Protein 6O84 (pdb70)

Secondary structure (DSSP, 8-state):
-HHHHHHHHHHHHHHHHHHHHHHHHHHHSSSS-SHHHHHHHHHHHHHHHHHHHHHIIIIISSS-EEE--S-SS-HHHHHHHHHHHHHHHHHHHHHHHHHHSS-S---SHHHHHHHHHHHHHHHHHHHHHHTTSEEE-S-HHHHHHHHHHHHHHHHHHHHHHHS-------TTHHHHHTTTSSS--HHHHHHHHHHHHHHHHHHSTT----TTTHHHHHHHHHHHHHHHHHHTT--TTHHHHHHHHHHHHHHHHHHHHHHHHHHHHH---TTHHHHHHHTTIIIIIHHHHHHHHHHS-SS--TTHHHHHHHHHHHHHHHHHHHHHHHHHHHHHHGGG--THHHHHHHHHHHHHHHHHHHHHHHSSS--TTTTT-SHHHHS-HHHHHHHHHHHHHHHHHHHHHHHHHHHHHHHHHH-/-HHHHHHHHHHHHHHHHHHHHHHHHHHHSSSS-SHHHHHHHHHHHHHHHHHHHHHIIIIISSS-EEE--S-SS-HHHHHHHHHHHHHHHHHHHHHHHHHHSS-S---SHHHHHHHHHHHHHHHHHHHHHHTTSEEE-S-HHHHHHHHHHHHHHHHHHHHHHHS-------TTHHHHHTTTSSS--HHHHHHHHHHHHHHHHHHSTT----TTTHHHHHHHHHHHHHHHHHHTT--TTHHHHHHHHHHHHHHHHHHHHHHHHHHHHH---TTHHHHHHHTTIIIIIHHHHHHHHHHS-SS--TTHHHHHHHHHHHHHHHHHHHHHHHHHHHHHHGGG--THHHHHHHHHHHHHHHHHHHHHHHSSS--TTTTT-SHHHHS-HHHHHHHHHHHHHHHHHHHHHHHHHHHHHHHHHH-

Foldseek 3Di:
DVLLVVLVVVLVVLLVVLLVLLVVCLVPVPPDDPLVNQVVLLVLLVVLLVVLVCCPPVFPPDPAWFFDPPCLDDDLLLLLLLLLLVLLLVVLVLVLVLLVVDDPDDPDSVNVRSVSVNVRSVSLSVSCNPLSGIAGDDDLNVVSNSLSSVLSSLVSVLSNVLQDPPPDDVPPNCLSPVLQPQAFDRSNLSSVSSNVRSVSRSVRHPPPHPPVPVVRNVCSVVLSVLLSVASSPDDPVVLVVVLVLLCVLCVCLLVQLVVLLVLLVVVPPPVLLVLLVVLVLLLPVLLVLLLVLLPPDPPNDPCSVVSNVSSVSSVSSSVSLSSSLVSLVVVVVVVVVDCSLVSLLVRLVSLLVSLVVVLSCLHSHGSSVVVVCRCCVVDPVSVSSSSCSVRSSSNSVSSSSSSVSSVVSNVVSVD/DVLLVVLVVVLVVLLVVLLVLLVVCLVPVPPDDPLVNQVVLLVLLVVLLVVLVCCPPVFPPDPAWFFDPPCLDDDLLLLLLLLLLVLLLVVLVLVLVLLVVDDPDDPDSVNVRSVSVNVRSVSLSVSCNPLSGIAGDDDLNVVSNSLSSVLSSLVSVLSNVLQDPPPDDVPPNCLSPVLQPQAFDRSNLSSVSSNVRSVSRSVRHPPPHPPVPVVRNVCSVVLSVLLSVASSPDDPVVLVVVLVLLCVLCVCLLVQLVVLLVLLVVVPPPVLLVLLVVLVLLLPVLLVLLLVLLPPDPPNDPCSVVSNVSSVSSVSSSVSLSSSLVSLVVVVVVVVVDCSLVSLLVRLVSLLVSLVVVLSCLHSHGSSVVVVCRCCVVDPVSVSSSSCSVRSSSNSVSSSSSSVSSVVSNVVSVD

B-factor: mean 89.72, std 23.33, range [47.16, 154.03]

Organism: Xenopus tropicalis (NCBI:txid8364)

Structure (mmCIF, N/CA/C/O backbone):
data_6O84
#
_entry.id   6O84
#
_cell.length_a   1.00
_cell.length_b   1.00
_cell.length_c   1.00
_cell.angle_alpha   90.00
_cell.angle_beta   90.00
_cell.angle_gamma   90.00
#
_symmetry.space_group_name_H-M   'P 1'
#
loop_
_atom_site.group_PDB
_atom_site.id
_atom_site.type_symbol
_atom_site.label_atom_id
_atom_site.label_alt_id
_atom_site.label_comp_id
_atom_site.label_asym_id
_atom_site.label_entity_id
_atom_site.label_seq_id
_atom_site.pdbx_PDB_ins_code
_atom_site.Cartn_x
_atom_site.Cartn_y
_atom_site.Cartn_z
_atom_site.occupancy
_atom_site.B_iso_or_equiv
_atom_site.auth_seq_id
_atom_site.auth_comp_id
_atom_site.auth_asym_id
_atom_site.auth_atom_id
_atom_site.pdbx_PDB_model_num
ATOM 1 N N . LYS A 1 109 ? 81.923 88.550 82.966 1.00 92.14 109 LYS A N 1
ATOM 2 C CA . LYS A 1 109 ? 82.355 89.637 83.833 1.00 92.14 109 LYS A CA 1
ATOM 3 C C . LYS A 1 109 ? 81.294 89.982 84.866 1.00 92.14 109 LYS A C 1
ATOM 4 O O . LYS A 1 109 ? 81.614 90.316 86.004 1.00 92.14 109 LYS A O 1
ATOM 10 N N . THR A 1 110 ? 80.028 89.914 84.451 1.00 96.15 110 THR A N 1
ATOM 11 C CA . THR A 1 110 ? 78.934 90.226 85.364 1.00 96.15 110 THR A CA 1
ATOM 12 C C . THR A 1 110 ? 78.794 89.158 86.437 1.00 96.15 110 THR A C 1
ATOM 13 O O . THR A 1 110 ? 78.479 89.465 87.592 1.00 96.15 110 THR A O 1
ATOM 17 N N . GLY A 1 111 ? 79.024 87.898 86.075 1.00 94.84 111 GLY A N 1
ATOM 18 C CA . GLY A 1 111 ? 79.034 86.846 87.077 1.00 94.84 111 GLY A CA 1
ATOM 19 C C . GLY A 1 111 ? 80.262 86.908 87.964 1.00 94.84 111 GLY A C 1
ATOM 20 O O . GLY A 1 111 ? 80.255 86.401 89.087 1.00 94.84 111 GLY A O 1
ATOM 21 N N . ARG A 1 112 ? 81.335 87.524 87.465 1.00 85.02 112 ARG A N 1
ATOM 22 C CA . ARG A 1 112 ? 82.537 87.702 88.271 1.00 85.02 112 ARG A CA 1
ATOM 23 C C . ARG A 1 112 ? 82.305 88.715 89.384 1.00 85.02 112 ARG A C 1
ATOM 24 O O . ARG A 1 112 ? 82.705 88.492 90.533 1.00 85.02 112 ARG A O 1
ATOM 32 N N . LEU A 1 113 ? 81.640 89.825 89.064 1.00 84.32 113 LEU A N 1
ATOM 33 C CA . LEU A 1 113 ? 81.303 90.813 90.082 1.00 84.32 113 LEU A CA 1
ATOM 34 C C . LEU A 1 113 ? 80.245 90.287 91.038 1.00 84.32 113 LEU A C 1
ATOM 35 O O . LEU A 1 113 ? 80.288 90.570 92.241 1.00 84.32 113 LEU A O 1
ATOM 40 N N . PHE A 1 114 ? 79.286 89.520 90.521 1.00 86.73 114 PHE A N 1
ATOM 41 C CA . PHE A 1 114 ? 78.266 88.930 91.379 1.00 86.73 114 PHE A CA 1
ATOM 42 C C . PHE A 1 114 ? 78.854 87.845 92.271 1.00 86.73 114 PHE A C 1
ATOM 43 O O . PHE A 1 114 ? 78.260 87.478 93.291 1.00 86.73 114 PHE A O 1
ATOM 51 N N . SER A 1 115 ? 80.011 87.304 91.891 1.00 83.24 115 SER A N 1
ATOM 52 C CA . SER A 1 115 ? 80.749 86.437 92.797 1.00 83.24 115 SER A CA 1
ATOM 53 C C . SER A 1 115 ? 81.709 87.238 93.661 1.00 83.24 115 SER A C 1
ATOM 54 O O . SER A 1 115 ? 82.037 86.828 94.780 1.00 83.24 115 SER A O 1
ATOM 57 N N . GLY A 1 116 ? 82.174 88.381 93.155 1.00 78.49 116 GLY A N 1
ATOM 58 C CA . GLY A 1 116 ? 83.192 89.133 93.868 1.00 78.49 116 GLY A CA 1
ATOM 59 C C . GLY A 1 116 ? 82.668 89.796 95.125 1.00 78.49 116 GLY A C 1
ATOM 60 O O . GLY A 1 116 ? 83.336 89.800 96.161 1.00 78.49 116 GLY A O 1
ATOM 61 N N . LEU A 1 117 ? 81.460 90.352 95.058 1.00 73.21 117 LEU A N 1
ATOM 62 C CA . LEU A 1 117 ? 80.910 91.032 96.222 1.00 73.21 117 LEU A CA 1
ATOM 63 C C . LEU A 1 117 ? 80.449 90.039 97.277 1.00 73.21 117 LEU A C 1
ATOM 64 O O . LEU A 1 117 ? 80.471 90.340 98.474 1.00 73.21 117 LEU A O 1
ATOM 69 N N . PHE A 1 118 ? 80.024 88.849 96.853 1.00 70.73 118 PHE A N 1
ATOM 70 C CA . PHE A 1 118 ? 79.781 87.784 97.816 1.00 70.73 118 PHE A CA 1
ATOM 71 C C . PHE A 1 118 ? 81.086 87.333 98.451 1.00 70.73 118 PHE A C 1
ATOM 72 O O . PHE A 1 118 ? 81.132 87.024 99.646 1.00 70.73 118 PHE A O 1
ATOM 80 N N . GLY A 1 119 ? 82.162 87.307 97.667 1.00 74.70 119 GLY A N 1
ATOM 81 C CA . GLY A 1 119 ? 83.453 86.940 98.219 1.00 74.70 119 GLY A CA 1
ATOM 82 C C . GLY A 1 119 ? 84.031 88.018 99.114 1.00 74.70 119 GLY A C 1
ATOM 83 O O . GLY A 1 119 ? 84.784 87.727 100.045 1.00 74.70 119 GLY A O 1
ATOM 84 N N . LEU A 1 120 ? 83.687 89.276 98.846 1.00 70.07 120 LEU A N 1
ATOM 85 C CA . LEU A 1 120 ? 84.212 90.359 99.665 1.00 70.07 120 LEU A CA 1
ATOM 86 C C . LEU A 1 120 ? 83.451 90.471 100.975 1.00 70.07 120 LEU A C 1
ATOM 87 O O . LEU A 1 120 ? 84.042 90.738 102.026 1.00 70.07 120 LEU A O 1
ATOM 92 N N . ASN A 1 121 ? 82.136 90.258 100.929 1.00 68.57 121 ASN A N 1
ATOM 93 C CA . ASN A 1 121 ? 81.313 90.420 102.120 1.00 68.57 121 ASN A CA 1
ATOM 94 C C . ASN A 1 121 ? 81.558 89.299 103.118 1.00 68.57 121 ASN A C 1
ATOM 95 O O . ASN A 1 121 ? 81.505 89.520 104.333 1.00 68.57 121 ASN A O 1
ATOM 100 N N . LEU A 1 122 ? 81.868 88.100 102.622 1.00 65.65 122 LEU A N 1
ATOM 101 C CA . LEU A 1 122 ? 81.923 86.930 103.490 1.00 65.65 122 LEU A CA 1
ATOM 102 C C . LEU A 1 122 ? 83.128 86.970 104.418 1.00 65.65 122 LEU A C 1
ATOM 103 O O . LEU A 1 122 ? 83.022 86.598 105.593 1.00 65.65 122 LEU A O 1
ATOM 108 N N . MET A 1 123 ? 84.277 87.431 103.923 1.00 66.81 123 MET A N 1
ATOM 109 C CA . MET A 1 123 ? 85.465 87.446 104.769 1.00 66.81 123 MET A CA 1
ATOM 110 C C . MET A 1 123 ? 85.397 88.576 105.784 1.00 66.81 123 MET A C 1
ATOM 111 O O . MET A 1 123 ? 85.990 88.485 106.865 1.00 66.81 123 MET A O 1
ATOM 116 N N . PHE A 1 124 ? 84.686 89.653 105.452 1.00 64.45 124 PHE A N 1
ATOM 117 C CA . PHE A 1 124 ? 84.475 90.712 106.428 1.00 64.45 124 PHE A CA 1
ATOM 118 C C . PHE A 1 124 ? 83.539 90.252 107.531 1.00 64.45 124 PHE A C 1
ATOM 119 O O . PHE A 1 124 ? 83.757 90.560 108.707 1.00 64.45 124 PHE A O 1
ATOM 127 N N . LEU A 1 125 ? 82.496 89.503 107.174 1.00 66.76 125 LEU A N 1
ATOM 128 C CA . LEU A 1 125 ? 81.618 88.947 108.194 1.00 66.76 125 LEU A CA 1
ATOM 129 C C . LEU A 1 125 ? 82.321 87.842 108.963 1.00 66.76 125 LEU A C 1
ATOM 130 O O . LEU A 1 125 ? 82.042 87.627 110.146 1.00 66.76 125 LEU A O 1
ATOM 135 N N . GLY A 1 126 ? 83.228 87.126 108.308 1.00 67.84 126 GLY A N 1
ATOM 136 C CA . GLY A 1 126 ? 84.010 86.137 109.021 1.00 67.84 126 GLY A CA 1
ATOM 137 C C . GLY A 1 126 ? 85.069 86.769 109.899 1.00 67.84 126 GLY A C 1
ATOM 138 O O . GLY A 1 126 ? 85.237 86.381 111.059 1.00 67.84 126 GLY A O 1
ATOM 139 N N . GLY A 1 127 ? 85.788 87.758 109.365 1.00 69.91 127 GLY A N 1
ATOM 140 C CA . GLY A 1 127 ? 86.884 88.356 110.108 1.00 69.91 127 GLY A CA 1
ATOM 141 C C . GLY A 1 127 ? 86.421 89.211 111.265 1.00 69.91 127 GLY A C 1
ATOM 142 O O . GLY A 1 127 ? 87.200 89.514 112.171 1.00 69.91 127 GLY A O 1
ATOM 143 N N . THR A 1 128 ? 85.153 89.612 111.250 1.00 72.84 128 THR A N 1
ATOM 144 C CA . THR A 1 128 ? 84.578 90.322 112.381 1.00 72.84 128 THR A CA 1
ATOM 145 C C . THR A 1 128 ? 84.441 89.406 113.588 1.00 72.84 128 THR A C 1
ATOM 146 O O . THR A 1 128 ? 84.724 89.806 114.723 1.00 72.84 128 THR A O 1
ATOM 150 N N . VAL A 1 129 ? 84.019 88.163 113.351 1.00 72.38 129 VAL A N 1
ATOM 151 C CA . VAL A 1 129 ? 83.718 87.240 114.442 1.00 72.38 129 VAL A CA 1
ATOM 152 C C . VAL A 1 129 ? 84.997 86.810 115.146 1.00 72.38 129 VAL A C 1
ATOM 153 O O . VAL A 1 129 ? 85.076 86.805 116.381 1.00 72.38 129 VAL A O 1
ATOM 157 N N . VAL A 1 130 ? 86.029 86.479 114.370 1.00 70.21 130 VAL A N 1
ATOM 158 C CA . VAL A 1 130 ? 87.257 85.955 114.954 1.00 70.21 130 VAL A CA 1
ATOM 159 C C . VAL A 1 130 ? 88.064 87.065 115.612 1.00 70.21 130 VAL A C 1
ATOM 160 O O . VAL A 1 130 ? 88.952 86.802 116.427 1.00 70.21 130 VAL A O 1
ATOM 164 N N . SER A 1 131 ? 87.770 88.320 115.280 1.00 71.86 131 SER A N 1
ATOM 165 C CA . SER A 1 131 ? 88.478 89.424 115.912 1.00 71.86 131 SER A CA 1
ATOM 166 C C . SER A 1 131 ? 87.783 89.864 117.187 1.00 71.86 131 SER A C 1
ATOM 167 O O . SER A 1 131 ? 88.445 90.194 118.175 1.00 71.86 131 SER A O 1
ATOM 170 N N . SER A 1 132 ? 86.448 89.854 117.188 1.00 80.16 132 SER A N 1
ATOM 171 C CA . SER A 1 132 ? 85.683 90.316 118.342 1.00 80.16 132 SER A CA 1
ATOM 172 C C . SER A 1 132 ? 85.844 89.392 119.540 1.00 80.16 132 SER A C 1
ATOM 173 O O . SER A 1 132 ? 85.639 89.819 120.681 1.00 80.16 132 SER A O 1
ATOM 176 N N . VAL A 1 133 ? 86.195 88.131 119.299 1.00 81.88 133 VAL A N 1
ATOM 177 C CA . VAL A 1 133 ? 86.620 87.256 120.383 1.00 81.88 133 VAL A CA 1
ATOM 178 C C . VAL A 1 133 ? 87.901 87.785 121.010 1.00 81.88 133 VAL A C 1
ATOM 179 O O . VAL A 1 133 ? 88.055 87.796 122.237 1.00 81.88 133 VAL A O 1
ATOM 183 N N . ALA A 1 134 ? 88.816 88.286 120.184 1.00 83.63 134 ALA A N 1
ATOM 184 C CA . ALA A 1 134 ? 90.110 88.715 120.694 1.00 83.63 134 ALA A CA 1
ATOM 185 C C . ALA A 1 134 ? 90.069 90.104 121.314 1.00 83.63 134 ALA A C 1
ATOM 186 O O . ALA A 1 134 ? 90.895 90.412 122.178 1.00 83.63 134 ALA A O 1
ATOM 188 N N . LEU A 1 135 ? 89.134 90.957 120.894 1.00 80.04 135 LEU A N 1
ATOM 189 C CA . LEU A 1 135 ? 89.080 92.304 121.455 1.00 80.04 135 LEU A CA 1
ATOM 190 C C . LEU A 1 135 ? 88.411 92.328 122.818 1.00 80.04 135 LEU A C 1
ATOM 191 O O . LEU A 1 135 ? 88.774 93.153 123.663 1.00 80.04 135 LEU A O 1
ATOM 196 N N . SER A 1 136 ? 87.443 91.448 123.054 1.00 86.00 136 SER A N 1
ATOM 197 C CA . SER A 1 136 ? 86.714 91.490 124.313 1.00 86.00 136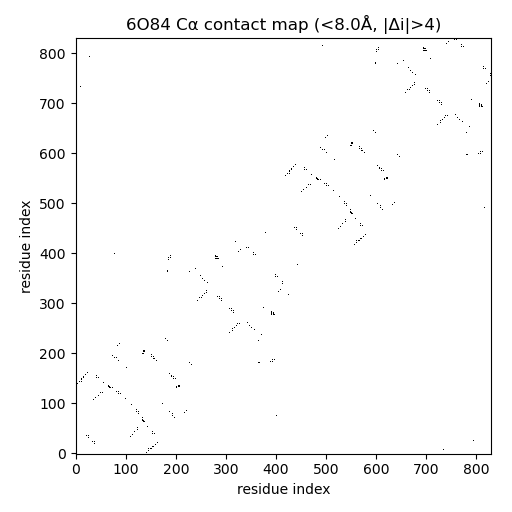 SER A CA 1
ATOM 198 C C . SER A 1 136 ? 87.162 90.397 125.274 1.00 86.00 136 SER A C 1
ATOM 199 O O . SER A 1 136 ? 87.480 90.687 126.430 1.00 86.00 136 SER A O 1
ATOM 202 N N . ASN A 1 137 ? 87.155 89.144 124.805 1.00 90.71 137 ASN A N 1
ATOM 203 C CA . ASN A 1 137 ? 87.482 87.883 125.482 1.00 90.71 137 ASN A CA 1
ATOM 204 C C . ASN A 1 137 ? 86.486 87.482 126.561 1.00 90.71 137 ASN A C 1
ATOM 205 O O . ASN A 1 137 ? 86.614 86.384 127.114 1.00 90.71 137 ASN A O 1
ATOM 210 N N . LYS A 1 138 ? 85.492 88.310 126.873 1.00 100.08 138 LYS A N 1
ATOM 211 C CA . LYS A 1 138 ? 84.632 88.062 128.024 1.00 100.08 138 LYS A CA 1
ATOM 212 C C . LYS A 1 138 ? 83.195 87.783 127.609 1.00 100.08 138 LYS A C 1
ATOM 213 O O . LYS A 1 138 ? 82.607 86.803 128.078 1.00 100.08 138 LYS A O 1
ATOM 219 N N . ALA A 1 139 ? 82.606 88.615 126.751 1.00 102.62 139 ALA A N 1
ATOM 220 C CA . ALA A 1 139 ? 81.224 88.389 126.346 1.00 102.62 139 ALA A CA 1
ATOM 221 C C . ALA A 1 139 ? 81.120 87.236 125.357 1.00 102.62 139 ALA A C 1
ATOM 222 O O . ALA A 1 139 ? 80.449 86.234 125.629 1.00 102.62 139 ALA A O 1
ATOM 224 N N . VAL A 1 140 ? 81.777 87.358 124.214 1.00 102.63 140 VAL A N 1
ATOM 225 C CA . VAL A 1 140 ? 81.776 86.278 123.227 1.00 102.63 140 VAL A CA 1
ATOM 226 C C . VAL A 1 140 ? 82.738 85.187 123.681 1.00 102.63 140 VAL A C 1
ATOM 227 O O . VAL A 1 140 ? 83.823 85.499 124.198 1.00 102.63 140 VAL A O 1
ATOM 231 N N . PRO A 1 141 ? 82.365 83.917 123.563 1.00 111.22 141 PRO A N 1
ATOM 232 C CA . PRO A 1 141 ? 83.272 82.838 123.954 1.00 111.22 141 PRO A CA 1
ATOM 233 C C . PRO A 1 141 ? 84.194 82.431 122.818 1.00 111.22 141 PRO A C 1
ATOM 234 O O . PRO A 1 141 ? 84.075 82.887 121.679 1.00 111.22 141 PRO A O 1
ATOM 238 N N . GLU A 1 142 ? 85.121 81.534 123.153 1.00 111.42 142 GLU A N 1
ATOM 239 C CA . GLU A 1 142 ? 86.133 81.102 122.196 1.00 111.42 142 GLU A CA 1
ATOM 240 C C . GLU A 1 142 ? 85.572 80.119 121.178 1.00 111.42 142 GLU A C 1
ATOM 241 O O . GLU A 1 142 ? 86.169 79.924 120.114 1.00 111.42 142 GLU A O 1
ATOM 247 N N . ARG A 1 143 ? 84.431 79.496 121.475 1.00 111.42 143 ARG A N 1
ATOM 248 C CA . ARG A 1 143 ? 83.934 78.436 120.608 1.00 111.42 143 ARG A CA 1
ATOM 249 C C . ARG A 1 143 ? 83.303 78.966 119.329 1.00 111.42 143 ARG A C 1
ATOM 250 O O . ARG A 1 143 ? 83.316 78.259 118.318 1.00 111.42 143 ARG A O 1
ATOM 258 N N . ASP A 1 144 ? 82.772 80.191 119.336 1.00 112.51 144 ASP A N 1
ATOM 259 C CA . ASP A 1 144 ? 82.108 80.697 118.139 1.00 112.51 144 ASP A CA 1
ATOM 260 C C . ASP A 1 144 ? 83.106 81.099 117.066 1.00 112.51 144 ASP A C 1
ATOM 261 O O . ASP A 1 144 ? 82.757 81.138 115.883 1.00 112.51 144 ASP A O 1
ATOM 266 N N . SER A 1 145 ? 84.340 81.447 117.384 1.00 108.07 145 SER A N 1
ATOM 267 C CA . SER A 1 145 ? 85.201 81.704 116.240 1.00 108.07 145 SER A CA 1
ATOM 268 C C . SER A 1 145 ? 85.383 80.359 115.516 1.00 108.07 145 SER A C 1
ATOM 269 O O . SER A 1 145 ? 85.176 80.220 114.291 1.00 108.07 145 SER A O 1
ATOM 272 N N . GLN A 1 146 ? 85.686 79.348 116.327 1.00 111.10 146 GLN A N 1
ATOM 273 C CA . GLN A 1 146 ? 85.934 77.992 115.848 1.00 111.10 146 GLN A CA 1
ATOM 274 C C . GLN A 1 146 ? 84.748 77.272 115.225 1.00 111.10 146 GLN A C 1
ATOM 275 O O . GLN A 1 146 ? 84.892 76.625 114.193 1.00 111.10 146 GLN A O 1
ATOM 281 N N . SER A 1 147 ? 83.575 77.388 115.835 1.00 110.84 147 SER A N 1
ATOM 282 C CA . SER A 1 147 ? 82.412 76.703 115.294 1.00 110.84 147 SER A CA 1
ATOM 283 C C . SER A 1 147 ? 82.097 77.241 113.909 1.00 110.84 147 SER A C 1
ATOM 284 O O . SER A 1 147 ? 81.876 76.477 112.963 1.00 110.84 147 SER A O 1
ATOM 287 N N . PHE A 1 148 ? 82.143 78.561 113.772 1.00 104.90 148 PHE A N 1
ATOM 288 C CA . PHE A 1 148 ? 81.863 79.176 112.487 1.00 104.90 148 PHE A CA 1
ATOM 289 C C . PHE A 1 148 ? 82.907 78.741 111.472 1.00 104.90 148 PHE A C 1
ATOM 290 O O . PHE A 1 148 ? 82.572 78.389 110.332 1.00 104.90 148 PHE A O 1
ATOM 298 N N . LEU A 1 149 ? 84.172 78.708 111.891 1.00 102.69 149 LEU A N 1
ATOM 299 C CA . LEU A 1 149 ? 85.198 78.295 110.945 1.00 102.69 149 LEU A CA 1
ATOM 300 C C . LEU A 1 149 ? 84.951 76.863 110.469 1.00 102.69 149 LEU A C 1
ATOM 301 O O . LEU A 1 149 ? 85.005 76.590 109.270 1.00 102.69 149 LEU A O 1
ATOM 306 N N . CYS A 1 150 ? 84.595 75.970 111.386 1.00 107.61 150 CYS A N 1
ATOM 307 C CA . CYS A 1 150 ? 84.349 74.588 111.002 1.00 107.61 150 CYS A CA 1
ATOM 308 C C . CYS A 1 150 ? 83.173 74.472 110.038 1.00 107.61 150 CYS A C 1
ATOM 309 O O . CYS A 1 150 ? 83.274 73.765 109.014 1.00 107.61 150 CYS A O 1
ATOM 312 N N . ILE A 1 151 ? 82.076 75.189 110.309 1.00 100.45 151 ILE A N 1
ATOM 313 C CA . ILE A 1 151 ? 80.946 75.070 109.380 1.00 100.45 151 ILE A CA 1
ATOM 314 C C . ILE A 1 151 ? 81.325 75.599 108.006 1.00 100.45 151 ILE A C 1
ATOM 315 O O . ILE A 1 151 ? 81.018 74.974 106.990 1.00 100.45 151 ILE A O 1
ATOM 320 N N . LEU A 1 152 ? 82.064 76.707 107.971 1.00 92.46 152 LEU A N 1
ATOM 321 C CA . LEU A 1 152 ? 82.469 77.273 106.693 1.00 92.46 152 LEU A CA 1
ATOM 322 C C . LEU A 1 152 ? 83.349 76.288 105.924 1.00 92.46 152 LEU A C 1
ATOM 323 O O . LEU A 1 152 ? 83.202 76.125 104.716 1.00 92.46 152 LEU A O 1
ATOM 328 N N . MET A 1 153 ? 84.255 75.629 106.636 1.00 89.05 153 MET A N 1
ATOM 329 C CA . MET A 1 153 ? 85.144 74.642 106.048 1.00 89.05 153 MET A CA 1
ATOM 330 C C . MET A 1 153 ? 84.417 73.429 105.476 1.00 89.05 153 MET A C 1
ATOM 331 O O . MET A 1 153 ? 84.791 72.931 104.416 1.00 89.05 153 MET A O 1
ATOM 336 N N . LEU A 1 154 ? 83.371 72.955 106.151 1.00 88.13 154 LEU A N 1
ATOM 337 C CA . LEU A 1 154 ? 82.696 71.750 105.651 1.00 88.13 154 LEU A CA 1
ATOM 338 C C . LEU A 1 154 ? 82.097 71.894 104.246 1.00 88.13 154 LEU A C 1
ATOM 339 O O . LEU A 1 154 ? 82.210 70.996 103.414 1.00 88.13 154 LEU A O 1
ATOM 344 N N . LEU A 1 155 ? 81.476 73.037 103.996 1.00 87.85 155 LEU A N 1
ATOM 345 C CA . LEU A 1 155 ? 80.840 73.377 102.730 1.00 87.85 155 LEU A CA 1
ATOM 346 C C . LEU A 1 155 ? 81.876 73.647 101.652 1.00 87.85 155 LEU A C 1
ATOM 347 O O . LEU A 1 155 ? 81.620 73.431 100.463 1.00 87.85 155 LEU A O 1
ATOM 352 N N . SER A 1 156 ? 83.055 74.122 102.048 1.00 82.41 156 SER A N 1
ATOM 353 C CA . SER A 1 156 ? 84.111 74.363 101.076 1.00 82.41 156 SER A CA 1
ATOM 354 C C . SER A 1 156 ? 84.710 73.055 100.589 1.00 82.41 156 SER A C 1
ATOM 355 O O . SER A 1 156 ? 85.197 72.967 99.457 1.00 82.41 156 SER A O 1
ATOM 358 N N . SER A 1 157 ? 84.685 72.028 101.437 1.00 83.61 157 SER A N 1
ATOM 359 C CA . SER A 1 157 ? 85.268 70.746 101.064 1.00 83.61 157 SER A CA 1
ATOM 360 C C . SER A 1 157 ? 84.372 69.993 100.096 1.00 83.61 157 SER A C 1
ATOM 361 O O . SER A 1 157 ? 84.857 69.376 99.141 1.00 83.61 157 SER A O 1
ATOM 364 N N . VAL A 1 158 ? 83.058 70.033 100.323 1.00 83.51 158 VAL A N 1
ATOM 365 C CA . VAL A 1 158 ? 82.144 69.255 99.494 1.00 83.51 158 VAL A CA 1
ATOM 366 C C . VAL A 1 158 ? 81.996 69.892 98.121 1.00 83.51 158 VAL A C 1
ATOM 367 O O . VAL A 1 158 ? 81.599 69.229 97.157 1.00 83.51 158 VAL A O 1
ATOM 371 N N . TRP A 1 159 ? 82.312 71.184 98.007 1.00 74.72 159 TRP A N 1
ATOM 372 C CA . TRP A 1 159 ? 82.410 71.782 96.683 1.00 74.72 159 TRP A CA 1
ATOM 373 C C . TRP A 1 159 ? 83.620 71.243 95.939 1.00 74.72 159 TRP A C 1
ATOM 374 O O . TRP A 1 159 ? 83.557 71.004 94.726 1.00 74.72 159 TRP A O 1
ATOM 385 N N . ALA A 1 160 ? 84.727 71.046 96.656 1.00 82.80 160 ALA A N 1
ATOM 386 C CA . ALA A 1 160 ? 85.957 70.591 96.024 1.00 82.80 160 ALA A CA 1
ATOM 387 C C . ALA A 1 160 ? 85.815 69.174 95.493 1.00 82.80 160 ALA A C 1
ATOM 388 O O . ALA A 1 160 ? 86.365 68.848 94.437 1.00 82.80 160 ALA A O 1
ATOM 390 N N . LEU A 1 161 ? 85.068 68.325 96.202 1.00 88.16 161 LEU A N 1
ATOM 391 C CA . LEU A 1 161 ? 84.746 67.007 95.670 1.00 88.16 161 LEU A CA 1
ATOM 392 C C . LEU A 1 161 ? 83.816 67.119 94.474 1.00 88.16 161 LEU A C 1
ATOM 393 O O . LEU A 1 161 ? 83.954 66.372 93.499 1.00 88.16 161 LEU A O 1
ATOM 398 N N . TYR A 1 162 ? 82.871 68.057 94.534 1.00 89.80 162 TYR A N 1
ATOM 399 C CA . TYR A 1 162 ? 81.920 68.238 93.447 1.00 89.80 162 TYR A CA 1
ATOM 400 C C . TYR A 1 162 ? 82.601 68.804 92.211 1.00 89.80 162 TYR A C 1
ATOM 401 O O . TYR A 1 162 ? 82.230 68.464 91.083 1.00 89.80 162 TYR A O 1
ATOM 410 N N . HIS A 1 163 ? 83.602 69.662 92.400 1.00 83.66 163 HIS A N 1
ATOM 411 C CA . HIS A 1 163 ? 84.366 70.140 91.257 1.00 83.66 163 HIS A CA 1
ATOM 412 C C . HIS A 1 163 ? 85.288 69.059 90.724 1.00 83.66 163 HIS A C 1
ATOM 413 O O . HIS A 1 163 ? 85.545 68.998 89.517 1.00 83.66 163 HIS A O 1
ATOM 420 N N . LEU A 1 164 ? 85.778 68.189 91.605 1.00 89.07 164 LEU A N 1
ATOM 421 C CA . LEU A 1 164 ? 86.719 67.161 91.181 1.00 89.07 164 LEU A CA 1
ATOM 422 C C . LEU A 1 164 ? 86.027 66.067 90.385 1.00 89.07 164 LEU A C 1
ATOM 423 O O . LEU A 1 164 ? 86.428 65.763 89.256 1.00 89.07 164 LEU A O 1
ATOM 428 N N . LEU A 1 165 ? 84.977 65.476 90.948 1.00 91.59 165 LEU A N 1
ATOM 429 C CA . LEU A 1 165 ? 84.401 64.278 90.354 1.00 91.59 165 LEU A CA 1
ATOM 430 C C . LEU A 1 165 ? 83.507 64.609 89.168 1.00 91.59 165 LEU A C 1
ATOM 431 O O . LEU A 1 165 ? 83.679 64.055 88.078 1.00 91.59 165 LEU A O 1
ATOM 436 N N . PHE A 1 166 ? 82.563 65.521 89.353 1.00 90.17 166 PHE A N 1
ATOM 437 C CA . PHE A 1 166 ? 81.471 65.676 88.407 1.00 90.17 166 PHE A CA 1
ATOM 438 C C . PHE A 1 166 ? 81.650 66.841 87.447 1.00 90.17 166 PHE A C 1
ATOM 439 O O . PHE A 1 166 ? 80.800 67.031 86.571 1.00 90.17 166 PHE A O 1
ATOM 447 N N . ILE A 1 167 ? 82.722 67.620 87.573 1.00 87.61 167 ILE A N 1
ATOM 448 C CA . ILE A 1 167 ? 82.903 68.845 86.808 1.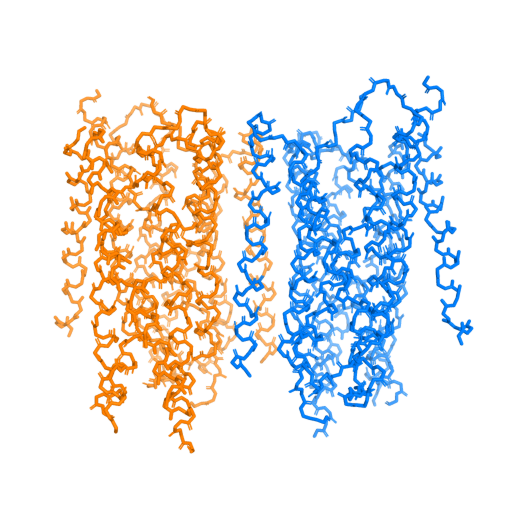00 87.61 167 ILE A CA 1
ATOM 449 C C . ILE A 1 167 ? 84.153 68.786 85.936 1.00 87.61 167 ILE A C 1
ATOM 450 O O . ILE A 1 167 ? 84.094 69.029 84.728 1.00 87.61 167 ILE A O 1
ATOM 455 N N . ARG A 1 168 ? 85.296 68.453 86.536 1.00 89.01 168 ARG A N 1
ATOM 456 C CA . ARG A 1 168 ? 86.547 68.467 85.786 1.00 89.01 168 ARG A CA 1
ATOM 457 C C . ARG A 1 168 ? 86.632 67.296 84.816 1.00 89.01 168 ARG A C 1
ATOM 458 O O . ARG A 1 168 ? 87.166 67.438 83.710 1.00 89.01 168 ARG A O 1
ATOM 466 N N . ASN A 1 169 ? 86.102 66.135 85.204 1.00 90.26 169 ASN A N 1
ATOM 467 C CA . ASN A 1 169 ? 86.196 64.953 84.357 1.00 90.26 169 ASN A CA 1
ATOM 468 C C . ASN A 1 169 ? 85.290 65.038 83.140 1.00 90.26 169 ASN A C 1
ATOM 469 O O . ASN A 1 169 ? 85.499 64.298 82.174 1.00 90.26 169 ASN A O 1
ATOM 474 N N . GLN A 1 170 ? 84.296 65.916 83.163 1.00 91.97 170 GLN A N 1
ATOM 475 C CA . GLN A 1 170 ? 83.509 66.182 81.973 1.00 91.97 170 GLN A CA 1
ATOM 476 C C . GLN A 1 170 ? 84.330 66.996 80.981 1.00 91.97 170 GLN A C 1
ATOM 477 O O . GLN A 1 170 ? 85.328 67.625 81.337 1.00 91.97 170 GLN A O 1
ATOM 483 N N . ASN A 1 171 ? 83.908 66.970 79.721 1.00 99.80 171 ASN A N 1
ATOM 484 C CA . ASN A 1 171 ? 84.595 67.739 78.694 1.00 99.80 171 ASN A CA 1
ATOM 485 C C . ASN A 1 171 ? 84.256 69.219 78.819 1.00 99.80 171 ASN A C 1
ATOM 486 O O . ASN A 1 171 ? 83.101 69.591 79.041 1.00 99.80 171 ASN A O 1
ATOM 491 N N . GLY A 1 172 ? 85.270 70.068 78.658 1.00 95.39 172 GLY A N 1
ATOM 492 C CA . GLY A 1 172 ? 85.067 71.500 78.766 1.00 95.39 172 GLY A CA 1
ATOM 493 C C . GLY A 1 172 ? 85.863 72.180 79.861 1.00 95.39 172 GLY A C 1
ATOM 494 O O . GLY A 1 172 ? 85.409 73.171 80.439 1.00 95.39 172 GLY A O 1
ATOM 495 N N . ALA A 1 173 ? 87.049 71.657 80.160 1.00 92.14 173 ALA A N 1
ATOM 496 C CA . ALA A 1 173 ? 87.982 72.285 81.094 1.00 92.14 173 ALA A CA 1
ATOM 497 C C . ALA A 1 173 ? 89.316 72.421 80.369 1.00 92.14 173 ALA A C 1
ATOM 498 O O . ALA A 1 173 ? 90.097 71.469 80.314 1.00 92.14 173 ALA A O 1
ATOM 500 N N . VAL A 1 174 ? 89.574 73.603 79.818 1.00 92.35 174 VAL A N 1
ATOM 501 C CA . VAL A 1 174 ? 90.709 73.804 78.924 1.00 92.35 174 VAL A CA 1
ATOM 502 C C . VAL A 1 174 ? 91.995 73.885 79.734 1.00 92.35 174 VAL A C 1
ATOM 503 O O . VAL A 1 174 ? 92.102 74.667 80.685 1.00 92.35 174 VAL A O 1
ATOM 507 N N . HIS A 1 175 ? 92.966 73.059 79.361 1.00 94.88 175 HIS A N 1
ATOM 508 C CA . HIS A 1 175 ? 94.286 73.076 79.967 1.00 94.88 175 HIS A CA 1
ATOM 509 C C . HIS A 1 175 ? 95.012 74.375 79.637 1.00 94.88 175 HIS A C 1
ATOM 510 O O . HIS A 1 175 ? 94.834 74.956 78.565 1.00 94.88 175 HIS A O 1
ATOM 517 N N . HIS A 1 176 ? 95.833 74.836 80.576 1.00 105.81 176 HIS A N 1
ATOM 518 C CA . HIS A 1 176 ? 96.718 75.981 80.363 1.00 105.81 176 HIS A CA 1
ATOM 519 C C . HIS A 1 176 ? 98.136 75.428 80.331 1.00 105.81 176 HIS A C 1
ATOM 520 O O . HIS A 1 176 ? 98.748 75.182 81.373 1.00 105.81 176 HIS A O 1
ATOM 527 N N . ASP A 1 177 ? 98.658 75.250 79.122 1.00 116.25 177 ASP A N 1
ATOM 528 C CA . ASP A 1 177 ? 99.972 74.652 78.938 1.00 116.25 177 ASP A CA 1
ATOM 529 C C . ASP A 1 177 ? 101.101 75.608 79.306 1.00 116.25 177 ASP A C 1
ATOM 530 O O . ASP A 1 177 ? 102.169 75.158 79.738 1.00 116.25 177 ASP A O 1
ATOM 535 N N . HIS A 1 178 ? 100.876 76.920 79.190 1.00 118.09 178 HIS A N 1
ATOM 536 C CA . HIS A 1 178 ? 102.002 77.835 79.035 1.00 118.09 178 HIS A CA 1
ATOM 537 C C . HIS A 1 178 ? 102.668 78.163 80.367 1.00 118.09 178 HIS A C 1
ATOM 538 O O . HIS A 1 178 ? 103.816 77.767 80.597 1.00 118.09 178 HIS A O 1
ATOM 545 N N . HIS A 1 179 ? 101.983 78.880 81.258 1.00 111.36 179 HIS A N 1
ATOM 546 C CA . HIS A 1 179 ? 102.609 79.118 82.553 1.00 111.36 179 HIS A CA 1
ATOM 547 C C . HIS A 1 179 ? 101.795 78.549 83.706 1.00 111.36 179 HIS A C 1
ATOM 548 O O . HIS A 1 179 ? 102.233 77.598 84.362 1.00 111.36 179 HIS A O 1
ATOM 555 N N . ALA A 1 180 ? 100.600 79.116 83.921 1.00 102.78 180 ALA A N 1
ATOM 556 C CA . ALA A 1 180 ? 99.562 78.621 84.842 1.00 102.78 180 ALA A CA 1
ATOM 557 C C . ALA A 1 180 ? 100.052 78.337 86.265 1.00 102.78 180 ALA A C 1
ATOM 558 O O . ALA A 1 180 ? 99.471 77.520 86.979 1.00 102.78 180 ALA A O 1
ATOM 560 N N . GLY A 1 181 ? 101.116 78.995 86.689 1.00 100.94 181 GLY A N 1
ATOM 561 C CA . GLY A 1 181 ? 101.698 78.560 87.950 1.00 100.94 181 GLY A CA 1
ATOM 562 C C . GLY A 1 181 ? 102.588 77.346 87.773 1.00 100.94 181 GLY A C 1
ATOM 563 O O . GLY A 1 181 ? 102.212 76.337 87.178 1.00 100.94 181 GLY A O 1
ATOM 564 N N . ALA A 1 182 ? 103.794 77.441 88.318 1.00 95.37 182 ALA A N 1
ATOM 565 C CA . ALA A 1 182 ? 104.818 76.464 87.994 1.00 95.37 182 ALA A CA 1
ATOM 566 C C . ALA A 1 182 ? 105.002 75.442 89.111 1.00 95.37 182 ALA A C 1
ATOM 567 O O . ALA A 1 182 ? 104.199 75.341 90.042 1.00 95.37 182 ALA A O 1
ATOM 569 N N . MET A 1 183 ? 106.085 74.666 88.982 1.00 95.69 183 MET A N 1
ATOM 570 C CA . MET A 1 183 ? 106.269 73.465 89.791 1.00 95.69 183 MET A CA 1
ATOM 571 C C . MET A 1 183 ? 106.515 73.791 91.258 1.00 95.69 183 MET A C 1
ATOM 572 O O . MET A 1 183 ? 105.996 73.097 92.141 1.00 95.69 183 MET A O 1
ATOM 577 N N . TRP A 1 184 ? 107.293 74.845 91.541 1.00 89.47 184 TRP A N 1
ATOM 578 C CA . TRP A 1 184 ? 107.633 75.165 92.927 1.00 89.47 184 TRP A CA 1
ATOM 579 C C . TRP A 1 184 ? 106.421 75.623 93.717 1.00 89.47 184 TRP A C 1
ATOM 580 O O . TRP A 1 184 ? 106.340 75.388 94.927 1.00 89.47 184 TRP A O 1
ATOM 591 N N . LEU A 1 185 ? 105.471 76.272 93.052 1.00 80.74 185 LEU A N 1
ATOM 592 C CA . LEU A 1 185 ? 104.274 76.708 93.747 1.00 80.74 185 LEU A CA 1
ATOM 593 C C . LEU A 1 185 ? 103.377 75.520 94.042 1.00 80.74 185 LEU A C 1
ATOM 594 O O . LEU A 1 185 ? 102.643 75.519 95.034 1.00 80.74 185 LEU A O 1
ATOM 599 N N . LYS A 1 186 ? 103.441 74.492 93.197 1.00 82.03 186 LYS A N 1
ATOM 600 C CA . LYS A 1 186 ? 102.799 73.230 93.533 1.00 82.03 186 LYS A CA 1
ATOM 601 C C . LYS A 1 186 ? 103.586 72.490 94.602 1.00 82.03 186 LYS A C 1
ATOM 602 O O . LYS A 1 186 ? 103.002 71.851 95.483 1.00 82.03 186 LYS A O 1
ATOM 608 N N . ALA A 1 187 ? 104.917 72.575 94.546 1.00 81.55 187 ALA A N 1
ATOM 609 C CA . ALA A 1 187 ? 105.747 71.780 95.444 1.00 81.55 187 ALA A CA 1
ATOM 610 C C . ALA A 1 187 ? 105.720 72.330 96.860 1.00 81.55 187 ALA A C 1
ATOM 611 O O . ALA A 1 187 ? 105.617 71.564 97.825 1.00 81.55 187 ALA A O 1
ATOM 613 N N . SER A 1 188 ? 105.798 73.653 97.003 1.00 80.06 188 SER A N 1
ATOM 614 C CA . SER A 1 188 ? 105.771 74.261 98.328 1.00 80.06 188 SER A CA 1
ATOM 615 C C . SER A 1 188 ? 104.395 74.134 98.961 1.00 80.06 188 SER A C 1
ATOM 616 O O . SER A 1 188 ? 104.259 74.194 100.187 1.00 80.06 188 SER A O 1
ATOM 619 N N . LEU A 1 189 ? 103.363 73.969 98.137 1.00 73.72 189 LEU A N 1
ATOM 620 C CA . LEU A 1 189 ? 102.060 73.573 98.649 1.00 73.72 189 LEU A CA 1
ATOM 621 C C . LEU A 1 189 ? 102.121 72.173 99.244 1.00 73.72 189 LEU A C 1
ATOM 622 O O . LEU A 1 189 ? 101.543 71.909 100.304 1.00 73.72 189 LEU A O 1
ATOM 627 N N . ALA A 1 190 ? 102.832 71.265 98.576 1.00 76.69 190 ALA A N 1
ATOM 628 C CA . ALA A 1 190 ? 102.864 69.874 99.010 1.00 76.69 190 ALA A CA 1
ATOM 629 C C . ALA A 1 190 ? 103.707 69.706 100.265 1.00 76.69 190 ALA A C 1
ATOM 630 O O . ALA A 1 190 ? 103.387 68.887 101.131 1.00 76.69 190 ALA A O 1
ATOM 632 N N . ILE A 1 191 ? 104.793 70.471 100.374 1.00 73.28 191 ILE A N 1
ATOM 633 C CA . ILE A 1 191 ? 105.638 70.385 101.561 1.00 73.28 191 ILE A CA 1
ATOM 634 C C . ILE A 1 191 ? 104.927 70.987 102.760 1.00 73.28 191 ILE A C 1
ATOM 635 O O . ILE A 1 191 ? 104.748 70.331 103.791 1.00 73.28 191 ILE A O 1
ATOM 640 N N . PHE A 1 192 ? 104.481 72.238 102.631 1.00 69.76 192 PHE A N 1
ATOM 641 C CA . PHE A 1 192 ? 103.963 72.964 103.784 1.00 69.76 192 PHE A CA 1
ATOM 642 C C . PHE A 1 192 ? 102.577 72.479 104.179 1.00 69.76 192 PHE A C 1
ATOM 643 O O . PHE A 1 192 ? 102.104 72.773 105.281 1.00 69.76 192 PHE A O 1
ATOM 651 N N . GLY A 1 193 ? 101.910 71.737 103.300 1.00 74.43 193 GLY A N 1
ATOM 652 C CA . GLY A 1 193 ? 100.630 71.166 103.669 1.00 74.43 193 GLY A CA 1
ATOM 653 C C . GLY A 1 193 ? 100.766 70.022 104.656 1.00 74.43 193 GLY A C 1
ATOM 654 O O . GLY A 1 193 ? 100.055 69.971 105.661 1.00 74.43 193 GLY A O 1
ATOM 655 N N . VAL A 1 194 ? 101.695 69.100 104.393 1.00 78.84 194 VAL A N 1
ATOM 656 C CA . VAL A 1 194 ? 101.774 67.887 105.202 1.00 78.84 194 VAL A CA 1
ATOM 657 C C . VAL A 1 194 ? 102.447 68.166 106.538 1.00 78.84 194 VAL A C 1
ATOM 658 O O . VAL A 1 194 ? 102.257 67.422 107.506 1.00 78.84 194 VAL A O 1
ATOM 662 N N . CYS A 1 195 ? 103.233 69.243 106.626 1.00 81.38 195 CYS A N 1
ATOM 663 C CA . CYS A 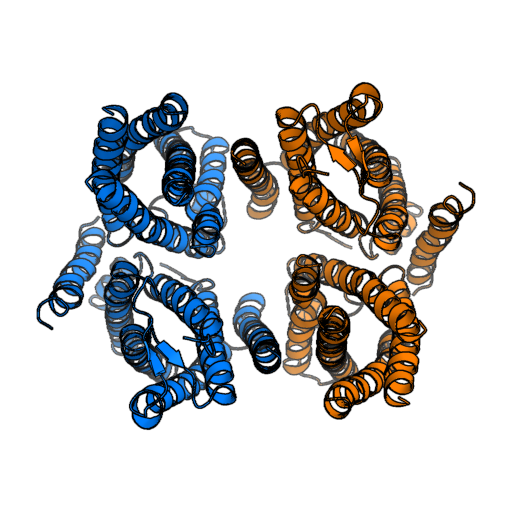1 195 ? 103.756 69.642 107.927 1.00 81.38 195 CYS A CA 1
ATOM 664 C C . CYS A 1 195 ? 102.662 70.250 108.790 1.00 81.38 195 CYS A C 1
ATOM 665 O O . CYS A 1 195 ? 102.733 70.199 110.022 1.00 81.38 195 CYS A O 1
ATOM 668 N N . SER A 1 196 ? 101.634 70.821 108.162 1.00 78.27 196 SER A N 1
ATOM 669 C CA . SER A 1 196 ? 100.492 71.296 108.931 1.00 78.27 196 SER A CA 1
ATOM 670 C C . SER A 1 196 ? 99.664 70.132 109.448 1.00 78.27 196 SER A C 1
ATOM 671 O O . SER A 1 196 ? 98.925 70.273 110.428 1.00 78.27 196 SER A O 1
ATOM 674 N N . ILE A 1 197 ? 99.768 68.974 108.794 1.00 82.35 197 ILE A N 1
ATOM 675 C CA . ILE A 1 197 ? 99.047 67.792 109.250 1.00 82.35 197 ILE A CA 1
ATOM 676 C C . ILE A 1 197 ? 99.675 67.247 110.524 1.00 82.35 197 ILE A C 1
ATOM 677 O O . ILE A 1 197 ? 98.976 66.949 111.502 1.00 82.35 197 ILE A O 1
ATOM 682 N N . ILE A 1 198 ? 101.005 67.141 110.546 1.00 88.01 198 ILE A N 1
ATOM 683 C CA . ILE A 1 198 ? 101.699 66.606 111.712 1.00 88.01 198 ILE A CA 1
ATOM 684 C C . ILE A 1 198 ? 101.609 67.578 112.880 1.00 88.01 198 ILE A C 1
ATOM 685 O O . ILE A 1 198 ? 101.565 67.169 114.046 1.00 88.01 198 ILE A O 1
ATOM 690 N N . LEU A 1 199 ? 101.550 68.877 112.586 1.00 88.69 199 LEU A N 1
ATOM 691 C CA . LEU A 1 199 ? 101.404 69.864 113.648 1.00 88.69 199 LEU A CA 1
ATOM 692 C C . LEU A 1 199 ? 100.016 69.789 114.268 1.00 88.69 199 LEU A C 1
ATOM 693 O O . LEU A 1 199 ? 99.840 70.087 115.454 1.00 88.69 199 LEU A O 1
ATOM 698 N N . SER A 1 200 ? 99.017 69.395 113.482 1.00 97.78 200 SER A N 1
ATOM 699 C CA . SER A 1 200 ? 97.700 69.143 114.049 1.00 97.78 200 SER A CA 1
ATOM 700 C C . SER A 1 200 ? 97.648 67.775 114.714 1.00 97.78 200 SER A C 1
ATOM 701 O O . SER A 1 200 ? 96.898 67.571 115.676 1.00 97.78 200 SER A O 1
ATOM 704 N N . ILE A 1 201 ? 98.430 66.821 114.202 1.00 97.06 201 ILE A N 1
ATOM 705 C CA . ILE A 1 201 ? 98.496 65.493 114.806 1.00 97.06 201 ILE A CA 1
ATOM 706 C C . ILE A 1 201 ? 99.156 65.569 116.175 1.00 97.06 201 ILE A C 1
ATOM 707 O O . ILE A 1 201 ? 98.683 64.967 117.147 1.00 97.06 201 ILE A O 1
ATOM 712 N N . PHE A 1 202 ? 100.230 66.351 116.283 1.00 104.23 202 PHE A N 1
ATOM 713 C CA . PHE A 1 202 ? 100.893 66.532 117.568 1.00 104.23 202 PHE A CA 1
ATOM 714 C C . PHE A 1 202 ? 100.034 67.352 118.519 1.00 104.23 202 PHE A C 1
ATOM 715 O O . PHE A 1 202 ? 100.161 67.234 119.742 1.00 104.23 202 PHE A O 1
ATOM 723 N N . GLU A 1 203 ? 99.155 68.191 117.975 1.00 113.65 203 GLU A N 1
ATOM 724 C CA . GLU A 1 203 ? 98.244 68.947 118.822 1.00 113.65 203 GLU A CA 1
ATOM 725 C C . GLU A 1 203 ? 97.159 68.048 119.393 1.00 113.65 203 GLU A C 1
ATOM 726 O O . GLU A 1 203 ? 96.822 68.144 120.580 1.00 113.65 203 GLU A O 1
ATOM 732 N N . ILE A 1 204 ? 96.630 67.140 118.574 1.00 119.14 204 ILE A N 1
ATOM 733 C CA . ILE A 1 204 ? 95.452 66.379 118.978 1.00 119.14 204 ILE A CA 1
ATOM 734 C C . ILE A 1 204 ? 95.829 65.287 119.976 1.00 119.14 204 ILE A C 1
ATOM 735 O O . ILE A 1 204 ? 94.989 64.820 120.755 1.00 119.14 204 ILE A O 1
ATOM 740 N N . GLY A 1 205 ? 97.100 64.883 119.993 1.00 127.37 205 GLY A N 1
ATOM 741 C CA . GLY A 1 205 ? 97.548 63.962 121.021 1.00 127.37 205 GLY A CA 1
ATOM 742 C C . GLY A 1 205 ? 97.693 64.642 122.366 1.00 127.37 205 GLY A C 1
ATOM 743 O O . GLY A 1 205 ? 97.451 64.034 123.411 1.00 127.37 205 GLY A O 1
ATOM 744 N N . HIS A 1 206 ? 98.095 65.915 122.353 1.00 127.38 206 HIS A N 1
ATOM 745 C CA . HIS A 1 206 ? 98.175 66.687 123.586 1.00 127.38 206 HIS A CA 1
ATOM 746 C C . HIS A 1 206 ? 96.797 66.915 124.184 1.00 127.38 206 HIS A C 1
ATOM 747 O O . HIS A 1 206 ? 96.642 66.943 125.409 1.00 127.38 206 HIS A O 1
ATOM 754 N N . ALA A 1 207 ? 95.782 67.065 123.331 1.00 128.68 207 ALA A N 1
ATOM 755 C CA . ALA A 1 207 ? 94.427 67.283 123.821 1.00 128.68 207 ALA A CA 1
ATOM 756 C C . ALA A 1 207 ? 93.880 66.040 124.508 1.00 128.68 207 ALA A C 1
ATOM 757 O O . ALA A 1 207 ? 93.102 66.140 125.464 1.00 128.68 207 ALA A O 1
ATOM 759 N N . LEU A 1 208 ? 94.282 64.857 124.044 1.00 133.34 208 LEU A N 1
ATOM 760 C CA . LEU A 1 208 ? 93.848 63.627 124.695 1.00 133.34 208 LEU A CA 1
ATOM 761 C C . LEU A 1 208 ? 94.595 63.415 126.003 1.00 133.34 208 LEU A C 1
ATOM 762 O O . LEU A 1 208 ? 93.987 63.329 127.075 1.00 133.34 208 LEU A O 1
ATOM 767 N N . LEU A 1 209 ? 95.923 63.341 125.932 1.00 135.89 209 LEU A N 1
ATOM 768 C CA . LEU A 1 209 ? 96.758 63.108 127.108 1.00 135.89 209 LEU A CA 1
ATOM 769 C C . LEU A 1 209 ? 96.876 64.429 127.862 1.00 135.89 209 LEU A C 1
ATOM 770 O O . LEU A 1 209 ? 97.872 65.146 127.777 1.00 135.89 209 LEU A O 1
ATOM 775 N N . LEU A 1 210 ? 95.831 64.748 128.623 1.00 144.16 210 LEU A N 1
ATOM 776 C CA . LEU A 1 210 ? 95.672 66.096 129.145 1.00 144.16 210 LEU A CA 1
ATOM 777 C C . LEU A 1 210 ? 94.994 66.039 130.509 1.00 144.16 210 LEU A C 1
ATOM 778 O O . LEU A 1 210 ? 94.317 65.067 130.854 1.00 144.16 210 LEU A O 1
ATOM 783 N N . GLN A 1 211 ? 95.206 67.103 131.288 1.00 153.92 211 GLN A N 1
ATOM 784 C CA . GLN A 1 211 ? 94.448 67.391 132.498 1.00 153.92 211 GLN A CA 1
ATOM 785 C C . GLN A 1 211 ? 92.950 67.484 132.198 1.00 153.92 211 GLN A C 1
ATOM 786 O O . GLN A 1 211 ? 92.527 67.722 131.062 1.00 153.92 211 GLN A O 1
ATOM 792 N N . ASN A 1 212 ? 92.141 67.302 133.245 1.00 154.03 212 ASN A N 1
ATOM 793 C CA . ASN A 1 212 ? 90.689 67.371 133.124 1.00 154.03 212 ASN A CA 1
ATOM 794 C C . ASN A 1 212 ? 90.232 68.774 132.749 1.00 154.03 212 ASN A C 1
ATOM 795 O O . ASN A 1 212 ? 90.251 69.690 133.577 1.00 154.03 212 ASN A O 1
ATOM 800 N N . CYS A 1 213 ? 89.812 68.934 131.502 1.00 149.19 213 CYS A N 1
ATOM 801 C CA . CYS A 1 213 ? 89.440 70.221 130.929 1.00 149.19 213 CYS A CA 1
ATOM 802 C C . CYS A 1 213 ? 88.302 69.970 129.947 1.00 149.19 213 CYS A C 1
ATOM 803 O O . CYS A 1 213 ? 87.604 68.955 130.037 1.00 149.19 213 CYS A O 1
ATOM 806 N N . GLU A 1 214 ? 88.091 70.918 129.036 1.00 136.54 214 GLU A N 1
ATOM 807 C CA . GLU A 1 214 ? 87.055 70.792 128.017 1.00 136.54 214 GLU A CA 1
ATOM 808 C C . GLU A 1 214 ? 87.374 69.632 127.080 1.00 136.54 214 GLU A C 1
ATOM 809 O O . GLU A 1 214 ? 88.519 69.467 126.647 1.00 136.54 214 GLU A O 1
ATOM 815 N N . ILE A 1 215 ? 86.356 68.835 126.768 1.00 129.38 215 ILE A N 1
ATOM 816 C CA . ILE A 1 215 ? 86.493 67.673 125.900 1.00 129.38 215 ILE A CA 1
ATOM 817 C C . ILE A 1 215 ? 85.714 67.913 124.616 1.00 129.38 215 ILE A C 1
ATOM 818 O O . ILE A 1 215 ? 84.643 68.536 124.629 1.00 129.38 215 ILE A O 1
ATOM 823 N N . LEU A 1 216 ? 86.303 67.481 123.497 1.00 124.03 216 LEU A N 1
ATOM 824 C CA . LEU A 1 216 ? 85.650 67.198 122.219 1.00 124.03 216 LEU A CA 1
ATOM 825 C C . LEU A 1 216 ? 85.202 68.418 121.424 1.00 124.03 216 LEU A C 1
ATOM 826 O O . LEU A 1 216 ? 84.666 68.259 120.324 1.00 124.03 216 LEU A O 1
ATOM 831 N N . MET A 1 217 ? 85.400 69.633 121.934 1.00 120.30 217 MET A N 1
ATOM 832 C CA . MET A 1 217 ? 85.143 70.799 121.094 1.00 120.30 217 MET A CA 1
ATOM 833 C C . MET A 1 217 ? 86.342 71.093 120.205 1.00 120.30 217 MET A C 1
ATOM 834 O O . MET A 1 217 ? 86.205 71.254 118.988 1.00 120.30 217 MET A O 1
ATOM 839 N N . ASP A 1 218 ? 87.531 71.170 120.800 1.00 115.99 218 ASP A N 1
ATOM 840 C CA . ASP A 1 218 ? 88.734 71.347 119.998 1.00 115.99 218 ASP A CA 1
ATOM 841 C C . ASP A 1 218 ? 89.079 70.071 119.248 1.00 115.99 218 ASP A C 1
ATOM 842 O O . ASP A 1 218 ? 89.675 70.122 118.167 1.00 115.99 218 ASP A O 1
ATOM 847 N N . ILE A 1 219 ? 88.699 68.919 119.803 1.00 115.71 219 ILE A N 1
ATOM 848 C CA . ILE A 1 219 ? 89.029 67.645 119.173 1.00 115.71 219 ILE A CA 1
ATOM 849 C C . ILE A 1 219 ? 88.200 67.442 117.913 1.00 115.71 219 ILE A C 1
ATOM 850 O O . ILE A 1 219 ? 88.684 66.908 116.907 1.00 115.71 219 ILE A O 1
ATOM 855 N N . VAL A 1 220 ? 86.955 67.914 117.920 1.00 118.30 220 VAL A N 1
ATOM 856 C CA . VAL A 1 220 ? 86.191 67.882 116.679 1.00 118.30 220 VAL A CA 1
ATOM 857 C C . VAL A 1 220 ? 86.630 69.021 115.766 1.00 118.30 220 VAL A C 1
ATOM 858 O O . VAL A 1 220 ? 86.410 68.980 114.551 1.00 118.30 220 VAL A O 1
ATOM 862 N N . PHE A 1 221 ? 87.293 70.036 116.324 1.00 111.47 221 PHE A N 1
ATOM 863 C CA . PHE A 1 221 ? 87.713 71.167 115.505 1.00 111.47 221 PHE A CA 1
ATOM 864 C C . PHE A 1 221 ? 88.944 70.822 114.683 1.00 111.47 221 PHE A C 1
ATOM 865 O O . PHE A 1 221 ? 88.971 71.054 113.470 1.00 111.47 221 PHE A O 1
ATOM 873 N N . PHE A 1 222 ? 89.967 70.253 115.321 1.00 105.32 222 PHE A N 1
ATOM 874 C CA . PHE A 1 222 ? 91.225 70.016 114.623 1.00 105.32 222 PHE A CA 1
ATOM 875 C C . PHE A 1 222 ? 91.120 68.838 113.667 1.00 105.32 222 PHE A C 1
ATOM 876 O O . PHE A 1 222 ? 91.923 68.715 112.736 1.00 105.32 222 PHE A O 1
ATOM 884 N N . SER A 1 223 ? 90.134 67.966 113.874 1.00 104.02 223 SER A N 1
ATOM 885 C CA . SER A 1 223 ? 89.955 66.837 112.969 1.00 104.02 223 SER A CA 1
ATOM 886 C C . SER A 1 223 ? 89.395 67.291 111.630 1.00 104.02 223 SER A C 1
ATOM 887 O O . SER A 1 223 ? 89.700 66.697 110.590 1.00 104.02 223 SER A O 1
ATOM 890 N N . ILE A 1 224 ? 88.573 68.342 111.637 1.00 99.62 224 ILE A N 1
ATOM 891 C CA . ILE A 1 224 ? 88.030 68.872 110.389 1.00 99.62 224 ILE A CA 1
ATOM 892 C C . ILE A 1 224 ? 89.127 69.561 109.587 1.00 99.62 224 ILE A C 1
ATOM 893 O O . ILE A 1 224 ? 89.156 69.488 108.351 1.00 99.62 224 ILE A O 1
ATOM 898 N N . GLU A 1 225 ? 90.074 70.200 110.279 1.00 100.59 225 GLU A N 1
ATOM 899 C CA . GLU A 1 225 ? 91.192 70.839 109.594 1.00 100.59 225 GLU A CA 1
ATOM 900 C C . GLU A 1 225 ? 92.096 69.813 108.929 1.00 100.59 225 GLU A C 1
ATOM 901 O O . GLU A 1 225 ? 92.722 70.103 107.907 1.00 100.59 225 GLU A O 1
ATOM 907 N N . ILE A 1 226 ? 92.171 68.606 109.492 1.00 96.57 226 ILE A N 1
ATOM 908 C CA . ILE A 1 226 ? 92.882 67.515 108.832 1.00 96.57 226 ILE A CA 1
ATOM 909 C C . ILE A 1 226 ? 92.157 67.121 107.552 1.00 96.57 226 ILE A C 1
ATOM 910 O O . ILE A 1 226 ? 92.782 66.844 106.521 1.00 96.57 226 ILE A O 1
ATOM 915 N N . VAL A 1 227 ? 90.827 67.148 107.583 1.00 89.22 227 VAL A N 1
ATOM 916 C CA . VAL A 1 227 ? 90.050 66.884 106.379 1.00 89.22 227 VAL A CA 1
ATOM 917 C C . VAL A 1 227 ? 90.196 68.028 105.386 1.00 89.22 227 VAL A C 1
ATOM 918 O O . VAL A 1 227 ? 90.383 67.805 104.184 1.00 89.22 227 VAL A O 1
ATOM 922 N N . PHE A 1 228 ? 90.152 69.269 105.878 1.00 78.07 228 PHE A N 1
ATOM 923 C CA . PHE A 1 228 ? 90.033 70.424 104.993 1.00 78.07 228 PHE A CA 1
ATOM 924 C C . PHE A 1 228 ? 91.323 70.685 104.231 1.00 78.07 228 PHE A C 1
ATOM 925 O O . PHE A 1 228 ? 91.290 71.063 103.057 1.00 78.07 228 PHE A O 1
ATOM 933 N N . VAL A 1 229 ? 92.467 70.510 104.890 1.00 75.29 229 VAL A N 1
ATOM 934 C CA . VAL A 1 229 ? 93.745 70.643 104.199 1.00 75.29 229 VAL A CA 1
ATOM 935 C C . VAL A 1 229 ? 93.914 69.540 103.168 1.00 75.29 229 VAL A C 1
ATOM 936 O O . VAL A 1 229 ? 94.296 69.801 102.021 1.00 75.29 229 VAL A O 1
ATOM 940 N N . SER A 1 230 ? 93.580 68.303 103.543 1.00 80.38 230 SER A N 1
ATOM 941 C CA . SER A 1 230 ? 93.911 67.142 102.721 1.00 80.38 230 SER A CA 1
ATOM 942 C C . SER A 1 230 ? 93.084 67.097 101.444 1.00 80.38 230 SER A C 1
ATOM 943 O O . SER A 1 230 ? 93.559 66.630 100.405 1.00 80.38 230 SER A O 1
ATOM 946 N N . VAL A 1 231 ? 91.845 67.584 101.494 1.00 78.16 231 VAL A N 1
ATOM 947 C CA . VAL A 1 231 ? 91.059 67.619 100.269 1.00 78.16 231 VAL A CA 1
ATOM 948 C C . VAL A 1 231 ? 91.415 68.837 99.432 1.00 78.16 231 VAL A C 1
ATOM 949 O O . VAL A 1 231 ? 91.192 68.847 98.217 1.00 78.16 231 VAL A O 1
ATOM 953 N N . GLN A 1 232 ? 91.988 69.870 100.045 1.00 72.02 232 GLN A N 1
ATOM 954 C CA . GLN A 1 232 ? 92.290 71.074 99.288 1.00 72.02 232 GLN A CA 1
ATOM 955 C C . GLN A 1 232 ? 93.605 70.946 98.540 1.00 72.02 232 GLN A C 1
ATOM 956 O O . GLN A 1 232 ? 93.722 71.420 97.406 1.00 72.02 232 GLN A O 1
ATOM 962 N N . THR A 1 233 ? 94.601 70.302 99.150 1.00 69.62 233 THR A N 1
ATOM 963 C CA . THR A 1 233 ? 95.889 70.159 98.482 1.00 69.62 233 THR A CA 1
ATOM 964 C C . THR A 1 233 ? 95.812 69.124 97.367 1.00 69.62 233 THR A C 1
ATOM 965 O O . THR A 1 233 ? 96.635 69.124 96.445 1.00 69.62 233 THR A O 1
ATOM 969 N N . VAL A 1 234 ? 94.823 68.233 97.433 1.00 72.07 234 VAL A N 1
ATOM 970 C CA . VAL A 1 234 ? 94.552 67.352 96.307 1.00 72.07 234 VAL A CA 1
ATOM 971 C C . VAL A 1 234 ? 93.947 68.151 95.166 1.00 72.07 234 VAL A C 1
ATOM 972 O O . VAL A 1 234 ? 94.333 67.992 94.001 1.00 72.07 234 VAL A O 1
ATOM 976 N N . LEU A 1 235 ? 93.030 69.064 95.494 1.00 67.31 235 LEU A N 1
ATOM 977 C CA . LEU A 1 235 ? 92.352 69.859 94.477 1.00 67.31 235 LEU A CA 1
ATOM 978 C C . LEU A 1 235 ? 93.310 70.813 93.780 1.00 67.31 235 LEU A C 1
ATOM 979 O O . LEU A 1 235 ? 93.318 70.907 92.547 1.00 67.31 235 LEU A O 1
ATOM 984 N N . LEU A 1 236 ? 94.140 71.512 94.550 1.00 69.17 236 LEU A N 1
ATOM 985 C CA . LEU A 1 236 ? 94.988 72.539 93.962 1.00 69.17 236 LEU A CA 1
ATOM 986 C C . LEU A 1 236 ? 96.157 71.930 93.206 1.00 69.17 236 LEU A C 1
ATOM 987 O O . LEU A 1 236 ? 96.748 72.584 92.341 1.00 69.17 236 LEU A O 1
ATOM 992 N N . TRP A 1 237 ? 96.512 70.685 93.514 1.00 74.52 237 TRP A N 1
ATOM 993 C CA . TRP A 1 237 ? 97.496 69.998 92.689 1.00 74.52 237 TRP A CA 1
ATOM 994 C C . TRP A 1 237 ? 96.896 69.628 91.340 1.00 74.52 237 TRP A C 1
ATOM 995 O O . TRP A 1 237 ? 97.584 69.648 90.314 1.00 74.52 237 TRP A O 1
ATOM 1006 N N . VAL A 1 238 ? 95.608 69.288 91.323 1.00 71.93 238 VAL A N 1
ATOM 1007 C CA . VAL A 1 238 ? 94.973 68.854 90.084 1.00 71.93 238 VAL A CA 1
ATOM 1008 C C . VAL A 1 238 ? 94.475 70.052 89.289 1.00 71.93 238 VAL A C 1
ATOM 1009 O O . VAL A 1 238 ? 94.752 70.179 88.091 1.00 71.93 238 VAL A O 1
ATOM 1013 N N . SER A 1 239 ? 93.754 70.957 89.943 1.00 75.99 239 SER A N 1
ATOM 1014 C CA . SER A 1 239 ? 93.113 72.075 89.268 1.00 75.99 239 SER A CA 1
ATOM 1015 C C . SER A 1 239 ? 93.945 73.345 89.312 1.00 75.99 239 SER A C 1
ATOM 1016 O O . SER A 1 239 ? 93.384 74.438 89.403 1.00 75.99 239 SER A O 1
ATOM 1019 N N . CYS A 1 240 ? 95.268 73.228 89.254 1.00 87.13 240 CYS A N 1
ATOM 1020 C CA . CYS A 1 240 ? 96.105 74.419 89.244 1.00 87.13 240 CYS A CA 1
ATOM 1021 C C . CYS A 1 240 ? 96.000 75.153 87.916 1.00 87.13 240 CYS A C 1
ATOM 1022 O O . CYS A 1 240 ? 95.992 76.388 87.880 1.00 87.13 240 CYS A O 1
ATOM 1025 N N . LYS A 1 241 ? 95.890 74.411 86.816 1.00 88.95 241 LYS A N 1
ATOM 1026 C CA . LYS A 1 241 ? 96.009 74.970 85.478 1.00 88.95 241 LYS A CA 1
ATOM 1027 C C . LYS A 1 241 ? 94.708 74.967 84.692 1.00 88.95 241 LYS A C 1
ATOM 1028 O O . LYS A 1 241 ? 94.734 75.228 83.486 1.00 88.95 241 LYS A O 1
ATOM 1034 N N . ASP A 1 242 ? 93.579 74.676 85.323 1.00 90.88 242 ASP A N 1
ATOM 1035 C CA . ASP A 1 242 ? 92.344 74.516 84.571 1.00 90.88 242 ASP A CA 1
ATOM 1036 C C . ASP A 1 242 ? 91.669 75.856 84.293 1.00 90.88 242 ASP A C 1
ATOM 1037 O O . ASP A 1 242 ? 91.724 76.786 85.103 1.00 90.88 242 ASP A O 1
ATOM 1042 N N . CYS A 1 243 ? 91.041 75.951 83.123 1.00 94.36 243 CYS A N 1
ATOM 1043 C CA . CYS A 1 243 ? 90.198 77.078 82.750 1.00 94.36 243 CYS A CA 1
ATOM 1044 C C . CYS A 1 243 ? 88.805 76.553 82.443 1.00 94.36 243 CYS A C 1
ATOM 1045 O O . CYS A 1 243 ? 88.569 75.997 81.366 1.00 94.36 243 CYS A O 1
ATOM 1048 N N . VAL A 1 244 ? 87.887 76.741 83.384 1.00 91.26 244 VAL A N 1
ATOM 1049 C CA . VAL A 1 244 ? 86.571 76.117 83.361 1.00 91.26 244 VAL A CA 1
ATOM 1050 C C . VAL A 1 244 ? 85.714 76.839 82.332 1.00 91.26 244 VAL A C 1
ATOM 1051 O O . VAL A 1 244 ? 85.731 78.073 82.261 1.00 91.26 244 VAL A O 1
ATOM 1055 N N . GLN A 1 245 ? 84.985 76.073 81.515 1.00 95.05 245 GLN A N 1
ATOM 1056 C CA . GLN A 1 245 ? 84.060 76.641 80.550 1.00 95.05 245 GLN A CA 1
ATOM 1057 C C . GLN A 1 245 ? 82.619 76.184 80.708 1.00 95.05 245 GLN A C 1
ATOM 1058 O O . GLN A 1 245 ? 81.740 76.761 80.062 1.00 95.05 245 GLN A O 1
ATOM 1064 N N . MET A 1 246 ? 82.345 75.180 81.541 1.00 97.58 246 MET A N 1
ATOM 1065 C CA . MET A 1 246 ? 81.015 74.582 81.532 1.00 97.58 246 MET A CA 1
ATOM 1066 C C . MET A 1 246 ? 80.063 75.302 82.478 1.00 97.58 246 MET A C 1
ATOM 1067 O O . MET A 1 246 ? 79.051 75.858 82.041 1.00 97.58 246 MET A O 1
ATOM 1072 N N . HIS A 1 247 ? 80.367 75.310 83.773 1.00 91.79 247 HIS A N 1
ATOM 1073 C CA . HIS A 1 247 ? 79.472 75.872 84.781 1.00 91.79 247 HIS A CA 1
ATOM 1074 C C . HIS A 1 247 ? 80.175 77.050 85.454 1.00 91.79 247 HIS A C 1
ATOM 1075 O O . HIS A 1 247 ? 80.849 76.896 86.472 1.00 91.79 247 HIS A O 1
ATOM 1082 N N . HIS A 1 248 ? 79.997 78.237 84.877 1.00 91.15 248 HIS A N 1
ATOM 1083 C CA . HIS A 1 248 ? 80.726 79.405 85.355 1.00 91.15 248 HIS A CA 1
ATOM 1084 C C . HIS A 1 248 ? 80.172 79.913 86.677 1.00 91.15 248 HIS A C 1
ATOM 1085 O O . HIS A 1 248 ? 80.928 80.381 87.534 1.00 91.15 248 HIS A O 1
ATOM 1092 N N . SER A 1 249 ? 78.855 79.826 86.863 1.00 91.15 249 SER A N 1
ATOM 1093 C CA . SER A 1 249 ? 78.225 80.527 87.976 1.00 91.15 249 SER A CA 1
ATOM 1094 C C . SER A 1 249 ? 78.470 79.821 89.301 1.00 91.15 249 SER A C 1
ATOM 1095 O O . SER A 1 249 ? 78.507 80.464 90.355 1.00 91.15 249 SER A O 1
ATOM 1098 N N . VAL A 1 250 ? 78.639 78.505 89.278 1.00 86.31 250 VAL A N 1
ATOM 1099 C CA . VAL A 1 250 ? 78.884 77.801 90.527 1.00 86.31 250 VAL A CA 1
ATOM 1100 C C . VAL A 1 250 ? 80.374 77.779 90.870 1.00 86.31 250 VAL A C 1
ATOM 1101 O O . VAL A 1 250 ? 80.737 77.835 92.049 1.00 86.31 250 VAL A O 1
ATOM 1105 N N . THR A 1 251 ? 81.253 77.773 89.867 1.00 83.98 251 THR A N 1
ATOM 1106 C CA . THR A 1 251 ? 82.681 77.722 90.148 1.00 83.98 251 THR A CA 1
ATOM 1107 C C . THR A 1 251 ? 83.193 79.058 90.663 1.00 83.98 251 THR A C 1
ATOM 1108 O O . THR A 1 251 ? 84.047 79.095 91.554 1.00 83.98 251 THR A O 1
ATOM 1112 N N . ARG A 1 252 ? 82.685 80.164 90.117 1.00 81.56 252 ARG A N 1
ATOM 1113 C CA . ARG A 1 252 ? 83.032 81.472 90.654 1.00 81.56 252 ARG A CA 1
ATOM 1114 C C . ARG A 1 252 ? 82.491 81.675 92.058 1.00 81.56 252 ARG A C 1
ATOM 1115 O O . ARG A 1 252 ? 83.099 82.409 92.838 1.00 81.56 252 ARG A O 1
ATOM 1123 N N . TYR A 1 253 ? 81.366 81.050 92.398 1.00 76.51 253 TYR A N 1
ATOM 1124 C CA . TYR A 1 253 ? 80.953 81.040 93.793 1.00 76.51 253 TYR A CA 1
ATOM 1125 C C . TYR A 1 253 ? 81.776 80.047 94.594 1.00 76.51 253 TYR A C 1
ATOM 1126 O O . TYR A 1 253 ? 82.055 80.277 95.773 1.00 76.51 253 TYR A O 1
ATOM 1135 N N . GLY A 1 254 ? 82.171 78.941 93.969 1.00 73.21 254 GLY A N 1
ATOM 1136 C CA . GLY A 1 254 ? 82.844 77.893 94.710 1.00 73.21 254 GLY A CA 1
ATOM 1137 C C . GLY A 1 254 ? 84.263 78.244 95.094 1.00 73.21 254 GLY A C 1
ATOM 1138 O O . GLY A 1 254 ? 84.761 77.785 96.124 1.00 73.21 254 GLY A O 1
ATOM 1139 N N . ILE A 1 255 ? 84.931 79.062 94.286 1.00 70.35 255 ILE A N 1
ATOM 1140 C CA . ILE A 1 255 ? 86.301 79.440 94.602 1.00 70.35 255 ILE A CA 1
ATOM 1141 C C . ILE A 1 255 ? 86.323 80.452 95.733 1.00 70.35 255 ILE A C 1
ATOM 1142 O O . ILE A 1 255 ? 87.074 80.300 96.704 1.00 70.35 255 ILE A O 1
ATOM 1147 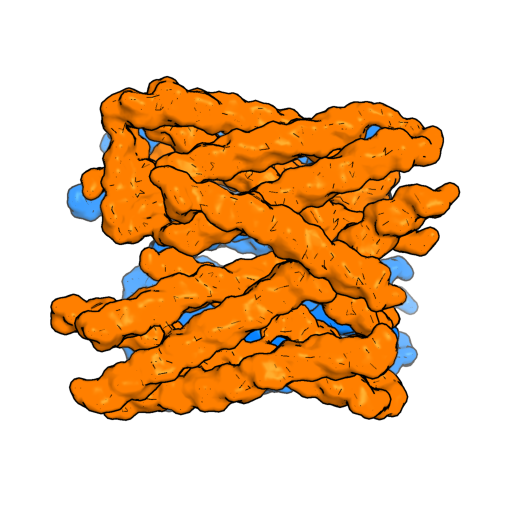N N . MET A 1 256 ? 85.466 81.472 95.653 1.00 66.55 256 MET A N 1
ATOM 1148 C CA . MET A 1 256 ? 85.473 82.537 96.648 1.00 66.55 256 MET A CA 1
ATOM 1149 C C . MET A 1 256 ? 84.964 82.058 97.998 1.00 66.55 256 MET A C 1
ATOM 1150 O O . MET A 1 256 ? 85.225 82.704 99.017 1.00 66.55 256 MET A O 1
ATOM 1155 N N . LEU A 1 257 ? 84.244 80.939 98.030 1.00 67.54 257 LEU A N 1
ATOM 1156 C CA . LEU A 1 257 ? 83.944 80.303 99.305 1.00 67.54 257 LEU A CA 1
ATOM 1157 C C . LEU A 1 257 ? 85.207 79.726 99.925 1.00 67.54 257 LEU A C 1
ATOM 1158 O O . LEU A 1 257 ? 85.449 79.874 101.127 1.00 67.54 257 LEU A O 1
ATOM 1163 N N . THR A 1 258 ? 86.033 79.071 99.111 1.00 67.70 258 THR A N 1
ATOM 1164 C CA . THR A 1 258 ? 87.282 78.524 99.622 1.00 67.70 258 THR A CA 1
ATOM 1165 C C . THR A 1 258 ? 88.300 79.616 99.895 1.00 67.70 258 THR A C 1
ATOM 1166 O O . THR A 1 258 ? 89.101 79.489 100.826 1.00 67.70 258 THR A O 1
ATOM 1170 N N . LEU A 1 259 ? 88.291 80.681 99.093 1.00 57.95 259 LEU A N 1
ATOM 1171 C CA . LEU A 1 259 ? 89.247 81.764 99.292 1.00 57.95 259 LEU A CA 1
ATOM 1172 C C . LEU A 1 259 ? 88.950 82.522 100.572 1.00 57.95 259 LEU A C 1
ATOM 1173 O O . LEU A 1 259 ? 89.871 82.925 101.289 1.00 57.95 259 LEU A O 1
ATOM 1178 N N . ALA A 1 260 ? 87.672 82.699 100.893 1.00 61.50 260 ALA A N 1
ATOM 1179 C CA . ALA A 1 260 ? 87.325 83.347 102.149 1.00 61.50 260 ALA A CA 1
ATOM 1180 C C . ALA A 1 260 ? 87.566 82.420 103.329 1.00 61.50 260 ALA A C 1
ATOM 1181 O O . ALA A 1 260 ? 87.696 82.880 104.464 1.00 61.50 260 ALA A O 1
ATOM 1183 N N . THR A 1 261 ? 87.628 81.112 103.084 1.00 65.44 261 THR A N 1
ATOM 1184 C CA . THR A 1 261 ? 87.886 80.174 104.171 1.00 65.44 261 THR A CA 1
ATOM 1185 C C . THR A 1 261 ? 89.341 80.236 104.611 1.00 65.44 261 THR A C 1
ATOM 1186 O O . THR A 1 261 ? 89.644 80.101 105.801 1.00 65.44 261 THR A O 1
ATOM 1190 N N . ASP A 1 262 ? 90.255 80.452 103.665 1.00 62.93 262 ASP A N 1
ATOM 1191 C CA . ASP A 1 262 ? 91.671 80.454 104.001 1.00 62.93 262 ASP A CA 1
ATOM 1192 C C . ASP A 1 262 ? 92.070 81.719 104.740 1.00 62.93 262 ASP A C 1
ATOM 1193 O O . ASP A 1 262 ? 92.892 81.666 105.661 1.00 62.93 262 ASP A O 1
ATOM 1198 N N . ILE A 1 263 ? 91.507 82.862 104.346 1.00 49.89 263 ILE A N 1
ATOM 1199 C CA . ILE A 1 263 ? 91.888 84.134 104.948 1.00 49.89 263 ILE A CA 1
ATOM 1200 C C . ILE A 1 263 ? 91.442 84.197 106.403 1.00 49.89 263 ILE A C 1
ATOM 1201 O O . ILE A 1 263 ? 92.152 84.745 107.256 1.00 49.89 263 ILE A O 1
ATOM 1206 N N . LEU A 1 264 ? 90.307 83.582 106.726 1.00 53.13 264 LEU A N 1
ATOM 1207 C CA . LEU A 1 264 ? 89.929 83.458 108.125 1.00 53.13 264 LEU A CA 1
ATOM 1208 C C . LEU A 1 264 ? 90.847 82.507 108.869 1.00 53.13 264 LEU A C 1
ATOM 1209 O O . LEU A 1 264 ? 91.096 82.701 110.062 1.00 53.13 264 LEU A O 1
ATOM 1214 N N . LEU A 1 265 ? 91.357 81.480 108.193 1.00 51.01 265 LEU A N 1
ATOM 1215 C CA . LEU A 1 265 ? 92.326 80.612 108.843 1.00 51.01 265 LEU A CA 1
ATOM 1216 C C . LEU A 1 265 ? 93.662 81.313 109.021 1.00 51.01 265 LEU A C 1
ATOM 1217 O O . LEU A 1 265 ? 94.392 81.018 109.972 1.00 51.01 265 LEU A O 1
ATOM 1222 N N . TRP A 1 266 ? 93.996 82.241 108.125 1.00 47.16 266 TRP A N 1
ATOM 1223 C CA . TRP A 1 266 ? 95.187 83.055 108.323 1.00 47.16 266 TRP A CA 1
ATOM 1224 C C . TRP A 1 266 ? 94.984 84.030 109.468 1.00 47.16 266 TRP A C 1
ATOM 1225 O O . TRP A 1 266 ? 95.907 84.301 110.241 1.00 47.16 266 TRP A O 1
ATOM 1236 N N . LEU A 1 267 ? 93.772 84.559 109.601 1.00 49.56 267 LEU A N 1
ATOM 1237 C CA . LEU A 1 267 ? 93.519 85.547 110.640 1.00 49.56 267 LEU A CA 1
ATOM 1238 C C . LEU A 1 267 ? 93.378 84.890 112.006 1.00 49.56 267 LEU A C 1
ATOM 1239 O O . LEU A 1 267 ? 93.758 85.479 113.023 1.00 49.56 267 LEU A O 1
ATOM 1244 N N . THR A 1 268 ? 92.832 83.673 112.049 1.00 50.99 268 THR A N 1
ATOM 1245 C CA . THR A 1 268 ? 92.683 82.977 113.321 1.00 50.99 268 THR A CA 1
ATOM 1246 C C . THR A 1 268 ? 94.034 82.565 113.873 1.00 50.99 268 THR A C 1
ATOM 1247 O O . THR A 1 268 ? 94.259 82.608 115.087 1.00 50.99 268 THR A O 1
ATOM 1251 N N . ALA A 1 269 ? 94.951 82.176 112.993 1.00 51.65 269 ALA A N 1
ATOM 1252 C CA . ALA A 1 269 ? 96.250 81.713 113.447 1.00 51.65 269 ALA A CA 1
ATOM 1253 C C . ALA A 1 269 ? 97.147 82.852 113.897 1.00 51.65 269 ALA A C 1
ATOM 1254 O O . ALA A 1 269 ? 98.086 82.614 114.660 1.00 51.65 269 ALA A O 1
ATOM 1256 N N . VAL A 1 270 ? 96.881 84.077 113.449 1.00 50.03 270 VAL A N 1
ATOM 1257 C CA . VAL A 1 270 ? 97.719 85.201 113.846 1.00 50.03 270 VAL A CA 1
ATOM 1258 C C . VAL A 1 270 ? 97.415 85.609 115.280 1.00 50.03 270 VAL A C 1
ATOM 1259 O O . VAL A 1 270 ? 98.318 85.734 116.113 1.00 50.03 270 VAL A O 1
ATOM 1263 N N . ILE A 1 271 ? 96.137 85.796 115.599 1.00 55.37 271 ILE A N 1
ATOM 1264 C CA . ILE A 1 271 ? 95.743 86.318 116.904 1.00 55.37 271 ILE A CA 1
ATOM 1265 C C . ILE A 1 271 ? 95.570 85.116 117.824 1.00 55.37 271 ILE A C 1
ATOM 1266 O O . ILE A 1 271 ? 94.464 84.633 118.051 1.00 55.37 271 ILE A O 1
ATOM 1271 N N . ASP A 1 272 ? 96.678 84.642 118.381 1.00 66.65 272 ASP A N 1
ATOM 1272 C CA . ASP A 1 272 ? 96.665 83.466 119.237 1.00 66.65 272 ASP A CA 1
ATOM 1273 C C . ASP A 1 272 ? 97.461 83.757 120.496 1.00 66.65 272 ASP A C 1
ATOM 1274 O O . ASP A 1 272 ? 98.681 83.939 120.436 1.00 66.65 272 ASP A O 1
ATOM 1279 N N . ASP A 1 273 ? 96.768 83.797 121.627 1.00 81.40 273 ASP A N 1
ATOM 1280 C CA . ASP A 1 273 ? 97.389 84.091 122.910 1.00 81.40 273 ASP A CA 1
ATOM 1281 C C . ASP A 1 273 ? 98.171 82.868 123.367 1.00 81.40 273 ASP A C 1
ATOM 1282 O O . ASP A 1 273 ? 97.591 81.916 123.897 1.00 81.40 273 ASP A O 1
ATOM 1287 N N . SER A 1 274 ? 99.485 82.885 123.157 1.00 82.87 274 SER A N 1
ATOM 1288 C CA . SER A 1 274 ? 100.357 81.815 123.631 1.00 82.87 274 SER A CA 1
ATOM 1289 C C . SER A 1 274 ? 100.779 82.154 125.057 1.00 82.87 274 SER A C 1
ATOM 1290 O O . SER A 1 274 ? 101.879 82.642 125.315 1.00 82.87 274 SER A O 1
ATOM 1293 N N . LEU A 1 275 ? 99.872 81.888 125.996 1.00 91.90 275 LEU A N 1
ATOM 1294 C CA . LEU A 1 275 ? 100.152 82.124 127.406 1.00 91.90 275 LEU A CA 1
ATOM 1295 C C . LEU A 1 275 ? 101.126 81.072 127.915 1.00 91.90 275 LEU A C 1
ATOM 1296 O O . LEU A 1 275 ? 100.714 80.023 128.420 1.00 91.90 275 LEU A O 1
ATOM 1301 N N . GLU A 1 276 ? 102.421 81.349 127.788 1.00 99.68 276 GLU A N 1
ATOM 1302 C CA . GLU A 1 276 ? 103.454 80.377 128.094 1.00 99.68 276 GLU A CA 1
ATOM 1303 C C . GLU A 1 276 ? 103.689 80.287 129.599 1.00 99.68 276 GLU A C 1
ATOM 1304 O O . GLU A 1 276 ? 103.042 80.970 130.398 1.00 99.68 276 GLU A O 1
ATOM 1310 N N . GLN A 1 277 ? 104.637 79.422 129.969 1.00 105.24 277 GLN A N 1
ATOM 1311 C CA . GLN A 1 277 ? 105.075 79.156 131.345 1.00 105.24 277 GLN A CA 1
ATOM 1312 C C . GLN A 1 277 ? 103.939 78.743 132.278 1.00 105.24 277 GLN A C 1
ATOM 1313 O O . GLN A 1 277 ? 104.002 77.695 132.919 1.00 105.24 277 GLN A O 1
ATOM 1319 N N . ASP A 1 302 ? 103.580 65.220 134.896 1.00 140.25 302 ASP A N 1
ATOM 1320 C CA . ASP A 1 302 ? 103.919 66.169 133.845 1.00 140.25 302 ASP A CA 1
ATOM 1321 C C . ASP A 1 302 ? 105.223 65.792 133.157 1.00 140.25 302 ASP A C 1
ATOM 1322 O O . ASP A 1 302 ? 105.844 66.621 132.494 1.00 140.25 302 ASP A O 1
ATOM 1327 N N . SER A 1 303 ? 105.638 64.534 133.318 1.00 144.72 303 SER A N 1
ATOM 1328 C CA . SER A 1 303 ? 106.861 64.066 132.676 1.00 144.72 303 SER A CA 1
ATOM 1329 C C . SER A 1 303 ? 106.687 63.866 131.177 1.00 144.72 303 SER A C 1
ATOM 1330 O O . SER A 1 303 ? 107.685 63.821 130.450 1.00 144.72 303 SER A O 1
ATOM 1333 N N . MET A 1 304 ? 105.449 63.742 130.702 1.00 139.17 304 MET A N 1
ATOM 1334 C CA . MET A 1 304 ? 105.170 63.616 129.280 1.00 139.17 304 MET A CA 1
ATOM 1335 C C . MET A 1 304 ? 104.456 64.830 128.704 1.00 139.17 304 MET A C 1
ATOM 1336 O O . MET A 1 304 ? 104.334 64.934 127.480 1.00 139.17 304 MET A O 1
ATOM 1341 N N . CYS A 1 305 ? 103.978 65.743 129.549 1.00 135.76 305 CYS A N 1
ATOM 1342 C CA . CYS A 1 305 ? 103.280 66.924 129.051 1.00 135.76 305 CYS A CA 1
ATOM 1343 C C . CYS A 1 305 ? 104.264 68.005 128.622 1.00 135.76 305 CYS A C 1
ATOM 1344 O O . CYS A 1 305 ? 104.067 68.670 127.600 1.00 135.76 305 CYS A O 1
ATOM 1347 N N . TRP A 1 306 ? 105.333 68.195 129.401 1.00 140.31 306 TRP A N 1
ATOM 1348 C CA . TRP A 1 306 ? 106.253 69.302 129.156 1.00 140.31 306 TRP A CA 1
ATOM 1349 C C . TRP A 1 306 ? 107.103 69.070 127.914 1.00 140.31 306 TRP A C 1
ATOM 1350 O O . TRP A 1 306 ? 107.240 69.970 127.076 1.00 140.31 306 TRP A O 1
ATOM 1361 N N . GLY A 1 307 ? 107.683 67.876 127.780 1.00 133.04 307 GLY A N 1
ATOM 1362 C CA . GLY A 1 307 ? 108.564 67.613 126.653 1.00 133.04 307 GLY A CA 1
ATOM 1363 C C . GLY A 1 307 ? 107.820 67.513 125.337 1.00 133.04 307 GLY A C 1
ATOM 1364 O O . GLY A 1 307 ? 108.392 67.751 124.270 1.00 133.04 307 GLY A O 1
ATOM 1365 N N . LEU A 1 308 ? 106.535 67.171 125.394 1.00 127.21 308 LEU A N 1
ATOM 1366 C CA . LEU A 1 308 ? 105.706 67.121 124.200 1.00 127.21 308 LEU A CA 1
ATOM 1367 C C . LEU A 1 308 ? 105.256 68.503 123.748 1.00 127.21 308 LEU A C 1
ATOM 1368 O O . LEU A 1 308 ? 105.056 68.712 122.549 1.00 127.21 308 LEU A O 1
ATOM 1373 N N . LYS A 1 309 ? 105.132 69.461 124.661 1.00 126.59 309 LYS A N 1
ATOM 1374 C CA . LYS A 1 309 ? 104.525 70.745 124.344 1.00 126.59 309 LYS A CA 1
ATOM 1375 C C . LYS A 1 309 ? 105.520 71.895 124.301 1.00 126.59 309 LYS A C 1
ATOM 1376 O O . LYS A 1 309 ? 105.483 72.696 123.364 1.00 126.59 309 LYS A O 1
ATOM 1382 N N . GLN A 1 310 ? 106.410 71.998 125.290 1.00 140.29 310 GLN A N 1
ATOM 1383 C CA . GLN A 1 310 ? 107.184 73.224 125.477 1.00 140.29 310 GLN A CA 1
ATOM 1384 C C . GLN A 1 310 ? 108.258 73.386 124.408 1.00 140.29 310 GLN A C 1
ATOM 1385 O O . GLN A 1 310 ? 108.424 74.472 123.841 1.00 140.29 310 GLN A O 1
ATOM 1391 N N . GLY A 1 311 ? 108.997 72.315 124.112 1.00 130.33 311 GLY A N 1
ATOM 1392 C CA . GLY A 1 311 ? 109.989 72.380 123.054 1.00 130.33 311 GLY A CA 1
ATOM 1393 C C . GLY A 1 311 ? 109.416 72.239 121.659 1.00 130.33 311 GLY A C 1
ATOM 1394 O O . GLY A 1 311 ? 110.175 72.246 120.685 1.00 130.33 311 GLY A O 1
ATOM 1395 N N . TYR A 1 312 ? 108.094 72.109 121.541 1.00 119.88 312 TYR A N 1
ATOM 1396 C CA . TYR A 1 312 ? 107.498 71.790 120.251 1.00 119.88 312 TYR A CA 1
ATOM 1397 C C . TYR A 1 312 ? 106.897 73.018 119.578 1.00 119.88 312 TYR A C 1
ATOM 1398 O O . TYR A 1 312 ? 107.190 73.299 118.411 1.00 119.88 312 TYR A O 1
ATOM 1407 N N . VAL A 1 313 ? 106.035 73.752 120.288 1.00 113.95 313 VAL A N 1
ATOM 1408 C CA . VAL A 1 313 ? 105.251 74.799 119.637 1.00 113.95 313 VAL A CA 1
ATOM 1409 C C . VAL A 1 313 ? 106.078 76.033 119.308 1.00 113.95 313 VAL A C 1
ATOM 1410 O O . VAL A 1 313 ? 105.590 76.931 118.614 1.00 113.95 313 VAL A O 1
ATOM 1414 N N . THR A 1 314 ? 107.322 76.107 119.775 1.00 110.85 314 THR A N 1
ATOM 1415 C CA . THR A 1 314 ? 108.233 77.178 119.384 1.00 110.85 314 THR A CA 1
ATOM 1416 C C . THR A 1 314 ? 108.866 76.840 118.032 1.00 110.85 314 THR A C 1
ATOM 1417 O O . THR A 1 314 ? 110.068 76.603 117.897 1.00 110.85 314 THR A O 1
ATOM 1421 N N . MET A 1 315 ? 108.027 76.857 116.997 1.00 97.05 315 MET A N 1
ATOM 1422 C CA . MET A 1 315 ? 108.459 76.581 115.637 1.00 97.05 315 MET A CA 1
ATOM 1423 C C . MET A 1 315 ? 107.886 77.621 114.693 1.00 97.05 315 MET A C 1
ATOM 1424 O O . MET A 1 315 ? 107.022 78.420 115.060 1.00 97.05 315 MET A O 1
ATOM 1429 N N . PHE A 1 316 ? 108.389 77.596 113.470 1.00 71.75 316 PHE A N 1
ATOM 1430 C CA . PHE A 1 316 ? 107.785 78.368 112.402 1.00 71.75 316 PHE A CA 1
ATOM 1431 C C . PHE A 1 316 ? 106.408 77.795 112.096 1.00 71.75 316 PHE A C 1
ATOM 1432 O O . PHE A 1 316 ? 106.294 76.592 111.820 1.00 71.75 316 PHE A O 1
ATOM 1440 N N . PRO A 1 317 ? 105.348 78.594 112.159 1.00 66.95 317 PRO A N 1
ATOM 1441 C CA . PRO A 1 317 ? 104.006 78.058 111.918 1.00 66.95 317 PRO A CA 1
ATOM 1442 C C . PRO A 1 317 ? 103.804 77.712 110.455 1.00 66.95 317 PRO A C 1
ATOM 1443 O O . PRO A 1 317 ? 104.094 78.508 109.561 1.00 66.95 317 PRO A O 1
ATOM 1447 N N . PHE A 1 318 ? 103.311 76.505 110.216 1.00 66.36 318 PHE A N 1
ATOM 1448 C CA . PHE A 1 318 ? 103.183 76.003 108.859 1.00 66.36 318 PHE A CA 1
ATOM 1449 C C . PHE A 1 318 ? 101.802 76.211 108.276 1.00 66.36 318 PHE A C 1
ATOM 1450 O O . PHE A 1 318 ? 101.686 76.441 107.069 1.00 66.36 318 PHE A O 1
ATOM 1458 N N . ASN A 1 319 ? 100.759 76.138 109.103 1.00 61.06 319 ASN A N 1
ATOM 1459 C CA . ASN A 1 319 ? 99.398 76.368 108.638 1.00 61.06 319 ASN A CA 1
ATOM 1460 C C . ASN A 1 319 ? 99.186 77.789 108.147 1.00 61.06 319 ASN A C 1
ATOM 1461 O O . ASN A 1 319 ? 98.311 78.016 107.308 1.00 61.06 319 ASN A O 1
ATOM 1466 N N . ILE A 1 320 ? 99.969 78.742 108.647 1.00 56.24 320 ILE A N 1
ATOM 1467 C CA . ILE A 1 320 ? 99.936 80.088 108.099 1.00 56.24 320 ILE A CA 1
ATOM 1468 C C . ILE A 1 320 ? 100.533 80.106 106.702 1.00 56.24 320 ILE A C 1
ATOM 1469 O O . ILE A 1 320 ? 99.978 80.717 105.782 1.00 56.24 320 ILE A O 1
ATOM 1474 N N . GLU A 1 321 ? 101.667 79.428 106.520 1.00 61.32 321 GLU A N 1
ATOM 1475 C CA . GLU A 1 321 ? 102.322 79.388 105.218 1.00 61.32 321 GLU A CA 1
ATOM 1476 C C . GLU A 1 321 ? 101.509 78.595 104.211 1.00 61.32 321 GLU A C 1
ATOM 1477 O O . GLU A 1 321 ? 101.546 78.889 103.012 1.00 61.32 321 GLU A O 1
ATOM 1483 N N . TYR A 1 322 ? 100.766 77.597 104.680 1.00 61.47 322 TYR A N 1
ATOM 1484 C CA . TYR A 1 322 ? 99.861 76.874 103.801 1.00 61.47 322 TYR A CA 1
ATOM 1485 C C . TYR A 1 322 ? 98.728 77.771 103.335 1.00 61.47 322 TYR A C 1
ATOM 1486 O O . TYR A 1 322 ? 98.223 77.616 102.220 1.00 61.47 322 TYR A O 1
ATOM 1495 N N . SER A 1 323 ? 98.326 78.723 104.174 1.00 54.84 323 SER A N 1
ATOM 1496 C CA . SER A 1 323 ? 97.181 79.556 103.844 1.00 54.84 323 SER A CA 1
ATOM 1497 C C . SER A 1 323 ? 97.521 80.564 102.758 1.00 54.84 323 SER A C 1
ATOM 1498 O O . SER A 1 323 ? 96.658 80.929 101.954 1.00 54.84 323 SER A O 1
ATOM 1501 N N . LEU A 1 324 ? 98.767 81.028 102.716 1.00 50.38 324 LEU A N 1
ATOM 1502 C CA . LEU A 1 324 ? 99.136 82.003 101.698 1.00 50.38 324 LEU A CA 1
ATOM 1503 C C . LEU A 1 324 ? 99.257 81.352 100.330 1.00 50.38 324 LEU A C 1
ATOM 1504 O O . LEU A 1 324 ? 98.928 81.970 99.312 1.00 50.38 324 LEU A O 1
ATOM 1509 N N . ILE A 1 325 ? 99.731 80.109 100.287 1.00 54.57 325 ILE A N 1
ATOM 1510 C CA . ILE A 1 325 ? 99.936 79.438 99.011 1.00 54.57 325 ILE A CA 1
ATOM 1511 C C . ILE A 1 325 ? 98.600 79.070 98.387 1.00 54.57 325 ILE A C 1
ATOM 1512 O O . ILE A 1 325 ? 98.410 79.193 97.173 1.00 54.57 325 ILE A O 1
ATOM 1517 N N . CYS A 1 326 ? 97.637 78.654 99.205 1.00 56.20 326 CYS A N 1
ATOM 1518 C CA . CYS A 1 326 ? 96.301 78.427 98.675 1.00 56.20 326 CYS A CA 1
ATOM 1519 C C . CYS A 1 326 ? 95.608 79.734 98.330 1.00 56.20 326 CYS A C 1
ATOM 1520 O O . CYS A 1 326 ? 94.702 79.749 97.492 1.00 56.20 326 CYS A O 1
ATOM 1523 N N . ALA A 1 327 ? 96.015 80.836 98.955 1.00 51.61 327 ALA A N 1
ATOM 1524 C CA . ALA A 1 327 ? 95.463 82.128 98.579 1.00 51.61 327 ALA A CA 1
ATOM 1525 C C . ALA A 1 327 ? 95.966 82.552 97.209 1.00 51.61 327 ALA A C 1
ATOM 1526 O O . ALA A 1 327 ? 95.184 82.980 96.356 1.00 51.61 327 ALA A O 1
ATOM 1528 N N . THR A 1 328 ? 97.266 82.417 96.969 1.00 54.45 328 THR A N 1
ATOM 1529 C CA . THR A 1 328 ? 97.817 82.837 95.691 1.00 54.45 328 THR A CA 1
ATOM 1530 C C . THR A 1 328 ? 97.622 81.816 94.582 1.00 54.45 328 THR A C 1
ATOM 1531 O O . THR A 1 328 ? 98.015 82.092 93.448 1.00 54.45 328 THR A O 1
ATOM 1535 N N . LEU A 1 329 ? 97.057 80.648 94.871 1.00 57.67 329 LEU A N 1
ATOM 1536 C CA . LEU A 1 329 ? 96.702 79.726 93.799 1.00 57.67 329 LEU A CA 1
ATOM 1537 C C . LEU A 1 329 ? 95.244 79.836 93.407 1.00 57.67 329 LEU A C 1
ATOM 1538 O O . LEU A 1 329 ? 94.907 79.670 92.232 1.00 57.67 329 LEU A O 1
ATOM 1543 N N . LEU A 1 330 ? 94.368 80.107 94.369 1.00 57.44 330 LEU A N 1
ATOM 1544 C CA . LEU A 1 330 ? 92.957 80.214 94.041 1.00 57.44 330 LEU A CA 1
ATOM 1545 C C . LEU A 1 330 ? 92.659 81.495 93.283 1.00 57.44 330 LEU A C 1
ATOM 1546 O O . LEU A 1 330 ? 91.693 81.546 92.516 1.00 57.44 330 LEU A O 1
ATOM 1551 N N . PHE A 1 331 ? 93.480 82.526 93.460 1.00 58.48 331 PHE A N 1
ATOM 1552 C CA . PHE A 1 331 ? 93.187 83.792 92.806 1.00 58.48 331 PHE A CA 1
ATOM 1553 C C . PHE A 1 331 ? 93.534 83.748 91.327 1.00 58.48 331 PHE A C 1
ATOM 1554 O O . PHE A 1 331 ? 92.852 84.375 90.510 1.00 58.48 331 PHE A O 1
ATOM 1562 N N . ILE A 1 332 ? 94.588 83.022 90.960 1.00 56.22 332 ILE A N 1
ATOM 1563 C CA . ILE A 1 332 ? 94.923 82.897 89.546 1.00 56.22 332 ILE A CA 1
ATOM 1564 C C . ILE A 1 332 ? 93.907 82.016 88.839 1.00 56.22 332 ILE A C 1
ATOM 1565 O O . ILE A 1 332 ? 93.591 82.227 87.663 1.00 56.22 332 ILE A O 1
ATOM 1570 N N . MET A 1 333 ? 93.366 81.026 89.546 1.00 62.62 333 MET A N 1
ATOM 1571 C CA . MET A 1 333 ? 92.305 80.210 88.973 1.00 62.62 333 MET A CA 1
ATOM 1572 C C . MET A 1 333 ? 91.013 81.002 88.833 1.00 62.62 333 MET A C 1
ATOM 1573 O O . MET A 1 333 ? 90.334 80.898 87.805 1.00 62.62 333 MET A O 1
ATOM 1578 N N . TRP A 1 334 ? 90.683 81.821 89.832 1.00 62.04 334 TRP A N 1
ATOM 1579 C CA . TRP A 1 334 ? 89.483 82.649 89.770 1.00 62.04 334 TRP A CA 1
ATOM 1580 C C . TRP A 1 334 ? 89.589 83.715 88.693 1.00 62.04 334 TRP A C 1
ATOM 1581 O O . TRP A 1 334 ? 88.573 84.140 88.139 1.00 62.04 334 TRP A O 1
ATOM 1592 N N . LYS A 1 335 ? 90.800 84.160 88.385 1.00 65.18 335 LYS A N 1
ATOM 1593 C CA . LYS A 1 335 ? 90.972 85.103 87.294 1.00 65.18 335 LYS A CA 1
ATOM 1594 C C . LYS A 1 335 ? 90.842 84.423 85.944 1.00 65.18 335 LYS A C 1
ATOM 1595 O O . LYS A 1 335 ? 90.426 85.059 84.972 1.00 65.18 335 LYS A O 1
ATOM 1601 N N . ASN A 1 336 ? 91.175 83.138 85.868 1.00 70.49 336 ASN A N 1
ATOM 1602 C CA . ASN A 1 336 ? 91.285 82.443 84.597 1.00 70.49 336 ASN A CA 1
ATOM 1603 C C . ASN A 1 336 ? 90.116 81.511 84.333 1.00 70.49 336 ASN A C 1
ATOM 1604 O O . ASN A 1 336 ? 90.196 80.672 83.432 1.00 70.49 336 ASN A O 1
ATOM 1609 N N . VAL A 1 337 ? 89.043 81.625 85.091 1.00 71.90 337 VAL A N 1
ATOM 1610 C CA . VAL A 1 337 ? 87.835 80.892 84.748 1.00 71.90 337 VAL A CA 1
ATOM 1611 C C . VAL A 1 337 ? 87.101 81.657 83.655 1.00 71.90 337 VAL A C 1
ATOM 1612 O O . VAL A 1 337 ? 86.972 82.886 83.702 1.00 71.90 337 VAL A O 1
ATOM 1616 N N . GLY A 1 338 ? 86.688 80.940 82.617 1.00 80.48 338 GLY A N 1
ATOM 1617 C CA . GLY A 1 338 ? 86.061 81.601 81.496 1.00 80.48 338 GLY A CA 1
ATOM 1618 C C . GLY A 1 338 ? 87.010 82.372 80.612 1.00 80.48 338 GLY A C 1
ATOM 1619 O O . GLY A 1 338 ? 86.630 83.413 80.075 1.00 80.48 338 GLY A O 1
ATOM 1620 N N . ARG A 1 339 ? 88.243 81.905 80.459 1.00 78.55 339 ARG A N 1
ATOM 1621 C CA . ARG A 1 339 ? 89.176 82.511 79.522 1.00 78.55 339 ARG A CA 1
ATOM 1622 C C . ARG A 1 339 ? 89.076 81.791 78.185 1.00 78.55 339 ARG A C 1
ATOM 1623 O O . ARG A 1 339 ? 89.076 80.558 78.137 1.00 78.55 339 ARG A O 1
ATOM 1631 N N . ARG A 1 340 ? 88.977 82.562 77.106 1.00 85.21 340 ARG A N 1
ATOM 1632 C CA . ARG A 1 340 ? 88.846 81.970 75.784 1.00 85.21 340 ARG A CA 1
ATOM 1633 C C . ARG A 1 340 ? 90.170 81.376 75.327 1.00 85.21 340 ARG A C 1
ATOM 1634 O O . ARG A 1 340 ? 91.155 82.095 75.139 1.00 85.21 340 ARG A O 1
ATOM 1642 N N . GLU A 1 341 ? 90.175 80.051 75.159 1.00 89.24 341 GLU A N 1
ATOM 1643 C CA . GLU A 1 341 ? 91.302 79.259 74.648 1.00 89.24 341 GLU A CA 1
ATOM 1644 C C . GLU A 1 341 ? 92.598 79.443 75.431 1.00 89.24 341 GLU A C 1
ATOM 1645 O O . GLU A 1 341 ? 93.683 79.425 74.854 1.00 89.24 341 GLU A O 1
ATOM 1651 N N . UNK A 1 358 ? 104.649 59.305 88.236 1.00 123.89 358 UNK A N 1
ATOM 1652 C CA . UNK A 1 358 ? 104.321 59.741 89.587 1.00 123.89 358 UNK A CA 1
ATOM 1653 C C . UNK A 1 358 ? 105.460 59.427 90.550 1.00 123.89 358 UNK A C 1
ATOM 1654 O O . UNK A 1 358 ? 105.294 59.491 91.767 1.00 123.89 358 UNK A O 1
ATOM 1656 N N . UNK A 1 359 ? 106.620 59.084 89.996 1.00 129.17 359 UNK A N 1
ATOM 1657 C CA . UNK A 1 359 ? 107.801 58.809 90.801 1.00 129.17 359 UNK A CA 1
ATOM 1658 C C . UNK A 1 359 ? 108.580 60.065 91.154 1.00 129.17 359 UNK A C 1
ATOM 1659 O O . UNK A 1 359 ? 109.502 59.994 91.974 1.00 129.17 359 UNK A O 1
ATOM 1661 N N . UNK A 1 360 ? 108.239 61.202 90.551 1.00 132.68 360 UNK A N 1
ATOM 1662 C CA . UNK A 1 360 ? 108.863 62.481 90.858 1.00 132.68 360 UNK A CA 1
ATOM 1663 C C . UNK A 1 360 ? 108.041 63.316 91.828 1.00 132.68 360 UNK A C 1
ATOM 1664 O O . UNK A 1 360 ? 108.403 64.465 92.096 1.00 132.68 360 UNK A O 1
ATOM 1666 N N . UNK A 1 361 ? 106.945 62.772 92.354 1.00 132.45 361 UNK A N 1
ATOM 1667 C CA . UNK A 1 361 ? 106.115 63.483 93.311 1.00 132.45 361 UNK A CA 1
ATOM 1668 C C . UNK A 1 361 ? 106.120 62.865 94.699 1.00 132.45 361 UNK A C 1
ATOM 1669 O O . UNK A 1 361 ? 105.830 63.571 95.669 1.00 132.45 361 UNK A O 1
ATOM 1671 N N . UNK A 1 362 ? 106.444 61.578 94.822 1.00 132.20 362 UNK A N 1
ATOM 1672 C CA . UNK A 1 362 ? 106.413 60.903 96.112 1.00 132.20 362 UNK A CA 1
ATOM 1673 C C . UNK A 1 362 ? 107.608 61.237 96.994 1.00 132.20 362 UNK A C 1
ATOM 1674 O O . UNK A 1 362 ? 107.572 60.941 98.192 1.00 132.20 362 UNK A O 1
ATOM 1676 N N . UNK A 1 363 ? 108.657 61.844 96.440 1.00 129.36 363 UNK A N 1
ATOM 1677 C CA . UNK A 1 363 ? 109.838 62.167 97.228 1.00 129.36 363 UNK A CA 1
ATOM 1678 C C . UNK A 1 363 ? 109.677 63.441 98.044 1.00 129.36 363 UNK A C 1
ATOM 1679 O O . UNK A 1 363 ? 110.440 63.648 98.993 1.00 129.36 363 UNK A O 1
ATOM 1681 N N . UNK A 1 364 ? 108.709 64.293 97.699 1.00 133.21 364 UNK A N 1
ATOM 1682 C CA . UNK A 1 364 ? 108.560 65.577 98.377 1.00 133.21 364 UNK A CA 1
ATOM 1683 C C . UNK A 1 364 ? 107.984 65.399 99.776 1.00 133.21 364 UNK A C 1
ATOM 1684 O O . UNK A 1 364 ? 108.606 65.785 100.771 1.00 133.21 364 UNK A O 1
ATOM 1686 N N . UNK A 1 365 ? 106.796 64.803 99.871 1.00 131.82 365 UNK A N 1
ATOM 1687 C CA . UNK A 1 365 ? 106.139 64.632 101.160 1.00 131.82 365 UNK A CA 1
ATOM 1688 C C . UNK A 1 365 ? 106.767 63.535 102.009 1.00 131.82 365 UNK A C 1
ATOM 1689 O O . UNK A 1 365 ? 106.465 63.456 103.205 1.00 131.82 365 UNK A O 1
ATOM 1691 N N . UNK A 1 366 ? 107.620 62.690 101.432 1.00 138.62 366 UNK A N 1
ATOM 1692 C CA . UNK A 1 366 ? 108.266 61.642 102.213 1.00 138.62 366 UNK A CA 1
ATOM 1693 C C . UNK A 1 366 ? 109.406 62.202 103.055 1.00 138.62 366 UNK A C 1
ATOM 1694 O O . UNK A 1 366 ? 109.468 61.965 104.266 1.00 138.62 366 UNK A O 1
ATOM 1696 N N . UNK A 1 367 ? 110.313 62.954 102.433 1.00 143.43 367 UNK A N 1
ATOM 1697 C CA . UNK A 1 367 ? 111.466 63.498 103.139 1.00 143.43 367 UNK A CA 1
ATOM 1698 C C . UNK A 1 367 ? 111.134 64.728 103.970 1.00 143.43 367 UNK A C 1
ATOM 1699 O O . UNK A 1 367 ? 111.964 65.141 104.787 1.00 143.43 367 UNK A O 1
ATOM 1701 N N . UNK A 1 368 ? 109.953 65.323 103.783 1.00 135.02 368 UNK A N 1
ATOM 1702 C CA . UNK A 1 368 ? 109.578 66.495 104.567 1.00 135.02 368 UNK A CA 1
ATOM 1703 C C . UNK A 1 368 ? 109.283 66.135 106.016 1.00 135.02 368 UNK A C 1
ATOM 1704 O O . UNK A 1 368 ? 109.466 66.970 106.909 1.00 135.02 368 UNK A O 1
ATOM 1706 N N . UNK A 1 369 ? 108.828 64.904 106.266 1.00 136.32 369 UNK A N 1
ATOM 1707 C CA . UNK A 1 369 ? 108.583 64.459 107.633 1.00 136.32 369 UNK A CA 1
ATOM 1708 C C . UNK A 1 369 ? 109.881 64.299 108.411 1.00 136.32 369 UNK A C 1
ATOM 1709 O O . UNK A 1 369 ? 109.893 64.468 109.636 1.00 136.32 369 UNK A O 1
ATOM 1711 N N . UNK A 1 370 ? 110.977 63.968 107.727 1.00 133.93 370 UNK A N 1
ATOM 1712 C CA . UNK A 1 370 ? 112.280 64.018 108.377 1.00 133.93 370 UNK A CA 1
ATOM 1713 C C . UNK A 1 370 ? 112.725 65.454 108.604 1.00 133.93 370 UNK A C 1
ATOM 1714 O O . UNK A 1 370 ? 113.370 65.749 109.615 1.00 133.93 370 UNK A O 1
ATOM 1716 N N . UNK A 1 371 ? 112.385 66.358 107.682 1.00 124.80 371 UNK A N 1
ATOM 1717 C CA . UNK A 1 371 ? 112.741 67.761 107.854 1.00 124.80 371 UNK A CA 1
ATOM 1718 C C . UNK A 1 371 ? 111.881 68.432 108.916 1.00 124.80 371 UNK A C 1
ATOM 1719 O O . UNK A 1 371 ? 112.366 69.310 109.638 1.00 124.80 371 UNK A O 1
ATOM 1721 N N . UNK A 1 372 ? 110.610 68.038 109.025 1.00 124.52 372 UNK A N 1
ATOM 1722 C CA . UNK A 1 372 ? 109.763 68.565 110.090 1.00 124.52 372 UNK A CA 1
ATOM 1723 C C . UNK A 1 372 ? 110.210 68.048 111.450 1.00 124.52 372 UNK A C 1
ATOM 1724 O O . UNK A 1 372 ? 110.162 68.779 112.445 1.00 124.52 372 UNK A O 1
ATOM 1726 N N . UNK A 1 373 ? 110.655 66.792 111.510 1.00 126.34 373 UNK A N 1
ATOM 1727 C CA . UNK A 1 373 ? 111.215 66.260 112.744 1.00 126.34 373 UNK A CA 1
ATOM 1728 C C . UNK A 1 373 ? 112.612 66.797 113.017 1.00 126.34 373 UNK A C 1
ATOM 1729 O O . UNK A 1 373 ? 113.073 66.741 114.162 1.00 126.34 373 UNK A O 1
ATOM 1731 N N . UNK A 1 374 ? 113.296 67.313 111.991 1.00 129.91 374 UNK A N 1
ATOM 1732 C CA . UNK A 1 374 ? 114.579 67.968 112.214 1.00 129.91 374 UNK A CA 1
ATOM 1733 C C . UNK A 1 374 ? 114.404 69.306 112.913 1.00 129.91 374 UNK A C 1
ATOM 1734 O O . UNK A 1 374 ? 115.324 69.771 113.596 1.00 129.91 374 UNK A O 1
ATOM 1736 N N . UNK A 1 375 ? 113.239 69.940 112.748 1.00 128.02 375 UNK A N 1
ATOM 1737 C CA . UNK A 1 375 ? 112.955 71.180 113.463 1.00 128.02 375 UNK A CA 1
ATOM 1738 C C . UNK A 1 375 ? 112.818 70.932 114.959 1.00 128.02 375 UNK A C 1
ATOM 1739 O O . UNK A 1 375 ? 113.273 71.743 115.773 1.00 128.02 375 UNK A O 1
ATOM 1741 N N . UNK A 1 376 ? 112.208 69.808 115.338 1.00 128.57 376 UNK A N 1
ATOM 1742 C CA . UNK A 1 376 ? 112.095 69.454 116.746 1.00 128.57 376 UNK A CA 1
ATOM 1743 C C . UNK A 1 376 ? 113.430 69.042 117.347 1.00 128.57 376 UNK A C 1
ATOM 1744 O O . UNK A 1 376 ? 113.588 69.104 118.570 1.00 128.57 376 UNK A O 1
ATOM 1746 N N . UNK A 1 377 ? 114.391 68.628 116.518 1.00 128.28 377 UNK A N 1
ATOM 1747 C CA . UNK A 1 377 ? 115.691 68.219 117.035 1.00 128.28 377 UNK A CA 1
ATOM 1748 C C . UNK A 1 377 ? 116.502 69.407 117.527 1.00 128.28 377 UNK A C 1
ATOM 1749 O O . UNK A 1 377 ? 117.349 69.251 118.413 1.00 128.28 377 UNK A O 1
ATOM 1751 N N . UNK A 1 378 ? 116.255 70.596 116.976 1.00 132.49 378 UNK A N 1
ATOM 1752 C CA . UNK A 1 378 ? 117.036 71.772 117.344 1.00 132.49 378 UNK A CA 1
ATOM 1753 C C . UNK A 1 378 ? 116.613 72.325 118.699 1.00 132.49 378 UNK A C 1
ATOM 1754 O O . UNK A 1 378 ? 117.461 72.643 119.539 1.00 132.49 378 UNK A O 1
ATOM 1756 N N . UNK A 1 379 ? 115.304 72.450 118.925 1.00 131.31 379 UNK A N 1
ATOM 1757 C CA . UNK A 1 379 ? 114.821 73.037 120.169 1.00 131.31 379 UNK A CA 1
ATOM 1758 C C . UNK A 1 379 ? 114.960 72.076 121.341 1.00 131.31 379 UNK A C 1
ATOM 1759 O O . UNK A 1 379 ? 115.164 72.515 122.478 1.00 131.31 379 UNK A O 1
ATOM 1761 N N . UNK A 1 380 ? 114.859 70.771 121.092 1.00 133.42 380 UNK A N 1
ATOM 1762 C CA . UNK A 1 380 ? 115.019 69.791 122.158 1.00 133.42 380 UNK A CA 1
ATOM 1763 C C . UNK A 1 380 ? 116.476 69.528 122.508 1.00 133.42 380 UNK A C 1
ATOM 1764 O O . UNK A 1 380 ? 116.742 68.822 123.486 1.00 133.42 380 UNK A O 1
ATOM 1766 N N . UNK A 1 381 ? 117.421 70.072 121.740 1.00 137.37 381 UNK A N 1
ATOM 1767 C CA . UNK A 1 381 ? 118.842 69.971 122.047 1.00 137.37 381 UNK A CA 1
ATOM 1768 C C . UNK A 1 381 ? 119.357 71.198 122.787 1.00 137.37 381 UNK A C 1
ATOM 1769 O O . UNK A 1 381 ? 120.533 71.553 122.658 1.00 137.37 381 UNK A O 1
ATOM 1771 N N . UNK A 1 382 ? 118.497 71.858 123.556 1.00 138.86 382 UNK A N 1
ATOM 1772 C CA . UNK A 1 382 ? 118.888 73.051 124.296 1.00 138.86 382 UNK A CA 1
ATOM 1773 C C . UNK A 1 382 ? 118.470 72.948 125.756 1.00 138.86 382 UNK A C 1
ATOM 1774 O O . UNK A 1 382 ? 118.067 73.938 126.364 1.00 138.86 382 UNK A O 1
ATOM 1776 N N . UNK A 1 389 ? 121.802 79.210 124.068 1.00 139.36 389 UNK A N 1
ATOM 1777 C CA . UNK A 1 389 ? 122.788 79.834 124.940 1.00 139.36 389 UNK A CA 1
ATOM 1778 C C . UNK A 1 389 ? 123.166 81.214 124.421 1.00 139.36 389 UNK A C 1
ATOM 1779 O O . UNK A 1 389 ? 122.746 81.610 123.337 1.00 139.36 389 UNK A O 1
ATOM 1781 N N . UNK A 1 390 ? 123.963 81.947 125.202 1.00 138.11 390 UNK A N 1
ATOM 1782 C CA . UNK A 1 390 ? 124.453 83.243 124.750 1.00 138.11 390 UNK A CA 1
ATOM 1783 C C . UNK A 1 390 ? 125.529 83.107 123.683 1.00 138.11 390 UNK A C 1
ATOM 1784 O O . UNK A 1 390 ? 125.782 84.068 122.949 1.00 138.11 390 UNK A O 1
ATOM 1786 N N . UNK A 1 391 ? 126.170 81.943 123.589 1.00 140.52 391 UNK A N 1
ATOM 1787 C CA . UNK A 1 391 ? 127.086 81.644 122.499 1.00 140.52 391 UNK A CA 1
ATOM 1788 C C . UNK A 1 391 ? 126.444 80.810 121.402 1.00 140.52 391 UNK A C 1
ATOM 1789 O O . UNK A 1 391 ? 126.923 80.837 120.263 1.00 140.52 391 UNK A O 1
ATOM 1791 N N . UNK A 1 392 ? 125.377 80.073 121.718 1.00 139.95 392 UNK A N 1
ATOM 1792 C CA . UNK A 1 392 ? 124.649 79.333 120.695 1.00 139.95 392 UNK A CA 1
ATOM 1793 C C . UNK A 1 392 ? 123.794 80.262 119.841 1.00 139.95 392 UNK A C 1
ATOM 1794 O O . UNK A 1 392 ? 123.769 80.128 118.613 1.00 139.95 392 UNK A O 1
ATOM 1796 N N . UNK A 1 393 ? 123.090 81.208 120.471 1.00 131.91 393 UNK A N 1
ATOM 1797 C CA . UNK A 1 393 ? 122.349 82.206 119.708 1.00 131.91 393 UNK A CA 1
ATOM 1798 C C . UNK A 1 393 ? 123.286 83.172 119.002 1.00 131.91 393 UNK A C 1
ATOM 1799 O O . UNK A 1 393 ? 122.924 83.737 117.965 1.00 131.91 393 UNK A O 1
ATOM 1801 N N . UNK A 1 394 ? 124.487 83.375 119.549 1.00 133.66 394 UNK A N 1
ATOM 1802 C CA . UNK A 1 394 ? 125.508 84.127 118.830 1.00 133.66 394 UNK A CA 1
ATOM 1803 C C . UNK A 1 394 ? 125.980 83.373 117.599 1.00 133.66 394 UNK A C 1
ATOM 1804 O O . UNK A 1 394 ? 126.362 83.993 116.602 1.00 133.66 394 UNK A O 1
ATOM 1806 N N . UNK A 1 395 ? 125.965 82.042 117.651 1.00 131.24 395 UNK A N 1
ATOM 1807 C CA . UNK A 1 395 ? 126.207 81.256 116.452 1.00 131.24 395 UNK A CA 1
ATOM 1808 C C . UNK A 1 395 ? 124.984 81.227 115.548 1.00 131.24 395 UNK A C 1
ATOM 1809 O O . UNK A 1 395 ? 125.126 81.107 114.326 1.00 131.24 395 UNK A O 1
ATOM 1811 N N . UNK A 1 396 ? 123.784 81.335 116.126 1.00 124.87 396 UNK A N 1
ATOM 1812 C CA . UNK A 1 396 ? 122.568 81.338 115.320 1.00 124.87 396 UNK A CA 1
ATOM 1813 C C . UNK A 1 396 ? 122.448 82.620 114.511 1.00 124.87 396 UNK A C 1
ATOM 1814 O O . UNK A 1 396 ? 121.992 82.597 113.363 1.00 124.87 396 UNK A O 1
ATOM 1816 N N . UNK A 1 397 ? 122.859 83.746 115.088 1.00 116.34 397 UNK A N 1
ATOM 1817 C CA . UNK A 1 397 ? 122.917 84.983 114.329 1.00 116.34 397 UNK A CA 1
ATOM 1818 C C . UNK A 1 397 ? 124.124 85.032 113.407 1.00 116.34 397 UNK A C 1
ATOM 1819 O O . UNK A 1 397 ? 124.156 85.858 112.491 1.00 116.34 397 UNK A O 1
ATOM 1821 N N . UNK A 1 398 ? 125.114 84.171 113.630 1.00 117.03 398 UNK A N 1
ATOM 1822 C CA . UNK A 1 398 ? 126.273 84.130 112.750 1.00 117.03 398 UNK A CA 1
ATOM 1823 C C . UNK A 1 398 ? 125.965 83.423 111.440 1.00 117.03 398 UNK A C 1
ATOM 1824 O O . UNK A 1 398 ? 126.544 83.771 110.405 1.00 117.03 398 UNK A O 1
ATOM 1826 N N . UNK A 1 399 ? 125.065 82.437 111.468 1.00 110.06 399 UNK A N 1
ATOM 1827 C CA . UNK A 1 399 ? 124.758 81.675 110.262 1.00 110.06 399 UNK A CA 1
ATOM 1828 C C . UNK A 1 399 ? 123.968 82.510 109.264 1.00 110.06 399 UNK A C 1
ATOM 1829 O O . UNK A 1 399 ? 124.199 82.419 108.053 1.00 110.06 399 UNK A O 1
ATOM 1831 N N . UNK A 1 400 ? 123.034 83.328 109.750 1.00 102.37 400 UNK A N 1
ATOM 1832 C CA . UNK A 1 400 ? 122.308 84.221 108.856 1.00 102.37 400 UNK A CA 1
ATOM 1833 C C . UNK A 1 400 ? 123.197 85.348 108.354 1.00 102.37 400 UNK A C 1
ATOM 1834 O O . UNK A 1 400 ? 123.008 85.835 107.235 1.00 102.37 400 UNK A O 1
ATOM 1836 N N . UNK A 1 401 ? 124.170 85.768 109.159 1.00 97.79 401 UNK A N 1
ATOM 1837 C CA . UNK A 1 401 ? 125.063 86.839 108.740 1.00 97.79 401 UNK A CA 1
ATOM 1838 C C . UNK A 1 401 ? 126.051 86.362 107.688 1.00 97.79 401 UNK A C 1
ATOM 1839 O O . UNK A 1 401 ? 126.301 87.068 106.705 1.00 97.79 401 UNK A O 1
ATOM 1841 N N . UNK A 1 402 ? 126.612 85.165 107.872 1.00 96.84 402 UNK A N 1
ATOM 1842 C CA . UNK A 1 402 ? 127.650 84.682 106.968 1.00 96.84 402 UNK A CA 1
ATOM 1843 C C . UNK A 1 402 ? 127.084 84.265 105.619 1.00 96.84 402 UNK A C 1
ATOM 1844 O O . UNK A 1 402 ? 127.810 84.267 104.620 1.00 96.84 402 UNK A O 1
ATOM 1846 N N . UNK A 1 403 ? 125.802 83.907 105.566 1.00 96.16 403 UNK A N 1
ATOM 1847 C CA . UNK A 1 403 ? 125.214 83.474 104.304 1.00 96.16 403 UNK A CA 1
ATOM 1848 C C . UNK A 1 403 ? 124.841 84.658 103.424 1.00 96.16 403 UNK A C 1
ATOM 1849 O O . UNK A 1 403 ? 125.130 84.657 102.224 1.00 96.16 403 UNK A O 1
ATOM 1851 N N . UNK A 1 404 ? 124.208 85.674 103.998 1.00 92.55 404 UNK A N 1
ATOM 1852 C CA . UNK A 1 404 ? 123.762 86.827 103.230 1.00 92.55 404 UNK A CA 1
ATOM 1853 C C . UNK A 1 404 ? 124.853 87.866 103.020 1.00 92.55 404 UNK A C 1
ATOM 1854 O O . UNK A 1 404 ? 124.574 88.907 102.416 1.00 92.55 404 UNK A O 1
ATOM 1856 N N . UNK A 1 405 ? 126.072 87.612 103.503 1.00 94.07 405 UNK A N 1
ATOM 1857 C CA . UNK A 1 405 ? 127.141 88.602 103.416 1.00 94.07 405 UNK A CA 1
ATOM 1858 C C . UNK A 1 405 ? 127.583 88.817 101.975 1.00 94.07 405 UNK A C 1
ATOM 1859 O O . UNK A 1 405 ? 127.650 89.956 101.498 1.00 94.07 405 UNK A O 1
ATOM 1861 N N . UNK A 1 406 ? 127.879 87.733 101.261 1.00 94.40 406 UNK A N 1
ATOM 1862 C CA . UNK A 1 406 ? 128.241 87.854 99.858 1.00 94.40 406 UNK A CA 1
ATOM 1863 C C . UNK A 1 406 ? 127.042 88.179 98.980 1.00 94.40 406 UNK A C 1
ATOM 1864 O O . UNK A 1 406 ? 127.229 88.655 97.857 1.00 94.40 406 UNK A O 1
ATOM 1866 N N . UNK A 1 407 ? 125.822 87.937 99.472 1.00 90.20 407 UNK A N 1
ATOM 1867 C CA . UNK A 1 407 ? 124.625 88.170 98.671 1.00 90.20 407 UNK A CA 1
ATOM 1868 C C . UNK A 1 407 ? 124.382 89.652 98.439 1.00 90.20 407 UNK A C 1
ATOM 1869 O O . UNK A 1 407 ? 123.851 90.033 97.390 1.00 90.20 407 UNK A O 1
ATOM 1871 N N . UNK A 1 408 ? 124.752 90.496 99.400 1.00 90.44 408 UNK A N 1
ATOM 1872 C CA . UNK A 1 408 ? 124.683 91.933 99.172 1.00 90.44 408 UNK A CA 1
ATOM 1873 C C . UNK A 1 408 ? 125.734 92.371 98.164 1.00 90.44 408 UNK A C 1
ATOM 1874 O O . UNK A 1 408 ? 125.478 93.248 97.333 1.00 90.44 408 UNK A O 1
ATOM 1876 N N . UNK A 1 409 ? 126.918 91.759 98.216 1.00 93.94 409 UNK A N 1
ATOM 1877 C CA . UNK A 1 409 ? 127.962 92.061 97.245 1.00 93.94 409 UNK A CA 1
ATOM 1878 C C . UNK A 1 409 ? 127.690 91.421 95.895 1.00 93.94 409 UNK A C 1
ATOM 1879 O O . UNK A 1 409 ? 128.276 91.842 94.894 1.00 93.94 409 UNK A O 1
ATOM 1881 N N . UNK A 1 410 ? 126.821 90.414 95.844 1.00 96.29 410 UNK A N 1
ATOM 1882 C CA . UNK A 1 410 ? 126.525 89.757 94.580 1.00 96.29 410 UNK A CA 1
ATOM 1883 C C . UNK A 1 410 ? 125.615 90.611 93.708 1.00 96.29 410 UNK A C 1
ATOM 1884 O O . UNK A 1 410 ? 125.997 91.010 92.604 1.00 96.29 410 UNK A O 1
ATOM 1886 N N . UNK A 1 411 ? 124.414 90.922 94.202 1.00 91.98 411 UNK A N 1
ATOM 1887 C CA . UNK A 1 411 ? 123.407 91.574 93.373 1.00 91.98 411 UNK A CA 1
ATOM 1888 C C . UNK A 1 411 ? 123.721 93.036 93.096 1.00 91.98 411 UNK A C 1
ATOM 1889 O O . UNK A 1 411 ? 123.110 93.624 92.196 1.00 91.98 411 UNK A O 1
ATOM 1891 N N . UNK A 1 412 ? 124.646 93.636 93.847 1.00 94.97 412 UNK A N 1
ATOM 1892 C CA . UNK A 1 412 ? 125.055 95.006 93.561 1.00 94.97 412 UNK A CA 1
ATOM 1893 C C . UNK A 1 412 ? 125.810 95.082 92.243 1.00 94.97 412 UNK A C 1
ATOM 1894 O O . UNK A 1 412 ? 125.526 95.940 91.401 1.00 94.97 412 UNK A O 1
ATOM 1896 N N . UNK A 1 413 ? 126.771 94.180 92.041 1.00 97.76 413 UNK A N 1
ATOM 1897 C CA . UNK A 1 413 ? 127.461 94.105 90.762 1.00 97.76 413 UNK A CA 1
ATOM 1898 C C . UNK A 1 413 ? 126.558 93.579 89.659 1.00 97.76 413 UNK A C 1
ATOM 1899 O O . UNK A 1 413 ? 126.783 93.893 88.486 1.00 97.76 413 UNK A O 1
ATOM 1901 N N . UNK A 1 414 ? 125.543 92.791 90.013 1.00 94.68 414 UNK A N 1
ATOM 1902 C CA . UNK A 1 414 ? 124.649 92.238 89.007 1.00 94.68 414 UNK A CA 1
ATOM 1903 C C . UNK A 1 414 ? 123.723 93.297 88.432 1.00 94.68 414 UNK A C 1
ATOM 1904 O O . UNK A 1 414 ? 123.388 93.243 87.244 1.00 94.68 414 UNK A O 1
ATOM 1906 N N . UNK A 1 415 ? 123.297 94.258 89.251 1.00 94.09 415 UNK A N 1
ATOM 1907 C CA . UNK A 1 415 ? 122.443 95.322 88.739 1.00 94.09 415 UNK A CA 1
ATOM 1908 C C . UNK A 1 415 ? 123.219 96.275 87.842 1.00 94.09 415 UNK A C 1
ATOM 1909 O O . UNK A 1 415 ? 122.637 96.886 86.939 1.00 94.09 415 UNK A O 1
ATOM 1911 N N . UNK A 1 416 ? 124.530 96.401 88.063 1.00 101.87 416 UNK A N 1
ATOM 1912 C CA . UNK A 1 416 ? 125.338 97.303 87.252 1.00 101.87 416 UNK A CA 1
ATOM 1913 C C . UNK A 1 416 ? 125.559 96.757 85.850 1.00 101.87 416 UNK A C 1
ATOM 1914 O O . UNK A 1 416 ? 125.658 97.534 84.894 1.00 101.87 416 UNK A O 1
ATOM 1916 N N . UNK A 1 417 ? 125.635 95.433 85.708 1.00 101.49 417 UNK A N 1
ATOM 1917 C CA . UNK A 1 417 ? 125.845 94.831 84.398 1.00 101.49 417 UNK A CA 1
ATOM 1918 C C . UNK A 1 417 ? 124.629 94.968 83.496 1.00 101.49 417 UNK A C 1
ATOM 1919 O O . UNK A 1 417 ? 124.778 94.952 82.270 1.00 101.49 417 UNK A O 1
ATOM 1921 N N . UNK A 1 418 ? 123.433 95.102 84.069 1.00 95.38 418 UNK A N 1
ATOM 1922 C CA . UNK A 1 418 ? 122.261 95.398 83.260 1.00 95.38 418 UNK A CA 1
ATOM 1923 C C . UNK A 1 418 ? 122.281 96.826 82.739 1.00 95.38 418 UNK A C 1
ATOM 1924 O O . UNK A 1 418 ? 121.607 97.122 81.748 1.00 95.38 418 UNK A O 1
ATOM 1926 N N . UNK A 1 419 ? 123.037 97.713 83.383 1.00 99.86 419 UNK A N 1
ATOM 1927 C CA . UNK A 1 419 ? 123.232 99.064 82.878 1.00 99.86 419 UNK A CA 1
ATOM 1928 C C . UNK A 1 419 ? 124.354 99.148 81.854 1.00 99.86 419 UNK A C 1
ATOM 1929 O O . UNK A 1 419 ? 124.275 99.958 80.923 1.00 99.86 419 UNK A O 1
ATOM 1931 N N . UNK A 1 420 ? 125.399 98.332 82.001 1.00 105.30 420 UNK A N 1
ATOM 1932 C CA . UNK A 1 420 ? 126.488 98.338 81.033 1.00 105.30 420 UNK A CA 1
ATOM 1933 C C . UNK A 1 420 ? 126.103 97.657 79.728 1.00 105.30 420 UNK A C 1
ATOM 1934 O O . UNK A 1 420 ? 126.703 97.954 78.690 1.00 105.30 420 UNK A O 1
ATOM 1936 N N . UNK A 1 421 ? 125.122 96.753 79.757 1.00 104.27 421 UNK A N 1
ATOM 1937 C CA . UNK A 1 421 ? 124.678 96.089 78.537 1.00 104.27 421 UNK A CA 1
ATOM 1938 C C . UNK A 1 421 ? 123.875 97.014 77.637 1.00 104.27 421 UNK A C 1
ATOM 1939 O O . UNK A 1 421 ? 123.816 96.782 76.425 1.00 104.27 421 UNK A O 1
ATOM 1941 N N . UNK A 1 422 ? 123.258 98.047 78.198 1.00 100.75 422 UNK A N 1
ATOM 1942 C CA . UNK A 1 422 ? 122.491 99.000 77.412 1.00 100.75 422 UNK A CA 1
ATOM 1943 C C . UNK A 1 422 ? 123.289 100.279 77.215 1.00 100.75 422 UNK A C 1
ATOM 1944 O O . UNK A 1 422 ? 124.120 100.630 78.052 1.00 100.75 422 UNK A O 1
ATOM 1946 N N . ARG A 1 506 ? 102.237 86.850 84.801 1.00 83.42 506 ARG A N 1
ATOM 1947 C CA . ARG A 1 506 ? 103.435 87.680 84.811 1.00 83.42 506 ARG A CA 1
ATOM 1948 C C . ARG A 1 506 ? 103.173 89.011 85.502 1.00 83.42 506 ARG A C 1
ATOM 1949 O O . ARG A 1 506 ? 104.005 89.503 86.264 1.00 83.42 506 ARG A O 1
ATOM 1957 N N . LYS A 1 507 ? 102.003 89.592 85.235 1.00 82.37 507 LYS A N 1
ATOM 1958 C CA . LYS A 1 507 ? 101.667 90.879 85.830 1.00 82.37 507 LYS A CA 1
ATOM 1959 C C . LYS A 1 507 ? 101.309 90.753 87.303 1.00 82.37 507 LYS A C 1
ATOM 1960 O O . LYS A 1 507 ? 101.429 91.733 88.043 1.00 82.37 507 LYS A O 1
ATOM 1966 N N . LEU A 1 508 ? 100.887 89.572 87.742 1.00 75.45 508 LEU A N 1
ATOM 1967 C CA . LEU A 1 508 ? 100.631 89.300 89.146 1.00 75.45 508 LEU A CA 1
ATOM 1968 C C . LEU A 1 508 ? 101.909 88.994 89.910 1.00 75.45 508 LEU A C 1
ATOM 1969 O O . LEU A 1 508 ? 101.905 89.019 91.143 1.00 75.45 508 LEU A O 1
ATOM 1974 N N . ASP A 1 509 ? 102.998 88.703 89.208 1.00 72.12 509 ASP A N 1
ATOM 1975 C CA . ASP A 1 509 ? 104.248 88.366 89.871 1.00 72.12 509 ASP A CA 1
ATOM 1976 C C . ASP A 1 509 ? 104.876 89.562 90.568 1.00 72.12 509 ASP A C 1
ATOM 1977 O O . ASP A 1 509 ? 105.443 89.408 91.654 1.00 72.12 509 ASP A O 1
ATOM 1982 N N . VAL A 1 510 ? 104.771 90.751 89.979 1.00 65.75 510 VAL A N 1
ATOM 1983 C CA . VAL A 1 510 ? 105.548 91.881 90.472 1.00 65.75 510 VAL A CA 1
ATOM 1984 C C . VAL A 1 510 ? 104.924 92.471 91.733 1.00 65.75 510 VAL A C 1
ATOM 1985 O O . VAL A 1 510 ? 105.618 93.081 92.552 1.00 65.75 510 VAL A O 1
ATOM 1989 N N . THR A 1 511 ? 103.621 92.273 91.944 1.00 61.47 511 THR A N 1
ATOM 1990 C CA . THR A 1 511 ? 103.036 92.761 93.185 1.00 61.47 511 THR A CA 1
ATOM 1991 C C . THR A 1 511 ? 103.308 91.809 94.335 1.00 61.47 511 THR A C 1
ATOM 1992 O O . THR A 1 511 ? 103.414 92.251 95.480 1.00 61.47 511 THR A O 1
ATOM 1996 N N . LEU A 1 512 ? 103.454 90.512 94.053 1.00 59.58 512 LEU A N 1
ATOM 1997 C CA . LEU A 1 512 ? 103.768 89.545 95.098 1.00 59.58 512 LEU A CA 1
ATOM 1998 C C . LEU A 1 512 ? 105.157 89.754 95.671 1.00 59.58 512 LEU A C 1
ATOM 1999 O O . LEU A 1 512 ? 105.418 89.349 96.807 1.00 59.58 512 LEU A O 1
ATOM 2004 N N . LEU A 1 513 ? 106.038 90.391 94.917 1.00 60.10 513 LEU A N 1
ATOM 2005 C CA . LEU A 1 513 ? 107.349 90.762 95.406 1.00 60.10 513 LEU A CA 1
ATOM 2006 C C . LEU A 1 513 ? 107.298 91.973 96.326 1.00 60.10 513 LEU A C 1
ATOM 2007 O O . LEU A 1 513 ? 108.199 92.148 97.151 1.00 60.10 513 LEU A O 1
ATOM 2012 N N . PHE A 1 514 ? 106.256 92.796 96.221 1.00 62.01 514 PHE A N 1
ATOM 2013 C CA . PHE A 1 514 ? 106.164 94.014 97.011 1.00 62.01 514 PHE A CA 1
ATOM 2014 C C . PHE A 1 514 ? 105.323 93.867 98.270 1.00 62.01 514 PHE A C 1
ATOM 2015 O O . PHE A 1 514 ? 105.550 94.610 99.229 1.00 62.01 514 PHE A O 1
ATOM 2023 N N . VAL A 1 515 ? 104.347 92.955 98.288 1.00 57.03 515 VAL A N 1
ATOM 2024 C CA . VAL A 1 515 ? 103.629 92.679 99.529 1.00 57.03 515 VAL A CA 1
ATOM 2025 C C . VAL A 1 515 ? 104.560 92.016 100.529 1.00 57.03 515 VAL A C 1
ATOM 2026 O O . VAL A 1 515 ? 104.440 92.224 101.742 1.00 57.03 515 VAL A O 1
ATOM 2030 N N . SER A 1 516 ? 105.557 91.283 100.037 1.00 59.54 516 SER A N 1
ATOM 2031 C CA . SER A 1 516 ? 106.580 90.638 100.847 1.00 59.54 516 SER A CA 1
ATOM 2032 C C . SER A 1 516 ? 107.580 91.610 101.460 1.00 59.54 516 SER A C 1
ATOM 2033 O O . SER A 1 516 ? 108.537 91.153 102.091 1.00 59.54 516 SER A O 1
ATOM 2036 N N . ALA A 1 517 ? 107.404 92.920 101.283 1.00 63.97 517 ALA A N 1
ATOM 2037 C CA . ALA A 1 517 ? 108.302 93.882 101.903 1.00 63.97 517 ALA A CA 1
ATOM 2038 C C . ALA A 1 517 ? 108.151 93.906 103.413 1.00 63.97 517 ALA A C 1
ATOM 2039 O O . ALA A 1 517 ? 109.101 94.259 104.115 1.00 63.97 517 ALA A O 1
ATOM 2041 N N . VAL A 1 518 ? 106.975 93.539 103.927 1.00 62.37 518 VAL A N 1
ATOM 2042 C CA . VAL A 1 518 ? 106.741 93.573 105.365 1.00 62.37 518 VAL A CA 1
ATOM 2043 C C . VAL A 1 518 ? 107.604 92.535 106.068 1.00 62.37 518 VAL A C 1
ATOM 2044 O O . VAL A 1 518 ? 108.079 92.761 107.187 1.00 62.37 518 VAL A O 1
ATOM 2048 N N . GLY A 1 519 ? 107.885 91.418 105.401 1.00 64.32 519 GLY A N 1
ATOM 2049 C CA . GLY A 1 519 ? 108.669 90.369 106.019 1.00 64.32 519 GLY A CA 1
ATOM 2050 C C . GLY A 1 519 ? 110.147 90.669 106.120 1.00 64.32 519 GLY A C 1
ATOM 2051 O O . GLY A 1 519 ? 110.860 89.976 106.850 1.00 64.32 519 GLY A O 1
ATOM 2052 N N . GLN A 1 520 ? 110.629 91.672 105.404 1.00 67.92 520 GLN A N 1
ATOM 2053 C CA . GLN A 1 520 ? 112.037 92.007 105.475 1.00 67.92 520 GLN A CA 1
ATOM 2054 C C . GLN A 1 520 ? 112.292 93.467 105.802 1.00 67.92 520 GLN A C 1
ATOM 2055 O O . GLN A 1 520 ? 113.455 93.864 105.882 1.00 67.92 520 GLN A O 1
ATOM 2061 N N . LEU A 1 521 ? 111.255 94.275 105.989 1.00 64.77 521 LEU A N 1
ATOM 2062 C CA . LEU A 1 521 ? 111.444 95.664 106.381 1.00 64.77 521 LEU A CA 1
ATOM 2063 C C . LEU A 1 521 ? 110.665 96.015 107.634 1.00 64.77 521 LEU A C 1
ATOM 2064 O O . LEU A 1 521 ? 111.153 96.787 108.465 1.00 64.77 521 LEU A O 1
ATOM 2069 N N . GLY A 1 522 ? 109.461 95.471 107.793 1.00 59.88 522 GLY A N 1
ATOM 2070 C CA . GLY A 1 522 ? 108.683 95.767 108.979 1.00 59.88 522 GLY A CA 1
ATOM 2071 C C . GLY A 1 522 ? 109.212 95.083 110.218 1.00 59.88 522 GLY A C 1
ATOM 2072 O O . GLY A 1 522 ? 109.208 95.670 111.302 1.00 59.88 522 GLY A O 1
ATOM 2073 N N . ILE A 1 523 ? 109.689 93.848 110.082 1.00 60.06 523 ILE A N 1
ATOM 2074 C CA . ILE A 1 523 ? 110.188 93.142 111.252 1.00 60.06 523 ILE A CA 1
ATOM 2075 C C . ILE A 1 523 ? 111.592 93.602 111.605 1.00 60.06 523 ILE A C 1
ATOM 2076 O O . ILE A 1 523 ? 112.053 93.384 112.728 1.00 60.06 523 ILE A O 1
ATOM 2081 N N . SER A 1 524 ? 112.292 94.245 110.674 1.00 64.01 524 SER A N 1
ATOM 2082 C CA . SER A 1 524 ? 113.674 94.613 110.932 1.00 64.01 524 SER A CA 1
ATOM 2083 C C . SER A 1 524 ? 113.767 95.987 111.573 1.00 64.01 524 SER A C 1
ATOM 2084 O O . SER A 1 524 ? 114.475 96.164 112.570 1.00 64.01 524 SER A O 1
ATOM 2087 N N . TYR A 1 525 ? 113.051 96.966 111.011 1.00 63.15 525 TYR A N 1
ATOM 2088 C CA . TYR A 1 525 ? 113.045 98.322 111.551 1.00 63.15 525 TYR A CA 1
ATOM 2089 C C . TYR A 1 525 ? 112.475 98.378 112.957 1.00 63.15 525 TYR A C 1
ATOM 2090 O O . TYR A 1 525 ? 112.851 99.257 113.738 1.00 63.15 525 TYR A O 1
ATOM 2099 N N . PHE A 1 526 ? 111.555 97.472 113.285 1.00 61.38 526 PHE A N 1
ATOM 2100 C CA . PHE A 1 526 ? 111.095 97.344 114.659 1.00 61.38 526 PHE A CA 1
ATOM 2101 C C . PHE A 1 526 ? 112.223 96.935 115.587 1.00 61.38 526 PHE A C 1
ATOM 2102 O O . PHE A 1 526 ? 112.260 97.369 116.741 1.00 61.38 526 PHE A O 1
ATOM 2110 N N . SER A 1 527 ? 113.157 96.121 115.104 1.00 63.90 527 SER A N 1
ATOM 2111 C CA . SER A 1 527 ? 114.220 95.642 115.973 1.00 63.90 527 SER A CA 1
ATOM 2112 C C . SER A 1 527 ? 115.389 96.612 116.047 1.00 63.90 527 SER A C 1
ATOM 2113 O O . SER A 1 527 ? 116.074 96.659 117.075 1.00 63.90 527 SER A O 1
ATOM 2116 N N . ILE A 1 528 ? 115.641 97.371 114.977 1.00 68.27 528 ILE A N 1
ATOM 2117 C CA . ILE A 1 528 ? 116.751 98.323 114.967 1.00 68.27 528 ILE A CA 1
ATOM 2118 C C . ILE A 1 528 ? 116.514 99.425 115.988 1.00 68.27 528 ILE A C 1
ATOM 2119 O O . ILE A 1 528 ? 117.421 99.805 116.739 1.00 68.27 528 ILE A O 1
ATOM 2124 N N . ILE A 1 529 ? 115.279 99.921 116.055 1.00 66.66 529 ILE A N 1
ATOM 2125 C CA . ILE A 1 529 ? 114.883 100.826 117.125 1.00 66.66 529 ILE A CA 1
ATOM 2126 C C . ILE A 1 529 ? 114.978 100.130 118.469 1.00 66.66 529 ILE A C 1
ATOM 2127 O O . ILE A 1 529 ? 115.429 100.719 119.456 1.00 66.66 529 ILE A O 1
ATOM 2132 N N . ALA A 1 530 ? 114.634 98.851 118.513 1.00 73.38 530 ALA A N 1
ATOM 2133 C CA . ALA A 1 530 ? 114.631 98.111 119.761 1.00 73.38 530 ALA A CA 1
ATOM 2134 C C . ALA A 1 530 ? 116.018 97.801 120.284 1.00 73.38 530 ALA A C 1
ATOM 2135 O O . ALA A 1 530 ? 116.129 97.387 121.437 1.00 73.38 530 ALA A O 1
ATOM 2137 N N . THR A 1 531 ? 117.068 97.958 119.488 1.00 82.35 531 THR A N 1
ATOM 2138 C CA . THR A 1 531 ? 118.419 97.875 120.019 1.00 82.35 531 THR A CA 1
ATOM 2139 C C . THR A 1 531 ? 119.001 99.230 120.366 1.00 82.35 531 THR A C 1
ATOM 2140 O O . THR A 1 531 ? 119.860 99.314 121.244 1.00 82.35 531 THR A O 1
ATOM 2144 N N . VAL A 1 532 ? 118.540 100.287 119.700 1.00 81.65 532 VAL A N 1
ATOM 2145 C CA . VAL A 1 532 ? 119.095 101.615 119.924 1.00 81.65 532 VAL A CA 1
ATOM 2146 C C . VAL A 1 532 ? 118.667 102.147 121.284 1.00 81.65 532 VAL A C 1
ATOM 2147 O O . VAL A 1 532 ? 119.500 102.582 122.086 1.00 81.65 532 VAL A O 1
ATOM 2151 N N . VAL A 1 533 ? 117.369 102.082 121.589 1.00 81.61 533 VAL A N 1
ATOM 2152 C CA . VAL A 1 533 ? 116.886 102.703 122.819 1.00 81.61 533 VAL A CA 1
ATOM 2153 C C . VAL A 1 533 ? 117.054 101.824 124.044 1.00 81.61 533 VAL A C 1
ATOM 2154 O O . VAL A 1 533 ? 116.551 102.178 125.116 1.00 81.61 533 VAL A O 1
ATOM 2158 N N . THR A 1 534 ? 117.721 100.685 123.921 1.00 93.76 534 THR A N 1
ATOM 2159 C CA . THR A 1 534 ? 118.172 99.979 125.106 1.00 93.76 534 THR A CA 1
ATOM 2160 C C . THR A 1 534 ? 119.386 100.678 125.703 1.00 93.76 534 THR A C 1
ATOM 2161 O O . THR A 1 534 ? 120.265 101.168 124.991 1.00 93.76 534 THR A O 1
ATOM 2165 N N . THR A 1 535 ? 119.420 100.723 127.025 1.00 109.49 535 THR A N 1
ATOM 2166 C CA . THR A 1 535 ? 120.480 101.409 127.756 1.00 109.49 535 THR A CA 1
ATOM 2167 C C . THR A 1 535 ? 121.888 100.798 127.682 1.00 109.49 535 THR A C 1
ATOM 2168 O O . THR A 1 535 ? 122.824 101.557 127.404 1.00 109.49 535 THR A O 1
ATOM 2172 N N . PRO A 1 536 ? 122.130 99.491 127.916 1.00 110.02 536 PRO A N 1
ATOM 2173 C CA . PRO A 1 536 ? 123.511 99.088 128.235 1.00 110.02 536 PRO A CA 1
ATOM 2174 C C . PRO A 1 536 ? 124.439 98.968 127.032 1.00 110.02 536 PRO A C 1
ATOM 2175 O O . PRO A 1 536 ? 125.656 99.078 127.230 1.00 110.02 536 PRO A O 1
ATOM 2179 N N . TRP A 1 537 ? 123.910 98.756 125.818 1.00 109.67 537 TRP A N 1
ATOM 2180 C CA . TRP A 1 537 ? 124.673 98.608 124.573 1.00 109.67 537 TRP A CA 1
ATOM 2181 C C . TRP A 1 537 ? 125.696 97.472 124.686 1.00 109.67 537 TRP A C 1
ATOM 2182 O O . TRP A 1 537 ? 126.905 97.685 124.774 1.00 109.67 537 TRP A O 1
ATOM 2193 N N . THR A 1 538 ? 125.163 96.257 124.741 1.00 111.81 538 THR A N 1
ATOM 2194 C CA . THR A 1 538 ? 125.984 95.062 124.874 1.00 111.81 538 THR A CA 1
ATOM 2195 C C . THR A 1 538 ? 126.849 94.838 123.633 1.00 111.81 538 THR A C 1
ATOM 2196 O O . THR A 1 538 ? 126.692 95.480 122.592 1.00 111.81 538 THR A O 1
ATOM 2200 N N . MET A 1 539 ? 127.761 93.877 123.748 1.00 116.42 539 MET A N 1
ATOM 2201 C CA . MET A 1 539 ? 128.596 93.490 122.621 1.00 116.42 539 MET A CA 1
ATOM 2202 C C . MET A 1 539 ? 127.864 92.605 121.623 1.00 116.42 539 MET A C 1
ATOM 2203 O O . MET A 1 539 ? 128.417 92.318 120.557 1.00 116.42 539 MET A O 1
ATOM 2208 N N . LEU A 1 540 ? 126.649 92.159 121.943 1.00 102.81 540 LEU A N 1
ATOM 2209 C CA . LEU A 1 540 ? 125.797 91.479 120.983 1.00 102.81 540 LEU A CA 1
ATOM 2210 C C . LEU A 1 540 ? 124.566 92.280 120.595 1.00 102.81 540 LEU A C 1
ATOM 2211 O O . LEU A 1 540 ? 123.815 91.835 119.719 1.00 102.81 540 LEU A O 1
ATOM 2216 N N . SER A 1 541 ? 124.317 93.422 121.235 1.00 98.58 541 SER A N 1
ATOM 2217 C CA . SER A 1 541 ? 123.256 94.301 120.762 1.00 98.58 541 SER A CA 1
ATOM 2218 C C . SER A 1 541 ? 123.612 94.877 119.405 1.00 98.58 541 SER A C 1
ATOM 2219 O O . SER A 1 541 ? 122.758 94.968 118.518 1.00 98.58 541 SER A O 1
ATOM 2222 N N . ALA A 1 542 ? 124.876 95.249 119.221 1.00 93.54 542 ALA A N 1
ATOM 2223 C CA . ALA A 1 542 ? 125.341 95.668 117.910 1.00 93.54 542 ALA A CA 1
ATOM 2224 C C . ALA A 1 542 ? 125.422 94.503 116.940 1.00 93.54 542 ALA A C 1
ATOM 2225 O O . ALA A 1 542 ? 125.420 94.725 115.727 1.00 93.54 542 ALA A O 1
ATOM 2227 N N . LEU A 1 543 ? 125.500 93.271 117.441 1.00 94.44 543 LEU A N 1
ATOM 2228 C CA . LEU A 1 543 ? 125.357 92.125 116.558 1.00 94.44 543 LEU A CA 1
ATOM 2229 C C . LEU A 1 543 ? 123.919 91.998 116.078 1.00 94.44 543 LEU A C 1
ATOM 2230 O O . LEU A 1 543 ? 123.679 91.656 114.915 1.00 94.44 543 LEU A O 1
ATOM 2235 N N . ASN A 1 544 ? 122.955 92.281 116.954 1.00 88.39 544 ASN A N 1
ATOM 2236 C CA . ASN A 1 544 ? 121.556 92.272 116.545 1.00 88.39 544 ASN A CA 1
ATOM 2237 C C . ASN A 1 544 ? 121.249 93.439 115.619 1.00 88.39 544 ASN A C 1
ATOM 2238 O O . ASN A 1 544 ? 120.442 93.310 114.693 1.00 88.39 544 ASN A O 1
ATOM 2243 N N . PHE A 1 545 ? 121.884 94.586 115.857 1.00 87.49 545 PHE A N 1
ATOM 2244 C CA . PHE A 1 545 ? 121.704 95.738 114.985 1.00 87.49 545 PHE A CA 1
ATOM 2245 C C . PHE A 1 545 ? 122.341 95.510 113.624 1.00 87.49 545 PHE A C 1
ATOM 2246 O O . PHE A 1 545 ? 121.819 95.983 112.610 1.00 87.49 545 PHE A O 1
ATOM 2254 N N . SER A 1 546 ? 123.462 94.795 113.580 1.00 90.93 546 SER A N 1
ATOM 2255 C CA . SER A 1 546 ? 124.103 94.541 112.298 1.00 90.93 546 SER A CA 1
ATOM 2256 C C . SER A 1 546 ? 123.340 93.505 111.494 1.00 90.93 546 SER A C 1
ATOM 2257 O O . SER A 1 546 ? 123.434 93.488 110.263 1.00 90.93 546 SER A O 1
ATOM 2260 N N . ASN A 1 547 ? 122.594 92.632 112.168 1.00 86.22 547 ASN A N 1
ATOM 2261 C CA . ASN A 1 547 ? 121.814 91.627 111.459 1.00 86.22 547 ASN A CA 1
ATOM 2262 C C . ASN A 1 547 ? 120.648 92.265 110.721 1.00 86.22 547 ASN A C 1
ATOM 2263 O O . ASN A 1 547 ? 120.457 92.035 109.522 1.00 86.22 547 ASN A O 1
ATOM 2268 N N . SER A 1 548 ? 119.869 93.087 111.425 1.00 77.42 548 SER A N 1
ATOM 2269 C CA . SER A 1 548 ? 118.672 93.667 110.836 1.00 77.42 548 SER A CA 1
ATOM 2270 C C . SER A 1 548 ? 119.003 94.737 109.809 1.00 77.42 548 SER A C 1
ATOM 2271 O O . SER A 1 548 ? 118.219 94.960 108.882 1.00 77.42 548 SER A O 1
ATOM 2274 N N . LEU A 1 549 ? 120.142 95.413 109.952 1.00 78.32 549 LEU A N 1
ATOM 2275 C CA . LEU A 1 549 ? 120.538 96.374 108.930 1.00 78.32 549 LEU A CA 1
ATOM 2276 C C . LEU A 1 549 ? 121.002 95.659 107.674 1.00 78.32 549 LEU A C 1
ATOM 2277 O O . LEU A 1 549 ? 120.808 96.156 106.560 1.00 78.32 549 LEU A O 1
ATOM 2282 N N . LEU A 1 550 ? 121.629 94.498 107.836 1.00 76.45 550 LEU A N 1
ATOM 2283 C CA . LEU A 1 550 ? 122.078 93.750 106.674 1.00 76.45 550 LEU A CA 1
ATOM 2284 C C . LEU A 1 550 ? 120.911 93.101 105.947 1.00 76.45 550 LEU A C 1
ATOM 2285 O O . LEU A 1 550 ? 121.018 92.796 104.754 1.00 76.45 550 LEU A O 1
ATOM 2290 N N . LEU A 1 551 ? 119.795 92.885 106.642 1.00 69.90 551 LEU A N 1
ATOM 2291 C CA . LEU A 1 551 ? 118.634 92.293 105.995 1.00 69.90 551 LEU A CA 1
ATOM 2292 C C . LEU A 1 551 ? 117.977 93.268 105.032 1.00 69.90 551 LEU A C 1
ATOM 2293 O O . LEU A 1 551 ? 117.383 92.843 104.037 1.00 69.90 551 LEU A O 1
ATOM 2298 N N . ILE A 1 552 ? 118.076 94.569 105.305 1.00 66.48 552 ILE A N 1
ATOM 2299 C CA . ILE A 1 552 ? 117.480 95.561 104.419 1.00 66.48 552 ILE A CA 1
ATOM 2300 C C . ILE A 1 552 ? 118.242 95.628 103.109 1.00 66.48 552 ILE A C 1
ATOM 2301 O O . ILE A 1 552 ? 117.646 95.724 102.031 1.00 66.48 552 ILE A O 1
ATOM 2306 N N . LEU A 1 553 ? 119.570 95.577 103.183 1.00 70.47 553 LEU A N 1
ATOM 2307 C CA . LEU A 1 553 ? 120.381 95.788 101.992 1.00 70.47 553 LEU A CA 1
ATOM 2308 C C . LEU A 1 553 ? 120.322 94.591 101.058 1.00 70.47 553 LEU A C 1
ATOM 2309 O O . LEU A 1 553 ? 120.481 94.748 99.843 1.00 70.47 553 LEU A O 1
ATOM 2314 N N . GLN A 1 554 ? 120.077 93.396 101.596 1.00 71.77 554 GLN A N 1
ATOM 2315 C CA . GLN A 1 554 ? 119.902 92.245 100.723 1.00 71.77 554 GLN A CA 1
ATOM 2316 C C . GLN A 1 554 ? 118.560 92.298 100.011 1.00 71.77 554 GLN A C 1
ATOM 2317 O O . GLN A 1 554 ? 118.427 91.759 98.908 1.00 71.77 554 GLN A O 1
ATOM 2323 N N . TYR A 1 555 ? 117.567 92.954 100.614 1.00 67.73 555 TYR A N 1
ATOM 2324 C CA . TYR A 1 555 ? 116.269 93.097 99.967 1.00 67.73 555 TYR A CA 1
ATOM 2325 C C . TYR A 1 555 ? 116.355 94.030 98.771 1.00 67.73 555 TYR A C 1
ATOM 2326 O O . TYR A 1 555 ? 115.891 93.698 97.676 1.00 67.73 555 TYR A O 1
ATOM 2335 N N . LEU A 1 556 ? 116.944 95.206 98.967 1.00 73.22 556 LEU A N 1
ATOM 2336 C CA . LEU A 1 556 ? 116.946 96.210 97.915 1.00 73.22 556 LEU A CA 1
ATOM 2337 C C . LEU A 1 556 ? 117.950 95.885 96.822 1.00 73.22 556 LEU A C 1
ATOM 2338 O O . LEU A 1 556 ? 117.875 96.453 95.730 1.00 73.22 556 LEU A O 1
ATOM 2343 N N . SER A 1 557 ? 118.900 94.992 97.086 1.00 71.90 557 SER A N 1
ATOM 2344 C CA . SER A 1 557 ? 119.784 94.551 96.017 1.00 71.90 557 SER A CA 1
ATOM 2345 C C . SER A 1 557 ? 119.114 93.480 95.173 1.00 71.90 557 SER A C 1
ATOM 2346 O O . SER A 1 557 ? 119.198 93.500 93.940 1.00 71.90 557 SER A O 1
ATOM 2349 N N . GLN A 1 558 ? 118.436 92.537 95.826 1.00 73.46 558 GLN A N 1
ATOM 2350 C CA . GLN A 1 558 ? 117.852 91.408 95.115 1.00 73.46 558 GLN A CA 1
ATOM 2351 C C . GLN A 1 558 ? 116.620 91.813 94.325 1.00 73.46 558 GLN A C 1
ATOM 2352 O O . GLN A 1 558 ? 116.331 91.211 93.287 1.00 73.46 558 GLN A O 1
ATOM 2358 N N . THR A 1 559 ? 115.890 92.824 94.792 1.00 70.77 559 THR A N 1
ATOM 2359 C CA . THR A 1 559 ? 114.634 93.191 94.149 1.00 70.77 559 THR A CA 1
ATOM 2360 C C . THR A 1 559 ? 114.877 93.865 92.807 1.00 70.77 559 THR A C 1
ATOM 2361 O O . THR A 1 559 ? 114.249 93.511 91.804 1.00 70.77 559 THR A O 1
ATOM 2365 N N . MET A 1 560 ? 115.794 94.836 92.769 1.00 74.81 560 MET A N 1
ATOM 2366 C CA . MET A 1 560 ? 116.075 95.536 91.520 1.00 74.81 560 MET A CA 1
ATOM 2367 C C . MET A 1 560 ? 116.787 94.641 90.522 1.00 74.81 560 MET A C 1
ATOM 2368 O O . MET A 1 560 ? 116.695 94.876 89.314 1.00 74.81 560 MET A O 1
ATOM 2373 N N . PHE A 1 561 ? 117.501 93.622 91.001 1.00 77.58 561 PHE A N 1
ATOM 2374 C CA . PHE A 1 561 ? 118.115 92.674 90.084 1.00 77.58 561 PHE A CA 1
ATOM 2375 C C . PHE A 1 561 ? 117.066 91.839 89.369 1.00 77.58 561 PHE A C 1
ATOM 2376 O O . PHE A 1 561 ? 117.242 91.501 88.195 1.00 77.58 561 PHE A O 1
ATOM 2384 N N . ILE A 1 562 ? 115.967 91.522 90.046 1.00 78.77 562 ILE A N 1
ATOM 2385 C CA . ILE A 1 562 ? 114.941 90.690 89.436 1.00 78.77 562 ILE A CA 1
ATOM 2386 C C . ILE A 1 562 ? 114.178 91.462 88.371 1.00 78.77 562 ILE A C 1
ATOM 2387 O O . ILE A 1 562 ? 113.999 90.974 87.250 1.00 78.77 562 ILE A O 1
ATOM 2392 N N . ILE A 1 563 ? 113.764 92.690 88.681 1.00 85.59 563 ILE A N 1
ATOM 2393 C CA . ILE A 1 563 ? 112.901 93.424 87.763 1.00 85.59 563 ILE A CA 1
ATOM 2394 C C . ILE A 1 563 ? 113.687 93.921 86.556 1.00 85.59 563 ILE A C 1
ATOM 2395 O O . ILE A 1 563 ? 113.170 93.947 85.432 1.00 85.59 563 ILE A O 1
ATOM 2400 N N . GLU A 1 564 ? 114.945 94.315 86.759 1.00 94.42 564 GLU A N 1
ATOM 2401 C CA . GLU A 1 564 ? 115.766 94.718 85.623 1.00 94.42 564 GLU A CA 1
ATOM 2402 C C . GLU A 1 564 ? 116.115 93.531 84.739 1.00 94.42 564 GLU A C 1
ATOM 2403 O O . GLU A 1 564 ? 116.321 93.699 83.533 1.00 94.42 564 GLU A O 1
ATOM 2409 N N . SER A 1 565 ? 116.183 92.332 85.312 1.00 93.02 565 SER A N 1
ATOM 2410 C CA . SER A 1 565 ? 116.324 91.143 84.486 1.00 93.02 565 SER A CA 1
ATOM 2411 C C . SER A 1 565 ? 115.012 90.804 83.797 1.00 93.02 565 SER A C 1
ATOM 2412 O O . SER A 1 565 ? 115.005 90.391 82.632 1.00 93.02 565 SER A O 1
ATOM 2415 N N . MET A 1 566 ? 113.893 90.976 84.503 1.00 91.80 566 MET A N 1
ATOM 2416 C CA . MET A 1 566 ? 112.602 90.597 83.944 1.00 91.80 566 MET A CA 1
ATOM 2417 C C . MET A 1 566 ? 112.177 91.544 82.832 1.00 91.80 566 MET A C 1
ATOM 2418 O O . MET A 1 566 ? 111.480 91.132 81.898 1.00 91.80 566 MET A O 1
ATOM 2423 N N . ARG A 1 567 ? 112.602 92.803 82.894 1.00 100.60 567 ARG A N 1
ATOM 2424 C CA . ARG A 1 567 ? 112.410 93.666 81.740 1.00 100.60 567 ARG A CA 1
ATOM 2425 C C . ARG A 1 567 ? 113.337 93.268 80.603 1.00 100.60 567 ARG A C 1
ATOM 2426 O O . ARG A 1 567 ? 112.957 93.366 79.432 1.00 100.60 567 ARG A O 1
ATOM 2434 N N . SER A 1 568 ? 114.532 92.774 80.925 1.00 104.82 568 SER A N 1
ATOM 2435 C CA . SER A 1 568 ? 115.524 92.401 79.924 1.00 104.82 568 SER A CA 1
ATOM 2436 C C . SER A 1 568 ? 115.189 91.108 79.196 1.00 104.82 568 SER A C 1
ATOM 2437 O O . SER A 1 568 ? 115.926 90.726 78.283 1.00 104.82 568 SER A O 1
ATOM 2440 N N . ILE A 1 569 ? 114.117 90.424 79.578 1.00 106.40 569 ILE A N 1
ATOM 2441 C CA . ILE A 1 569 ? 113.645 89.247 78.874 1.00 106.40 569 ILE A CA 1
ATOM 2442 C C . ILE A 1 569 ? 112.404 89.555 78.046 1.00 106.40 569 ILE A C 1
ATOM 2443 O O . ILE A 1 569 ? 112.286 89.097 76.907 1.00 106.40 569 ILE A O 1
ATOM 2448 N N . HIS A 1 570 ? 111.494 90.366 78.589 1.00 111.31 570 HIS A N 1
ATOM 2449 C CA . HIS A 1 570 ? 110.260 90.697 77.886 1.00 111.31 570 HIS A CA 1
ATOM 2450 C C . HIS A 1 570 ? 110.516 91.549 76.650 1.00 111.31 570 HIS A C 1
ATOM 2451 O O . HIS A 1 570 ? 109.792 91.424 75.656 1.00 111.31 570 HIS A O 1
ATOM 2458 N N . GLU A 1 571 ? 111.541 92.403 76.680 1.00 120.03 571 GLU A N 1
ATOM 2459 C CA . GLU A 1 571 ? 111.813 93.257 75.530 1.00 120.03 571 GLU A CA 1
ATOM 2460 C C . GL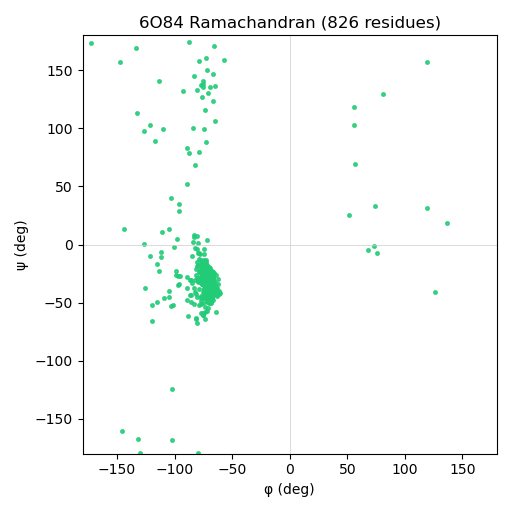U A 1 571 ? 112.433 92.488 74.373 1.00 120.03 571 GLU A C 1
ATOM 2461 O O . GLU A 1 571 ? 112.409 92.975 73.239 1.00 120.03 571 GLU A O 1
ATOM 2467 N N . GLU A 1 572 ? 112.964 91.293 74.627 1.00 120.09 572 GLU A N 1
ATOM 2468 C CA . GLU A 1 572 ? 113.624 90.496 73.601 1.00 120.09 572 GLU A CA 1
ATOM 2469 C C . GLU A 1 572 ? 112.648 89.730 72.715 1.00 120.09 572 GLU A C 1
ATOM 2470 O O . GLU A 1 572 ? 113.092 88.901 71.912 1.00 120.09 572 GLU A O 1
ATOM 2476 N N . GLU A 1 573 ? 111.342 89.967 72.854 1.00 129.01 573 GLU A N 1
ATOM 2477 C CA . GLU A 1 573 ? 110.391 89.514 71.847 1.00 129.01 573 GLU A CA 1
ATOM 2478 C C . GLU A 1 573 ? 110.650 90.211 70.518 1.00 129.01 573 GLU A C 1
ATOM 2479 O O . GLU A 1 573 ? 110.908 89.564 69.496 1.00 129.01 573 GLU A O 1
ATOM 2485 N N . LYS A 1 574 ? 110.589 91.537 70.520 1.00 134.52 574 LYS A N 1
ATOM 2486 C CA . LYS A 1 574 ? 110.817 92.322 69.318 1.00 134.52 574 LYS A CA 1
ATOM 2487 C C . LYS A 1 574 ? 112.209 92.937 69.348 1.00 134.52 574 LYS A C 1
ATOM 2488 O O . LYS A 1 574 ? 112.968 92.724 70.295 1.00 134.52 574 LYS A O 1
ATOM 2494 N N . GLY A 1 606 ? 127.281 87.970 74.051 1.00 107.40 606 GLY A N 1
ATOM 2495 C CA . GLY A 1 606 ? 128.230 88.793 74.778 1.00 107.40 606 GLY A CA 1
ATOM 2496 C C . GLY A 1 606 ? 128.601 88.211 76.127 1.00 107.40 606 GLY A C 1
ATOM 2497 O O . GLY A 1 606 ? 127.849 87.421 76.695 1.00 107.40 606 GLY A O 1
ATOM 2498 N N . LEU A 1 607 ? 129.766 88.605 76.649 1.00 106.50 607 LEU A N 1
ATOM 2499 C CA . LEU A 1 607 ? 130.222 88.096 77.935 1.00 106.50 607 LEU A CA 1
ATOM 2500 C C . LEU A 1 607 ? 129.552 88.775 79.120 1.00 106.50 607 LEU A C 1
ATOM 2501 O O . LEU A 1 607 ? 129.759 88.338 80.256 1.00 106.50 607 LEU A O 1
ATOM 2506 N N . SER A 1 608 ? 128.760 89.824 78.888 1.00 105.66 608 SER A N 1
ATOM 2507 C CA . SER A 1 608 ? 127.898 90.342 79.943 1.00 105.66 608 SER A CA 1
ATOM 2508 C C . SER A 1 608 ? 126.820 89.335 80.311 1.00 105.66 608 SER A C 1
ATOM 2509 O O . SER A 1 608 ? 126.347 89.321 81.451 1.00 105.66 608 SER A O 1
ATOM 2512 N N . ARG A 1 609 ? 126.420 88.492 79.356 1.00 104.82 609 ARG A N 1
ATOM 2513 C CA . ARG A 1 609 ? 125.485 87.414 79.651 1.00 104.82 609 ARG A CA 1
ATOM 2514 C C . ARG A 1 609 ? 126.109 86.384 80.581 1.00 104.82 609 ARG A C 1
ATOM 2515 O O . ARG A 1 609 ? 125.403 85.730 81.356 1.00 104.82 609 ARG A O 1
ATOM 2523 N N . ARG A 1 610 ? 127.433 86.224 80.519 1.00 109.14 610 ARG A N 1
ATOM 2524 C CA . ARG A 1 610 ? 128.098 85.330 81.458 1.00 109.14 610 ARG A CA 1
ATOM 2525 C C . ARG A 1 610 ? 128.099 85.908 82.865 1.00 109.14 610 ARG A C 1
ATOM 2526 O O . ARG A 1 610 ? 128.153 85.152 83.839 1.00 109.14 610 ARG A O 1
ATOM 2534 N N . VAL A 1 611 ? 128.019 87.233 82.991 1.00 108.14 611 VAL A N 1
ATOM 2535 C CA . VAL A 1 611 ? 127.942 87.853 84.310 1.00 108.14 611 VAL A CA 1
ATOM 2536 C C . VAL A 1 611 ? 126.578 87.605 84.935 1.00 108.14 611 VAL A C 1
ATOM 2537 O O . VAL A 1 611 ? 126.465 87.351 86.139 1.00 108.14 611 VAL A O 1
ATOM 2541 N N . VAL A 1 612 ? 125.520 87.696 84.128 1.00 97.26 612 VAL A N 1
ATOM 2542 C CA . VAL A 1 612 ? 124.174 87.444 84.632 1.00 97.26 612 VAL A CA 1
ATOM 2543 C C . VAL A 1 612 ? 124.008 85.973 84.979 1.00 97.26 612 VAL A C 1
ATOM 2544 O O . VAL A 1 612 ? 123.370 85.624 85.979 1.00 97.26 612 VAL A O 1
ATOM 2548 N N . LYS A 1 613 ? 124.606 85.093 84.173 1.00 103.72 613 LYS A N 1
ATOM 2549 C CA . LYS A 1 613 ? 124.467 83.657 84.386 1.00 103.72 613 LYS A CA 1
ATOM 2550 C C . LYS A 1 613 ? 125.178 83.214 85.657 1.00 103.72 613 LYS A C 1
ATOM 2551 O O . LYS A 1 613 ? 124.662 82.382 86.411 1.00 103.72 613 LYS A O 1
ATOM 2557 N N . GLU A 1 614 ? 126.363 83.767 85.918 1.00 108.40 614 GLU A N 1
ATOM 2558 C CA . GLU A 1 614 ? 127.107 83.363 87.105 1.00 108.40 614 GLU A CA 1
ATOM 2559 C C . GLU A 1 614 ? 126.509 83.979 88.363 1.00 108.40 614 GLU A C 1
ATOM 2560 O O . GLU A 1 614 ? 126.759 83.502 89.475 1.00 108.40 614 GLU A O 1
ATOM 2566 N N . MET A 1 615 ? 125.705 85.033 88.206 1.00 102.30 615 MET A N 1
ATOM 2567 C CA . MET A 1 615 ? 125.144 85.706 89.370 1.00 102.30 615 MET A CA 1
ATOM 2568 C C . MET A 1 615 ? 123.865 85.033 89.841 1.00 102.30 615 MET A C 1
ATOM 2569 O O . MET A 1 615 ? 123.668 84.839 91.046 1.00 102.30 615 MET A O 1
ATOM 2574 N N . ALA A 1 616 ? 122.984 84.674 88.905 1.00 99.66 616 ALA A N 1
ATOM 2575 C CA . ALA A 1 616 ? 121.726 84.038 89.276 1.00 99.66 616 ALA A CA 1
ATOM 2576 C C . ALA A 1 616 ? 121.951 82.633 89.815 1.00 99.66 616 ALA A C 1
ATOM 2577 O O . ALA A 1 616 ? 121.157 82.140 90.622 1.00 99.66 616 ALA A O 1
ATOM 2579 N N . MET A 1 617 ? 123.031 81.978 89.387 1.00 102.39 617 MET A N 1
ATOM 2580 C CA . MET A 1 617 ? 123.350 80.654 89.907 1.00 102.39 617 MET A CA 1
ATOM 2581 C C . MET A 1 617 ? 123.793 80.727 91.361 1.00 102.39 617 MET A C 1
ATOM 2582 O O . MET A 1 617 ? 123.495 79.826 92.154 1.00 102.39 617 MET A O 1
ATOM 2587 N N . PHE A 1 618 ? 124.497 81.794 91.733 1.00 96.06 618 PHE A N 1
ATOM 2588 C CA . PHE A 1 618 ? 124.942 81.926 93.114 1.00 96.06 618 PHE A CA 1
ATOM 2589 C C . PHE A 1 618 ? 123.782 82.280 94.032 1.00 96.06 618 PHE A C 1
ATOM 2590 O O . PHE A 1 618 ? 123.734 81.831 95.182 1.00 96.06 618 PHE A O 1
ATOM 2598 N N . LEU A 1 619 ? 122.832 83.073 93.535 1.00 92.33 619 LEU A N 1
ATOM 2599 C CA . LEU A 1 619 ? 121.724 83.517 94.372 1.00 92.33 619 LEU A CA 1
ATOM 2600 C C . LEU A 1 619 ? 120.749 82.390 94.673 1.00 92.33 619 LEU A C 1
ATOM 2601 O O . LEU A 1 619 ? 120.100 82.401 95.723 1.00 92.33 619 LEU A O 1
ATOM 2606 N N . MET A 1 620 ? 120.636 81.414 93.772 1.00 96.75 620 MET A N 1
ATOM 2607 C CA . MET A 1 620 ? 119.690 80.326 93.988 1.00 96.75 620 MET A CA 1
ATOM 2608 C C . MET A 1 620 ? 120.159 79.400 95.097 1.00 96.75 620 MET A C 1
ATOM 2609 O O . MET A 1 620 ? 119.342 78.753 95.757 1.00 96.75 620 MET A O 1
ATOM 2614 N N . ILE A 1 621 ? 121.468 79.331 95.326 1.00 97.26 621 ILE A N 1
ATOM 2615 C CA . ILE A 1 621 ? 121.982 78.449 96.366 1.00 97.26 621 ILE A CA 1
ATOM 2616 C C . ILE A 1 621 ? 121.769 79.071 97.739 1.00 97.26 621 ILE A C 1
ATOM 2617 O O . ILE A 1 621 ? 121.319 78.403 98.678 1.00 97.26 621 ILE A O 1
ATOM 2622 N N . CYS A 1 622 ? 122.057 80.367 97.868 1.00 96.71 622 CYS A N 1
ATOM 2623 C CA . CYS A 1 622 ? 121.980 81.017 99.170 1.00 96.71 622 CYS A CA 1
ATOM 2624 C C . CYS A 1 622 ? 120.542 81.262 99.602 1.00 96.71 622 CYS A C 1
ATOM 2625 O O . CYS A 1 622 ? 120.257 81.288 100.804 1.00 96.71 622 CYS A O 1
ATOM 2628 N N . ASN A 1 623 ? 119.629 81.454 98.646 1.00 83.93 623 ASN A N 1
ATOM 2629 C CA . ASN A 1 623 ? 118.221 81.602 98.995 1.00 83.93 623 ASN A CA 1
ATOM 2630 C C . ASN A 1 623 ? 117.645 80.310 99.551 1.00 83.93 623 ASN A C 1
ATOM 2631 O O . ASN A 1 623 ? 116.888 80.343 100.527 1.00 83.93 623 ASN A O 1
ATOM 2636 N N . ILE A 1 624 ? 117.994 79.173 98.945 1.00 84.79 624 ILE A N 1
ATOM 2637 C CA . ILE A 1 624 ? 117.611 77.874 99.487 1.00 84.79 624 ILE A CA 1
ATOM 2638 C C . ILE A 1 624 ? 118.264 77.651 100.846 1.00 84.79 624 ILE A C 1
ATOM 2639 O O . ILE A 1 624 ? 117.631 77.138 101.778 1.00 84.79 624 ILE A O 1
ATOM 2644 N N . MET A 1 625 ? 119.523 78.076 100.993 1.00 89.08 625 MET A N 1
ATOM 2645 C CA . MET A 1 625 ? 120.188 78.019 102.291 1.00 89.08 625 MET A CA 1
ATOM 2646 C C . MET A 1 625 ? 119.512 78.943 103.295 1.00 89.08 625 MET A C 1
ATOM 2647 O O . MET A 1 625 ? 119.473 78.648 104.494 1.00 89.08 625 MET A O 1
ATOM 2652 N N . CYS A 1 626 ? 118.958 80.059 102.818 1.00 86.84 626 CYS A N 1
ATOM 2653 C CA . CYS A 1 626 ? 118.190 80.930 103.696 1.00 86.84 626 CYS A CA 1
ATOM 2654 C C . CYS A 1 626 ? 116.825 80.336 104.011 1.00 86.84 626 CYS A C 1
ATOM 2655 O O . CYS A 1 626 ? 116.320 80.500 105.127 1.00 86.84 626 CYS A O 1
ATOM 2658 N N . TRP A 1 627 ? 116.236 79.615 103.057 1.00 81.13 627 TRP A N 1
ATOM 2659 C CA . TRP A 1 627 ? 114.863 79.151 103.212 1.00 81.13 627 TRP A CA 1
ATOM 2660 C C . TRP A 1 627 ? 114.758 78.021 104.223 1.00 81.13 627 TRP A C 1
ATOM 2661 O O . TRP A 1 627 ? 113.837 78.007 105.047 1.00 81.13 627 TRP A O 1
ATOM 2672 N N . ILE A 1 628 ? 115.684 77.061 104.167 1.00 87.70 628 ILE A N 1
ATOM 2673 C CA . ILE A 1 628 ? 115.649 75.929 105.088 1.00 87.70 628 ILE A CA 1
ATOM 2674 C C . ILE A 1 628 ? 115.983 76.383 106.500 1.00 87.70 628 ILE A C 1
ATOM 2675 O O . ILE A 1 628 ? 115.388 75.914 107.478 1.00 87.70 628 ILE A O 1
ATOM 2680 N N . LEU A 1 629 ? 116.917 77.325 106.629 1.00 86.88 629 LEU A N 1
ATOM 2681 C CA . LEU A 1 629 ? 117.158 77.934 107.928 1.00 86.88 629 LEU A CA 1
ATOM 2682 C C . LEU A 1 629 ? 116.011 78.843 108.331 1.00 86.88 629 LEU A C 1
ATOM 2683 O O . LEU A 1 629 ? 115.787 79.063 109.526 1.00 86.88 629 LEU A O 1
ATOM 2688 N N . GLY A 1 630 ? 115.278 79.372 107.359 1.00 81.98 630 GLY A N 1
ATOM 2689 C CA . GLY A 1 630 ? 114.126 80.190 107.658 1.00 81.98 630 GLY A CA 1
ATOM 2690 C C . GLY A 1 630 ? 112.972 79.376 108.194 1.00 81.98 630 GLY A C 1
ATOM 2691 O O . GLY A 1 630 ? 112.481 79.632 109.295 1.00 81.98 630 GLY A O 1
ATOM 2692 N N . ALA A 1 631 ? 112.534 78.379 107.427 1.00 83.93 631 ALA A N 1
ATOM 2693 C CA . ALA A 1 631 ? 111.363 77.607 107.822 1.00 83.93 631 ALA A CA 1
ATOM 2694 C C . ALA A 1 631 ? 111.721 76.535 108.842 1.00 83.93 631 ALA A C 1
ATOM 2695 O O . ALA A 1 631 ? 111.263 76.571 109.988 1.00 83.93 631 ALA A O 1
ATOM 2697 N N . PHE A 1 632 ? 112.554 75.581 108.447 1.00 91.13 632 PHE A N 1
ATOM 2698 C CA . PHE A 1 632 ? 112.910 74.463 109.316 1.00 91.13 632 PHE A CA 1
ATOM 2699 C C . PHE A 1 632 ? 114.131 74.783 110.168 1.00 91.13 632 PHE A C 1
AT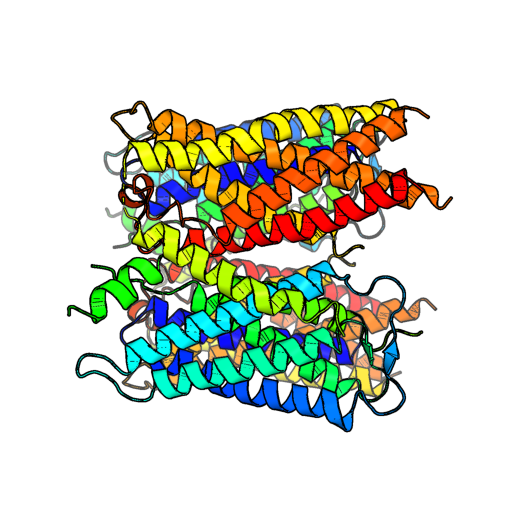OM 2700 O O . PHE A 1 632 ? 115.101 74.030 110.212 1.00 91.13 632 PHE A O 1
ATOM 2708 N N . GLY A 1 633 ? 114.087 75.916 110.855 1.00 93.06 633 GLY A N 1
ATOM 2709 C CA . GLY A 1 633 ? 115.167 76.304 111.734 1.00 93.06 633 GLY A CA 1
ATOM 2710 C C . GLY A 1 633 ? 114.621 76.731 113.076 1.00 93.06 633 GLY A C 1
ATOM 2711 O O . GLY A 1 633 ? 113.448 76.489 113.373 1.00 93.06 633 GLY A O 1
ATOM 2712 N N . ALA A 1 634 ? 115.456 77.357 113.896 1.00 101.49 634 ALA A N 1
ATOM 2713 C CA . ALA A 1 634 ? 114.978 77.882 115.160 1.00 101.49 634 ALA A CA 1
ATOM 2714 C C . ALA A 1 634 ? 114.094 79.100 114.922 1.00 101.49 634 ALA A C 1
ATOM 2715 O O . ALA A 1 634 ? 114.240 79.823 113.935 1.00 101.49 634 ALA A O 1
ATOM 2717 N N . HIS A 1 635 ? 113.146 79.302 115.827 1.00 101.50 635 HIS A N 1
ATOM 2718 C CA . HIS A 1 635 ? 112.363 80.528 115.852 1.00 101.50 635 HIS A CA 1
ATOM 2719 C C . HIS A 1 635 ? 113.185 81.552 116.622 1.00 101.50 635 HIS A C 1
ATOM 2720 O O . HIS A 1 635 ? 113.189 81.536 117.858 1.00 101.50 635 HIS A O 1
ATOM 2727 N N . PRO A 1 636 ? 113.887 82.461 115.941 1.00 99.68 636 PRO A N 1
ATOM 2728 C CA . PRO A 1 636 ? 114.953 83.216 116.603 1.00 99.68 636 PRO A CA 1
ATOM 2729 C C . PRO A 1 636 ? 114.477 84.409 117.409 1.00 99.68 636 PRO A C 1
ATOM 2730 O O . PRO A 1 636 ? 115.305 85.066 118.047 1.00 99.68 636 PRO A O 1
ATOM 2734 N N . LEU A 1 637 ? 113.182 84.711 117.413 1.00 95.83 637 LEU A N 1
ATOM 2735 C CA . LEU A 1 637 ? 112.706 85.908 118.087 1.00 95.83 637 LEU A CA 1
ATOM 2736 C C . LEU A 1 637 ? 112.142 85.639 119.470 1.00 95.83 637 LEU A C 1
ATOM 2737 O O . LEU A 1 637 ? 112.161 86.539 120.314 1.00 95.83 637 LEU A O 1
ATOM 2742 N N . TYR A 1 638 ? 111.633 84.435 119.731 1.00 103.91 638 TYR A N 1
ATOM 2743 C CA . TYR A 1 638 ? 111.366 84.059 121.113 1.00 103.91 638 TYR A CA 1
ATOM 2744 C C . TYR A 1 638 ? 112.668 83.896 121.887 1.00 103.91 638 TYR A C 1
ATOM 2745 O O . TYR A 1 638 ? 112.722 84.180 123.088 1.00 103.91 638 TYR A O 1
ATOM 2754 N N . MET A 1 639 ? 113.737 83.481 121.204 1.00 107.33 639 MET A N 1
ATOM 2755 C CA . MET A 1 639 ? 115.055 83.435 121.827 1.00 107.33 639 MET A CA 1
ATOM 2756 C C . MET A 1 639 ? 115.652 84.824 122.010 1.00 107.33 639 MET A C 1
ATOM 2757 O O . MET A 1 639 ? 116.636 84.977 122.742 1.00 107.33 639 MET A O 1
ATOM 2762 N N . ASN A 1 640 ? 115.097 85.837 121.339 1.00 103.21 640 ASN A N 1
ATOM 2763 C CA . ASN A 1 640 ? 115.719 87.158 121.329 1.00 103.21 640 ASN A CA 1
ATOM 2764 C C . ASN A 1 640 ? 115.531 87.848 122.676 1.00 103.21 640 ASN A C 1
ATOM 2765 O O . ASN A 1 640 ? 116.503 88.120 123.390 1.00 103.21 640 ASN A O 1
ATOM 2770 N N . GLY A 1 641 ? 114.285 88.137 123.044 1.00 92.23 641 GLY A N 1
ATOM 2771 C CA . GLY A 1 641 ? 113.976 88.659 124.360 1.00 92.23 641 GLY A CA 1
ATOM 2772 C C . GLY A 1 641 ? 114.306 90.114 124.603 1.00 92.23 641 GLY A C 1
ATOM 2773 O O . GLY A 1 641 ? 113.945 90.638 125.663 1.00 92.23 641 GLY A O 1
ATOM 2774 N N . LEU A 1 642 ? 114.976 90.791 123.673 1.00 87.20 642 LEU A N 1
ATOM 2775 C CA . LEU A 1 642 ? 115.289 92.199 123.875 1.00 87.20 642 LEU A CA 1
ATOM 2776 C C . LEU A 1 642 ? 114.063 93.061 123.622 1.00 87.20 642 LEU A C 1
ATOM 2777 O O . LEU A 1 642 ? 113.601 93.787 124.510 1.00 87.20 642 LEU A O 1
ATOM 2782 N N . GLU A 1 643 ? 113.511 92.981 122.411 1.00 82.77 643 GLU A N 1
ATOM 2783 C CA . GLU A 1 643 ? 112.298 93.721 122.095 1.00 82.77 643 GLU A CA 1
ATOM 2784 C C . GLU A 1 643 ? 111.075 93.126 122.772 1.00 82.77 643 GLU A C 1
ATOM 2785 O O . GLU A 1 643 ? 110.062 93.817 122.916 1.00 82.77 643 GLU A O 1
ATOM 2791 N N . ARG A 1 644 ? 111.155 91.864 123.200 1.00 86.25 644 ARG A N 1
ATOM 2792 C CA . ARG A 1 644 ? 110.115 91.271 124.023 1.00 86.25 644 ARG A CA 1
ATOM 2793 C C . ARG A 1 644 ? 110.031 91.945 125.383 1.00 86.25 644 ARG A C 1
ATOM 2794 O O . ARG A 1 644 ? 108.973 91.915 126.016 1.00 86.25 644 ARG A O 1
ATOM 2802 N N . GLN A 1 645 ? 111.126 92.551 125.840 1.00 90.43 645 GLN A N 1
ATOM 2803 C CA . GLN A 1 645 ? 111.081 93.416 127.008 1.00 90.43 645 GLN A CA 1
ATOM 2804 C C . GLN A 1 645 ? 110.608 94.817 126.650 1.00 90.43 645 GLN A C 1
ATOM 2805 O O . GLN A 1 645 ? 109.973 95.481 127.476 1.00 90.43 645 GLN A O 1
ATOM 2811 N N . LEU A 1 646 ? 110.895 95.282 125.433 1.00 80.64 646 LEU A N 1
ATOM 2812 C CA . LEU A 1 646 ? 110.483 96.626 125.044 1.00 80.64 646 LEU A CA 1
ATOM 2813 C C . LEU A 1 646 ? 109.026 96.651 124.602 1.00 80.64 646 LEU A C 1
ATOM 2814 O O . LEU A 1 646 ? 108.186 97.296 125.237 1.00 80.64 646 LEU A O 1
ATOM 2819 N N . TYR A 1 647 ? 108.706 95.963 123.511 1.00 73.09 647 TYR A N 1
ATOM 2820 C CA . TYR A 1 647 ? 107.309 95.822 123.148 1.00 73.09 647 TYR A CA 1
ATOM 2821 C C . TYR A 1 647 ? 106.661 94.749 124.008 1.00 73.09 647 TYR A C 1
ATOM 2822 O O . TYR A 1 647 ? 107.331 93.882 124.573 1.00 73.09 647 TYR A O 1
ATOM 2831 N N . GLY A 1 648 ? 105.339 94.825 124.111 1.00 72.33 648 GLY A N 1
ATOM 2832 C CA . GLY A 1 648 ? 104.600 93.804 124.832 1.00 72.33 648 GLY A CA 1
ATOM 2833 C C . GLY A 1 648 ? 104.633 92.497 124.069 1.00 72.33 648 GLY A C 1
ATOM 2834 O O . GLY A 1 648 ? 104.454 92.471 122.846 1.00 72.33 648 GLY A O 1
ATOM 2835 N N . SER A 1 649 ? 104.876 91.400 124.789 1.00 70.52 649 SER A N 1
ATOM 2836 C CA . SER A 1 649 ? 104.979 90.093 124.156 1.00 70.52 649 SER A CA 1
ATOM 2837 C C . SER A 1 649 ? 103.652 89.615 123.585 1.00 70.52 649 SER A C 1
ATOM 2838 O O . SER A 1 649 ? 103.650 88.791 122.666 1.00 70.52 649 SER A O 1
ATOM 2841 N N . GLY A 1 650 ? 102.530 90.117 124.100 1.00 72.45 650 GLY A N 1
ATOM 2842 C CA . GLY A 1 650 ? 101.238 89.767 123.544 1.00 72.45 650 GLY A CA 1
ATOM 2843 C C . GLY A 1 650 ? 100.962 90.387 122.193 1.00 72.45 650 GLY A C 1
ATOM 2844 O O . GLY A 1 650 ? 100.144 89.856 121.435 1.00 72.45 650 GLY A O 1
ATOM 2845 N N . ILE A 1 651 ? 101.620 91.497 121.870 1.00 66.27 651 ILE A N 1
ATOM 2846 C CA . ILE A 1 651 ? 101.405 92.153 120.589 1.00 66.27 651 ILE A CA 1
ATOM 2847 C C . ILE A 1 651 ? 102.646 92.132 119.707 1.00 66.27 651 ILE A C 1
ATOM 2848 O O . ILE A 1 651 ? 102.528 92.321 118.486 1.00 66.27 651 ILE A O 1
ATOM 2853 N N . TRP A 1 652 ? 103.833 91.858 120.249 1.00 68.65 652 TRP A N 1
ATOM 2854 C CA . TRP A 1 652 ? 104.985 91.658 119.382 1.00 68.65 652 TRP A CA 1
ATOM 2855 C C . TRP A 1 652 ? 104.917 90.311 118.688 1.00 68.65 652 TRP A C 1
ATOM 2856 O O . TRP A 1 652 ? 105.371 90.176 117.547 1.00 68.65 652 TRP A O 1
ATOM 2867 N N . LEU A 1 653 ? 104.324 89.316 119.345 1.00 67.80 653 LEU A N 1
ATOM 2868 C CA . LEU A 1 653 ? 104.173 87.999 118.744 1.00 67.80 653 LEU A CA 1
ATOM 2869 C C . LEU A 1 653 ? 103.222 88.017 117.557 1.00 67.80 653 LEU A C 1
ATOM 2870 O O . LEU A 1 653 ? 103.326 87.152 116.684 1.00 67.80 653 LEU A O 1
ATOM 2875 N N . ALA A 1 654 ? 102.315 88.993 117.495 1.00 64.09 654 ALA A N 1
ATOM 2876 C CA . ALA A 1 654 ? 101.469 89.141 116.319 1.00 64.09 654 ALA A CA 1
ATOM 2877 C C . ALA A 1 654 ? 102.268 89.637 115.123 1.00 64.09 654 ALA A C 1
ATOM 2878 O O . ALA A 1 654 ? 101.983 89.260 113.981 1.00 64.09 654 ALA A O 1
ATOM 2880 N N . ILE A 1 655 ? 103.275 90.477 115.362 1.00 60.33 655 ILE A N 1
ATOM 2881 C CA . ILE A 1 655 ? 104.054 91.025 114.259 1.00 60.33 655 ILE A CA 1
ATOM 2882 C C . ILE A 1 655 ? 104.961 89.960 113.666 1.00 60.33 655 ILE A C 1
ATOM 2883 O O . ILE A 1 655 ? 105.287 90.004 112.475 1.00 60.33 655 ILE A O 1
ATOM 2888 N N . LEU A 1 656 ? 105.374 88.983 114.472 1.00 61.87 656 LEU A N 1
ATOM 2889 C CA . LEU A 1 656 ? 106.135 87.859 113.939 1.00 61.87 656 LEU A CA 1
ATOM 2890 C C . LEU A 1 656 ? 105.279 87.008 113.018 1.00 61.87 656 LEU A C 1
ATOM 2891 O O . LEU A 1 656 ? 105.749 86.544 111.975 1.00 61.87 656 LEU A O 1
ATOM 2896 N N . ASN A 1 657 ? 104.017 86.816 113.369 1.00 59.75 657 ASN A N 1
ATOM 2897 C CA . ASN A 1 657 ? 103.132 85.961 112.603 1.00 59.75 657 ASN A CA 1
ATOM 2898 C C . ASN A 1 657 ? 102.511 86.668 111.410 1.00 59.75 657 ASN A C 1
ATOM 2899 O O . ASN A 1 657 ? 101.620 86.107 110.771 1.00 59.75 657 ASN A O 1
ATOM 2904 N N . ILE A 1 658 ? 102.953 87.880 111.096 1.00 52.07 658 ILE A N 1
ATOM 2905 C CA . ILE A 1 658 ? 102.631 88.516 109.831 1.00 52.07 658 ILE A CA 1
ATOM 2906 C C . ILE A 1 658 ? 103.825 88.504 108.887 1.00 52.07 658 ILE A C 1
ATOM 2907 O O . ILE A 1 658 ? 103.689 88.158 107.715 1.00 52.07 658 ILE A O 1
ATOM 2912 N N . GLY A 1 659 ? 105.006 88.836 109.397 1.00 61.24 659 GLY A N 1
ATOM 2913 C CA . GLY A 1 659 ? 106.176 89.009 108.561 1.00 61.24 659 GLY A CA 1
ATOM 2914 C C . GLY A 1 659 ? 106.965 87.752 108.264 1.00 61.24 659 GLY A C 1
ATOM 2915 O O . GLY A 1 659 ? 107.402 87.551 107.126 1.00 61.24 659 GLY A O 1
ATOM 2916 N N . LEU A 1 660 ? 107.175 86.915 109.278 1.00 59.06 660 LEU A N 1
ATOM 2917 C CA . LEU A 1 660 ? 107.942 85.689 109.077 1.00 59.06 660 LEU A CA 1
ATOM 2918 C C . LEU A 1 660 ? 107.328 84.710 108.077 1.00 59.06 660 LEU A C 1
ATOM 2919 O O . LEU A 1 660 ? 108.101 84.132 107.296 1.00 59.06 660 LEU A O 1
ATOM 2924 N N . PRO A 1 661 ? 106.009 84.473 108.016 1.00 52.89 661 PRO A N 1
ATOM 2925 C CA . PRO A 1 661 ? 105.509 83.694 106.878 1.00 52.89 661 PRO A CA 1
ATOM 2926 C C . PRO A 1 661 ? 105.563 84.453 105.572 1.00 52.89 661 PRO A C 1
ATOM 2927 O O . PRO A 1 661 ? 105.651 83.831 104.509 1.00 52.89 661 PRO A O 1
ATOM 2931 N N . LEU A 1 662 ? 105.521 85.782 105.611 1.00 53.35 662 LEU A N 1
ATOM 2932 C CA . LEU A 1 662 ? 105.671 86.532 104.374 1.00 53.35 662 LEU A CA 1
ATOM 2933 C C . LEU A 1 662 ? 107.108 86.506 103.889 1.00 53.35 662 LEU A C 1
ATOM 2934 O O . LEU A 1 662 ? 107.348 86.510 102.679 1.00 53.35 662 LEU A O 1
ATOM 2939 N N . SER A 1 663 ? 108.072 86.465 104.808 1.00 55.69 663 SER A N 1
ATOM 2940 C CA . SER A 1 663 ? 109.469 86.477 104.395 1.00 55.69 663 SER A CA 1
ATOM 2941 C C . SER A 1 663 ? 109.883 85.140 103.803 1.00 55.69 663 SER A C 1
ATOM 2942 O O . SER A 1 663 ? 110.705 85.090 102.883 1.00 55.69 663 SER A O 1
ATOM 2945 N N . VAL A 1 664 ? 109.327 84.047 104.320 1.00 55.06 664 VAL A N 1
ATOM 2946 C CA . VAL A 1 664 ? 109.634 82.731 103.778 1.00 55.06 664 VAL A CA 1
ATOM 2947 C C . VAL A 1 664 ? 108.991 82.561 102.409 1.00 55.06 664 VAL A C 1
ATOM 2948 O O . VAL A 1 664 ? 109.596 82.002 101.486 1.00 55.06 664 VAL A O 1
ATOM 2952 N N . PHE A 1 665 ? 107.777 83.087 102.239 1.00 55.48 665 PHE A N 1
ATOM 2953 C CA . PHE A 1 665 ? 107.133 83.082 100.933 1.00 55.48 665 PHE A CA 1
ATOM 2954 C C . PHE A 1 665 ? 107.854 83.975 99.934 1.00 55.48 665 PHE A C 1
ATOM 2955 O O . PHE A 1 665 ? 107.797 83.711 98.729 1.00 55.48 665 PHE A O 1
ATOM 2963 N N . TYR A 1 666 ? 108.544 85.009 100.413 1.00 59.26 666 TYR A N 1
ATOM 2964 C CA . TYR A 1 666 ? 109.338 85.854 99.532 1.00 59.26 666 TYR A CA 1
ATOM 2965 C C . TYR A 1 666 ? 110.482 85.080 98.897 1.00 59.26 666 TYR A C 1
ATOM 2966 O O . TYR A 1 666 ? 110.808 85.309 97.729 1.00 59.26 666 TYR A O 1
ATOM 2975 N N . ARG A 1 667 ? 111.075 84.143 99.629 1.00 65.14 667 ARG A N 1
ATOM 2976 C CA . ARG A 1 667 ? 112.189 83.380 99.091 1.00 65.14 667 ARG A CA 1
ATOM 2977 C C . ARG A 1 667 ? 111.749 82.389 98.026 1.00 65.14 667 ARG A C 1
ATOM 2978 O O . ARG A 1 667 ? 112.330 82.366 96.937 1.00 65.14 667 ARG A O 1
ATOM 2986 N N . MET A 1 668 ? 110.710 81.599 98.307 1.00 72.10 668 MET A N 1
ATOM 2987 C CA . MET A 1 668 ? 110.272 80.574 97.366 1.00 72.10 668 MET A CA 1
ATOM 2988 C C . MET A 1 668 ? 109.678 81.175 96.104 1.00 72.10 668 MET A C 1
ATOM 2989 O O . MET A 1 668 ? 109.678 80.533 95.051 1.00 72.10 668 MET A O 1
ATOM 2994 N N . HIS A 1 669 ? 109.172 82.399 96.186 1.00 66.34 669 HIS A N 1
ATOM 2995 C CA . HIS A 1 669 ? 108.703 83.063 94.984 1.00 66.34 669 HIS A CA 1
ATOM 2996 C C . HIS A 1 669 ? 109.862 83.644 94.192 1.00 66.34 669 HIS A C 1
ATOM 2997 O O . HIS A 1 669 ? 109.810 83.687 92.959 1.00 66.34 669 HIS A O 1
ATOM 3004 N N . SER A 1 670 ? 110.923 84.068 94.873 1.00 68.84 670 SER A N 1
ATOM 3005 C CA . SER A 1 670 ? 112.036 84.696 94.177 1.00 68.84 670 SER A CA 1
ATOM 3006 C C . SER A 1 670 ? 112.922 83.685 93.470 1.00 68.84 670 SER A C 1
ATOM 3007 O O . SER A 1 670 ? 113.517 84.018 92.441 1.00 68.84 670 SER A O 1
ATOM 3010 N N . VAL A 1 671 ? 113.035 82.471 94.015 1.00 74.50 671 VAL A N 1
ATOM 3011 C CA . VAL A 1 671 ? 113.888 81.439 93.428 1.00 74.50 671 VAL A CA 1
ATOM 3012 C C . VAL A 1 671 ? 113.387 81.047 92.047 1.00 74.50 671 VAL A C 1
ATOM 3013 O O . VAL A 1 671 ? 114.176 80.897 91.105 1.00 74.50 671 VAL A O 1
ATOM 3017 N N . GLY A 1 672 ? 112.070 80.936 91.889 1.00 75.42 672 GLY A N 1
ATOM 3018 C CA . GLY A 1 672 ? 111.504 80.571 90.608 1.00 75.42 672 GLY A CA 1
ATOM 3019 C C . GLY A 1 672 ? 111.692 81.606 89.521 1.00 75.42 672 GLY A C 1
ATOM 3020 O O . GLY A 1 672 ? 111.753 81.245 88.343 1.00 75.42 672 GLY A O 1
ATOM 3021 N N . ILE A 1 673 ? 111.802 82.879 89.884 1.00 70.91 673 ILE A N 1
ATOM 3022 C CA . ILE A 1 673 ? 112.132 83.875 88.876 1.00 70.91 673 ILE A CA 1
ATOM 3023 C C . ILE A 1 673 ? 113.606 83.798 88.524 1.00 70.91 673 ILE A C 1
ATOM 3024 O O . ILE A 1 673 ? 113.994 84.028 87.374 1.00 70.91 673 ILE A O 1
ATOM 3029 N N . LEU A 1 674 ? 114.447 83.469 89.505 1.00 80.48 674 LEU A N 1
ATOM 3030 C CA . LEU A 1 674 ? 115.871 83.306 89.245 1.00 80.48 674 LEU A CA 1
ATOM 3031 C C . LEU A 1 674 ? 116.151 82.085 88.383 1.00 80.48 674 LEU A C 1
ATOM 3032 O O . LEU A 1 674 ? 117.109 82.083 87.604 1.00 80.48 674 LEU A O 1
ATOM 3037 N N . LEU A 1 675 ? 115.341 81.037 88.516 1.00 86.36 675 LEU A N 1
ATOM 3038 C CA . LEU A 1 675 ? 115.493 79.889 87.636 1.00 86.36 675 LEU A CA 1
ATOM 3039 C C . LEU A 1 675 ? 115.085 80.233 86.214 1.00 86.36 675 LEU A C 1
ATOM 3040 O O . LEU A 1 675 ? 115.644 79.685 85.259 1.00 86.36 675 LEU A O 1
ATOM 3045 N N . GLU A 1 676 ? 114.135 81.153 86.056 1.00 93.43 676 GLU A N 1
ATOM 3046 C CA . GLU A 1 676 ? 113.710 81.555 84.725 1.00 93.43 676 GLU A CA 1
ATOM 3047 C C . GLU A 1 676 ? 114.767 82.375 84.006 1.00 93.43 676 GLU A C 1
ATOM 3048 O O . GLU A 1 676 ? 114.961 82.189 82.803 1.00 93.43 676 GLU A O 1
ATOM 3054 N N . VAL A 1 677 ? 115.464 83.263 84.708 1.00 91.62 677 VAL A N 1
ATOM 3055 C CA . VAL A 1 677 ? 116.478 84.066 84.039 1.00 91.62 677 VAL A CA 1
ATOM 3056 C C . VAL A 1 677 ? 117.742 83.241 83.809 1.00 91.62 677 VAL A C 1
ATOM 3057 O O . VAL A 1 677 ? 118.501 83.492 82.867 1.00 91.62 677 VAL A O 1
ATOM 3061 N N . TYR A 1 678 ? 117.957 82.207 84.624 1.00 95.73 678 TYR A N 1
ATOM 3062 C CA . TYR A 1 678 ? 119.102 81.331 84.415 1.00 95.73 678 TYR A CA 1
ATOM 3063 C C . TYR A 1 678 ? 118.910 80.472 83.176 1.00 95.73 678 TYR A C 1
ATOM 3064 O O . TYR A 1 678 ? 119.836 80.307 82.376 1.00 95.73 678 TYR A O 1
ATOM 3073 N N . LEU A 1 679 ? 117.715 79.907 83.011 1.00 99.25 679 LEU A N 1
ATOM 3074 C CA . LEU A 1 679 ? 117.419 79.109 81.828 1.00 99.25 679 LEU A CA 1
ATOM 3075 C C . LEU A 1 679 ? 117.373 79.966 80.574 1.00 99.25 679 LEU A C 1
ATOM 3076 O O . LEU A 1 679 ? 117.770 79.509 79.498 1.00 99.25 679 LEU A O 1
ATOM 3081 N N . HIS A 1 680 ? 116.900 81.206 80.692 1.00 101.74 680 HIS A N 1
ATOM 3082 C CA . HIS A 1 680 ? 116.861 82.089 79.535 1.00 101.74 680 HIS A CA 1
ATOM 3083 C C . HIS A 1 680 ? 118.256 82.543 79.133 1.00 101.74 680 HIS A C 1
ATOM 3084 O O . HIS A 1 680 ? 118.505 82.802 77.951 1.00 101.74 680 HIS A O 1
ATOM 3091 N N . ALA A 1 681 ? 119.174 82.641 80.093 1.00 109.83 681 ALA A N 1
ATOM 3092 C CA . ALA A 1 681 ? 120.539 83.030 79.760 1.00 109.83 681 ALA A CA 1
ATOM 3093 C C . ALA A 1 681 ? 121.279 81.898 79.062 1.00 109.83 681 ALA A C 1
ATOM 3094 O O . ALA A 1 681 ? 122.011 82.131 78.093 1.00 109.83 681 ALA A O 1
ATOM 3096 N N . LEU A 1 682 ? 121.088 80.664 79.530 1.00 111.64 682 LEU A N 1
ATOM 3097 C CA . LEU A 1 682 ? 121.830 79.541 78.974 1.00 111.64 682 LEU A CA 1
ATOM 3098 C C . LEU A 1 682 ? 121.274 79.111 77.625 1.00 111.64 682 LEU A C 1
ATOM 3099 O O . LEU A 1 682 ? 121.927 78.350 76.903 1.00 111.64 682 LEU A O 1
ATOM 3104 N N . GLU A 1 683 ? 120.081 79.573 77.272 1.00 113.61 683 GLU A N 1
ATOM 3105 C CA . GLU A 1 683 ? 119.538 79.342 75.943 1.00 113.61 683 GLU A CA 1
ATOM 3106 C C . GLU A 1 683 ? 119.196 80.672 75.284 1.00 113.61 683 GLU A C 1
ATOM 3107 O O . GLU A 1 683 ? 119.839 81.686 75.553 1.00 113.61 683 GLU A O 1
ATOM 3113 N N . LYS B 1 109 ? 110.689 104.062 82.966 1.00 92.14 109 LYS B N 1
ATOM 3114 C CA . LYS B 1 109 ? 110.257 102.975 83.833 1.00 92.14 109 LYS B CA 1
ATOM 3115 C C . LYS B 1 109 ? 111.318 102.630 84.866 1.00 92.14 109 LYS B C 1
ATOM 3116 O O . LYS B 1 109 ? 110.998 102.296 86.004 1.00 92.14 109 LYS B O 1
ATOM 3122 N N . THR B 1 110 ? 112.584 102.698 84.451 1.00 96.15 110 THR B N 1
ATOM 3123 C CA . THR B 1 110 ? 113.678 102.386 85.364 1.00 96.15 110 THR B CA 1
ATOM 3124 C C . THR B 1 110 ? 113.818 103.454 86.437 1.00 96.15 110 THR B C 1
ATOM 3125 O O . THR B 1 110 ? 114.133 103.147 87.592 1.00 96.15 110 THR B O 1
ATOM 3129 N N . GLY B 1 111 ? 113.588 104.714 86.075 1.00 94.84 111 GLY B N 1
ATOM 3130 C CA . GLY B 1 111 ? 113.578 105.766 87.077 1.00 94.84 111 GLY B CA 1
ATOM 3131 C C . GLY B 1 111 ? 112.350 105.704 87.964 1.00 94.84 111 GLY B C 1
ATOM 3132 O O . GLY B 1 111 ? 112.357 106.211 89.087 1.00 94.84 111 GLY B O 1
ATOM 3133 N N . ARG B 1 112 ? 111.277 105.088 87.465 1.00 85.02 112 ARG B N 1
ATOM 3134 C CA . ARG B 1 112 ? 110.075 104.910 88.271 1.00 85.02 112 ARG B CA 1
ATOM 3135 C C . ARG B 1 112 ? 110.307 103.897 89.384 1.00 85.02 112 ARG B C 1
ATOM 3136 O O . ARG B 1 112 ? 109.907 104.120 90.533 1.00 85.02 112 ARG B O 1
ATOM 3144 N N . LEU B 1 113 ? 110.972 102.787 89.064 1.00 84.32 113 LEU B N 1
ATOM 3145 C CA . LEU B 1 113 ? 111.309 101.799 90.082 1.00 84.32 113 LEU B CA 1
ATOM 3146 C C . LEU B 1 113 ? 112.367 102.325 91.038 1.00 84.32 113 LEU B C 1
ATOM 3147 O O . LEU B 1 113 ? 112.324 102.042 92.241 1.00 84.32 113 LEU B O 1
ATOM 3152 N N . PHE B 1 114 ? 113.326 103.092 90.521 1.00 86.73 114 PHE B N 1
ATOM 3153 C CA . PHE B 1 114 ? 114.346 103.682 91.379 1.00 86.73 114 PHE B CA 1
ATOM 3154 C C . PHE B 1 114 ? 113.758 104.767 92.271 1.00 86.73 114 PHE B C 1
ATOM 3155 O O . PHE B 1 114 ? 114.352 105.134 93.291 1.00 86.73 114 PHE B O 1
ATOM 3163 N N . SER B 1 115 ? 112.601 105.308 91.891 1.00 83.24 115 SER B N 1
ATOM 3164 C CA . SER B 1 115 ? 111.863 106.175 92.797 1.00 83.24 115 SER B CA 1
ATOM 3165 C C . SER B 1 115 ? 110.903 105.374 93.661 1.00 83.24 115 SER B C 1
ATOM 3166 O O . SER B 1 115 ? 110.575 105.784 94.780 1.00 83.24 115 SER B O 1
ATOM 3169 N N . GLY B 1 116 ? 110.438 104.231 93.155 1.00 78.49 116 GLY B N 1
ATOM 3170 C CA . GLY B 1 116 ? 109.420 103.479 93.868 1.00 78.49 116 GLY B CA 1
ATOM 3171 C C . GLY B 1 116 ? 109.944 102.816 95.125 1.00 78.49 116 GLY B C 1
ATOM 3172 O O . GLY B 1 116 ? 109.276 102.812 96.161 1.00 78.49 116 GLY B O 1
ATOM 3173 N N . LEU B 1 117 ? 111.152 102.260 95.058 1.00 73.21 117 LEU B N 1
ATOM 3174 C CA . LEU B 1 117 ? 111.702 101.580 96.222 1.00 73.21 117 LEU B CA 1
ATOM 3175 C C . LEU B 1 117 ? 112.163 102.573 97.277 1.00 73.21 117 LEU B C 1
ATOM 3176 O O . LEU B 1 117 ? 112.141 102.272 98.474 1.00 73.21 117 LEU B O 1
ATOM 3181 N N . PHE B 1 118 ? 112.588 103.763 96.853 1.00 70.73 118 PHE B N 1
ATOM 3182 C CA . PHE B 1 118 ? 112.831 104.828 97.816 1.00 70.73 118 PHE B CA 1
ATOM 3183 C C . PHE B 1 118 ? 111.526 105.279 98.451 1.00 70.73 118 PHE B C 1
ATOM 3184 O O . PHE B 1 118 ? 111.480 105.588 99.646 1.00 70.73 118 PHE B O 1
ATOM 3192 N N . GLY B 1 119 ? 110.450 105.305 97.667 1.00 74.70 119 GLY B N 1
ATOM 3193 C CA . GLY B 1 119 ? 109.159 105.672 98.219 1.00 74.70 119 GLY B CA 1
ATOM 3194 C C . GLY B 1 119 ? 108.581 104.594 99.114 1.00 74.70 119 GLY B C 1
ATOM 3195 O O . GLY B 1 119 ? 107.828 104.885 100.045 1.00 74.70 119 GLY B O 1
ATOM 3196 N N . LEU B 1 120 ? 108.925 103.336 98.846 1.00 70.07 120 LEU B N 1
ATOM 3197 C CA . LEU B 1 120 ? 108.400 102.253 99.665 1.00 70.07 120 LEU B CA 1
ATOM 3198 C C . LEU B 1 120 ? 109.161 102.141 100.975 1.00 70.07 120 LEU B C 1
ATOM 3199 O O . LEU B 1 120 ? 108.570 101.874 102.026 1.00 70.07 120 LEU B O 1
ATOM 3204 N N . ASN B 1 121 ? 110.476 102.354 100.929 1.00 68.57 121 ASN B N 1
ATOM 3205 C CA . ASN B 1 121 ? 111.299 102.192 102.120 1.00 68.57 121 ASN B CA 1
ATOM 3206 C C . ASN B 1 121 ? 111.054 103.313 103.118 1.00 68.57 121 ASN B C 1
ATOM 3207 O O . ASN B 1 121 ? 111.107 103.092 104.333 1.00 68.57 121 ASN B O 1
ATOM 3212 N N . LEU B 1 122 ? 110.744 104.512 102.622 1.00 65.65 122 LEU B N 1
ATOM 3213 C CA . LEU B 1 122 ? 110.689 105.682 103.490 1.00 65.65 122 LEU B CA 1
ATOM 3214 C C . LEU B 1 122 ? 109.484 105.642 104.418 1.00 65.65 122 LEU B C 1
ATOM 3215 O O . LEU B 1 122 ? 109.590 106.014 105.593 1.00 65.65 122 LEU B O 1
ATOM 3220 N N . MET B 1 123 ? 108.335 105.181 103.923 1.00 66.81 123 MET B N 1
ATOM 3221 C CA . MET B 1 123 ? 107.147 105.166 104.769 1.00 66.81 123 MET B CA 1
ATOM 3222 C C . MET B 1 123 ? 107.215 104.036 105.784 1.00 66.81 123 MET B C 1
ATOM 3223 O O . MET B 1 123 ? 106.622 104.127 106.865 1.00 66.81 123 MET B O 1
ATOM 3228 N N . PHE B 1 124 ? 107.926 102.959 105.452 1.00 64.45 124 PHE B N 1
ATOM 3229 C CA . PHE B 1 124 ? 108.137 101.900 106.428 1.00 64.45 124 PHE B CA 1
ATOM 3230 C C . PHE B 1 124 ? 109.073 102.360 107.531 1.00 64.45 124 PHE B C 1
ATOM 3231 O O . PHE B 1 124 ? 108.855 102.052 108.707 1.00 64.45 124 PHE B O 1
ATOM 3239 N N . LEU B 1 125 ? 110.116 103.109 107.174 1.00 66.76 125 LEU B N 1
ATOM 3240 C CA . LEU B 1 125 ? 110.994 103.665 108.194 1.00 66.76 125 LEU B CA 1
ATOM 3241 C C . LEU B 1 125 ? 110.291 104.770 108.963 1.00 66.76 125 LEU B C 1
ATOM 3242 O O . LEU B 1 125 ? 110.570 104.985 110.146 1.00 66.76 125 LEU B O 1
ATOM 3247 N N . GLY B 1 126 ? 109.384 105.486 108.308 1.00 67.84 126 GLY B N 1
ATOM 3248 C CA . GLY B 1 126 ? 108.602 106.475 109.021 1.00 67.84 126 GLY B CA 1
ATOM 3249 C C . GLY B 1 126 ? 107.543 10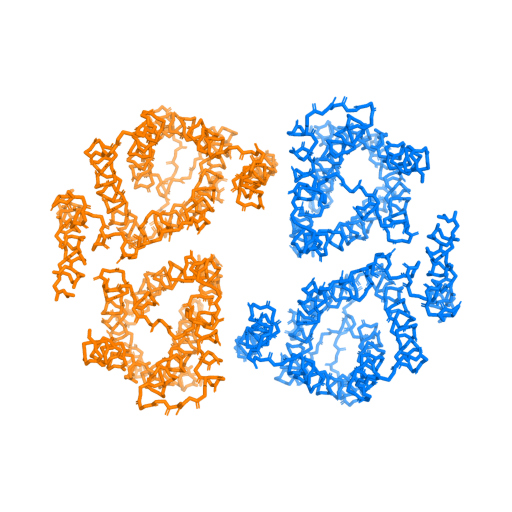5.843 109.899 1.00 67.84 126 GLY B C 1
ATOM 3250 O O . GLY B 1 126 ? 107.375 106.231 111.059 1.00 67.84 126 GLY B O 1
ATOM 3251 N N . GLY B 1 127 ? 106.824 104.854 109.365 1.00 69.91 127 GLY B N 1
ATOM 3252 C CA . GLY B 1 127 ? 105.728 104.256 110.108 1.00 69.91 127 GLY B CA 1
ATOM 3253 C C . GLY B 1 127 ? 106.191 103.401 111.265 1.00 69.91 127 GLY B C 1
ATOM 3254 O O . GLY B 1 127 ? 105.412 103.098 112.171 1.00 69.91 127 GLY B O 1
ATOM 3255 N N . THR B 1 128 ? 107.459 103.000 111.250 1.00 72.84 128 THR B N 1
ATOM 3256 C CA . THR B 1 128 ? 108.034 102.290 112.381 1.00 72.84 128 THR B CA 1
ATOM 3257 C C . THR B 1 128 ? 108.171 103.206 113.588 1.00 72.84 128 THR B C 1
ATOM 3258 O O . THR B 1 128 ? 107.888 102.806 114.723 1.00 72.84 128 THR B O 1
ATOM 3262 N N . VAL B 1 129 ? 108.593 104.449 113.351 1.00 72.38 129 VAL B N 1
ATOM 3263 C CA . VAL B 1 129 ? 108.894 105.372 114.442 1.00 72.38 129 VAL B CA 1
ATOM 3264 C C . VAL B 1 129 ? 107.615 105.802 115.146 1.00 72.38 129 VAL B C 1
ATOM 3265 O O . VAL B 1 129 ? 107.536 105.807 116.381 1.00 72.38 129 VAL B O 1
ATOM 3269 N N . VAL B 1 130 ? 106.583 106.133 114.370 1.00 70.21 130 VAL B N 1
ATOM 3270 C CA . VAL B 1 130 ? 105.355 106.657 114.954 1.00 70.21 130 VAL B CA 1
ATOM 3271 C C . VAL B 1 130 ? 104.548 105.547 115.612 1.00 70.21 130 VAL B C 1
ATOM 3272 O O . VAL B 1 130 ? 103.660 105.810 116.427 1.00 70.21 130 VAL B O 1
ATOM 3276 N N . SER B 1 131 ? 104.842 104.292 115.280 1.00 71.86 131 SER B N 1
ATOM 3277 C CA . SER B 1 131 ? 104.134 103.188 115.912 1.00 71.86 131 SER B CA 1
ATOM 3278 C C . SER B 1 131 ? 104.829 102.748 117.187 1.00 71.86 131 SER B C 1
ATOM 3279 O O . SER B 1 131 ? 104.167 102.418 118.175 1.00 71.86 131 SER B O 1
ATOM 3282 N N . SER B 1 132 ? 106.164 102.758 117.188 1.00 80.16 132 SER B N 1
ATOM 3283 C CA . SER B 1 132 ? 106.929 102.296 118.342 1.00 80.16 132 SER B CA 1
ATOM 3284 C C . SER B 1 132 ? 106.768 103.220 119.540 1.00 80.16 132 SER B C 1
ATOM 3285 O O . SER B 1 132 ? 106.973 102.793 120.681 1.00 80.16 132 SER B O 1
ATOM 3288 N N . VAL B 1 133 ? 106.417 104.481 119.299 1.00 81.88 133 VAL B N 1
ATOM 3289 C CA . VAL B 1 133 ? 105.992 105.356 120.383 1.00 81.88 133 VAL B CA 1
ATOM 3290 C C . VAL B 1 133 ? 104.711 104.827 121.010 1.00 81.88 133 VAL B C 1
ATOM 3291 O O . VAL B 1 133 ? 104.557 104.816 122.237 1.00 81.88 133 VAL B O 1
ATOM 3295 N N . ALA B 1 134 ? 103.796 104.326 120.184 1.00 83.63 134 ALA B N 1
ATOM 3296 C CA . ALA B 1 134 ? 102.502 103.897 120.694 1.00 83.63 134 ALA B CA 1
ATOM 3297 C C . ALA B 1 134 ? 102.543 102.508 121.314 1.00 83.63 134 ALA B C 1
ATOM 3298 O O . ALA B 1 134 ? 101.717 102.200 122.178 1.00 83.63 134 ALA B O 1
ATOM 3300 N N . LEU B 1 135 ? 103.478 101.655 120.894 1.00 80.04 135 LEU B N 1
ATOM 3301 C CA . LEU B 1 135 ? 103.532 100.308 121.455 1.00 80.04 135 LEU B CA 1
ATOM 3302 C C . LEU B 1 135 ? 104.201 100.284 122.818 1.00 80.04 135 LEU B C 1
ATOM 3303 O O . LEU B 1 135 ? 103.838 99.459 123.663 1.00 80.04 135 LEU B O 1
ATOM 3308 N N . SER B 1 136 ? 105.169 101.164 123.054 1.00 86.00 136 SER B N 1
ATOM 3309 C CA . SER B 1 136 ? 105.898 101.122 124.313 1.00 86.00 136 SER B CA 1
ATOM 3310 C C . SER B 1 136 ? 105.450 102.215 125.274 1.00 86.00 136 SER B C 1
ATOM 3311 O O . SER B 1 136 ? 105.132 101.925 126.430 1.00 86.00 136 SER B O 1
ATOM 3314 N N . ASN B 1 137 ? 105.457 103.468 124.805 1.00 90.71 137 ASN B N 1
ATOM 3315 C CA . ASN B 1 137 ? 105.130 104.729 125.482 1.00 90.71 137 ASN B CA 1
ATOM 3316 C C . ASN B 1 137 ? 106.126 105.130 126.561 1.00 90.71 137 ASN B C 1
ATOM 3317 O O . ASN B 1 137 ? 105.998 106.228 127.114 1.00 90.71 137 ASN B O 1
ATOM 3322 N N . LYS B 1 138 ? 107.120 104.302 126.873 1.00 100.08 138 LYS B N 1
ATOM 3323 C CA . LYS B 1 138 ? 107.980 104.550 128.024 1.00 100.08 138 LYS B CA 1
ATOM 3324 C C . LYS B 1 138 ? 109.417 104.829 127.609 1.00 100.08 138 LYS B C 1
ATOM 3325 O O . LYS B 1 138 ? 110.005 105.809 128.078 1.00 100.08 138 LYS B O 1
ATOM 3331 N N . ALA B 1 139 ? 110.006 103.997 126.751 1.00 102.62 139 ALA B N 1
ATOM 3332 C CA . ALA B 1 139 ? 111.388 104.223 126.346 1.00 102.62 139 ALA B CA 1
ATOM 3333 C C . ALA B 1 139 ? 111.492 105.376 125.357 1.00 102.62 139 ALA B C 1
ATOM 3334 O O . ALA B 1 139 ? 112.163 106.378 125.629 1.00 102.62 139 ALA B O 1
ATOM 3336 N N . VAL B 1 140 ? 110.835 105.254 124.214 1.00 102.63 140 VAL B N 1
ATOM 3337 C CA . VAL B 1 140 ? 110.836 106.334 123.227 1.00 102.63 140 VAL B CA 1
ATOM 3338 C C . VAL B 1 140 ? 109.874 107.425 123.681 1.00 102.63 140 VAL B C 1
ATOM 3339 O O . VAL B 1 140 ? 108.789 107.113 124.198 1.00 102.63 140 VAL B O 1
ATOM 3343 N N . PRO B 1 141 ? 110.247 108.695 123.563 1.00 111.22 141 PRO B N 1
ATOM 3344 C CA . PRO B 1 141 ? 109.340 109.774 123.954 1.00 111.22 141 PRO B CA 1
ATOM 3345 C C . PRO B 1 141 ? 108.418 110.181 122.818 1.00 111.22 141 PRO B C 1
ATOM 3346 O O . PRO B 1 141 ? 108.537 109.725 121.679 1.00 111.22 141 PRO B O 1
ATOM 3350 N N . GLU B 1 142 ? 107.491 111.078 123.153 1.00 111.42 142 GLU B N 1
ATOM 3351 C CA . GLU B 1 142 ? 106.479 111.510 122.196 1.00 111.42 142 GLU B CA 1
ATOM 3352 C C . GLU B 1 142 ? 107.040 112.493 121.178 1.00 111.42 142 GLU B C 1
ATOM 3353 O O . GLU B 1 142 ? 106.443 112.688 120.114 1.00 111.42 142 GLU B O 1
ATOM 3359 N N . ARG B 1 143 ? 108.181 113.116 121.475 1.00 111.42 143 ARG B N 1
ATOM 3360 C CA . ARG B 1 143 ? 108.678 114.176 120.608 1.00 111.42 143 ARG B CA 1
ATOM 3361 C C . ARG B 1 143 ? 109.309 113.646 119.329 1.00 111.42 143 ARG B C 1
ATOM 3362 O O . ARG B 1 143 ? 109.296 114.353 118.318 1.00 111.42 143 ARG B O 1
ATOM 3370 N N . ASP B 1 144 ? 109.840 112.421 119.336 1.00 112.51 144 ASP B N 1
ATOM 3371 C CA . ASP B 1 144 ? 110.504 111.915 118.139 1.00 112.51 144 ASP B CA 1
ATOM 3372 C C . ASP B 1 144 ? 109.506 111.513 117.066 1.00 112.51 144 ASP B C 1
ATOM 3373 O O . ASP B 1 144 ? 109.855 111.474 115.883 1.00 112.51 144 ASP B O 1
ATOM 3378 N N . SER B 1 145 ? 108.272 111.165 117.384 1.00 108.07 145 SER B N 1
ATOM 3379 C CA . SER B 1 145 ? 107.411 110.908 116.240 1.00 108.07 145 SER B CA 1
ATOM 3380 C C . SER B 1 145 ? 107.229 112.253 115.516 1.00 108.07 145 SER B C 1
ATOM 3381 O O . SER B 1 145 ? 107.436 112.392 114.291 1.00 108.07 145 SER B O 1
ATOM 3384 N N . GLN B 1 146 ? 106.926 113.264 116.327 1.00 111.10 146 GLN B N 1
ATOM 3385 C CA . GLN B 1 146 ? 106.678 114.620 115.848 1.00 111.10 146 GLN B CA 1
ATOM 3386 C C . GLN B 1 146 ? 107.864 115.340 115.225 1.00 111.10 146 GLN B C 1
ATOM 3387 O O . GLN B 1 146 ? 107.720 115.987 114.193 1.00 111.10 146 GLN B O 1
ATOM 3393 N N . SER B 1 147 ? 109.037 115.224 115.835 1.00 110.84 147 SER B N 1
ATOM 3394 C CA . SER B 1 147 ? 110.200 115.909 115.294 1.00 110.84 147 SER B CA 1
ATOM 3395 C C . SER B 1 147 ? 110.515 115.371 113.909 1.00 110.84 147 SER B C 1
ATOM 3396 O O . SER B 1 147 ? 110.736 116.135 112.963 1.00 110.84 147 SER B O 1
ATOM 3399 N N . PHE B 1 148 ? 110.469 114.051 113.772 1.00 104.90 148 PHE B N 1
ATOM 3400 C CA . PHE B 1 148 ? 110.749 113.436 112.487 1.00 104.90 148 PHE B CA 1
ATOM 3401 C C . PHE B 1 148 ? 109.705 113.871 111.472 1.00 104.90 148 PHE B C 1
ATOM 3402 O O . PHE B 1 148 ? 110.040 114.223 110.332 1.00 104.90 148 PHE B O 1
ATOM 3410 N N . LEU B 1 149 ? 108.440 113.904 111.891 1.00 102.69 149 LEU B N 1
ATOM 3411 C CA . LEU B 1 149 ? 107.414 114.317 110.945 1.00 102.69 149 LEU B CA 1
ATOM 3412 C C . LEU B 1 149 ? 107.661 115.749 110.469 1.00 102.69 149 LEU B C 1
ATOM 3413 O O . LEU B 1 149 ? 107.607 116.022 109.270 1.00 102.69 149 LEU B O 1
ATOM 3418 N N . CYS B 1 150 ? 108.017 116.642 111.386 1.00 107.61 150 CYS B N 1
ATOM 3419 C CA . CYS B 1 150 ? 108.263 118.024 111.002 1.00 107.61 150 CYS B CA 1
ATOM 3420 C C . CYS B 1 150 ? 109.439 118.140 110.038 1.00 107.61 150 CYS B C 1
ATOM 3421 O O . CYS B 1 150 ? 109.338 118.847 109.014 1.00 107.61 150 CYS B O 1
ATOM 3424 N N . ILE B 1 151 ? 110.536 117.423 110.309 1.00 100.45 151 ILE B N 1
ATOM 3425 C CA . ILE B 1 151 ? 111.666 117.542 109.380 1.00 100.45 151 ILE B CA 1
ATOM 3426 C C . ILE B 1 151 ? 111.287 117.013 108.006 1.00 100.45 151 ILE B C 1
ATOM 3427 O O . ILE B 1 151 ? 111.594 117.638 106.990 1.00 100.45 151 ILE B O 1
ATOM 3432 N N . LEU B 1 152 ? 110.548 115.905 107.971 1.00 92.46 152 LEU B N 1
ATOM 3433 C CA . LEU B 1 152 ? 110.143 115.339 106.693 1.00 92.46 152 LEU B CA 1
ATOM 3434 C C . LEU B 1 152 ? 109.263 116.324 105.924 1.00 92.46 152 LEU B C 1
ATOM 3435 O O . LEU B 1 152 ? 109.410 116.487 104.716 1.00 92.46 152 LEU B O 1
ATOM 3440 N N . MET B 1 153 ? 108.357 116.983 106.636 1.00 89.05 153 MET B N 1
ATOM 3441 C CA . MET B 1 153 ? 107.468 117.970 106.048 1.00 89.05 153 MET B CA 1
ATOM 3442 C C . MET B 1 153 ? 108.195 119.183 105.476 1.00 89.05 153 MET B C 1
ATOM 3443 O O . MET B 1 153 ? 107.821 119.681 104.416 1.00 89.05 153 MET B O 1
ATOM 3448 N N . LEU B 1 154 ? 109.241 119.657 106.151 1.00 88.13 154 LEU B N 1
ATOM 3449 C CA . LEU B 1 154 ? 109.916 120.862 105.651 1.00 88.13 154 LEU B CA 1
ATOM 3450 C C . LEU B 1 154 ? 110.515 120.718 104.246 1.00 88.13 154 LEU B C 1
ATOM 3451 O O . LEU B 1 154 ? 110.402 121.616 103.414 1.00 88.13 154 LEU B O 1
ATOM 3456 N N . LEU B 1 155 ? 111.136 119.575 103.996 1.00 87.85 155 LEU B N 1
ATOM 3457 C CA . LEU B 1 155 ? 111.772 119.235 102.730 1.00 87.85 155 LEU B CA 1
ATOM 3458 C C . LEU B 1 155 ? 110.736 118.965 101.652 1.00 87.85 155 LEU B C 1
ATOM 3459 O O . LEU B 1 155 ? 110.992 119.181 100.463 1.00 87.85 155 LEU B O 1
ATOM 3464 N N . SER B 1 156 ? 109.557 118.490 102.048 1.00 82.41 156 SER B N 1
ATOM 3465 C CA . SER B 1 156 ? 108.501 118.249 101.076 1.00 82.41 156 SER B CA 1
ATOM 3466 C C . SER B 1 156 ? 107.902 119.557 100.589 1.00 82.41 156 SER B C 1
ATOM 3467 O O . SER B 1 156 ? 107.415 119.645 99.457 1.00 82.41 156 SER B O 1
ATOM 3470 N N . SER B 1 157 ? 107.927 120.584 101.437 1.00 83.61 157 SER B N 1
ATOM 3471 C CA . SER B 1 157 ? 107.344 121.866 101.064 1.00 83.61 157 SER B CA 1
ATOM 3472 C C . SER B 1 157 ? 108.240 122.619 100.096 1.00 83.61 157 SER B C 1
ATOM 3473 O O . SER B 1 157 ? 107.755 123.236 99.141 1.00 83.61 157 SER B O 1
ATOM 3476 N N . VAL B 1 158 ? 109.554 122.579 100.323 1.00 83.51 158 VAL B N 1
ATOM 3477 C CA . VAL B 1 158 ? 110.468 123.357 99.494 1.00 83.51 158 VAL B CA 1
ATOM 3478 C C . VAL B 1 158 ? 110.616 122.720 98.121 1.00 83.51 158 VAL B C 1
ATOM 3479 O O . VAL B 1 158 ? 111.013 123.383 97.157 1.00 83.51 158 VAL B O 1
ATOM 3483 N N . TRP B 1 159 ? 110.300 121.428 98.007 1.00 74.72 159 TRP B N 1
ATOM 3484 C CA . TRP B 1 159 ? 110.202 120.830 96.683 1.00 74.72 159 TRP B CA 1
ATOM 3485 C C . TRP B 1 159 ? 108.992 121.369 95.939 1.00 74.72 159 TRP B C 1
ATOM 3486 O O . TRP B 1 159 ? 109.055 121.608 94.726 1.00 74.72 159 TRP B O 1
ATOM 3497 N N . ALA B 1 160 ? 107.885 121.566 96.656 1.00 82.80 160 ALA B N 1
ATOM 3498 C CA . ALA B 1 160 ? 106.655 122.021 96.024 1.00 82.80 160 ALA B CA 1
ATOM 3499 C C . ALA B 1 160 ? 106.797 123.438 95.493 1.00 82.80 160 ALA B C 1
ATOM 3500 O O . ALA B 1 160 ? 106.247 123.764 94.437 1.00 82.80 160 ALA B O 1
ATOM 3502 N N . LEU B 1 161 ? 107.544 124.287 96.202 1.00 88.16 161 LEU B N 1
ATOM 3503 C CA . LEU B 1 161 ? 107.866 125.605 95.670 1.00 88.16 161 LEU B CA 1
ATOM 3504 C C . LEU B 1 161 ? 108.796 125.493 94.474 1.00 88.16 161 LEU B C 1
ATOM 3505 O O . LEU B 1 161 ? 108.658 126.240 93.499 1.00 88.16 161 LEU B O 1
ATOM 3510 N N . TYR B 1 162 ? 109.741 124.555 94.534 1.00 89.80 162 TYR B N 1
ATOM 3511 C CA . TYR B 1 162 ? 110.692 124.374 93.447 1.00 89.80 162 TYR B CA 1
ATOM 3512 C C . TYR B 1 162 ? 110.011 123.808 92.211 1.00 89.80 162 TYR B C 1
ATOM 3513 O O . TYR B 1 162 ? 110.382 124.148 91.083 1.00 89.80 162 TYR B O 1
ATOM 3522 N N . HIS B 1 163 ? 109.010 122.950 92.400 1.00 83.66 163 HIS B N 1
ATOM 3523 C CA . HIS B 1 163 ? 108.246 122.472 91.257 1.00 83.66 163 HIS B CA 1
ATOM 3524 C C . HIS B 1 163 ? 107.324 123.553 90.724 1.00 83.66 163 HIS B C 1
ATOM 3525 O O . HIS B 1 163 ? 107.067 123.614 89.517 1.00 83.66 163 HIS B O 1
ATOM 3532 N N . LEU B 1 164 ? 106.834 124.423 91.605 1.00 89.07 164 LEU B N 1
ATOM 3533 C CA . LEU B 1 164 ? 105.893 125.451 91.181 1.00 89.07 164 LEU B CA 1
ATOM 3534 C C . LEU B 1 164 ? 106.585 126.545 90.385 1.00 89.07 164 LEU B C 1
ATOM 3535 O O . LEU B 1 164 ? 106.184 126.849 89.256 1.00 89.07 164 LEU B O 1
ATOM 3540 N N . LEU B 1 165 ? 107.635 127.136 90.948 1.00 91.59 165 LEU B N 1
ATOM 3541 C CA . LEU B 1 165 ? 108.211 128.334 90.354 1.00 91.59 165 LEU B CA 1
ATOM 3542 C C . LEU B 1 165 ? 109.105 128.003 89.168 1.00 91.59 165 LEU B C 1
ATOM 3543 O O . LEU B 1 165 ? 108.933 128.557 88.078 1.00 91.59 165 LEU B O 1
ATOM 3548 N N . PHE B 1 166 ? 110.049 127.091 89.353 1.00 90.17 166 PHE B N 1
ATOM 3549 C CA . PHE B 1 166 ? 111.141 126.936 88.407 1.00 90.17 166 PHE B CA 1
ATOM 3550 C C . PHE B 1 166 ? 110.962 125.771 87.447 1.00 90.17 166 PHE B C 1
ATOM 3551 O O . PHE B 1 166 ? 111.812 125.581 86.571 1.00 90.17 166 PHE B O 1
ATOM 3559 N N . ILE B 1 167 ? 109.890 124.992 87.573 1.00 87.61 167 ILE B N 1
ATOM 3560 C CA . ILE B 1 167 ? 109.709 123.767 86.808 1.00 87.61 167 ILE B CA 1
ATOM 3561 C C . ILE B 1 167 ? 108.459 123.826 85.936 1.00 87.61 167 ILE B C 1
ATOM 3562 O O . ILE B 1 167 ? 108.518 123.583 84.728 1.00 87.61 167 ILE B O 1
ATOM 3567 N N . ARG B 1 168 ? 107.316 124.159 86.536 1.00 89.01 168 ARG B N 1
ATOM 3568 C CA . ARG B 1 168 ? 106.065 124.145 85.786 1.00 89.01 168 ARG B CA 1
ATOM 3569 C C . ARG B 1 168 ? 105.980 125.316 84.816 1.00 89.01 168 ARG B C 1
ATOM 3570 O O . ARG B 1 168 ? 105.446 125.174 83.710 1.00 89.01 168 ARG B O 1
ATOM 3578 N N . ASN B 1 169 ? 106.510 126.477 85.204 1.00 90.26 169 ASN B N 1
ATOM 3579 C CA . ASN B 1 169 ? 106.416 127.659 84.357 1.00 90.26 169 ASN B CA 1
ATOM 3580 C C . ASN B 1 169 ? 107.322 127.574 83.140 1.00 90.26 169 ASN B C 1
ATOM 3581 O O . ASN B 1 169 ? 107.113 128.314 82.174 1.00 90.26 169 ASN B O 1
ATOM 3586 N N . GLN B 1 170 ? 108.316 126.696 83.163 1.00 91.97 170 GLN B N 1
ATOM 3587 C CA . GLN B 1 170 ? 109.103 126.430 81.973 1.00 91.97 170 GLN B CA 1
ATOM 3588 C C . GLN B 1 170 ? 108.282 125.616 80.981 1.00 91.97 170 GLN B C 1
ATOM 3589 O O . GLN B 1 170 ? 107.284 124.987 81.337 1.00 91.97 170 GLN B O 1
ATOM 3595 N N . ASN B 1 171 ? 108.704 125.642 79.721 1.00 99.80 171 ASN B N 1
ATOM 3596 C CA . ASN B 1 171 ? 108.017 124.873 78.694 1.00 99.80 171 ASN B CA 1
ATOM 3597 C C . ASN B 1 171 ? 108.356 123.393 78.819 1.00 99.80 171 ASN B C 1
ATOM 3598 O O . ASN B 1 171 ? 109.511 123.021 79.041 1.00 99.80 171 ASN B O 1
ATOM 3603 N N . GLY B 1 172 ? 107.342 122.544 78.658 1.00 95.39 172 GLY B N 1
ATOM 3604 C CA . GLY B 1 172 ? 107.545 121.112 78.766 1.00 95.39 172 GLY B CA 1
ATOM 3605 C C . GLY B 1 172 ? 106.749 120.432 79.861 1.00 95.39 172 GLY B C 1
ATOM 3606 O O . GLY B 1 172 ? 107.203 119.441 80.439 1.00 95.39 172 GLY B O 1
ATOM 3607 N N . ALA B 1 173 ? 105.563 120.955 80.160 1.00 92.14 173 ALA B N 1
ATOM 3608 C CA . ALA B 1 173 ? 104.630 120.327 81.094 1.00 92.14 173 ALA B CA 1
ATOM 3609 C C . ALA B 1 173 ? 103.296 120.191 80.369 1.00 92.14 173 ALA B C 1
ATOM 3610 O O . ALA B 1 173 ? 102.515 121.143 80.314 1.00 92.14 173 ALA B O 1
ATOM 3612 N N . VAL B 1 174 ? 103.038 119.009 79.818 1.00 92.35 174 VAL B N 1
ATOM 3613 C CA . VAL B 1 174 ? 101.903 118.808 78.924 1.00 92.35 174 VAL B CA 1
ATOM 3614 C C . VAL B 1 174 ? 100.617 118.727 79.734 1.00 92.35 174 VAL B C 1
ATOM 3615 O O . VAL B 1 174 ? 100.510 117.945 80.685 1.00 92.35 174 VAL B O 1
ATOM 3619 N N . HIS B 1 175 ? 99.646 119.553 79.361 1.00 94.88 175 HIS B N 1
ATOM 3620 C CA . HIS B 1 175 ? 98.326 119.536 79.967 1.00 94.88 175 HIS B CA 1
ATOM 3621 C C . HIS B 1 175 ? 97.600 118.237 79.637 1.00 94.88 175 HIS B C 1
ATOM 3622 O O . HIS B 1 175 ? 97.778 117.656 78.565 1.00 94.88 175 HIS B O 1
ATOM 3629 N N . HIS B 1 176 ? 96.779 117.776 80.576 1.00 105.81 176 HIS B N 1
ATOM 3630 C CA . HIS B 1 176 ? 95.894 116.631 80.363 1.00 105.81 176 HIS B CA 1
ATOM 3631 C C . HIS B 1 176 ? 94.476 117.184 80.331 1.00 105.81 176 HIS B C 1
ATOM 3632 O O . HIS B 1 176 ? 93.864 117.430 81.373 1.00 105.81 176 HIS B O 1
ATOM 3639 N N . ASP B 1 177 ? 93.954 117.362 79.122 1.00 116.25 177 ASP B N 1
ATOM 3640 C CA . ASP B 1 177 ? 92.640 117.960 78.938 1.00 116.25 177 ASP B CA 1
ATOM 3641 C C . ASP B 1 177 ? 91.511 117.004 79.306 1.00 116.25 177 ASP B C 1
ATOM 3642 O O . ASP B 1 177 ? 90.443 117.454 79.738 1.00 116.25 177 ASP B O 1
ATOM 3647 N N . HIS B 1 178 ? 91.736 115.692 79.190 1.00 118.09 178 HIS B N 1
ATOM 3648 C CA . HIS B 1 178 ? 90.610 114.777 79.035 1.00 118.09 178 HIS B CA 1
ATOM 3649 C C . HIS B 1 178 ? 89.944 114.449 80.367 1.00 118.09 178 HIS B C 1
ATOM 3650 O O . HIS B 1 178 ? 88.796 114.845 80.597 1.00 118.09 178 HIS B O 1
ATOM 3657 N N . HIS B 1 179 ? 90.629 113.732 81.258 1.00 111.36 179 HIS B N 1
ATOM 3658 C CA . HIS B 1 179 ? 90.003 113.494 82.553 1.00 111.36 179 HIS B CA 1
ATOM 3659 C C . HIS B 1 179 ? 90.817 114.063 83.706 1.00 111.36 179 HIS B C 1
ATOM 3660 O O . HIS B 1 179 ? 90.379 115.014 84.362 1.00 111.36 179 HIS B O 1
ATOM 3667 N N . ALA B 1 180 ? 92.012 113.496 83.921 1.00 102.78 180 ALA B N 1
ATOM 3668 C CA . ALA B 1 180 ? 93.050 113.991 84.842 1.00 102.78 180 ALA B CA 1
ATOM 3669 C C . ALA B 1 180 ? 92.560 114.275 86.265 1.00 102.78 180 ALA B C 1
ATOM 3670 O O . ALA B 1 180 ? 93.141 115.092 86.979 1.00 102.78 180 ALA B O 1
ATOM 3672 N N . GLY B 1 181 ? 91.496 113.617 86.689 1.00 100.94 181 GLY B N 1
ATOM 3673 C CA . GLY B 1 181 ? 90.914 114.052 87.950 1.00 100.94 181 GLY B CA 1
ATOM 3674 C C . GLY B 1 181 ? 90.024 115.266 87.773 1.00 100.94 181 GLY B C 1
ATOM 3675 O O . GLY B 1 181 ? 90.400 116.275 87.178 1.00 100.94 181 GLY B O 1
ATOM 3676 N N . ALA B 1 182 ? 88.818 115.171 88.318 1.00 95.37 182 ALA B N 1
ATOM 3677 C CA . ALA B 1 182 ? 87.794 116.148 87.994 1.00 95.37 182 ALA B CA 1
ATOM 3678 C C . ALA B 1 182 ? 87.610 117.170 89.111 1.00 95.37 182 ALA B C 1
ATOM 3679 O O . ALA B 1 182 ? 88.413 117.271 90.042 1.00 95.37 182 ALA B O 1
ATOM 3681 N N . MET B 1 183 ? 86.527 117.946 88.982 1.00 95.69 183 MET B N 1
ATOM 3682 C CA . MET B 1 183 ? 86.343 119.147 89.791 1.00 95.69 183 MET B CA 1
ATOM 3683 C C . MET B 1 183 ? 86.097 118.821 91.258 1.00 95.69 183 MET B C 1
ATOM 3684 O O . MET B 1 183 ? 86.616 119.515 92.141 1.00 95.69 183 MET B O 1
ATOM 3689 N N . TRP B 1 184 ? 85.319 117.767 91.541 1.00 89.47 184 TRP B N 1
ATOM 3690 C CA . TRP B 1 184 ? 84.979 117.447 92.927 1.00 89.47 184 TRP B CA 1
ATOM 3691 C C . TRP B 1 184 ? 86.191 116.989 93.717 1.00 89.47 184 TRP B C 1
ATOM 3692 O O . TRP B 1 184 ? 86.272 117.224 94.927 1.00 89.47 184 TRP B O 1
ATOM 3703 N N . LEU B 1 185 ? 87.141 116.340 93.052 1.00 80.74 185 LEU B N 1
ATOM 3704 C CA . LEU B 1 185 ? 88.338 115.904 93.747 1.00 80.74 185 LEU B CA 1
ATOM 3705 C C . LEU B 1 185 ? 89.235 117.092 94.042 1.00 80.74 185 LEU B C 1
ATOM 3706 O O . LEU B 1 185 ? 89.969 117.093 95.034 1.00 80.74 185 LEU B O 1
ATOM 3711 N N . LYS B 1 186 ? 89.171 118.120 93.197 1.00 82.03 186 LYS B N 1
ATOM 3712 C CA . LYS B 1 186 ? 89.813 119.382 93.533 1.00 82.03 186 LYS B CA 1
ATOM 3713 C C . LYS B 1 186 ? 89.026 120.122 94.602 1.00 82.03 186 LYS B C 1
ATOM 3714 O O . LYS B 1 186 ? 89.610 120.761 95.483 1.00 82.03 186 LYS B O 1
ATOM 3720 N N . ALA B 1 187 ? 87.695 120.037 94.546 1.00 81.55 187 ALA B N 1
ATOM 3721 C CA . ALA B 1 187 ? 86.865 120.832 95.444 1.00 81.55 187 ALA B CA 1
ATOM 3722 C C . ALA B 1 187 ? 86.892 120.282 96.860 1.00 81.55 187 ALA B C 1
ATOM 3723 O O . ALA B 1 187 ? 86.995 121.048 97.825 1.00 81.55 187 ALA B O 1
ATOM 3725 N N . SER B 1 188 ? 86.814 118.959 97.003 1.00 80.06 188 SER B N 1
ATOM 3726 C CA . SER B 1 188 ? 86.841 118.351 98.328 1.00 80.06 188 SER B CA 1
ATOM 3727 C C . SER B 1 188 ? 88.217 118.478 98.961 1.00 80.06 188 SER B C 1
ATOM 3728 O O . SER B 1 188 ? 88.353 118.418 100.187 1.00 80.06 188 SER B O 1
ATOM 3731 N N . LEU B 1 189 ? 89.249 118.643 98.137 1.00 73.72 189 LEU B N 1
ATOM 3732 C CA . LEU B 1 189 ? 90.552 119.039 98.649 1.00 73.72 189 LEU B CA 1
ATOM 3733 C C . LEU B 1 189 ? 90.491 120.439 99.244 1.00 73.72 189 LEU B C 1
ATOM 3734 O O . LEU B 1 189 ? 91.069 120.703 100.304 1.00 73.72 189 LEU B O 1
ATOM 3739 N N . ALA B 1 190 ? 89.780 121.347 98.576 1.00 76.69 190 ALA B N 1
ATOM 3740 C CA . ALA B 1 190 ? 89.748 122.738 99.010 1.00 76.69 190 ALA B CA 1
ATOM 3741 C C . ALA B 1 190 ? 88.905 122.906 100.265 1.00 76.69 190 ALA B C 1
ATOM 3742 O O . ALA B 1 190 ? 89.225 123.725 101.131 1.00 76.69 190 ALA B O 1
ATOM 3744 N N . ILE B 1 191 ? 87.819 122.141 100.374 1.00 73.28 191 ILE B N 1
ATOM 3745 C CA . ILE B 1 191 ? 86.974 122.227 101.561 1.00 73.28 191 ILE B CA 1
ATOM 3746 C C . ILE B 1 191 ? 87.685 121.625 102.760 1.00 73.28 191 ILE B C 1
ATOM 3747 O O . ILE B 1 191 ? 87.864 122.281 103.791 1.00 73.28 191 ILE B O 1
ATOM 3752 N N . PHE B 1 192 ? 88.131 120.374 102.631 1.00 69.76 192 PHE B N 1
ATOM 3753 C CA . PHE B 1 192 ? 88.649 119.648 103.784 1.00 69.76 192 PHE B CA 1
ATOM 3754 C C . PHE B 1 192 ? 90.035 120.133 104.179 1.00 69.76 192 PHE B C 1
ATOM 3755 O O . PHE B 1 192 ? 90.508 119.839 105.281 1.00 69.76 192 PHE B O 1
ATOM 3763 N N . GLY B 1 193 ? 90.702 120.875 103.300 1.00 74.43 193 GLY B N 1
ATOM 3764 C CA . GLY B 1 193 ? 91.982 121.446 103.669 1.00 74.43 193 GLY B CA 1
ATOM 3765 C C . GLY B 1 193 ? 91.846 122.590 104.656 1.00 74.43 193 GLY B C 1
ATOM 3766 O O . GLY B 1 193 ? 92.557 122.641 105.661 1.00 74.43 193 GLY B O 1
ATOM 3767 N N . VAL B 1 194 ? 90.917 123.512 104.393 1.00 78.84 194 VAL B N 1
ATOM 3768 C CA . VAL B 1 194 ? 90.838 124.725 105.202 1.00 78.84 194 VAL B CA 1
ATOM 3769 C C . VAL B 1 194 ? 90.165 124.446 106.538 1.00 78.84 194 VAL B C 1
ATOM 3770 O O . VAL B 1 194 ? 90.355 125.190 107.506 1.00 78.84 194 VAL B O 1
ATOM 3774 N N . CYS B 1 195 ? 89.379 123.369 106.626 1.00 81.38 195 CYS B N 1
ATOM 3775 C CA . CYS B 1 195 ? 88.856 122.970 107.927 1.00 81.38 195 CYS B CA 1
ATOM 3776 C C . CYS B 1 195 ? 89.950 122.362 108.790 1.00 81.38 195 CYS B C 1
ATOM 3777 O O . CYS B 1 195 ? 89.879 122.413 110.022 1.00 81.38 195 CYS B O 1
ATOM 3780 N N . SER B 1 196 ? 90.978 121.791 108.162 1.00 78.27 196 SER B N 1
ATOM 3781 C CA . SER B 1 196 ? 92.120 121.316 108.931 1.00 78.27 196 SER B CA 1
ATOM 3782 C C . SER B 1 196 ? 92.948 122.480 109.448 1.00 78.27 196 SER B C 1
ATOM 3783 O O . SER B 1 196 ? 93.687 122.339 110.428 1.00 78.27 196 SER B O 1
ATOM 3786 N N . ILE B 1 197 ? 92.844 123.638 108.794 1.00 82.35 197 ILE B N 1
ATOM 3787 C CA . ILE B 1 197 ? 93.565 124.820 109.250 1.00 82.35 197 ILE B CA 1
ATOM 3788 C C . ILE B 1 197 ? 92.937 125.365 110.524 1.00 82.35 197 ILE B C 1
ATOM 3789 O O . ILE B 1 197 ? 93.636 125.663 111.502 1.00 82.35 197 ILE B O 1
ATOM 3794 N N . ILE B 1 198 ? 91.607 125.471 110.546 1.00 88.01 198 ILE B N 1
ATOM 3795 C CA . ILE B 1 198 ? 90.913 126.006 111.712 1.00 88.01 198 ILE B CA 1
ATOM 3796 C C . ILE B 1 198 ? 91.003 125.034 112.880 1.00 88.01 198 ILE B C 1
ATOM 3797 O O . ILE B 1 198 ? 91.047 125.443 114.046 1.00 88.01 198 ILE B O 1
ATOM 3802 N N . LEU B 1 199 ? 91.062 123.735 112.586 1.00 88.69 199 LEU B N 1
ATOM 3803 C CA . LEU B 1 199 ? 91.208 122.748 113.648 1.00 88.69 199 LEU B CA 1
ATOM 3804 C C . LEU B 1 199 ? 92.596 122.823 114.268 1.00 88.69 199 LEU B C 1
ATOM 3805 O O . LEU B 1 199 ? 92.772 122.525 115.454 1.00 88.69 199 LEU B O 1
ATOM 3810 N N . SER B 1 200 ? 93.595 123.217 113.482 1.00 97.78 200 SER B N 1
ATOM 3811 C CA . SER B 1 200 ? 94.912 123.469 114.049 1.00 97.78 200 SER B CA 1
ATOM 3812 C C . SER B 1 200 ? 94.964 124.837 114.714 1.00 97.78 200 SER B C 1
ATOM 3813 O O . SER B 1 200 ? 95.714 125.041 115.676 1.00 97.78 200 SER B O 1
ATOM 3816 N N . ILE B 1 201 ? 94.182 125.791 114.202 1.00 97.06 201 ILE B N 1
ATOM 3817 C CA . ILE B 1 201 ? 94.116 127.119 114.806 1.00 97.06 201 ILE B CA 1
ATOM 3818 C C . ILE B 1 201 ? 93.456 127.043 116.175 1.00 97.06 201 ILE B C 1
ATOM 3819 O O . ILE B 1 201 ? 93.929 127.645 117.147 1.00 97.06 201 ILE B O 1
ATOM 3824 N N . PHE B 1 202 ? 92.382 126.261 116.283 1.00 104.23 202 PHE B N 1
ATOM 3825 C CA . PHE B 1 202 ? 91.719 126.080 117.568 1.00 104.23 202 PHE B CA 1
ATOM 3826 C C . PHE B 1 202 ? 92.578 125.260 118.519 1.00 104.23 202 PHE B C 1
ATOM 3827 O O . PHE B 1 202 ? 92.451 125.378 119.742 1.00 104.23 202 PHE B O 1
ATOM 3835 N N . GLU B 1 203 ? 93.457 124.421 117.975 1.00 113.65 203 GLU B N 1
ATOM 3836 C CA . GLU B 1 203 ? 94.368 123.665 118.822 1.00 113.65 203 GLU B CA 1
ATOM 3837 C C . GLU B 1 203 ? 95.453 124.564 119.393 1.00 113.65 203 GLU B C 1
ATOM 3838 O O . GLU B 1 203 ? 95.790 124.468 120.580 1.00 113.65 203 GLU B O 1
ATOM 3844 N N . ILE B 1 204 ? 95.982 125.472 118.574 1.00 119.14 204 ILE B N 1
ATOM 3845 C CA . ILE B 1 204 ? 97.160 126.233 118.978 1.00 119.14 204 ILE B CA 1
ATOM 3846 C C . ILE B 1 204 ? 96.783 127.325 119.976 1.00 119.14 204 ILE B C 1
ATOM 3847 O O . ILE B 1 204 ? 97.623 127.792 120.755 1.00 119.14 204 ILE B O 1
ATOM 3852 N N . GLY B 1 205 ? 95.512 127.729 119.993 1.00 127.37 205 GLY B N 1
ATOM 3853 C CA . GLY B 1 205 ? 95.064 128.650 121.021 1.00 127.37 205 GLY B CA 1
ATOM 3854 C C . GLY B 1 205 ? 94.919 127.970 122.366 1.00 127.37 205 GLY B C 1
ATOM 3855 O O . GLY B 1 205 ? 95.161 128.578 123.411 1.00 127.37 205 GLY B O 1
ATOM 3856 N N . HIS B 1 206 ? 94.517 126.697 122.353 1.00 127.38 206 HIS B N 1
ATOM 3857 C CA . HIS B 1 206 ? 94.437 125.925 123.586 1.00 127.38 206 HIS B CA 1
ATOM 3858 C C . HIS B 1 206 ? 95.815 125.697 124.184 1.00 127.38 206 HIS B C 1
ATOM 3859 O O . HIS B 1 206 ? 95.970 125.669 125.409 1.00 127.38 206 HIS B O 1
ATOM 3866 N N . ALA B 1 207 ? 96.830 125.547 123.331 1.00 128.68 207 ALA B N 1
ATOM 3867 C CA . ALA B 1 207 ? 98.185 125.329 123.821 1.00 128.68 207 ALA B CA 1
ATOM 3868 C C . ALA B 1 207 ? 98.732 126.572 124.508 1.00 128.68 207 ALA B C 1
ATOM 3869 O O . ALA B 1 207 ? 99.510 126.472 125.464 1.00 128.68 207 ALA B O 1
ATOM 3871 N N . LEU B 1 208 ? 98.330 127.755 124.044 1.00 133.34 208 LEU B N 1
ATOM 3872 C CA . LEU B 1 208 ? 98.764 128.985 124.695 1.00 133.34 208 LEU B CA 1
ATOM 3873 C C . LEU B 1 208 ? 98.017 129.197 126.003 1.00 133.34 208 LEU B C 1
ATOM 3874 O O . LEU B 1 208 ? 98.625 129.283 127.075 1.00 133.34 208 LEU B O 1
ATOM 3879 N N . LEU B 1 209 ? 96.689 129.271 125.932 1.00 135.89 209 LEU B N 1
ATOM 3880 C CA . LEU B 1 209 ? 95.854 129.504 127.108 1.00 135.89 209 LEU B CA 1
ATOM 3881 C C . LEU B 1 209 ? 95.736 128.183 127.862 1.00 135.89 209 LEU B C 1
ATOM 3882 O O . LEU B 1 209 ? 94.740 127.466 127.777 1.00 135.89 209 LEU B O 1
ATOM 3887 N N . LEU B 1 210 ? 96.781 127.864 128.623 1.00 144.16 210 LEU B N 1
ATOM 3888 C CA . LEU B 1 210 ? 96.940 126.516 129.145 1.00 144.16 210 LEU B CA 1
ATOM 3889 C C . LEU B 1 210 ? 97.618 126.573 130.509 1.00 144.16 210 LEU B C 1
ATOM 3890 O O . LEU B 1 210 ? 98.295 127.545 130.854 1.00 144.16 210 LEU B O 1
ATOM 3895 N N . GLN B 1 211 ? 97.406 125.509 131.288 1.00 153.92 211 GLN B N 1
ATOM 3896 C CA . GLN B 1 211 ? 98.164 125.221 132.498 1.00 153.92 211 GLN B CA 1
ATOM 3897 C C . GLN B 1 211 ? 99.662 125.128 132.198 1.00 153.92 211 GLN B C 1
ATOM 3898 O O . GLN B 1 211 ? 100.085 124.890 131.062 1.00 153.92 211 GLN B O 1
ATOM 3904 N N . ASN B 1 212 ? 100.471 125.310 133.245 1.00 154.03 212 ASN B N 1
ATOM 3905 C CA . ASN B 1 212 ? 101.923 125.241 133.124 1.00 154.03 212 ASN B CA 1
ATOM 3906 C C . ASN B 1 212 ? 102.380 123.838 132.749 1.00 154.03 212 ASN B C 1
ATOM 3907 O O . ASN B 1 212 ? 102.361 122.922 133.577 1.00 154.03 212 ASN B O 1
ATOM 3912 N N . CYS B 1 213 ? 102.800 123.678 131.502 1.00 149.19 213 CYS B N 1
ATOM 3913 C CA . CYS B 1 213 ? 103.172 122.391 130.929 1.00 149.19 213 CYS B CA 1
ATOM 3914 C C . CYS B 1 213 ? 104.310 122.642 129.947 1.00 149.19 213 CYS B C 1
ATOM 3915 O O . CYS B 1 213 ? 105.008 123.657 130.037 1.00 149.19 213 CYS B O 1
ATOM 3918 N N . GLU B 1 214 ? 104.521 121.694 129.036 1.00 136.54 214 GLU B N 1
ATOM 3919 C CA . GLU B 1 214 ? 105.557 121.820 128.017 1.00 136.54 214 GLU B CA 1
ATOM 3920 C C . GLU B 1 214 ? 105.238 122.980 127.080 1.00 136.54 214 GLU B C 1
ATOM 3921 O O . GLU B 1 214 ? 104.093 123.145 126.647 1.00 136.54 214 GLU B O 1
ATOM 3927 N N . ILE B 1 215 ? 106.256 123.777 126.768 1.00 129.38 215 ILE B N 1
ATOM 3928 C CA . ILE B 1 215 ? 106.119 124.939 125.900 1.00 129.38 215 ILE B CA 1
ATOM 3929 C C . ILE B 1 215 ? 106.898 124.699 124.616 1.00 129.38 215 ILE B C 1
ATOM 3930 O O . ILE B 1 215 ? 107.969 124.076 124.629 1.00 129.38 215 ILE B O 1
ATOM 3935 N N . LEU B 1 216 ? 106.309 125.131 123.497 1.00 124.03 216 LEU B N 1
ATOM 3936 C CA . LEU B 1 216 ? 106.962 125.414 122.219 1.00 124.03 216 LEU B CA 1
ATOM 3937 C C . LEU B 1 216 ? 107.410 124.194 121.424 1.00 124.03 216 LEU B C 1
ATOM 3938 O O . LEU B 1 216 ? 107.946 124.353 120.324 1.00 124.03 216 LEU B O 1
ATOM 3943 N N . MET B 1 217 ? 107.212 122.979 121.934 1.00 120.30 217 MET B N 1
ATOM 3944 C CA . MET B 1 217 ? 107.469 121.813 121.094 1.00 120.30 217 MET B CA 1
ATOM 3945 C C . MET B 1 217 ? 106.270 121.519 120.205 1.00 120.30 217 MET B C 1
ATOM 3946 O O . MET B 1 217 ? 106.407 121.358 118.988 1.00 120.30 217 MET B O 1
ATOM 3951 N N . ASP B 1 218 ? 105.081 121.442 120.800 1.00 115.99 218 ASP B N 1
ATOM 3952 C CA . ASP B 1 218 ? 103.878 121.265 119.998 1.00 115.99 218 ASP B CA 1
ATOM 3953 C C . ASP B 1 218 ? 103.533 122.541 119.248 1.00 115.99 218 ASP B C 1
ATOM 3954 O O . ASP B 1 218 ? 102.937 122.490 118.167 1.00 115.99 218 ASP B O 1
ATOM 3959 N N . ILE B 1 219 ? 103.913 123.693 119.803 1.00 115.71 219 ILE B N 1
ATOM 3960 C CA . ILE B 1 219 ? 103.583 124.967 119.173 1.00 115.71 219 ILE B CA 1
ATOM 3961 C C . ILE B 1 219 ? 104.412 125.170 117.913 1.00 115.71 219 ILE B C 1
ATOM 3962 O O . ILE B 1 219 ? 103.928 125.704 116.907 1.00 115.71 219 ILE B O 1
ATOM 3967 N N . VAL B 1 220 ? 105.657 124.698 117.920 1.00 118.30 220 VAL B N 1
ATOM 3968 C CA . VAL B 1 220 ? 106.421 124.730 116.679 1.00 118.30 220 VAL B CA 1
ATOM 3969 C C . VAL B 1 220 ? 105.982 123.591 115.766 1.00 118.30 220 VAL B C 1
ATOM 3970 O O . VAL B 1 220 ? 106.202 123.632 114.551 1.00 118.30 220 VAL B O 1
ATOM 3974 N N . PHE B 1 221 ? 105.319 122.576 116.324 1.00 111.47 221 PHE B N 1
ATOM 3975 C CA . PHE B 1 221 ? 104.899 121.445 115.505 1.00 111.47 221 PHE B CA 1
ATOM 3976 C C . PHE B 1 221 ? 103.668 121.790 114.683 1.00 111.47 221 PHE B C 1
ATOM 3977 O O . PHE B 1 221 ? 103.641 121.558 113.470 1.00 111.47 221 PHE B O 1
ATOM 3985 N N . PHE B 1 222 ? 102.645 122.359 115.321 1.00 105.32 222 PHE B N 1
ATOM 3986 C CA . PHE B 1 222 ? 101.387 122.596 114.623 1.00 105.32 222 PHE B CA 1
ATOM 3987 C C . PHE B 1 222 ? 101.492 123.774 113.667 1.00 105.32 222 PHE B C 1
ATOM 3988 O O . PHE B 1 222 ? 100.689 123.897 112.736 1.00 105.32 222 PHE B O 1
ATOM 3996 N N . SER B 1 223 ? 102.478 124.646 113.874 1.00 104.02 223 SER B N 1
ATOM 3997 C CA . SER B 1 223 ? 102.657 125.775 112.969 1.00 104.02 223 SER B CA 1
ATOM 3998 C C . SER B 1 223 ? 103.217 125.321 111.630 1.00 104.02 223 SER B C 1
ATOM 3999 O O . SER B 1 223 ? 102.912 125.915 110.590 1.00 104.02 223 SER B O 1
ATOM 4002 N N . ILE B 1 224 ? 104.039 124.270 111.637 1.00 99.62 224 ILE B N 1
ATOM 4003 C CA . ILE B 1 224 ? 104.582 123.740 110.389 1.00 99.62 224 ILE B CA 1
ATOM 4004 C C . ILE B 1 224 ? 103.485 123.051 109.587 1.00 99.62 224 ILE B C 1
ATOM 4005 O O . ILE B 1 224 ? 103.456 123.124 108.351 1.00 99.62 224 ILE B O 1
ATOM 4010 N N . GLU B 1 225 ? 102.538 122.412 110.279 1.00 100.59 225 GLU B N 1
ATOM 4011 C CA . GLU B 1 225 ? 101.420 121.773 109.594 1.00 100.59 225 GLU B CA 1
ATOM 4012 C C . GLU B 1 225 ? 100.516 122.799 108.929 1.00 100.59 225 GLU B C 1
ATOM 4013 O O . GLU B 1 225 ? 99.890 122.509 107.907 1.00 100.59 225 GLU B O 1
ATOM 4019 N N . ILE B 1 226 ? 100.441 124.006 109.492 1.00 96.57 226 ILE B N 1
ATOM 4020 C CA . ILE B 1 226 ? 99.730 125.097 108.832 1.00 96.57 226 ILE B CA 1
ATOM 4021 C C . ILE B 1 226 ? 100.455 125.491 107.552 1.00 96.57 226 ILE B C 1
ATOM 4022 O O . ILE B 1 226 ? 99.830 125.768 106.521 1.00 96.57 226 ILE B O 1
ATOM 4027 N N . VAL B 1 227 ? 101.785 125.464 107.583 1.00 89.22 227 VAL B N 1
ATOM 4028 C CA . VAL B 1 227 ? 102.562 125.728 106.379 1.00 89.22 227 VAL B CA 1
ATOM 4029 C C . VAL B 1 227 ? 102.416 124.584 105.386 1.00 89.22 227 VAL B C 1
ATOM 4030 O O . VAL B 1 227 ? 102.229 124.807 104.184 1.00 89.22 227 VAL B O 1
ATOM 4034 N N . PHE B 1 228 ? 102.460 123.343 105.878 1.00 78.07 228 PHE B N 1
ATOM 4035 C CA . PHE B 1 228 ? 102.579 122.188 104.993 1.00 78.07 228 PHE B CA 1
ATOM 4036 C C . PHE B 1 228 ? 101.289 121.927 104.231 1.00 78.07 228 PHE B C 1
ATOM 4037 O O . PHE B 1 228 ? 101.322 121.549 103.057 1.00 78.07 228 PHE B O 1
ATOM 4045 N N . VAL B 1 229 ? 100.145 122.102 104.890 1.00 75.29 229 VAL B N 1
ATOM 4046 C CA . VAL B 1 229 ? 98.867 121.969 104.199 1.00 75.29 229 VAL B CA 1
ATOM 4047 C C . VAL B 1 229 ? 98.698 123.072 103.168 1.00 75.29 229 VAL B C 1
ATOM 4048 O O . VAL B 1 229 ? 98.316 122.811 102.021 1.00 75.29 229 VAL B O 1
ATOM 4052 N N . SER B 1 230 ? 99.032 124.309 103.543 1.00 80.38 230 SER B N 1
ATOM 4053 C CA . SER B 1 230 ? 98.701 125.470 102.721 1.00 80.38 230 SER B CA 1
ATOM 4054 C C . SER B 1 230 ? 99.528 125.515 101.444 1.00 80.38 230 SER B C 1
ATOM 4055 O O . SER B 1 230 ? 99.053 125.982 100.405 1.00 80.38 230 SER B O 1
ATOM 4058 N N . VAL B 1 231 ? 100.767 125.028 101.494 1.00 78.16 231 VAL B N 1
ATOM 4059 C CA . VAL B 1 231 ? 101.553 124.993 100.269 1.00 78.16 231 VAL B CA 1
ATOM 4060 C C . VAL B 1 231 ? 101.197 123.775 99.432 1.00 78.16 231 VAL B C 1
ATOM 4061 O O . VAL B 1 231 ? 101.420 123.765 98.217 1.00 78.16 231 VAL B O 1
ATOM 4065 N N . GLN B 1 232 ? 100.624 122.742 100.045 1.00 72.02 232 GLN B N 1
ATOM 4066 C CA . GLN B 1 232 ? 100.322 121.538 99.288 1.00 72.02 232 GLN B CA 1
ATOM 4067 C C . GLN B 1 232 ? 99.007 121.666 98.540 1.00 72.02 232 GLN B C 1
ATOM 4068 O O . GLN B 1 232 ? 98.890 121.192 97.406 1.00 72.02 232 GLN B O 1
ATOM 4074 N N . THR B 1 233 ? 98.011 122.310 99.150 1.00 69.62 233 THR B N 1
ATOM 4075 C CA . THR B 1 233 ? 96.723 122.453 98.482 1.00 69.62 233 THR B CA 1
ATOM 4076 C C . THR B 1 233 ? 96.800 123.488 97.367 1.00 69.62 233 THR B C 1
ATOM 4077 O O . THR B 1 233 ? 95.977 123.488 96.445 1.00 69.62 233 THR B O 1
ATOM 4081 N N . VAL B 1 234 ? 97.789 124.379 97.433 1.00 72.07 234 VAL B N 1
ATOM 4082 C CA . VAL B 1 234 ? 98.060 125.260 96.307 1.00 72.07 234 VAL B CA 1
ATOM 4083 C C . VAL B 1 234 ? 98.665 124.461 95.166 1.00 72.07 234 VAL B C 1
ATOM 4084 O O . VAL B 1 234 ? 98.279 124.620 94.001 1.00 72.07 234 VAL B O 1
ATOM 4088 N N . LEU B 1 235 ? 99.582 123.548 95.494 1.00 67.31 235 LEU B N 1
ATOM 4089 C CA . LEU B 1 235 ? 100.260 122.753 94.477 1.00 67.31 235 LEU B CA 1
ATOM 4090 C C . LEU B 1 235 ? 99.302 121.799 93.780 1.00 67.31 235 LEU B C 1
ATOM 4091 O O . LEU B 1 235 ? 99.294 121.705 92.547 1.00 67.31 235 LEU B O 1
ATOM 4096 N N . LEU B 1 236 ? 98.472 121.100 94.550 1.00 69.17 236 LEU B N 1
ATOM 4097 C CA . LEU B 1 236 ? 97.624 120.073 93.962 1.00 69.17 236 LEU B CA 1
ATOM 4098 C C . LEU B 1 236 ? 96.455 120.682 93.206 1.00 69.17 236 LEU B C 1
ATOM 4099 O O . LEU B 1 236 ? 95.864 120.028 92.341 1.00 69.17 236 LEU B O 1
ATOM 4104 N N . TRP B 1 237 ? 96.100 121.927 93.514 1.00 74.52 237 TRP B N 1
ATOM 4105 C CA . TRP B 1 237 ? 95.116 122.614 92.689 1.00 74.52 237 TRP B CA 1
ATOM 4106 C C . TRP B 1 237 ? 95.716 122.984 91.340 1.00 74.52 237 TRP B C 1
ATOM 4107 O O . TRP B 1 237 ? 95.028 122.964 90.314 1.00 74.52 237 TRP B O 1
ATOM 4118 N N . VAL B 1 238 ? 97.004 123.324 91.323 1.00 71.93 238 VAL B N 1
ATOM 4119 C CA . VAL B 1 238 ? 97.639 123.758 90.084 1.00 71.93 238 VAL B CA 1
ATOM 4120 C C . VAL B 1 238 ? 98.137 122.560 89.289 1.00 71.93 238 VAL B C 1
ATOM 4121 O O . VAL B 1 238 ? 97.860 122.433 88.091 1.00 71.93 238 VAL B O 1
ATOM 4125 N N . SER B 1 239 ? 98.858 121.655 89.943 1.00 75.99 239 SER B N 1
ATOM 4126 C CA . SER B 1 239 ? 99.499 120.537 89.268 1.00 75.99 239 SER B CA 1
ATOM 4127 C C . SER B 1 239 ? 98.667 119.267 89.312 1.00 75.99 239 SER B C 1
ATOM 4128 O O . SER B 1 239 ? 99.228 118.174 89.403 1.00 75.99 239 SER B O 1
ATOM 4131 N N . CYS B 1 240 ? 97.344 119.384 89.254 1.00 87.13 240 CYS B N 1
ATOM 4132 C CA . CYS B 1 240 ? 96.507 118.193 89.244 1.00 87.13 240 CYS B CA 1
ATOM 4133 C C . CYS B 1 240 ? 96.612 117.459 87.916 1.00 87.13 240 CYS B C 1
ATOM 4134 O O . CYS B 1 240 ? 96.620 116.224 87.880 1.00 87.13 240 CYS B O 1
ATOM 4137 N N . LYS B 1 241 ? 96.722 118.201 86.816 1.00 88.95 241 LYS B N 1
ATOM 4138 C CA . LYS B 1 241 ? 96.603 117.642 85.478 1.00 88.95 241 LYS B CA 1
ATOM 4139 C C . LYS B 1 241 ? 97.904 117.645 84.692 1.00 88.95 241 LYS B C 1
ATOM 4140 O O . LYS B 1 241 ? 97.878 117.384 83.486 1.00 88.95 241 LYS B O 1
ATOM 4146 N N . ASP B 1 242 ? 99.033 117.936 85.323 1.00 90.88 242 ASP B N 1
ATOM 4147 C CA . ASP B 1 242 ? 100.268 118.096 84.571 1.00 90.88 242 ASP B CA 1
ATOM 4148 C C . ASP B 1 242 ? 100.943 116.756 84.293 1.00 90.88 242 ASP B C 1
ATOM 4149 O O . ASP B 1 242 ? 100.888 115.826 85.103 1.00 90.88 242 ASP B O 1
ATOM 4154 N N . CYS B 1 243 ? 101.571 116.661 83.123 1.00 94.36 243 CYS B N 1
ATOM 4155 C CA . CYS B 1 243 ? 102.414 115.534 82.750 1.00 94.36 243 CYS B CA 1
ATOM 4156 C C . CYS B 1 243 ? 103.807 116.059 82.443 1.00 94.36 243 CYS B C 1
ATOM 4157 O O . CYS B 1 243 ? 104.043 116.615 81.366 1.00 94.36 243 CYS B O 1
ATOM 4160 N N . VAL B 1 244 ? 104.725 115.871 83.384 1.00 91.26 244 VAL B N 1
ATOM 4161 C CA . VAL B 1 244 ? 106.041 116.495 83.361 1.00 91.26 244 VAL B CA 1
ATOM 4162 C C . VAL B 1 244 ? 106.898 115.773 82.332 1.00 91.26 244 VAL B C 1
ATOM 4163 O O . VAL B 1 244 ? 106.881 114.539 82.261 1.00 91.26 244 VAL B O 1
ATOM 4167 N N . GLN B 1 245 ? 107.627 116.539 81.515 1.00 95.05 245 GLN B N 1
ATOM 4168 C CA . GLN B 1 245 ? 108.552 115.971 80.550 1.00 95.05 245 GLN B CA 1
ATOM 4169 C C . GLN B 1 245 ? 109.993 116.428 80.708 1.00 95.05 245 GLN B C 1
ATOM 4170 O O . GLN B 1 245 ? 110.872 115.851 80.062 1.00 95.05 245 GLN B O 1
ATOM 4176 N N . MET B 1 246 ? 110.267 117.432 81.541 1.00 97.58 246 MET B N 1
ATOM 4177 C CA . MET B 1 246 ? 111.597 118.030 81.532 1.00 97.58 246 MET B CA 1
ATOM 4178 C C . MET B 1 246 ? 112.549 117.310 82.478 1.00 97.58 246 MET B C 1
ATOM 4179 O O . MET B 1 246 ? 113.561 116.754 82.041 1.00 97.58 246 MET B O 1
ATOM 4184 N N . HIS B 1 247 ? 112.245 117.302 83.773 1.00 91.79 247 HIS B N 1
ATOM 4185 C CA . HIS B 1 247 ? 113.140 116.740 84.781 1.00 91.79 247 HIS B CA 1
ATOM 4186 C C . HIS B 1 247 ? 112.437 115.562 85.454 1.00 91.79 247 HIS B C 1
ATOM 4187 O O . HIS B 1 247 ? 111.763 115.716 86.472 1.00 91.79 247 HIS B O 1
ATOM 4194 N N . HIS B 1 248 ? 112.615 114.375 84.877 1.00 91.15 248 HIS B N 1
ATOM 4195 C CA . HIS B 1 248 ? 111.886 113.207 85.355 1.00 91.15 248 HIS B CA 1
ATOM 4196 C C . HIS B 1 248 ? 112.440 112.699 86.677 1.00 91.15 248 HIS B C 1
ATOM 4197 O O . HIS B 1 248 ? 111.684 112.231 87.534 1.00 91.15 248 HIS B O 1
ATOM 4204 N N . SER B 1 249 ? 113.757 112.786 86.863 1.00 91.15 249 SER B N 1
ATOM 4205 C CA . SER B 1 249 ? 114.387 112.085 87.976 1.00 91.15 249 SER B CA 1
ATOM 4206 C C . SER B 1 249 ? 114.142 112.791 89.301 1.00 91.15 249 SER B C 1
ATOM 4207 O O . SER B 1 249 ? 114.105 112.148 90.355 1.00 91.15 249 SER B O 1
ATOM 4210 N N . VAL B 1 250 ? 113.973 114.107 89.278 1.00 86.31 250 VAL B N 1
ATOM 4211 C CA . VAL B 1 250 ? 113.728 114.811 90.527 1.00 86.31 250 VAL B CA 1
ATOM 4212 C C . VAL B 1 250 ? 112.238 114.833 90.870 1.00 86.31 250 VAL B C 1
ATOM 4213 O O . VAL B 1 250 ? 111.875 114.777 92.049 1.00 86.31 250 VAL B O 1
ATOM 4217 N N . THR B 1 251 ? 111.359 114.839 89.867 1.00 83.98 251 THR B N 1
ATOM 4218 C CA . THR B 1 251 ? 109.931 114.890 90.148 1.00 83.98 251 THR B CA 1
ATOM 4219 C C . THR B 1 251 ? 109.419 113.554 90.663 1.00 83.98 251 THR B C 1
ATOM 4220 O O . THR B 1 251 ? 108.565 113.517 91.554 1.00 83.98 251 THR B O 1
ATOM 4224 N N . ARG B 1 252 ? 109.927 112.448 90.117 1.00 81.56 252 ARG B N 1
ATOM 4225 C CA . ARG B 1 252 ? 109.580 111.140 90.654 1.00 81.56 252 ARG B CA 1
ATOM 4226 C C . ARG B 1 252 ? 110.121 110.937 92.058 1.00 81.56 252 ARG B C 1
ATOM 4227 O O . ARG B 1 252 ? 109.513 110.203 92.838 1.00 81.56 252 ARG B O 1
ATOM 4235 N N . TYR B 1 253 ? 111.246 111.562 92.398 1.00 76.51 253 TYR B N 1
ATOM 4236 C CA . TYR B 1 253 ? 111.659 111.572 93.793 1.00 76.51 253 TYR B CA 1
ATOM 4237 C C . TYR B 1 253 ? 110.836 112.565 94.594 1.00 76.51 253 TYR B C 1
ATOM 4238 O O . TYR B 1 253 ? 110.557 112.335 95.773 1.00 76.51 253 TYR B O 1
ATOM 4247 N N . GLY B 1 254 ? 110.441 113.671 93.969 1.00 73.21 254 GLY B N 1
ATOM 4248 C CA . GLY B 1 254 ? 109.768 114.719 94.710 1.00 73.21 254 GLY B CA 1
ATOM 4249 C C . GLY B 1 254 ? 108.349 114.368 95.094 1.00 73.21 254 GLY B C 1
ATOM 4250 O O . GLY B 1 254 ? 107.851 114.827 96.124 1.00 73.21 254 GLY B O 1
ATOM 4251 N N . ILE B 1 255 ? 107.681 113.550 94.286 1.00 70.35 255 ILE B N 1
ATOM 4252 C CA . ILE B 1 255 ? 106.311 113.172 94.602 1.00 70.35 255 ILE B CA 1
ATOM 4253 C C . ILE B 1 255 ? 106.289 112.160 95.733 1.00 70.35 255 ILE B C 1
ATOM 4254 O O . ILE B 1 255 ? 105.538 112.312 96.704 1.00 70.35 255 ILE B O 1
ATOM 4259 N N . MET B 1 256 ? 107.146 111.140 95.653 1.00 66.55 256 MET B N 1
ATOM 4260 C CA . MET B 1 256 ? 107.139 110.075 96.648 1.00 66.55 256 MET B CA 1
ATOM 4261 C C . MET B 1 256 ? 107.648 110.554 97.998 1.00 66.55 256 MET B C 1
ATOM 4262 O O . MET B 1 256 ? 107.387 109.908 99.017 1.00 66.55 256 MET B O 1
ATOM 4267 N N . LEU B 1 257 ? 108.368 111.673 98.030 1.00 67.54 257 LEU B N 1
ATOM 4268 C CA . LEU B 1 257 ? 108.668 112.309 99.305 1.00 67.54 257 LEU B CA 1
ATOM 4269 C C . LEU B 1 257 ? 107.405 112.886 99.925 1.00 67.54 257 LEU B C 1
ATOM 4270 O O . LEU B 1 257 ? 107.163 112.738 101.127 1.00 67.54 257 LEU B O 1
ATOM 4275 N N . THR B 1 258 ? 106.579 113.541 99.111 1.00 67.70 258 THR B N 1
ATOM 4276 C CA . THR B 1 258 ? 105.330 114.088 99.622 1.00 67.70 258 THR B CA 1
ATOM 4277 C C . THR B 1 258 ? 104.312 112.996 99.895 1.00 67.70 258 THR B C 1
ATOM 4278 O O . THR B 1 258 ? 103.511 113.123 100.826 1.00 67.70 258 THR B O 1
ATOM 4282 N N . LEU B 1 259 ? 104.321 111.931 99.093 1.00 57.95 259 LEU B N 1
ATOM 4283 C CA . LEU B 1 259 ? 103.365 110.848 99.292 1.00 57.95 259 LEU B CA 1
ATOM 4284 C C . LEU B 1 259 ? 103.662 110.090 100.572 1.00 57.95 259 LEU B C 1
ATOM 4285 O O . LEU B 1 259 ? 102.741 109.687 101.289 1.00 57.95 259 LEU B O 1
ATOM 4290 N N . ALA B 1 260 ? 104.940 109.913 100.893 1.00 61.50 260 ALA B N 1
ATOM 4291 C CA . ALA B 1 260 ? 105.287 109.265 102.149 1.00 61.50 260 ALA B CA 1
ATOM 4292 C C . ALA B 1 260 ? 105.046 110.192 103.329 1.00 61.50 260 ALA B C 1
ATOM 4293 O O . ALA B 1 260 ? 104.916 109.732 104.464 1.00 61.50 260 ALA B O 1
ATOM 4295 N N . THR B 1 261 ? 104.984 111.500 103.084 1.00 65.44 261 THR B N 1
ATOM 4296 C CA . THR B 1 261 ? 104.726 112.438 104.171 1.00 65.44 261 THR B CA 1
ATOM 4297 C C . THR B 1 261 ? 103.271 112.376 104.611 1.00 65.44 261 THR B C 1
ATOM 4298 O O . THR B 1 261 ? 102.968 112.511 105.801 1.00 65.44 261 THR B O 1
ATOM 4302 N N . ASP B 1 262 ? 102.357 112.160 103.665 1.00 62.93 262 ASP B N 1
ATOM 4303 C CA . ASP B 1 262 ? 100.941 112.158 104.001 1.00 62.93 262 ASP B CA 1
ATOM 4304 C C . ASP B 1 262 ? 100.542 110.893 104.740 1.00 62.93 262 ASP B C 1
ATOM 4305 O O . ASP B 1 262 ? 99.720 110.946 105.661 1.00 62.93 262 ASP B O 1
ATOM 4310 N N . ILE B 1 263 ? 101.105 109.750 104.346 1.00 49.89 263 ILE B N 1
ATOM 4311 C CA . ILE B 1 263 ? 100.724 108.478 104.948 1.00 49.89 263 ILE B CA 1
ATOM 4312 C C . ILE B 1 263 ? 101.170 108.415 106.403 1.00 49.89 263 ILE B C 1
ATOM 4313 O O . ILE B 1 263 ? 100.460 107.867 107.256 1.00 49.89 263 ILE B O 1
ATOM 4318 N N . LEU B 1 264 ? 102.305 109.030 106.726 1.00 53.13 264 LEU B N 1
ATOM 4319 C CA . LEU B 1 264 ? 102.683 109.154 108.125 1.00 53.13 264 LEU B CA 1
ATOM 4320 C C . LEU B 1 264 ? 101.765 110.105 108.869 1.00 53.13 264 LEU B C 1
ATOM 4321 O O . LEU B 1 264 ? 101.516 109.911 110.062 1.00 53.13 264 LEU B O 1
ATOM 4326 N N . LEU B 1 265 ? 101.255 111.132 108.193 1.00 51.01 265 LEU B N 1
ATOM 4327 C CA . LEU B 1 265 ? 100.286 112.000 108.843 1.00 51.01 265 LEU B CA 1
ATOM 4328 C C . LEU B 1 265 ? 98.950 111.299 109.021 1.00 51.01 265 LEU B C 1
ATOM 4329 O O . LEU B 1 265 ? 98.220 111.594 109.972 1.00 51.01 265 LEU B O 1
ATOM 4334 N N . TRP B 1 266 ? 98.616 110.371 108.125 1.00 47.16 266 TRP B N 1
ATOM 4335 C CA . TRP B 1 266 ? 97.425 109.557 108.323 1.00 47.16 266 TRP B CA 1
ATOM 4336 C C . TRP B 1 266 ? 97.628 108.582 109.468 1.00 47.16 266 TRP B C 1
ATOM 4337 O O . TRP B 1 266 ? 96.705 108.311 110.241 1.00 47.16 266 TRP B O 1
ATOM 4348 N N . LEU B 1 267 ? 98.840 108.053 109.601 1.00 49.56 267 LEU B N 1
ATOM 4349 C CA . LEU B 1 267 ? 99.093 107.065 110.640 1.00 49.56 267 LEU B CA 1
ATOM 4350 C C . LEU B 1 267 ? 99.234 107.722 112.006 1.00 49.56 267 LEU B C 1
ATOM 4351 O O . LEU B 1 267 ? 98.854 107.133 113.023 1.00 49.56 267 LEU B O 1
ATOM 4356 N N . THR B 1 268 ? 99.780 108.939 112.049 1.00 50.99 268 THR B N 1
ATOM 4357 C CA . THR B 1 268 ? 99.929 109.635 113.321 1.00 50.99 268 THR B CA 1
ATOM 4358 C C . THR B 1 268 ? 98.578 110.047 113.873 1.00 50.99 268 THR B C 1
ATOM 4359 O O . THR B 1 268 ? 98.353 110.004 115.087 1.00 50.99 268 THR B O 1
ATOM 4363 N N . ALA B 1 269 ? 97.661 110.436 112.993 1.00 51.65 269 ALA B N 1
ATOM 4364 C CA . ALA B 1 269 ? 96.362 110.899 113.447 1.00 51.65 269 ALA B CA 1
ATOM 4365 C C . ALA B 1 269 ? 95.465 109.760 113.897 1.00 51.65 269 ALA B C 1
ATOM 4366 O O . ALA B 1 269 ? 94.526 109.998 114.660 1.00 51.65 269 ALA B O 1
ATOM 4368 N N . VAL B 1 270 ? 95.731 108.535 113.449 1.00 50.03 270 VAL B N 1
ATOM 4369 C CA . VAL B 1 270 ? 94.893 107.411 113.846 1.00 50.03 270 VAL B CA 1
ATOM 4370 C C . VAL B 1 270 ? 95.197 107.003 115.280 1.00 50.03 270 VAL B C 1
ATOM 4371 O O . VAL B 1 270 ? 94.294 106.878 116.113 1.00 50.03 270 VAL B O 1
ATOM 4375 N N . ILE B 1 271 ? 96.475 106.816 115.599 1.00 55.37 271 ILE B N 1
ATOM 4376 C CA . ILE B 1 271 ? 96.869 106.294 116.904 1.00 55.37 271 ILE B CA 1
ATOM 4377 C C . ILE B 1 271 ? 97.042 107.496 117.824 1.00 55.37 271 ILE B C 1
ATOM 4378 O O . ILE B 1 271 ? 98.148 107.979 118.051 1.00 55.37 271 ILE B O 1
ATOM 4383 N N . ASP B 1 272 ? 95.934 107.970 118.381 1.00 66.65 272 ASP B N 1
ATOM 4384 C CA . ASP B 1 272 ? 95.947 109.146 119.237 1.00 66.65 272 ASP B CA 1
ATOM 4385 C C . ASP B 1 272 ? 95.151 108.855 120.496 1.00 66.65 272 ASP B C 1
ATOM 4386 O O . ASP B 1 272 ? 93.931 108.673 120.436 1.00 66.65 272 ASP B O 1
ATOM 4391 N N . ASP B 1 273 ? 95.844 108.815 121.627 1.00 81.40 273 ASP B N 1
ATOM 4392 C CA . ASP B 1 273 ? 95.223 108.521 122.910 1.00 81.40 273 ASP B CA 1
ATOM 4393 C C . ASP B 1 273 ? 94.441 109.744 123.367 1.00 81.40 273 ASP B C 1
ATOM 4394 O O . ASP B 1 273 ? 95.021 110.696 123.897 1.00 81.40 273 ASP B O 1
ATOM 4399 N N . SER B 1 274 ? 93.127 109.727 123.157 1.00 82.87 274 SER B N 1
ATOM 4400 C CA . SER B 1 274 ? 92.255 110.797 123.631 1.00 82.87 274 SER B CA 1
ATOM 4401 C C . SER B 1 274 ? 91.833 110.458 125.057 1.00 82.87 274 SER B C 1
ATOM 4402 O O . SER B 1 274 ? 90.733 109.970 125.315 1.00 82.87 274 SER B O 1
ATOM 4405 N N . LEU B 1 275 ? 92.740 110.724 125.996 1.00 91.90 275 LEU B N 1
ATOM 4406 C CA . LEU B 1 275 ? 92.460 110.488 127.406 1.00 91.90 275 LEU B CA 1
ATOM 4407 C C . LEU B 1 275 ? 91.486 111.540 127.915 1.00 91.90 275 LEU B C 1
ATOM 4408 O O . LEU B 1 275 ? 91.898 112.589 128.420 1.00 91.90 275 LEU B O 1
ATOM 4413 N N . GLU B 1 276 ? 90.191 111.263 127.788 1.00 99.68 276 GLU B N 1
ATOM 4414 C CA . GLU B 1 276 ? 89.158 112.235 128.094 1.00 99.68 276 GLU B CA 1
ATOM 4415 C C . GLU B 1 276 ? 88.923 112.325 129.599 1.00 99.68 276 GLU B C 1
ATOM 4416 O O . GLU B 1 276 ? 89.570 111.642 130.398 1.00 99.68 276 GLU B O 1
ATOM 4422 N N . GLN B 1 277 ? 87.975 113.190 129.969 1.00 105.24 277 GLN B N 1
ATOM 4423 C CA . GLN B 1 277 ? 87.537 113.456 131.345 1.00 105.24 277 GLN B CA 1
ATOM 4424 C C . GLN B 1 277 ? 88.673 113.869 132.278 1.00 105.24 277 GLN B C 1
ATOM 4425 O O . GLN B 1 277 ? 88.610 114.917 132.919 1.00 105.24 277 GLN B O 1
ATOM 4431 N N . ASP B 1 302 ? 89.032 127.392 134.896 1.00 140.25 302 ASP B N 1
ATOM 4432 C CA . ASP B 1 302 ? 88.693 126.443 133.845 1.00 140.25 302 ASP B CA 1
ATOM 4433 C C . ASP B 1 302 ? 87.389 126.820 133.157 1.00 140.25 302 ASP B C 1
ATOM 4434 O O . ASP B 1 302 ? 86.768 125.991 132.494 1.00 140.25 302 ASP B O 1
ATOM 4439 N N . SER B 1 303 ? 86.974 128.078 133.318 1.00 144.72 303 SER B N 1
ATOM 4440 C CA . SER B 1 303 ? 85.751 128.546 132.676 1.00 144.72 303 SER B CA 1
ATOM 4441 C C . SER B 1 303 ? 85.925 128.746 131.177 1.00 144.72 303 SER B C 1
ATOM 4442 O O . SER B 1 303 ? 84.927 128.791 130.450 1.00 144.72 303 SER B O 1
ATOM 4445 N N . MET B 1 304 ? 87.163 128.870 130.702 1.00 139.17 304 MET B N 1
ATOM 4446 C CA . MET B 1 304 ? 87.442 128.996 129.280 1.00 139.17 304 MET B CA 1
ATOM 4447 C C . MET B 1 304 ? 88.156 127.782 128.704 1.00 139.17 304 MET B C 1
ATOM 4448 O O . MET B 1 304 ? 88.278 127.678 127.480 1.00 139.17 304 MET B O 1
ATOM 4453 N N . CYS B 1 305 ? 88.634 126.869 129.549 1.00 135.76 305 CYS B N 1
ATOM 4454 C CA . CYS B 1 305 ? 89.332 125.688 129.051 1.00 135.76 305 CYS B CA 1
ATOM 4455 C C . CYS B 1 305 ? 88.348 124.607 128.622 1.00 135.76 305 CYS B C 1
ATOM 4456 O O . CYS B 1 305 ? 88.545 123.942 127.600 1.00 135.76 305 CYS B O 1
ATOM 4459 N N . TRP B 1 306 ? 87.279 124.417 129.401 1.00 140.31 306 TRP B N 1
ATOM 4460 C CA . TRP B 1 306 ? 86.359 123.310 129.156 1.00 140.31 306 TRP B CA 1
ATOM 4461 C C . TRP B 1 306 ? 85.509 123.542 127.914 1.00 140.31 306 TRP B C 1
ATOM 4462 O O . TRP B 1 306 ? 85.372 122.642 127.076 1.00 140.31 306 TRP B O 1
ATOM 4473 N N . GLY B 1 307 ? 84.929 124.736 127.780 1.00 133.04 307 GLY B N 1
ATOM 4474 C CA . GLY B 1 307 ? 84.048 124.999 126.653 1.00 133.04 307 GLY B CA 1
ATOM 4475 C C . GLY B 1 307 ? 84.792 125.099 125.337 1.00 133.04 307 GLY B C 1
ATOM 4476 O O . GLY B 1 307 ? 84.220 124.861 124.270 1.00 133.04 307 GLY B O 1
ATOM 4477 N N . LEU B 1 308 ? 86.077 125.441 125.394 1.00 127.21 308 LEU B N 1
ATOM 4478 C CA . LEU B 1 308 ? 86.906 125.491 124.200 1.00 127.21 308 LEU B CA 1
ATOM 4479 C C . LEU B 1 308 ? 87.356 124.109 123.748 1.00 127.21 308 LEU B C 1
ATOM 4480 O O . LEU B 1 308 ? 87.556 123.900 122.549 1.00 127.21 308 LEU B O 1
ATOM 4485 N N . LYS B 1 309 ? 87.480 123.151 124.661 1.00 126.59 309 LYS B N 1
ATOM 4486 C CA . LYS B 1 309 ? 88.087 121.867 124.344 1.00 126.59 309 LYS B CA 1
ATOM 4487 C C . LYS B 1 309 ? 87.092 120.717 124.301 1.00 126.59 309 LYS B C 1
ATOM 4488 O O . LYS B 1 309 ? 87.129 119.916 123.364 1.00 126.59 309 LYS B O 1
ATOM 4494 N N . GLN B 1 310 ? 86.202 120.614 125.290 1.00 140.29 310 GLN B N 1
ATOM 4495 C CA . GLN B 1 310 ? 85.428 119.388 125.477 1.00 140.29 310 GLN B CA 1
ATOM 4496 C C . GLN B 1 310 ? 84.354 119.226 124.408 1.00 140.29 310 GLN B C 1
ATOM 4497 O O . GLN B 1 310 ? 84.188 118.140 123.841 1.00 140.29 310 GLN B O 1
ATOM 4503 N N . GLY B 1 311 ? 83.615 120.297 124.112 1.00 130.33 311 GLY B N 1
ATOM 4504 C CA . GLY B 1 311 ? 82.623 120.232 123.054 1.00 130.33 311 GLY B CA 1
ATOM 4505 C C . GLY B 1 311 ? 83.196 120.373 121.659 1.00 130.33 311 GLY B C 1
ATOM 4506 O O . GLY B 1 311 ? 82.437 120.366 120.685 1.00 130.33 311 GLY B O 1
ATOM 4507 N N . TYR B 1 312 ? 84.518 120.503 121.541 1.00 119.88 312 TYR B N 1
ATOM 4508 C CA . TYR B 1 312 ? 85.114 120.822 120.251 1.00 119.88 312 TYR B CA 1
ATOM 4509 C C . TYR B 1 312 ? 85.715 119.594 119.578 1.00 119.88 312 TYR B C 1
ATOM 4510 O O . TYR B 1 312 ? 85.422 119.313 118.411 1.00 119.88 312 TYR B O 1
ATOM 4519 N N . VAL B 1 313 ? 86.577 118.860 120.288 1.00 113.95 313 VAL B N 1
ATOM 4520 C CA . VAL B 1 313 ? 87.361 117.813 119.637 1.00 113.95 313 VAL B CA 1
ATOM 4521 C C . VAL B 1 313 ? 86.534 116.579 119.308 1.00 113.95 313 VAL B C 1
ATOM 4522 O O . VAL B 1 313 ? 87.022 115.681 118.614 1.00 113.95 313 VAL B O 1
ATOM 4526 N N . THR B 1 314 ? 85.290 116.505 119.775 1.00 110.85 314 THR B N 1
ATOM 4527 C CA . THR B 1 314 ? 84.379 115.434 119.384 1.00 110.85 314 THR B CA 1
ATOM 4528 C C . THR B 1 314 ? 83.746 115.772 118.032 1.00 110.85 314 THR B C 1
ATOM 4529 O O . THR B 1 314 ? 82.544 116.009 117.897 1.00 110.85 314 THR B O 1
ATOM 4533 N N . MET B 1 315 ? 84.585 115.755 116.997 1.00 97.05 315 MET B N 1
ATOM 4534 C CA . MET B 1 315 ? 84.153 116.031 115.637 1.00 97.05 315 MET B CA 1
ATOM 4535 C C . MET B 1 315 ? 84.726 114.991 114.693 1.00 97.05 315 MET B C 1
ATOM 4536 O O . MET B 1 315 ? 85.590 114.192 115.060 1.00 97.05 315 MET B O 1
ATOM 4541 N N . PHE B 1 316 ? 84.223 115.016 113.470 1.00 71.75 316 PHE B N 1
ATOM 4542 C CA . PHE B 1 316 ? 84.827 114.244 112.402 1.00 71.75 316 PHE B CA 1
ATOM 4543 C C . PHE B 1 316 ? 86.204 114.817 112.096 1.00 71.75 316 PHE B C 1
ATOM 4544 O O . PHE B 1 316 ? 86.318 116.020 111.820 1.00 71.75 316 PHE B O 1
ATOM 4552 N N . PRO B 1 317 ? 87.264 114.018 112.159 1.00 66.95 317 PRO B N 1
ATOM 4553 C CA . PRO B 1 317 ? 88.606 114.554 111.918 1.00 66.95 317 PRO B CA 1
ATOM 4554 C C . PRO B 1 317 ? 88.808 114.900 110.455 1.00 66.95 317 PRO B C 1
ATOM 4555 O O . PRO B 1 317 ? 88.518 114.104 109.561 1.00 66.95 317 PRO B O 1
ATOM 4559 N N . PHE B 1 318 ? 89.301 116.107 110.216 1.00 66.36 318 PHE B N 1
ATOM 4560 C CA . PHE B 1 318 ? 89.429 116.609 108.859 1.00 66.36 318 PHE B CA 1
ATOM 4561 C C . PHE B 1 318 ? 90.810 116.401 108.276 1.00 66.36 318 PHE B C 1
ATOM 4562 O O . PHE B 1 318 ? 90.926 116.171 107.069 1.00 66.36 318 PHE B O 1
ATOM 4570 N N . ASN B 1 319 ? 91.853 116.474 109.103 1.00 61.06 319 ASN B N 1
ATOM 4571 C CA . ASN B 1 319 ? 93.214 116.244 108.638 1.00 61.06 319 ASN B CA 1
ATOM 4572 C C . ASN B 1 319 ? 93.426 114.823 108.147 1.00 61.06 319 ASN B C 1
ATOM 4573 O O . ASN B 1 319 ? 94.301 114.596 107.308 1.00 61.06 319 ASN B O 1
ATOM 4578 N N . ILE B 1 320 ? 92.643 113.870 108.647 1.00 56.24 320 ILE B N 1
ATOM 4579 C CA . ILE B 1 320 ? 92.676 112.524 108.099 1.00 56.24 320 ILE B CA 1
ATOM 4580 C C . ILE B 1 320 ? 92.079 112.506 106.702 1.00 56.24 320 ILE B C 1
ATOM 4581 O O . ILE B 1 320 ? 92.634 111.895 105.782 1.00 56.24 320 ILE B O 1
ATOM 4586 N N . GLU B 1 321 ? 90.945 113.184 106.520 1.00 61.32 321 GLU B N 1
ATOM 4587 C CA . GLU B 1 321 ? 90.290 113.224 105.218 1.00 61.32 321 GLU B CA 1
ATOM 4588 C C . GLU B 1 321 ? 91.103 114.017 104.211 1.00 61.32 321 GLU B C 1
ATOM 4589 O O . GLU B 1 321 ? 91.066 113.723 103.012 1.00 61.32 321 GLU B O 1
ATOM 4595 N N . TYR B 1 322 ? 91.846 115.015 104.680 1.00 61.47 322 TYR B N 1
ATOM 4596 C CA . TYR B 1 322 ? 92.751 115.738 103.801 1.00 61.47 322 TYR B CA 1
ATOM 4597 C C . TYR B 1 322 ? 93.884 114.841 103.335 1.00 61.47 322 TYR B C 1
ATOM 4598 O O . TYR B 1 322 ? 94.389 114.996 102.220 1.00 61.47 322 TYR B O 1
ATOM 4607 N N . SER B 1 323 ? 94.286 113.889 104.174 1.00 54.84 323 SER B N 1
ATOM 4608 C CA . SER B 1 323 ? 95.431 113.056 103.844 1.00 54.84 323 SER B CA 1
ATOM 4609 C C . SER B 1 323 ? 95.091 112.048 102.758 1.00 54.84 323 SER B C 1
ATOM 4610 O O . SER B 1 323 ? 95.954 111.683 101.954 1.00 54.84 323 SER B O 1
ATOM 4613 N N . LEU B 1 324 ? 93.845 111.584 102.716 1.00 50.38 324 LEU B N 1
ATOM 4614 C CA . LEU B 1 324 ? 93.476 110.609 101.698 1.00 50.38 324 LEU B CA 1
ATOM 4615 C C . LEU B 1 324 ? 93.355 111.260 100.330 1.00 50.38 324 LEU B C 1
ATOM 4616 O O . LEU B 1 324 ? 93.684 110.642 99.312 1.00 50.38 324 LEU B O 1
ATOM 4621 N N . ILE B 1 325 ? 92.881 112.503 100.287 1.00 54.57 325 ILE B N 1
ATOM 4622 C CA . ILE B 1 325 ? 92.676 113.174 99.011 1.00 54.57 325 ILE B CA 1
ATOM 4623 C C . ILE B 1 325 ? 94.012 113.542 98.387 1.00 54.57 325 ILE B C 1
ATOM 4624 O O . ILE B 1 325 ? 94.202 113.419 97.173 1.00 54.57 325 ILE B O 1
ATOM 4629 N N . CYS B 1 326 ? 94.975 113.958 99.205 1.00 56.20 326 CYS B N 1
ATOM 4630 C CA . CYS B 1 326 ? 96.311 114.185 98.675 1.00 56.20 326 CYS B CA 1
ATOM 4631 C C . CYS B 1 326 ? 97.004 112.878 98.330 1.00 56.20 326 CYS B C 1
ATOM 4632 O O . CYS B 1 326 ? 97.910 112.863 97.492 1.00 56.20 326 CYS B O 1
ATOM 4635 N N . ALA B 1 327 ? 96.597 111.776 98.955 1.00 51.61 327 ALA B N 1
ATOM 4636 C CA . ALA B 1 327 ? 97.149 110.484 98.579 1.00 51.61 327 ALA B CA 1
ATOM 4637 C C . ALA B 1 327 ? 96.646 110.060 97.209 1.00 51.61 327 ALA B C 1
ATOM 4638 O O . ALA B 1 327 ? 97.428 109.632 96.356 1.00 51.61 327 ALA B O 1
ATOM 4640 N N . THR B 1 328 ? 95.346 110.195 96.969 1.00 54.45 328 THR B N 1
ATOM 4641 C CA . THR B 1 328 ? 94.795 109.775 95.691 1.00 54.45 328 THR B CA 1
ATOM 4642 C C . THR B 1 328 ? 94.990 110.796 94.582 1.00 54.45 328 THR B C 1
ATOM 4643 O O . THR B 1 328 ? 94.597 110.520 93.448 1.00 54.45 328 THR B O 1
ATOM 4647 N N . LEU B 1 329 ? 95.555 111.964 94.871 1.00 57.67 329 LEU B N 1
ATOM 4648 C CA . LEU B 1 329 ? 95.910 112.886 93.799 1.00 57.67 329 LEU B CA 1
ATOM 4649 C C . LEU B 1 329 ? 97.368 112.776 93.407 1.00 57.67 329 LEU B C 1
ATOM 4650 O O . LEU B 1 329 ? 97.705 112.942 92.232 1.00 57.67 329 LEU B O 1
ATOM 4655 N N . LEU B 1 330 ? 98.244 112.505 94.369 1.00 57.44 330 LEU B N 1
ATOM 4656 C CA . LEU B 1 330 ? 99.655 112.398 94.041 1.00 57.44 330 LEU B CA 1
ATOM 4657 C C . LEU B 1 330 ? 99.953 111.117 93.283 1.00 57.44 330 LEU B C 1
ATOM 4658 O O . LEU B 1 330 ? 100.919 111.066 92.516 1.00 57.44 330 LEU B O 1
ATOM 4663 N N . PHE B 1 331 ? 99.132 110.086 93.460 1.00 58.48 331 PHE B N 1
ATOM 4664 C CA . PHE B 1 331 ? 99.425 108.820 92.806 1.00 58.48 331 PHE B CA 1
ATOM 4665 C C . PHE B 1 331 ? 99.078 108.864 91.327 1.00 58.48 331 PHE B C 1
ATOM 4666 O O . PHE B 1 331 ? 99.760 108.237 90.510 1.00 58.48 331 PHE B O 1
ATOM 4674 N N . ILE B 1 332 ? 98.024 109.590 90.960 1.00 56.22 332 ILE B N 1
ATOM 4675 C CA . ILE B 1 332 ? 97.689 109.715 89.546 1.00 56.22 332 ILE B CA 1
ATOM 4676 C C . ILE B 1 332 ? 98.705 110.596 88.839 1.00 56.22 332 ILE B C 1
ATOM 4677 O O . ILE B 1 332 ? 99.021 110.385 87.663 1.00 56.22 332 ILE B O 1
ATOM 4682 N N . MET B 1 333 ? 99.246 111.586 89.546 1.00 62.62 333 MET B N 1
ATOM 4683 C CA . MET B 1 333 ? 100.307 112.402 88.973 1.00 62.62 333 MET B CA 1
ATOM 4684 C C . MET B 1 333 ? 101.599 111.610 88.833 1.00 62.62 333 MET B C 1
ATOM 4685 O O . MET B 1 333 ? 102.278 111.714 87.805 1.00 62.62 333 MET B O 1
ATOM 4690 N N . TRP B 1 334 ? 101.929 110.791 89.832 1.00 62.04 334 TRP B N 1
ATOM 4691 C CA . TRP B 1 334 ? 103.129 109.963 89.770 1.00 62.04 334 TRP B CA 1
ATOM 4692 C C . TRP B 1 334 ? 103.023 108.897 88.693 1.00 62.04 334 TRP B C 1
ATOM 4693 O O . TRP B 1 334 ? 104.039 108.472 88.139 1.00 62.04 334 TRP B O 1
ATOM 4704 N N . LYS B 1 335 ? 101.812 108.452 88.385 1.00 65.18 335 LYS B N 1
ATOM 4705 C CA . LYS B 1 335 ? 101.640 107.509 87.294 1.00 65.18 335 LYS B CA 1
ATOM 4706 C C . LYS B 1 335 ? 101.770 108.189 85.944 1.00 65.18 335 LYS B C 1
ATOM 4707 O O . LYS B 1 335 ? 102.186 107.553 84.972 1.00 65.18 335 LYS B O 1
ATOM 4713 N N . ASN B 1 336 ? 101.437 109.474 85.868 1.00 70.49 336 ASN B N 1
ATOM 4714 C CA . ASN B 1 336 ? 101.327 110.169 84.597 1.00 70.49 336 ASN B CA 1
ATOM 4715 C C . ASN B 1 336 ? 102.496 111.101 84.333 1.00 70.49 336 ASN B C 1
ATOM 4716 O O . ASN B 1 336 ? 102.416 111.940 83.432 1.00 70.49 336 ASN B O 1
ATOM 4721 N N . VAL B 1 337 ? 103.569 110.987 85.091 1.00 71.90 337 VAL B N 1
ATOM 4722 C CA . VAL B 1 337 ? 104.777 111.720 84.748 1.00 71.90 337 VAL B CA 1
ATOM 4723 C C . VAL B 1 337 ? 105.511 110.955 83.655 1.00 71.90 337 VAL B C 1
ATOM 4724 O O . VAL B 1 337 ? 105.640 109.726 83.702 1.00 71.90 337 VAL B O 1
ATOM 4728 N N . GLY B 1 338 ? 105.924 111.672 82.617 1.00 80.48 338 GLY B N 1
ATOM 4729 C CA . GLY B 1 338 ? 106.551 111.011 81.496 1.00 80.48 338 GLY B CA 1
ATOM 4730 C C . GLY B 1 338 ? 105.602 110.240 80.612 1.00 80.48 338 GLY B C 1
ATOM 4731 O O . GLY B 1 338 ? 105.982 109.199 80.075 1.00 80.48 338 GLY B O 1
ATOM 4732 N N . ARG B 1 339 ? 104.369 110.707 80.459 1.00 78.55 339 ARG B N 1
ATOM 4733 C CA . ARG B 1 339 ? 103.436 110.101 79.522 1.00 78.55 339 ARG B CA 1
ATOM 4734 C C . ARG B 1 339 ? 103.536 110.821 78.185 1.00 78.55 339 ARG B C 1
ATOM 4735 O O . ARG B 1 339 ? 103.536 112.054 78.137 1.00 78.55 339 ARG B O 1
ATOM 4743 N N . ARG B 1 340 ? 103.635 110.050 77.106 1.00 85.21 340 ARG B N 1
ATOM 4744 C CA . ARG B 1 340 ? 103.766 110.642 75.784 1.00 85.21 340 ARG B CA 1
ATOM 4745 C C . ARG B 1 340 ? 102.442 111.236 75.327 1.00 85.21 340 ARG B C 1
ATOM 4746 O O . ARG B 1 340 ? 101.457 110.517 75.139 1.00 85.21 340 ARG B O 1
ATOM 4754 N N . GLU B 1 341 ? 102.437 112.561 75.159 1.00 89.24 341 GLU B N 1
ATOM 4755 C CA . GLU B 1 341 ? 101.310 113.353 74.648 1.00 89.24 341 GLU B CA 1
ATOM 4756 C C . GLU B 1 341 ? 100.014 113.169 75.431 1.00 89.24 341 GLU B C 1
ATOM 4757 O O . GLU B 1 341 ? 98.929 113.187 74.854 1.00 89.24 341 GLU B O 1
ATOM 47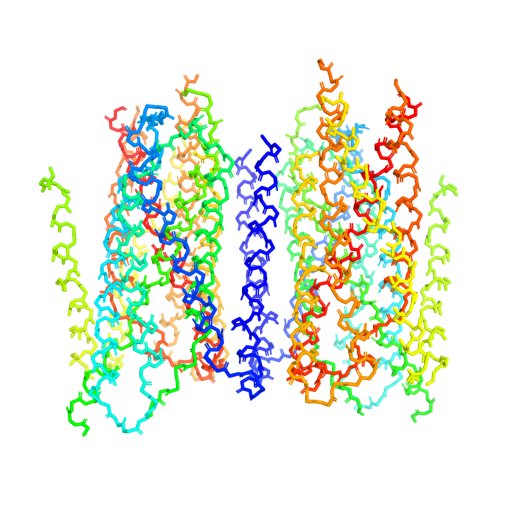63 N N . UNK B 1 358 ? 87.963 133.307 88.236 1.00 123.89 358 UNK B N 1
ATOM 4764 C CA . UNK B 1 358 ? 88.291 132.871 89.587 1.00 123.89 358 UNK B CA 1
ATOM 4765 C C . UNK B 1 358 ? 87.152 133.185 90.550 1.00 123.89 358 UNK B C 1
ATOM 4766 O O . UNK B 1 358 ? 87.318 133.121 91.767 1.00 123.89 358 UNK B O 1
ATOM 4768 N N . UNK B 1 359 ? 85.992 133.528 89.996 1.00 129.17 359 UNK B N 1
ATOM 4769 C CA . UNK B 1 359 ? 84.811 133.803 90.801 1.00 129.17 359 UNK B CA 1
ATOM 4770 C C . UNK B 1 359 ? 84.032 132.547 91.154 1.00 129.17 359 UNK B C 1
ATOM 4771 O O . UNK B 1 359 ? 83.110 132.618 91.974 1.00 129.17 359 UNK B O 1
ATOM 4773 N N . UNK B 1 360 ? 84.373 131.410 90.551 1.00 132.68 360 UNK B N 1
ATOM 4774 C CA . UNK B 1 360 ? 83.749 130.131 90.858 1.00 132.68 360 UNK B CA 1
ATOM 4775 C C . UNK B 1 360 ? 84.571 129.296 91.828 1.00 132.68 360 UNK B C 1
ATOM 4776 O O . UNK B 1 360 ? 84.209 128.147 92.096 1.00 132.68 360 UNK B O 1
ATOM 4778 N N . UNK B 1 361 ? 85.667 129.840 92.354 1.00 132.45 361 UNK B N 1
ATOM 4779 C CA . UNK B 1 361 ? 86.497 129.129 93.311 1.00 132.45 361 UNK B CA 1
ATOM 4780 C C . UNK B 1 361 ? 86.492 129.747 94.699 1.00 132.45 361 UNK B C 1
ATOM 4781 O O . UNK B 1 361 ? 86.782 129.041 95.669 1.00 132.45 361 UNK B O 1
ATOM 4783 N N . UNK B 1 362 ? 86.168 131.034 94.822 1.00 132.20 362 UNK B N 1
ATOM 4784 C CA . UNK B 1 362 ? 86.199 131.709 96.112 1.00 132.20 362 UNK B CA 1
ATOM 4785 C C . UNK B 1 362 ? 85.004 131.375 96.994 1.00 132.20 362 UNK B C 1
ATOM 4786 O O . UNK B 1 362 ? 85.040 131.671 98.192 1.00 132.20 362 UNK B O 1
ATOM 4788 N N . UNK B 1 363 ? 83.955 130.768 96.440 1.00 129.36 363 UNK B N 1
ATOM 4789 C CA . UNK B 1 363 ? 82.774 130.445 97.228 1.00 129.36 363 UNK B CA 1
ATOM 4790 C C . UNK B 1 363 ? 82.935 129.171 98.044 1.00 129.36 363 UNK B C 1
ATOM 4791 O O . UNK B 1 363 ? 82.172 128.964 98.993 1.00 129.36 363 UNK B O 1
ATOM 4793 N N . UNK B 1 364 ? 83.903 128.319 97.699 1.00 133.21 364 UNK B N 1
ATOM 4794 C CA . UNK B 1 364 ? 84.052 127.035 98.377 1.00 133.21 364 UNK B CA 1
ATOM 4795 C C . UNK B 1 364 ? 84.628 127.213 99.776 1.00 133.21 364 UNK B C 1
ATOM 4796 O O . UNK B 1 364 ? 84.006 126.827 100.771 1.00 133.21 364 UNK B O 1
ATOM 4798 N N . UNK B 1 365 ? 85.816 127.809 99.871 1.00 131.82 365 UNK B N 1
ATOM 4799 C CA . UNK B 1 365 ? 86.473 127.980 101.160 1.00 131.82 365 UNK B CA 1
ATOM 4800 C C . UNK B 1 365 ? 85.845 129.077 102.009 1.00 131.82 365 UNK B C 1
ATOM 4801 O O . UNK B 1 365 ? 86.147 129.156 103.205 1.00 131.82 365 UNK B O 1
ATOM 4803 N N . UNK B 1 366 ? 84.992 129.922 101.432 1.00 138.62 366 UNK B N 1
ATOM 4804 C CA . UNK B 1 366 ? 84.346 130.970 102.213 1.00 138.62 366 UNK B CA 1
ATOM 4805 C C . UNK B 1 366 ? 83.206 130.410 103.055 1.00 138.62 366 UNK B C 1
ATOM 4806 O O . UNK B 1 366 ? 83.144 130.647 104.266 1.00 138.62 366 UNK B O 1
ATOM 4808 N N . UNK B 1 367 ? 82.299 129.658 102.433 1.00 143.43 367 UNK B N 1
ATOM 4809 C CA . UNK B 1 367 ? 81.146 129.114 103.139 1.00 143.43 367 UNK B CA 1
ATOM 4810 C C . UNK B 1 367 ? 81.478 127.884 103.970 1.00 143.43 367 UNK B C 1
ATOM 4811 O O . UNK B 1 367 ? 80.648 127.471 104.787 1.00 143.43 367 UNK B O 1
ATOM 4813 N N . UNK B 1 368 ? 82.659 127.289 103.783 1.00 135.02 368 UNK B N 1
ATOM 4814 C CA . UNK B 1 368 ? 83.034 126.117 104.567 1.00 135.02 368 UNK B CA 1
ATOM 4815 C C . UNK B 1 368 ? 83.329 126.477 106.016 1.00 135.02 368 UNK B C 1
ATOM 4816 O O . UNK B 1 368 ? 83.146 125.642 106.909 1.00 135.02 368 UNK B O 1
ATOM 4818 N N . UNK B 1 369 ? 83.784 127.708 106.266 1.00 136.32 369 UNK B N 1
ATOM 4819 C CA . UNK B 1 369 ? 84.029 128.153 107.633 1.00 136.32 369 UNK B CA 1
ATOM 4820 C C . UNK B 1 369 ? 82.731 128.313 108.411 1.00 136.32 369 UNK B C 1
ATOM 4821 O O . UNK B 1 369 ? 82.719 128.144 109.636 1.00 136.32 369 UNK B O 1
ATOM 4823 N N . UNK B 1 370 ? 81.635 128.644 107.727 1.00 133.93 370 UNK B N 1
ATOM 4824 C CA . UNK B 1 370 ? 80.332 128.594 108.377 1.00 133.93 370 UNK B CA 1
ATOM 4825 C C . UNK B 1 370 ? 79.887 127.158 108.604 1.00 133.93 370 UNK B C 1
ATOM 4826 O O . UNK B 1 370 ? 79.242 126.863 109.615 1.00 133.93 370 UNK B O 1
ATOM 4828 N N . UNK B 1 371 ? 80.227 126.254 107.682 1.00 124.80 371 UNK B N 1
ATOM 4829 C CA . UNK B 1 371 ? 79.871 124.851 107.854 1.00 124.80 371 UNK B CA 1
ATOM 4830 C C . UNK B 1 371 ? 80.731 124.180 108.916 1.00 124.80 371 UNK B C 1
ATOM 4831 O O . UNK B 1 371 ? 80.246 123.302 109.638 1.00 124.80 371 UNK B O 1
ATOM 4833 N N . UNK B 1 372 ? 82.002 124.574 109.025 1.00 124.52 372 UNK B N 1
ATOM 4834 C CA . UNK B 1 372 ? 82.849 124.047 110.090 1.00 124.52 372 UNK B CA 1
ATOM 4835 C C . UNK B 1 372 ? 82.402 124.564 111.450 1.00 124.52 372 UNK B C 1
ATOM 4836 O O . UNK B 1 372 ? 82.450 123.833 112.445 1.00 124.52 372 UNK B O 1
ATOM 4838 N N . UNK B 1 373 ? 81.957 125.820 111.510 1.00 126.34 373 UNK B N 1
ATOM 4839 C CA . UNK B 1 373 ? 81.397 126.352 112.744 1.00 126.34 373 UNK B CA 1
ATOM 4840 C C . UNK B 1 373 ? 80.000 125.815 113.017 1.00 126.34 373 UNK B C 1
ATOM 4841 O O . UNK B 1 373 ? 79.539 125.871 114.162 1.00 126.34 373 UNK B O 1
ATOM 4843 N N . UNK B 1 374 ? 79.316 125.299 111.991 1.00 129.91 374 UNK B N 1
ATOM 4844 C CA . UNK B 1 374 ? 78.033 124.644 112.214 1.00 129.91 374 UNK B CA 1
ATOM 4845 C C . UNK B 1 374 ? 78.208 123.306 112.913 1.00 129.91 374 UNK B C 1
ATOM 4846 O O . UNK B 1 374 ? 77.288 122.841 113.596 1.00 129.91 374 UNK B O 1
ATOM 4848 N N . UNK B 1 375 ? 79.373 122.672 112.748 1.00 128.02 375 UNK B N 1
ATOM 4849 C CA . UNK B 1 375 ? 79.657 121.432 113.463 1.00 128.02 375 UNK B CA 1
ATOM 4850 C C . UNK B 1 375 ? 79.794 121.680 114.959 1.00 128.02 375 UNK B C 1
ATOM 4851 O O . UNK B 1 375 ? 79.339 120.869 115.773 1.00 128.02 375 UNK B O 1
ATOM 4853 N N . UNK B 1 376 ? 80.404 122.804 115.338 1.00 128.57 376 UNK B N 1
ATOM 4854 C CA . UNK B 1 376 ? 80.517 123.158 116.746 1.00 128.57 376 UNK B CA 1
ATOM 4855 C C . UNK B 1 376 ? 79.182 123.570 117.347 1.00 128.57 376 UNK B C 1
ATOM 4856 O O . UNK B 1 376 ? 79.024 123.508 118.570 1.00 128.57 376 UNK B O 1
ATOM 4858 N N . UNK B 1 377 ? 78.221 123.984 116.518 1.00 128.28 377 UNK B N 1
ATOM 4859 C CA . UNK B 1 377 ? 76.921 124.393 117.035 1.00 128.28 377 UNK B CA 1
ATOM 4860 C C . UNK B 1 377 ? 76.110 123.205 117.527 1.00 128.28 377 UNK B C 1
ATOM 4861 O O . UNK B 1 377 ? 75.263 123.361 118.413 1.00 128.28 377 UNK B O 1
ATOM 4863 N N . UNK B 1 378 ? 76.357 122.016 116.976 1.00 132.49 378 UNK B N 1
ATOM 4864 C CA . UNK B 1 378 ? 75.576 120.840 117.344 1.00 132.49 378 UNK B CA 1
ATOM 4865 C C . UNK B 1 378 ? 75.999 120.287 118.699 1.00 132.49 378 UNK B C 1
ATOM 4866 O O . UNK B 1 378 ? 75.151 119.969 119.539 1.00 132.49 378 UNK B O 1
ATOM 4868 N N . UNK B 1 379 ? 77.308 120.162 118.925 1.00 131.31 379 UNK B N 1
ATOM 4869 C CA . UNK B 1 379 ? 77.791 119.575 120.169 1.00 131.31 379 UNK B CA 1
ATOM 4870 C C . UNK B 1 379 ? 77.652 120.536 121.341 1.00 131.31 379 UNK B C 1
ATOM 4871 O O . UNK B 1 379 ? 77.448 120.097 122.478 1.00 131.31 379 UNK B O 1
ATOM 4873 N N . UNK B 1 380 ? 77.753 121.841 121.092 1.00 133.42 380 UNK B N 1
ATOM 4874 C CA . UNK B 1 380 ? 77.593 122.821 122.158 1.00 133.42 380 UNK B CA 1
ATOM 4875 C C . UNK B 1 380 ? 76.136 123.084 122.508 1.00 133.42 380 UNK B C 1
ATOM 4876 O O . UNK B 1 380 ? 75.870 123.790 123.486 1.00 133.42 380 UNK B O 1
ATOM 4878 N N . UNK B 1 381 ? 75.191 122.540 121.740 1.00 137.37 381 UNK B N 1
ATOM 4879 C CA . UNK B 1 381 ? 73.770 122.641 122.047 1.00 137.37 381 UNK B CA 1
ATOM 4880 C C . UNK B 1 381 ? 73.255 121.414 122.787 1.00 137.37 381 UNK B C 1
ATOM 4881 O O . UNK B 1 381 ? 72.079 121.059 122.658 1.00 137.37 381 UNK B O 1
ATOM 4883 N N . UNK B 1 382 ? 74.115 120.754 123.556 1.00 138.86 382 UNK B N 1
ATOM 4884 C CA . UNK B 1 382 ? 73.724 119.561 124.296 1.00 138.86 382 UNK B CA 1
ATOM 4885 C C . UNK B 1 382 ? 74.142 119.664 125.756 1.00 138.86 382 UNK B C 1
ATOM 4886 O O . UNK B 1 382 ? 74.545 118.674 126.364 1.00 138.86 382 UNK B O 1
ATOM 4888 N N . UNK B 1 389 ? 70.810 113.402 124.068 1.00 139.36 389 UNK B N 1
ATOM 4889 C CA . UNK B 1 389 ? 69.824 112.778 124.940 1.00 139.36 389 UNK B CA 1
ATOM 4890 C C . UNK B 1 389 ? 69.446 111.398 124.421 1.00 139.36 389 UNK B C 1
ATOM 4891 O O . UNK B 1 389 ? 69.866 111.002 123.337 1.00 139.36 389 UNK B O 1
ATOM 4893 N N . UNK B 1 390 ? 68.649 110.665 125.202 1.00 138.11 390 UNK B N 1
ATOM 4894 C CA . UNK B 1 390 ? 68.159 109.369 124.750 1.00 138.11 390 UNK B CA 1
ATOM 4895 C C . UNK B 1 390 ? 67.083 109.505 123.683 1.00 138.11 390 UNK B C 1
ATOM 4896 O O . UNK B 1 390 ? 66.830 108.544 122.949 1.00 138.11 390 UNK B O 1
ATOM 4898 N N . UNK B 1 391 ? 66.442 110.669 123.589 1.00 140.52 391 UNK B N 1
ATOM 4899 C CA . UNK B 1 391 ? 65.526 110.968 122.499 1.00 140.52 391 UNK B CA 1
ATOM 4900 C C . UNK B 1 391 ? 66.168 111.802 121.402 1.00 140.52 391 UNK B C 1
ATOM 4901 O O . UNK B 1 391 ? 65.689 111.775 120.263 1.00 140.52 391 UNK B O 1
ATOM 4903 N N . UNK B 1 392 ? 67.235 112.539 121.718 1.00 139.95 392 UNK B N 1
ATOM 4904 C CA . UNK B 1 392 ? 67.963 113.279 120.695 1.00 139.95 392 UNK B CA 1
ATOM 4905 C C . UNK B 1 392 ? 68.818 112.350 119.841 1.00 139.95 392 UNK B C 1
ATOM 4906 O O . UNK B 1 392 ? 68.843 112.484 118.613 1.00 139.95 392 UNK B O 1
ATOM 4908 N N . UNK B 1 393 ? 69.522 111.404 120.471 1.00 131.91 393 UNK B N 1
ATOM 4909 C CA . UNK B 1 393 ? 70.263 110.406 119.708 1.00 131.91 393 UNK B CA 1
ATOM 4910 C C . UNK B 1 393 ? 69.326 109.440 119.002 1.00 131.91 393 UNK B C 1
ATOM 4911 O O . UNK B 1 393 ? 69.688 108.875 117.965 1.00 131.91 393 UNK B O 1
ATOM 4913 N N . UNK B 1 394 ? 68.125 109.237 119.549 1.00 133.66 394 UNK B N 1
ATOM 4914 C CA . UNK B 1 394 ? 67.104 108.485 118.830 1.00 133.66 394 UNK B CA 1
ATOM 4915 C C . UNK B 1 394 ? 66.632 109.239 117.599 1.00 133.66 394 UNK B C 1
ATOM 4916 O O . UNK B 1 394 ? 66.250 108.619 116.602 1.00 133.66 394 UNK B O 1
ATOM 4918 N N . UNK B 1 395 ? 66.647 110.570 117.651 1.00 131.24 395 UNK B N 1
ATOM 4919 C CA . UNK B 1 395 ? 66.405 111.356 116.452 1.00 131.24 395 UNK B CA 1
ATOM 4920 C C . UNK B 1 395 ? 67.628 111.385 115.548 1.00 131.24 395 UNK B C 1
ATOM 4921 O O . UNK B 1 395 ? 67.486 111.505 114.326 1.00 131.24 395 UNK B O 1
ATOM 4923 N N . UNK B 1 396 ? 68.828 111.277 116.126 1.00 124.87 396 UNK B N 1
ATOM 4924 C CA . UNK B 1 396 ? 70.044 111.274 115.320 1.00 124.87 396 UNK B CA 1
ATOM 4925 C C . UNK B 1 396 ? 70.164 109.992 114.511 1.00 124.87 396 UNK B C 1
ATOM 4926 O O . UNK B 1 396 ? 70.620 110.015 113.363 1.00 124.87 396 UNK B O 1
ATOM 4928 N N . UNK B 1 397 ? 69.753 108.866 115.088 1.00 116.34 397 UNK B N 1
ATOM 4929 C CA . UNK B 1 397 ? 69.695 107.629 114.329 1.00 116.34 397 UNK B CA 1
ATOM 4930 C C . UNK B 1 397 ? 68.488 107.580 113.407 1.00 116.34 397 UNK B C 1
ATOM 4931 O O . UNK B 1 397 ? 68.456 106.754 112.491 1.00 116.34 397 UNK B O 1
ATOM 4933 N N . UNK B 1 398 ? 67.498 108.441 113.630 1.00 117.03 398 UNK B N 1
ATOM 4934 C CA . UNK B 1 398 ? 66.339 108.482 112.750 1.00 117.03 398 UNK B CA 1
ATOM 4935 C C . UNK B 1 398 ? 66.647 109.189 111.440 1.00 117.03 398 UNK B C 1
ATOM 4936 O O . UNK B 1 398 ? 66.068 108.841 110.405 1.00 117.03 398 UNK B O 1
ATOM 4938 N N . UNK B 1 399 ? 67.547 110.175 111.468 1.00 110.06 399 UNK B N 1
ATOM 4939 C CA . UNK B 1 399 ? 67.854 110.937 110.262 1.00 110.06 399 UNK B CA 1
ATOM 4940 C C . UNK B 1 399 ? 68.644 110.102 109.264 1.00 110.06 399 UNK B C 1
ATOM 4941 O O . UNK B 1 399 ? 68.413 110.193 108.053 1.00 110.06 399 UNK B O 1
ATOM 4943 N N . UNK B 1 400 ? 69.578 109.284 109.750 1.00 102.37 400 UNK B N 1
ATOM 4944 C CA . UNK B 1 400 ? 70.304 108.391 108.856 1.00 102.37 400 UNK B CA 1
ATOM 4945 C C . UNK B 1 400 ? 69.415 107.264 108.354 1.00 102.37 400 UNK B C 1
ATOM 4946 O O . UNK B 1 400 ? 69.604 106.777 107.235 1.00 102.37 400 UNK B O 1
ATOM 4948 N N . UNK B 1 401 ? 68.442 106.844 109.159 1.00 97.79 401 UNK B N 1
ATOM 4949 C CA . UNK B 1 401 ? 67.549 105.773 108.740 1.00 97.79 401 UNK B CA 1
ATOM 4950 C C . UNK B 1 401 ? 66.561 106.250 107.688 1.00 97.79 401 UNK B C 1
ATOM 4951 O O . UNK B 1 401 ? 66.311 105.544 106.705 1.00 97.79 401 UNK B O 1
ATOM 4953 N N . UNK B 1 402 ? 66.000 107.447 107.872 1.00 96.84 402 UNK B N 1
ATOM 4954 C CA . UNK B 1 402 ? 64.962 107.930 106.968 1.00 96.84 402 UNK B CA 1
ATOM 4955 C C . UNK B 1 402 ? 65.528 108.347 105.619 1.00 96.84 402 UNK B C 1
ATOM 4956 O O . UNK B 1 402 ? 64.802 108.345 104.620 1.00 96.84 402 UNK B O 1
ATOM 4958 N N . UNK B 1 403 ? 66.810 108.705 105.566 1.00 96.16 403 UNK B N 1
ATOM 4959 C CA . UNK B 1 403 ? 67.398 109.138 104.304 1.00 96.16 403 UNK B CA 1
ATOM 4960 C C . UNK B 1 403 ? 67.771 107.954 103.424 1.00 96.16 403 UNK B C 1
ATOM 4961 O O . UNK B 1 403 ? 67.482 107.955 102.224 1.00 96.16 403 UNK B O 1
ATOM 4963 N N . UNK B 1 404 ? 68.404 106.938 103.998 1.00 92.55 404 UNK B N 1
ATOM 4964 C CA . UNK B 1 404 ? 68.850 105.785 103.230 1.00 92.55 404 UNK B CA 1
ATOM 4965 C C . UNK B 1 404 ? 67.759 104.746 103.020 1.00 92.55 404 UNK B C 1
ATOM 4966 O O . UNK B 1 404 ? 68.038 103.705 102.416 1.00 92.55 404 UNK B O 1
ATOM 4968 N N . UNK B 1 405 ? 66.540 105.000 103.503 1.00 94.07 405 UNK B N 1
ATOM 4969 C CA . UNK B 1 405 ? 65.471 104.010 103.416 1.00 94.07 405 UNK B CA 1
ATOM 4970 C C . UNK B 1 405 ? 65.029 103.795 101.975 1.00 94.07 405 UNK B C 1
ATOM 4971 O O . UNK B 1 405 ? 64.962 102.656 101.498 1.00 94.07 405 UNK B O 1
ATOM 4973 N N . UNK B 1 406 ? 64.733 104.879 101.261 1.00 94.40 406 UNK B N 1
ATOM 4974 C CA . UNK B 1 406 ? 64.371 104.758 99.858 1.00 94.40 406 UNK B CA 1
ATOM 4975 C C . UNK B 1 406 ? 65.570 104.433 98.980 1.00 94.40 406 UNK B C 1
ATOM 4976 O O . UNK B 1 406 ? 65.383 103.957 97.857 1.00 94.40 406 UNK B O 1
ATOM 4978 N N . UNK B 1 407 ? 66.790 104.675 99.472 1.00 90.20 407 UNK B N 1
ATOM 4979 C CA . UNK B 1 407 ? 67.987 104.442 98.671 1.00 90.20 407 UNK B CA 1
ATOM 4980 C C . UNK B 1 407 ? 68.230 102.960 98.439 1.00 90.20 407 UNK B C 1
ATOM 4981 O O . UNK B 1 407 ? 68.761 102.579 97.390 1.00 90.20 407 UNK B O 1
ATOM 4983 N N . UNK B 1 408 ? 67.860 102.116 99.400 1.00 90.44 408 UNK B N 1
ATOM 4984 C CA . UNK B 1 408 ? 67.929 100.679 99.172 1.00 90.44 408 UNK B CA 1
ATOM 4985 C C . UNK B 1 408 ? 66.878 100.241 98.164 1.00 90.44 408 UNK B C 1
ATOM 4986 O O . UNK B 1 408 ? 67.134 99.364 97.333 1.00 90.44 408 UNK B O 1
ATOM 4988 N N . UNK B 1 409 ? 65.694 100.853 98.216 1.00 93.94 409 UNK B N 1
ATOM 4989 C CA . UNK B 1 409 ? 64.650 100.551 97.245 1.00 93.94 409 UNK B CA 1
ATOM 4990 C C . UNK B 1 409 ? 64.922 101.191 95.895 1.00 93.94 409 UNK B C 1
ATOM 4991 O O . UNK B 1 409 ? 64.336 100.770 94.894 1.00 93.94 409 UNK B O 1
ATOM 4993 N N . UNK B 1 410 ? 65.791 102.198 95.844 1.00 96.29 410 UNK B N 1
ATOM 4994 C CA . UNK B 1 410 ? 66.087 102.855 94.580 1.00 96.29 410 UNK B CA 1
ATOM 4995 C C . UNK B 1 410 ? 66.997 102.001 93.708 1.00 96.29 410 UNK B C 1
ATOM 4996 O O . UNK B 1 410 ? 66.615 101.602 92.604 1.00 96.29 410 UNK B O 1
ATOM 4998 N N . UNK B 1 411 ? 68.198 101.690 94.202 1.00 91.98 411 UNK B N 1
ATOM 4999 C CA . UNK B 1 411 ? 69.205 101.038 93.373 1.00 91.98 411 UNK B CA 1
ATOM 5000 C C . UNK B 1 411 ? 68.891 99.576 93.096 1.00 91.98 411 UNK B C 1
ATOM 5001 O O . UNK B 1 411 ? 69.502 98.988 92.196 1.00 91.98 411 UNK B O 1
ATOM 5003 N N . UNK B 1 412 ? 67.966 98.976 93.847 1.00 94.97 412 UNK B N 1
ATOM 5004 C CA . UNK B 1 412 ? 67.557 97.606 93.561 1.00 94.97 412 UNK B CA 1
ATOM 5005 C C . UNK B 1 412 ? 66.802 97.530 92.243 1.00 94.97 412 UNK B C 1
ATOM 5006 O O . UNK B 1 412 ? 67.086 96.672 91.401 1.00 94.97 412 UNK B O 1
ATOM 5008 N N . UNK B 1 413 ? 65.841 98.432 92.041 1.00 97.76 413 UNK B N 1
ATOM 5009 C CA . UNK B 1 413 ? 65.151 98.507 90.762 1.00 97.76 413 UNK B CA 1
ATOM 5010 C C . UNK B 1 413 ? 66.054 99.033 89.659 1.00 97.76 413 UNK B C 1
ATOM 5011 O O . UNK B 1 413 ? 65.829 98.719 88.486 1.00 97.76 413 UNK B O 1
ATOM 5013 N N . UNK B 1 414 ? 67.069 99.821 90.013 1.00 94.68 414 UNK B N 1
ATOM 5014 C CA . UNK B 1 414 ? 67.963 100.374 89.007 1.00 94.68 414 UNK B CA 1
ATOM 5015 C C . UNK B 1 414 ? 68.889 99.315 88.432 1.00 94.68 414 UNK B C 1
ATOM 5016 O O . UNK B 1 414 ? 69.224 99.369 87.244 1.00 94.68 414 UNK B O 1
ATOM 5018 N N . UNK B 1 415 ? 69.315 98.354 89.251 1.00 94.09 415 UNK B N 1
ATOM 5019 C CA . UNK B 1 415 ? 70.169 97.290 88.739 1.00 94.09 415 UNK B CA 1
ATOM 5020 C C . UNK B 1 415 ? 69.393 96.337 87.842 1.00 94.09 415 UNK B C 1
ATOM 5021 O O . UNK B 1 415 ? 69.975 95.726 86.939 1.00 94.09 415 UNK B O 1
ATOM 5023 N N . UNK B 1 416 ? 68.082 96.211 88.063 1.00 101.87 416 UNK B N 1
ATOM 5024 C CA . UNK B 1 416 ? 67.274 95.309 87.252 1.00 101.87 416 UNK B CA 1
ATOM 5025 C C . UNK B 1 416 ? 67.053 95.855 85.850 1.00 101.87 416 UNK B C 1
ATOM 5026 O O . UNK B 1 416 ? 66.954 95.078 84.894 1.00 101.87 416 UNK B O 1
ATOM 5028 N N . UNK B 1 417 ? 66.977 97.179 85.708 1.00 101.49 417 UNK B N 1
ATOM 5029 C CA . UNK B 1 417 ? 66.767 97.781 84.398 1.00 101.49 417 UNK B CA 1
ATOM 5030 C C . UNK B 1 417 ? 67.983 97.644 83.496 1.00 101.49 417 UNK B C 1
ATOM 5031 O O . UNK B 1 417 ? 67.834 97.660 82.270 1.00 101.49 417 UNK B O 1
ATOM 5033 N N . UNK B 1 418 ? 69.179 97.510 84.069 1.00 95.38 418 UNK B N 1
ATOM 5034 C CA . UNK B 1 418 ? 70.351 97.214 83.260 1.00 95.38 418 UNK B CA 1
ATOM 5035 C C . UNK B 1 418 ? 70.331 95.786 82.739 1.00 95.38 418 UNK B C 1
ATOM 5036 O O . UNK B 1 418 ? 71.005 95.490 81.748 1.00 95.38 418 UNK B O 1
ATOM 5038 N N . UNK B 1 419 ? 69.575 94.899 83.383 1.00 99.86 419 UNK B N 1
ATOM 5039 C CA . UNK B 1 419 ? 69.380 93.548 82.878 1.00 99.86 419 UNK B CA 1
ATOM 5040 C C . UNK B 1 419 ? 68.258 93.464 81.854 1.00 99.86 419 UNK B C 1
ATOM 5041 O O . UNK B 1 419 ? 68.337 92.654 80.923 1.00 99.86 419 UNK B O 1
ATOM 5043 N N . UNK B 1 420 ? 67.213 94.280 82.001 1.00 105.30 420 UNK B N 1
ATOM 5044 C CA . UNK B 1 420 ? 66.124 94.274 81.033 1.00 105.30 420 UNK B CA 1
ATOM 5045 C C . UNK B 1 420 ? 66.509 94.955 79.728 1.00 105.30 420 UNK B C 1
ATOM 5046 O O . UNK B 1 420 ? 65.909 94.658 78.690 1.00 105.30 420 UNK B O 1
ATOM 5048 N N . UNK B 1 421 ? 67.490 95.859 79.757 1.00 104.27 421 UNK B N 1
ATOM 5049 C CA . UNK B 1 421 ? 67.934 96.523 78.537 1.00 104.27 421 UNK B CA 1
ATOM 5050 C C . UNK B 1 421 ? 68.737 95.598 77.637 1.00 104.27 421 UNK B C 1
ATOM 5051 O O . UNK B 1 421 ? 68.796 95.830 76.425 1.00 104.27 421 UNK B O 1
ATOM 5053 N N . UNK B 1 422 ? 69.354 94.565 78.198 1.00 100.75 422 UNK B N 1
ATOM 5054 C CA . UNK B 1 422 ? 70.121 93.612 77.412 1.00 100.75 422 UNK B CA 1
ATOM 5055 C C . UNK B 1 422 ? 69.323 92.333 77.215 1.00 100.75 422 UNK B C 1
ATOM 5056 O O . UNK B 1 422 ? 68.492 91.982 78.052 1.00 100.75 422 UNK B O 1
ATOM 5058 N N . ARG B 1 506 ? 90.375 105.762 84.801 1.00 83.42 506 ARG B N 1
ATOM 5059 C CA . ARG B 1 506 ? 89.177 104.932 84.811 1.00 83.42 506 ARG B CA 1
ATOM 5060 C C . ARG B 1 506 ? 89.439 103.601 85.502 1.00 83.42 506 ARG B C 1
ATOM 5061 O O . ARG B 1 506 ? 88.607 103.109 86.264 1.00 83.42 506 ARG B O 1
ATOM 5069 N N . LYS B 1 507 ? 90.609 103.020 85.235 1.00 82.37 507 LYS B N 1
ATOM 5070 C CA . LYS B 1 507 ? 90.945 101.733 85.830 1.00 82.37 507 LYS B CA 1
ATOM 5071 C C . LYS B 1 507 ? 91.303 101.859 87.303 1.00 82.37 507 LYS B C 1
ATOM 5072 O O . LYS B 1 507 ? 91.183 100.879 88.043 1.00 82.37 507 LYS B O 1
ATOM 5078 N N . LEU B 1 508 ? 91.725 103.040 87.742 1.00 75.45 508 LEU B N 1
ATOM 5079 C CA . LEU B 1 508 ? 91.981 103.312 89.146 1.00 75.45 508 LEU B CA 1
ATOM 5080 C C . LEU B 1 508 ? 90.703 103.618 89.910 1.00 75.45 508 LEU B C 1
ATOM 5081 O O . LEU B 1 508 ? 90.707 103.593 91.143 1.00 75.45 508 LEU B O 1
ATOM 5086 N N . ASP B 1 509 ? 89.614 103.909 89.208 1.00 72.12 509 ASP B N 1
ATOM 5087 C CA . ASP B 1 509 ? 88.364 104.246 89.871 1.00 72.12 509 ASP B CA 1
ATOM 5088 C C . ASP B 1 509 ? 87.736 103.050 90.568 1.00 72.12 509 ASP B C 1
ATOM 5089 O O . ASP B 1 509 ? 87.169 103.204 91.654 1.00 72.12 509 ASP B O 1
ATOM 5094 N N . VAL B 1 510 ? 87.841 101.861 89.979 1.00 65.75 510 VAL B N 1
ATOM 5095 C CA . VAL B 1 510 ? 87.064 100.731 90.472 1.00 65.75 510 VAL B CA 1
ATOM 5096 C C . VAL B 1 510 ? 87.688 100.141 91.733 1.00 65.75 510 VAL B C 1
ATOM 5097 O O . VAL B 1 510 ? 86.994 99.531 92.552 1.00 65.75 510 VAL B O 1
ATOM 5101 N N . THR B 1 511 ? 88.991 100.339 91.944 1.00 61.47 511 THR B N 1
ATOM 5102 C CA . THR B 1 511 ? 89.576 99.851 93.185 1.00 61.47 511 THR B CA 1
ATOM 5103 C C . THR B 1 511 ? 89.304 100.803 94.335 1.00 61.47 511 THR B C 1
ATOM 5104 O O . THR B 1 511 ? 89.198 100.361 95.480 1.00 61.47 511 THR B O 1
ATOM 5108 N N . LEU B 1 512 ? 89.158 102.100 94.053 1.00 59.58 512 LEU B N 1
ATOM 5109 C CA . LEU B 1 512 ? 88.844 103.067 95.098 1.00 59.58 512 LEU B CA 1
ATOM 5110 C C . LEU B 1 512 ? 87.455 102.858 95.671 1.00 59.58 512 LEU B C 1
ATOM 5111 O O . LEU B 1 512 ? 87.194 103.263 96.807 1.00 59.58 512 LEU B O 1
ATOM 5116 N N . LEU B 1 513 ? 86.574 102.221 94.917 1.00 60.10 513 LEU B N 1
ATOM 5117 C CA . LEU B 1 513 ? 85.263 101.850 95.406 1.00 60.10 513 LEU B CA 1
ATOM 5118 C C . LEU B 1 513 ? 85.314 100.639 96.326 1.00 60.10 513 LEU B C 1
ATOM 5119 O O . LEU B 1 513 ? 84.413 100.464 97.151 1.00 60.10 513 LEU B O 1
ATOM 5124 N N . PHE B 1 514 ? 86.356 99.816 96.221 1.00 62.01 514 PHE B N 1
ATOM 5125 C CA . PHE B 1 514 ? 86.448 98.598 97.011 1.00 62.01 514 PHE B CA 1
ATOM 5126 C C . PHE B 1 514 ? 87.289 98.745 98.270 1.00 62.01 514 PHE B C 1
ATOM 5127 O O . PHE B 1 514 ? 87.062 98.002 99.229 1.00 62.01 514 PHE B O 1
ATOM 5135 N N . VAL B 1 515 ? 88.265 99.657 98.288 1.00 57.03 515 VAL B N 1
ATOM 5136 C CA . VAL B 1 515 ? 88.983 99.933 99.529 1.00 57.03 515 VAL B CA 1
ATOM 5137 C C . VAL B 1 515 ? 88.052 100.596 100.529 1.00 57.03 515 VAL B C 1
ATOM 5138 O O . VAL B 1 515 ? 88.172 100.388 101.742 1.00 57.03 515 VAL B O 1
ATOM 5142 N N . SER B 1 516 ? 87.055 101.329 100.037 1.00 59.54 516 SER B N 1
ATOM 5143 C CA . SER B 1 516 ? 86.032 101.974 100.847 1.00 59.54 516 SER B CA 1
ATOM 5144 C C . SER B 1 516 ? 85.032 101.002 101.460 1.00 59.54 516 SER B C 1
ATOM 5145 O O . SER B 1 516 ? 84.075 101.459 102.091 1.00 59.54 516 SER B O 1
ATOM 5148 N N . ALA B 1 517 ? 85.208 99.692 101.283 1.00 63.97 517 ALA B N 1
ATOM 5149 C CA . ALA B 1 517 ? 84.310 98.730 101.903 1.00 63.97 517 ALA B CA 1
ATOM 5150 C C . ALA B 1 517 ? 84.461 98.706 103.413 1.00 63.97 517 ALA B C 1
ATOM 5151 O O . ALA B 1 517 ? 83.511 98.353 104.115 1.00 63.97 517 ALA B O 1
ATOM 5153 N N . VAL B 1 518 ? 85.637 99.073 103.927 1.00 62.37 518 VAL B N 1
ATOM 5154 C CA . VAL B 1 518 ? 85.871 99.039 105.365 1.00 62.37 518 VAL B CA 1
ATOM 5155 C C . VAL B 1 518 ? 85.008 100.077 106.068 1.00 62.37 518 VAL B C 1
ATOM 5156 O O . VAL B 1 518 ? 84.533 99.851 107.187 1.00 62.37 518 VAL B O 1
ATOM 5160 N N . GLY B 1 519 ? 84.727 101.194 105.401 1.00 64.32 519 GLY B N 1
ATOM 5161 C CA . GLY B 1 519 ? 83.943 102.243 106.019 1.00 64.32 519 GLY B CA 1
ATOM 5162 C C . GLY B 1 519 ? 82.465 101.943 106.120 1.00 64.32 519 GLY B C 1
ATOM 5163 O O . GLY B 1 519 ? 81.752 102.636 106.850 1.00 64.32 519 GLY B O 1
ATOM 5164 N N . GLN B 1 520 ? 81.983 100.940 105.404 1.00 67.92 520 GLN B N 1
ATOM 5165 C CA . GLN B 1 520 ? 80.575 100.605 105.475 1.00 67.92 520 GLN B CA 1
ATOM 5166 C C . GLN B 1 520 ? 80.320 99.145 105.802 1.00 67.92 520 GLN B C 1
ATOM 5167 O O . GLN B 1 520 ? 79.157 98.748 105.882 1.00 67.92 520 GLN B O 1
ATOM 5173 N N . LEU B 1 521 ? 81.357 98.337 105.989 1.00 64.77 521 LEU B N 1
ATOM 5174 C CA . LEU B 1 521 ? 81.168 96.948 106.381 1.00 64.77 521 LEU B CA 1
ATOM 5175 C C . LEU B 1 521 ? 81.947 96.597 107.634 1.00 64.77 521 LEU B C 1
ATOM 5176 O O . LEU B 1 521 ? 81.459 95.825 108.465 1.00 64.77 521 LEU B O 1
ATOM 5181 N N . GLY B 1 522 ? 83.151 97.141 107.793 1.00 59.88 522 GLY B N 1
ATOM 5182 C CA . GLY B 1 522 ? 83.929 96.845 108.979 1.00 59.88 522 GLY B CA 1
ATOM 5183 C C . GLY B 1 522 ? 83.400 97.529 110.218 1.00 59.88 522 GLY B C 1
ATOM 5184 O O . GLY B 1 522 ? 83.404 96.942 111.302 1.00 59.88 522 GLY B O 1
ATOM 5185 N N . ILE B 1 523 ? 82.923 98.764 110.082 1.00 60.06 523 ILE B N 1
ATOM 5186 C CA . ILE B 1 523 ? 82.424 99.470 111.252 1.00 60.06 523 ILE B CA 1
ATOM 5187 C C . ILE B 1 523 ? 81.020 99.010 111.605 1.00 60.06 523 ILE B C 1
ATOM 5188 O O . ILE B 1 523 ? 80.559 99.228 112.728 1.00 60.06 523 ILE B O 1
ATOM 5193 N N . SER B 1 524 ? 80.320 98.367 110.674 1.00 64.01 524 SER B N 1
ATOM 5194 C CA . SER B 1 524 ? 78.938 97.999 110.932 1.00 64.01 524 SER B CA 1
ATOM 5195 C C . SER B 1 524 ? 78.845 96.625 111.573 1.00 64.01 524 SER B C 1
ATOM 5196 O O . SER B 1 524 ? 78.137 96.448 112.570 1.00 64.01 524 SER B O 1
ATOM 5199 N N . TYR B 1 525 ? 79.561 95.646 111.011 1.00 63.15 525 TYR B N 1
ATOM 5200 C CA . TYR B 1 525 ? 79.567 94.290 111.551 1.00 63.15 525 TYR B CA 1
ATOM 5201 C C . TYR B 1 525 ? 80.137 94.234 112.957 1.00 63.15 525 TYR B C 1
ATOM 5202 O O . TYR B 1 525 ? 79.761 93.355 113.738 1.00 63.15 525 TYR B O 1
ATOM 5211 N N . PHE B 1 526 ? 81.057 95.140 113.285 1.00 61.38 526 PHE B N 1
ATOM 5212 C CA . PHE B 1 526 ? 81.517 95.268 114.659 1.00 61.38 526 PHE B CA 1
ATOM 5213 C C . PHE B 1 526 ? 80.389 95.677 115.587 1.00 61.38 526 PHE B C 1
ATOM 5214 O O . PHE B 1 526 ? 80.352 95.243 116.741 1.00 61.38 526 PHE B O 1
ATOM 5222 N N . SER B 1 527 ? 79.455 96.491 115.104 1.00 63.90 527 SER B N 1
ATOM 5223 C CA . SER B 1 527 ? 78.392 96.970 115.973 1.00 63.90 527 SER B CA 1
ATOM 5224 C C . SER B 1 527 ? 77.223 96.000 116.047 1.00 63.90 527 SER B C 1
ATOM 5225 O O . SER B 1 527 ? 76.538 95.953 117.075 1.00 63.90 527 SER B O 1
ATOM 5228 N N . ILE B 1 528 ? 76.971 95.241 114.977 1.00 68.27 528 ILE B N 1
ATOM 5229 C CA . ILE B 1 528 ? 75.861 94.289 114.967 1.00 68.27 528 ILE B CA 1
ATOM 5230 C C . ILE B 1 528 ? 76.098 93.187 115.988 1.00 68.27 528 ILE B C 1
ATOM 5231 O O . ILE B 1 528 ? 75.191 92.807 116.739 1.00 68.27 528 ILE B O 1
ATOM 5236 N N . ILE B 1 529 ? 77.333 92.691 116.055 1.00 66.66 529 ILE B N 1
ATOM 5237 C CA . ILE B 1 529 ? 77.729 91.786 117.125 1.00 66.66 529 ILE B CA 1
ATOM 5238 C C . ILE B 1 529 ? 77.634 92.482 118.469 1.00 66.66 529 ILE B C 1
ATOM 5239 O O . ILE B 1 529 ? 77.183 91.893 119.456 1.00 66.66 529 ILE B O 1
ATOM 5244 N N . ALA B 1 530 ? 77.978 93.761 118.513 1.00 73.38 530 ALA B N 1
ATOM 5245 C CA . ALA B 1 530 ? 77.981 94.501 119.761 1.00 73.38 530 ALA B CA 1
ATOM 5246 C C . ALA B 1 530 ? 76.594 94.811 120.284 1.00 73.38 530 ALA B C 1
ATOM 5247 O O . ALA B 1 530 ? 76.483 95.225 121.437 1.00 73.38 530 ALA B O 1
ATOM 5249 N N . THR B 1 531 ? 75.544 94.654 119.488 1.00 82.35 531 THR B N 1
ATOM 5250 C CA . THR B 1 531 ? 74.193 94.737 120.019 1.00 82.35 531 THR B CA 1
ATOM 5251 C C . THR B 1 531 ? 73.611 93.382 120.366 1.00 82.35 531 THR B C 1
ATOM 5252 O O . THR B 1 531 ? 72.752 93.298 121.244 1.00 82.35 531 THR B O 1
ATOM 5256 N N . VAL B 1 532 ? 74.072 92.325 119.700 1.00 81.65 532 VAL B N 1
ATOM 5257 C CA . VAL B 1 532 ? 73.517 90.997 119.924 1.00 81.65 532 VAL B CA 1
ATOM 5258 C C . VAL B 1 532 ? 73.945 90.465 121.284 1.00 81.65 532 VAL B C 1
ATOM 5259 O O . VAL B 1 532 ? 73.112 90.030 122.086 1.00 81.65 532 VAL B O 1
ATOM 5263 N N . VAL B 1 533 ? 75.243 90.530 121.589 1.00 81.61 533 VAL B N 1
ATOM 5264 C CA . VAL B 1 533 ? 75.726 89.909 122.819 1.00 81.61 533 VAL B CA 1
ATOM 5265 C C . VAL B 1 533 ? 75.558 90.788 124.044 1.00 81.61 533 VAL B C 1
ATOM 5266 O O . VAL B 1 533 ? 76.061 90.434 125.116 1.00 81.61 533 VAL B O 1
ATOM 5270 N N . THR B 1 534 ? 74.891 91.927 123.921 1.00 93.76 534 THR B N 1
ATOM 5271 C CA . THR B 1 534 ? 74.440 92.633 125.106 1.00 93.76 534 THR B CA 1
ATOM 5272 C C . THR B 1 534 ? 73.226 91.934 125.703 1.00 93.76 534 THR B C 1
ATOM 5273 O O . THR B 1 534 ? 72.347 91.444 124.991 1.00 93.76 534 THR B O 1
ATOM 5277 N N . THR B 1 535 ? 73.192 91.889 127.025 1.00 109.49 535 THR B N 1
ATOM 5278 C CA . THR B 1 535 ? 72.132 91.203 127.756 1.00 109.49 535 THR B CA 1
ATOM 5279 C C . THR B 1 535 ? 70.724 91.814 127.682 1.00 109.49 535 THR B C 1
ATOM 5280 O O . THR B 1 535 ? 69.788 91.055 127.404 1.00 109.49 535 THR B O 1
ATOM 5284 N N . PRO B 1 536 ? 70.482 93.121 127.916 1.00 110.02 536 PRO B N 1
ATOM 5285 C CA . PRO B 1 536 ? 69.101 93.524 128.235 1.00 110.02 536 PRO B CA 1
ATOM 5286 C C . PRO B 1 536 ? 68.173 93.644 127.032 1.00 110.02 536 PRO B C 1
ATOM 5287 O O . PRO B 1 536 ? 66.956 93.534 127.230 1.00 110.02 536 PRO B O 1
ATOM 5291 N N . TRP B 1 537 ? 68.702 93.856 125.818 1.00 109.67 537 TRP B N 1
ATOM 5292 C CA . TRP B 1 537 ? 67.939 94.004 124.573 1.00 109.67 537 TRP B CA 1
ATOM 5293 C C . TRP B 1 537 ? 66.916 95.140 124.686 1.00 109.67 537 TRP B C 1
ATOM 5294 O O . TRP B 1 537 ? 65.707 94.927 124.774 1.00 109.67 537 TRP B O 1
ATOM 5305 N N . THR B 1 538 ? 67.449 96.355 124.741 1.00 111.81 538 THR B N 1
ATOM 5306 C CA . THR B 1 538 ? 66.628 97.550 124.874 1.00 111.81 538 THR B CA 1
ATOM 5307 C C . THR B 1 538 ? 65.763 97.774 123.633 1.00 111.81 538 THR B C 1
ATOM 5308 O O . THR B 1 538 ? 65.920 97.132 122.592 1.00 111.81 538 THR B O 1
ATOM 5312 N N . MET B 1 539 ? 64.851 98.735 123.748 1.00 116.42 539 MET B N 1
ATOM 5313 C CA . MET B 1 539 ? 64.016 99.122 122.621 1.00 116.42 539 MET B CA 1
ATOM 5314 C C . MET B 1 539 ? 64.748 100.007 121.623 1.00 116.42 539 MET B C 1
ATOM 5315 O O . MET B 1 539 ? 64.195 100.294 120.557 1.00 116.42 539 MET B O 1
ATOM 5320 N N . LEU B 1 540 ? 65.963 100.453 121.943 1.00 102.81 540 LEU B N 1
ATOM 5321 C CA . LEU B 1 540 ? 66.815 101.133 120.983 1.00 102.81 540 LEU B CA 1
ATOM 5322 C C . LEU B 1 540 ? 68.046 100.332 120.595 1.00 102.81 540 LEU B C 1
ATOM 5323 O O . LEU B 1 540 ? 68.797 100.777 119.719 1.00 102.81 540 LEU B O 1
ATOM 5328 N N . SER B 1 541 ? 68.295 99.190 121.235 1.00 98.58 541 SER B N 1
ATOM 5329 C CA . SER B 1 541 ? 69.356 98.311 120.762 1.00 98.58 541 SER B CA 1
ATOM 5330 C C . SER B 1 541 ? 69.000 97.735 119.405 1.00 98.58 541 SER B C 1
ATOM 5331 O O . SER B 1 541 ? 69.854 97.644 118.518 1.00 98.58 541 SER B O 1
ATOM 5334 N N . ALA B 1 542 ? 67.736 97.363 119.221 1.00 93.54 542 ALA B N 1
ATOM 5335 C CA . ALA B 1 542 ? 67.271 96.944 117.910 1.00 93.54 542 ALA B CA 1
ATOM 5336 C C . ALA B 1 542 ? 67.190 98.109 116.940 1.00 93.54 542 ALA B C 1
ATOM 5337 O O . ALA B 1 542 ? 67.192 97.887 115.727 1.00 93.54 542 ALA B O 1
ATOM 5339 N N . LEU B 1 543 ? 67.112 99.341 117.441 1.00 94.44 543 LEU B N 1
ATOM 5340 C CA . LEU B 1 543 ? 67.255 100.487 116.558 1.00 94.44 543 LEU B CA 1
ATOM 5341 C C . LEU B 1 543 ? 68.693 100.614 116.078 1.00 94.44 543 LEU B C 1
ATOM 5342 O O . LEU B 1 543 ? 68.933 100.956 114.915 1.00 94.44 543 LEU B O 1
ATOM 5347 N N . ASN B 1 544 ? 69.657 100.331 116.954 1.00 88.39 544 ASN B N 1
ATOM 5348 C CA . ASN B 1 544 ? 71.056 100.340 116.545 1.00 88.39 544 ASN B CA 1
ATOM 5349 C C . ASN B 1 544 ? 71.363 99.173 115.619 1.00 88.39 544 ASN B C 1
ATOM 5350 O O . ASN B 1 544 ? 72.170 99.302 114.693 1.00 88.39 544 ASN B O 1
ATOM 5355 N N . PHE B 1 545 ? 70.728 98.026 115.857 1.00 87.49 545 PHE B N 1
ATOM 5356 C CA . PHE B 1 545 ? 70.908 96.874 114.985 1.00 87.49 545 PHE B CA 1
ATOM 5357 C C . PHE B 1 545 ? 70.271 97.102 113.624 1.00 87.49 545 PHE B C 1
ATOM 5358 O O . PHE B 1 545 ? 70.793 96.629 112.610 1.00 87.49 545 PHE B O 1
ATOM 5366 N N . SER B 1 546 ? 69.150 97.817 113.580 1.00 90.93 546 SER B N 1
ATOM 5367 C CA . SER B 1 546 ? 68.509 98.071 112.298 1.00 90.93 546 SER B CA 1
ATOM 5368 C C . SER B 1 546 ? 69.272 99.107 111.494 1.00 90.93 546 SER B C 1
ATOM 5369 O O . SER B 1 546 ? 69.178 99.124 110.263 1.00 90.93 546 SER B O 1
ATOM 5372 N N . ASN B 1 547 ? 70.018 99.980 112.168 1.00 86.22 547 ASN B N 1
ATOM 5373 C CA . ASN B 1 547 ? 70.798 100.985 111.459 1.00 86.22 547 ASN B CA 1
ATOM 5374 C C . ASN B 1 547 ? 71.964 100.347 110.721 1.00 86.22 547 ASN B C 1
ATOM 5375 O O . ASN B 1 547 ? 72.155 100.577 109.522 1.00 86.22 547 ASN B O 1
ATOM 5380 N N . SER B 1 548 ? 72.743 99.525 111.425 1.00 77.42 548 SER B N 1
ATOM 5381 C CA . SER B 1 548 ? 73.940 98.945 110.836 1.00 77.42 548 SER B CA 1
ATOM 5382 C C . SER B 1 548 ? 73.609 97.875 109.809 1.00 77.42 548 SER B C 1
ATOM 5383 O O . SER B 1 548 ? 74.393 97.652 108.882 1.00 77.42 548 SER B O 1
ATOM 5386 N N . LEU B 1 549 ? 72.470 97.199 109.952 1.00 78.32 549 LEU B N 1
ATOM 5387 C CA . LEU B 1 549 ? 72.074 96.238 108.930 1.00 78.32 549 LEU B CA 1
ATOM 5388 C C . LEU B 1 549 ? 71.610 96.953 107.674 1.00 78.32 549 LEU B C 1
ATOM 5389 O O . LEU B 1 549 ? 71.804 96.456 106.560 1.00 78.32 549 LEU B O 1
ATOM 5394 N N . LEU B 1 550 ? 70.983 98.114 107.836 1.00 76.45 550 LEU B N 1
ATOM 5395 C CA . LEU B 1 550 ? 70.534 98.862 106.674 1.00 76.45 550 LEU B CA 1
ATOM 5396 C C . LEU B 1 550 ? 71.701 99.511 105.947 1.00 76.45 550 LEU B C 1
ATOM 5397 O O . LEU B 1 550 ? 71.594 99.816 104.754 1.00 76.45 550 LEU B O 1
ATOM 5402 N N . LEU B 1 551 ? 72.817 99.727 106.642 1.00 69.90 551 LEU B N 1
ATOM 5403 C CA . LEU B 1 551 ? 73.978 100.319 105.995 1.00 69.90 551 LEU B CA 1
ATOM 5404 C C . LEU B 1 551 ? 74.635 99.344 105.032 1.00 69.90 551 LEU B C 1
ATOM 5405 O O . LEU B 1 551 ? 75.229 99.769 104.037 1.00 69.90 551 LEU B O 1
ATOM 5410 N N . ILE B 1 552 ? 74.536 98.043 105.305 1.00 66.48 552 ILE B N 1
ATOM 5411 C CA . ILE B 1 552 ? 75.132 97.051 104.419 1.00 66.48 552 ILE B CA 1
ATOM 5412 C C . ILE B 1 552 ? 74.370 96.984 103.109 1.00 66.48 552 ILE B C 1
ATOM 5413 O O . ILE B 1 552 ? 74.966 96.888 102.031 1.00 66.48 552 ILE B O 1
ATOM 5418 N N . LEU B 1 553 ? 73.042 97.035 103.183 1.00 70.47 553 LEU B N 1
ATOM 5419 C CA . LEU B 1 553 ? 72.231 96.824 101.992 1.00 70.47 553 LEU B CA 1
ATOM 5420 C C . LEU B 1 553 ? 72.290 98.021 101.058 1.00 70.47 553 LEU B C 1
ATOM 5421 O O . LEU B 1 553 ? 72.131 97.864 99.843 1.00 70.47 553 LEU B O 1
ATOM 5426 N N . GLN B 1 554 ? 72.535 99.216 101.596 1.00 71.77 554 GLN B N 1
ATOM 5427 C CA . GLN B 1 554 ? 72.710 100.367 100.723 1.00 71.77 554 GLN B CA 1
ATOM 5428 C C . GLN B 1 554 ? 74.052 100.314 100.011 1.00 71.77 554 GLN B C 1
ATOM 5429 O O . GLN B 1 554 ? 74.185 100.853 98.908 1.00 71.77 554 GLN B O 1
ATOM 5435 N N . TYR B 1 555 ? 75.045 99.658 100.614 1.00 67.73 555 TYR B N 1
ATOM 5436 C CA . TYR B 1 555 ? 76.343 99.515 99.967 1.00 67.73 555 TYR B CA 1
ATOM 5437 C C . TYR B 1 555 ? 76.257 98.582 98.771 1.00 67.73 555 TYR B C 1
ATOM 5438 O O . TYR B 1 555 ? 76.721 98.914 97.676 1.00 67.73 555 TYR B O 1
ATOM 5447 N N . LEU B 1 556 ? 75.668 97.406 98.967 1.00 73.22 556 LEU B N 1
ATOM 5448 C CA . LEU B 1 556 ? 75.666 96.402 97.915 1.00 73.22 556 LEU B CA 1
ATOM 5449 C C . LEU B 1 556 ? 74.662 96.727 96.822 1.00 73.22 556 LEU B C 1
ATOM 5450 O O . LEU B 1 556 ? 74.737 96.159 95.730 1.00 73.22 556 LEU B O 1
ATOM 5455 N N . SER B 1 557 ? 73.712 97.620 97.086 1.00 71.90 557 SER B N 1
ATOM 5456 C CA . SER B 1 557 ? 72.828 98.061 96.017 1.00 71.90 557 SER B CA 1
ATOM 5457 C C . SER B 1 557 ? 73.498 99.132 95.173 1.00 71.90 557 SER B C 1
ATOM 5458 O O . SER B 1 557 ? 73.414 99.112 93.940 1.00 71.90 557 SER B O 1
ATOM 5461 N N . GLN B 1 558 ? 74.176 100.075 95.826 1.00 73.46 558 GLN B N 1
ATOM 5462 C CA . GLN B 1 558 ? 74.760 101.204 95.115 1.00 73.46 558 GLN B CA 1
ATOM 5463 C C . GLN B 1 558 ? 75.992 100.799 94.325 1.00 73.46 558 GLN B C 1
ATOM 5464 O O . GLN B 1 558 ? 76.281 101.401 93.287 1.00 73.46 558 GLN B O 1
ATOM 5470 N N . THR B 1 559 ? 76.722 99.788 94.792 1.00 70.77 559 THR B N 1
ATOM 5471 C CA . THR B 1 559 ? 77.978 99.421 94.149 1.00 70.77 559 THR B CA 1
ATOM 5472 C C . THR B 1 559 ? 77.735 98.747 92.807 1.00 70.77 559 THR B C 1
ATOM 5473 O O . THR B 1 559 ? 78.363 99.101 91.804 1.00 70.77 559 THR B O 1
ATOM 5477 N N . MET B 1 560 ? 76.818 97.776 92.769 1.00 74.81 560 MET B N 1
ATOM 5478 C CA . MET B 1 560 ? 76.537 97.076 91.520 1.00 74.81 560 MET B CA 1
ATOM 5479 C C . MET B 1 560 ? 75.825 97.971 90.522 1.00 74.81 560 MET B C 1
ATOM 5480 O O . MET B 1 560 ? 75.917 97.736 89.314 1.00 74.81 560 MET B O 1
ATOM 5485 N N . PHE B 1 561 ? 75.111 98.990 91.001 1.00 77.58 561 PHE B N 1
ATOM 5486 C CA . PHE B 1 561 ? 74.497 99.938 90.084 1.00 77.58 561 PHE B CA 1
ATOM 5487 C C . PHE B 1 561 ? 75.546 100.773 89.369 1.00 77.58 561 PHE B C 1
ATOM 5488 O O . PHE B 1 561 ? 75.370 101.111 88.195 1.00 77.58 561 PHE B O 1
ATOM 5496 N N . ILE B 1 562 ? 76.645 101.090 90.046 1.00 78.77 562 ILE B N 1
ATOM 5497 C CA . ILE B 1 562 ? 77.671 101.922 89.436 1.00 78.77 562 ILE B CA 1
ATOM 5498 C C . ILE B 1 562 ? 78.434 101.150 88.371 1.00 78.77 562 ILE B C 1
ATOM 5499 O O . ILE B 1 562 ? 78.613 101.638 87.250 1.00 78.77 562 ILE B O 1
ATOM 5504 N N . ILE B 1 563 ? 78.848 99.922 88.681 1.00 85.59 563 ILE B N 1
ATOM 5505 C CA . ILE B 1 563 ? 79.711 99.188 87.763 1.00 85.59 563 ILE B CA 1
ATOM 5506 C C . ILE B 1 563 ? 78.925 98.691 86.556 1.00 85.59 563 ILE B C 1
ATOM 5507 O O . ILE B 1 563 ? 79.442 98.665 85.432 1.00 85.59 563 ILE B O 1
ATOM 5512 N N . GLU B 1 564 ? 77.667 98.297 86.759 1.00 94.42 564 GLU B N 1
ATOM 5513 C CA . GLU B 1 564 ? 76.846 97.894 85.623 1.00 94.42 564 GLU B CA 1
ATOM 5514 C C . GLU B 1 564 ? 76.497 99.081 84.739 1.00 94.42 564 GLU B C 1
ATOM 5515 O O . GLU B 1 564 ? 76.291 98.913 83.533 1.00 94.42 564 GLU B O 1
ATOM 5521 N N . SER B 1 565 ? 76.429 100.280 85.312 1.00 93.02 565 SER B N 1
ATOM 5522 C CA . SER B 1 565 ? 76.288 101.469 84.486 1.00 93.02 565 SER B CA 1
ATOM 5523 C C . SER B 1 565 ? 77.600 101.808 83.797 1.00 93.02 565 SER B C 1
ATOM 5524 O O . SER B 1 565 ? 77.607 102.221 82.632 1.00 93.02 565 SER B O 1
ATOM 5527 N N . MET B 1 566 ? 78.719 101.636 84.503 1.00 91.80 566 MET B N 1
ATOM 5528 C CA . MET B 1 566 ? 80.010 102.015 83.944 1.00 91.80 566 MET B CA 1
ATOM 5529 C C . MET B 1 566 ? 80.435 101.068 82.832 1.00 91.80 566 MET B C 1
ATOM 5530 O O . MET B 1 566 ? 81.132 101.480 81.898 1.00 91.80 566 MET B O 1
ATOM 5535 N N . ARG B 1 567 ? 80.010 99.809 82.894 1.00 100.60 567 ARG B N 1
ATOM 5536 C CA . ARG B 1 567 ? 80.202 98.946 81.740 1.00 100.60 567 ARG B CA 1
ATOM 5537 C C . ARG B 1 567 ? 79.275 99.344 80.603 1.00 100.60 567 ARG B C 1
ATOM 5538 O O . ARG B 1 567 ? 79.655 99.246 79.432 1.00 100.60 567 ARG B O 1
ATOM 5546 N N . SER B 1 568 ? 78.080 99.838 80.925 1.00 104.82 568 SER B N 1
ATOM 5547 C CA . SER B 1 568 ? 77.088 100.211 79.924 1.00 104.82 568 SER B CA 1
ATOM 5548 C C . SER B 1 568 ? 77.423 101.504 79.196 1.00 104.82 568 SER B C 1
ATOM 5549 O O . SER B 1 568 ? 76.686 101.886 78.283 1.00 104.82 568 SER B O 1
ATOM 5552 N N . ILE B 1 569 ? 78.495 102.188 79.578 1.00 106.40 569 ILE B N 1
ATOM 5553 C CA . ILE B 1 569 ? 78.967 103.365 78.874 1.00 106.40 569 ILE B CA 1
ATOM 5554 C C . ILE B 1 569 ? 80.208 103.057 78.046 1.00 106.40 569 ILE B C 1
ATOM 5555 O O . ILE B 1 569 ? 80.326 103.515 76.907 1.00 106.40 569 ILE B O 1
ATOM 5560 N N . HIS B 1 570 ? 81.118 102.246 78.589 1.00 111.31 570 HIS B N 1
ATOM 5561 C CA . HIS B 1 570 ? 82.352 101.915 77.886 1.00 111.31 570 HIS B CA 1
ATOM 5562 C C . HIS B 1 570 ? 82.096 101.063 76.650 1.00 111.31 570 HIS B C 1
ATOM 5563 O O . HIS B 1 570 ? 82.820 101.188 75.656 1.00 111.31 570 HIS B O 1
ATOM 5570 N N . GLU B 1 571 ? 81.071 100.209 76.680 1.00 120.03 571 GLU B N 1
ATOM 5571 C CA . GLU B 1 571 ? 80.799 99.355 75.530 1.00 120.03 571 GLU B CA 1
ATOM 5572 C C . GLU B 1 571 ? 80.179 100.124 74.373 1.00 120.03 571 GLU B C 1
ATOM 5573 O O . GLU B 1 571 ? 80.203 99.637 73.239 1.00 120.03 571 GLU B O 1
ATOM 5579 N N . GLU B 1 572 ? 79.648 101.319 74.627 1.00 120.09 572 GLU B N 1
ATOM 5580 C CA . GLU B 1 572 ? 78.988 102.116 73.601 1.00 120.09 572 GLU B CA 1
ATOM 5581 C C . GLU B 1 572 ? 79.964 102.882 72.715 1.00 120.09 572 GLU B C 1
ATOM 5582 O O . GLU B 1 572 ? 79.520 103.711 71.912 1.00 120.09 572 GLU B O 1
ATOM 5588 N N . GLU B 1 573 ? 81.270 102.645 72.854 1.00 129.01 573 GLU B N 1
ATOM 5589 C CA . GLU B 1 573 ? 82.221 103.098 71.847 1.00 129.01 573 GLU B CA 1
ATOM 5590 C C . GLU B 1 573 ? 81.962 102.401 70.518 1.00 129.01 573 GLU B C 1
ATOM 5591 O O . GLU B 1 573 ? 81.704 103.048 69.496 1.00 129.01 573 GLU B O 1
ATOM 5597 N N . LYS B 1 574 ? 82.023 101.075 70.520 1.00 134.52 574 LYS B N 1
ATOM 5598 C CA . LYS B 1 574 ? 81.795 100.290 69.318 1.00 134.52 574 LYS B CA 1
ATOM 5599 C C . LYS B 1 574 ? 80.403 99.675 69.348 1.00 134.52 574 LYS B C 1
ATOM 5600 O O . LYS B 1 574 ? 79.644 99.888 70.295 1.00 134.52 574 LYS B O 1
ATOM 5606 N N . GLY B 1 606 ? 65.331 104.642 74.051 1.00 107.40 606 GLY B N 1
ATOM 5607 C CA . GLY B 1 606 ? 64.382 103.819 74.778 1.00 107.40 606 GLY B CA 1
ATOM 5608 C C . GLY B 1 606 ? 64.011 104.401 76.127 1.00 107.40 606 GLY B C 1
ATOM 5609 O O . GLY B 1 606 ? 64.763 105.191 76.695 1.00 107.40 606 GLY B O 1
ATOM 5610 N N . LEU B 1 607 ? 62.846 104.007 76.649 1.00 106.50 607 LEU B N 1
ATOM 5611 C CA . LEU B 1 607 ? 62.390 104.516 77.935 1.00 106.50 607 LEU B CA 1
ATOM 5612 C C . LEU B 1 607 ? 63.060 103.837 79.120 1.00 106.50 607 LEU B C 1
ATOM 5613 O O . LEU B 1 607 ? 62.853 104.274 80.256 1.00 106.50 607 LEU B O 1
ATOM 5618 N N . SER B 1 608 ? 63.852 102.788 78.888 1.00 105.66 608 SER B N 1
ATOM 5619 C CA . SER B 1 608 ? 64.714 102.270 79.943 1.00 105.66 608 SER B CA 1
ATOM 5620 C C . SER B 1 608 ? 65.792 103.277 80.311 1.00 105.66 608 SER B C 1
ATOM 5621 O O . SER B 1 608 ? 66.265 103.291 81.451 1.00 105.66 608 SER B O 1
ATOM 5624 N N . ARG B 1 609 ? 66.192 104.120 79.356 1.00 104.82 609 ARG B N 1
ATOM 5625 C CA . ARG B 1 609 ? 67.127 105.198 79.651 1.00 104.82 609 ARG B CA 1
ATOM 5626 C C . ARG B 1 609 ? 66.503 106.228 80.581 1.00 104.82 609 ARG B C 1
ATOM 5627 O O . ARG B 1 609 ? 67.209 106.882 81.356 1.00 104.82 609 ARG B O 1
ATOM 5635 N N . ARG B 1 610 ? 65.179 106.388 80.519 1.00 109.14 610 ARG B N 1
ATOM 5636 C CA . ARG B 1 610 ? 64.514 107.282 81.458 1.00 109.14 610 ARG B CA 1
ATOM 5637 C C . ARG B 1 610 ? 64.513 106.704 82.865 1.00 109.14 610 ARG B C 1
ATOM 5638 O O . ARG B 1 610 ? 64.459 107.460 83.839 1.00 109.14 610 ARG B O 1
ATOM 5646 N N . VAL B 1 611 ? 64.593 105.379 82.991 1.00 108.14 611 VAL B N 1
ATOM 5647 C CA . VAL B 1 611 ? 64.670 104.759 84.310 1.00 108.14 611 VAL B CA 1
ATOM 5648 C C . VAL B 1 611 ? 66.034 105.007 84.935 1.00 108.14 611 VAL B C 1
ATOM 5649 O O . VAL B 1 611 ? 66.147 105.261 86.139 1.00 108.14 611 VAL B O 1
ATOM 5653 N N . VAL B 1 612 ? 67.092 104.916 84.128 1.00 97.26 612 VAL B N 1
ATOM 5654 C CA . VAL B 1 612 ? 68.438 105.168 84.632 1.00 97.26 612 VAL B CA 1
ATOM 5655 C C . VAL B 1 612 ? 68.604 106.639 84.979 1.00 97.26 612 VAL B C 1
ATOM 5656 O O . VAL B 1 612 ? 69.242 106.988 85.979 1.00 97.26 612 VAL B O 1
ATOM 5660 N N . LYS B 1 613 ? 68.006 107.519 84.173 1.00 103.72 613 LYS B N 1
ATOM 5661 C CA . LYS B 1 613 ? 68.145 108.955 84.386 1.00 103.72 613 LYS B CA 1
ATOM 5662 C C . LYS B 1 613 ? 67.434 109.398 85.657 1.00 103.72 613 LYS B C 1
ATOM 5663 O O . LYS B 1 613 ? 67.950 110.230 86.411 1.00 103.72 613 LYS B O 1
ATOM 5669 N N . GLU B 1 614 ? 66.249 108.845 85.918 1.00 108.40 614 GLU B N 1
ATOM 5670 C CA . GLU B 1 614 ? 65.505 109.249 87.105 1.00 108.40 614 GLU B CA 1
ATOM 5671 C C . GLU B 1 614 ? 66.103 108.633 88.363 1.00 108.40 614 GLU B C 1
ATOM 5672 O O . GLU B 1 614 ? 65.853 109.110 89.475 1.00 108.40 614 GLU B O 1
ATOM 5678 N N . MET B 1 615 ? 66.907 107.579 88.206 1.00 102.30 615 MET B N 1
ATOM 5679 C CA . MET B 1 615 ? 67.468 106.906 89.370 1.00 102.30 615 MET B CA 1
ATOM 5680 C C . MET B 1 615 ? 68.747 107.579 89.841 1.00 102.30 615 MET B C 1
ATOM 5681 O O . MET B 1 615 ? 68.944 107.773 91.046 1.00 102.30 615 MET B O 1
ATOM 5686 N N . ALA B 1 616 ? 69.628 107.938 88.905 1.00 99.66 616 ALA B N 1
ATOM 5687 C CA . ALA B 1 616 ? 70.886 108.574 89.276 1.00 99.66 616 ALA B CA 1
ATOM 5688 C C . ALA B 1 616 ? 70.661 109.979 89.815 1.00 99.66 616 ALA B C 1
ATOM 5689 O O . ALA B 1 616 ? 71.455 110.472 90.622 1.00 99.66 616 ALA B O 1
ATOM 5691 N N . MET B 1 617 ? 69.581 110.634 89.387 1.00 102.39 617 MET B N 1
ATOM 5692 C CA . MET B 1 617 ? 69.262 111.958 89.907 1.00 102.39 617 MET B CA 1
ATOM 5693 C C . MET B 1 617 ? 68.819 111.885 91.361 1.00 102.39 617 MET B C 1
ATOM 5694 O O . MET B 1 617 ? 69.117 112.786 92.154 1.00 102.39 617 MET B O 1
ATOM 5699 N N . PHE B 1 618 ? 68.115 110.818 91.733 1.00 96.06 618 PHE B N 1
ATOM 5700 C CA . PHE B 1 618 ? 67.670 110.686 93.114 1.00 96.06 618 PHE B CA 1
ATOM 5701 C C . PHE B 1 618 ? 68.830 110.332 94.032 1.00 96.06 618 PHE B C 1
ATOM 5702 O O . PHE B 1 618 ? 68.878 110.781 95.182 1.00 96.06 618 PHE B O 1
ATOM 5710 N N . LEU B 1 619 ? 69.780 109.539 93.535 1.00 92.33 619 LEU B N 1
ATOM 5711 C CA . LEU B 1 619 ? 70.888 109.095 94.372 1.00 92.33 619 LEU B CA 1
ATOM 5712 C C . LEU B 1 619 ? 71.863 110.222 94.673 1.00 92.33 619 LEU B C 1
ATOM 5713 O O . LEU B 1 619 ? 72.512 110.211 95.723 1.00 92.33 619 LEU B O 1
ATOM 5718 N N . MET B 1 620 ? 71.976 111.198 93.772 1.00 96.75 620 MET B N 1
ATOM 5719 C CA . MET B 1 620 ? 72.922 112.286 93.988 1.00 96.75 620 MET B CA 1
ATOM 5720 C C . MET B 1 620 ? 72.453 113.212 95.097 1.00 96.75 620 MET B C 1
ATOM 5721 O O . MET B 1 620 ? 73.270 113.859 95.757 1.00 96.75 620 MET B O 1
ATOM 5726 N N . ILE B 1 621 ? 71.144 113.281 95.326 1.00 97.26 621 ILE B N 1
ATOM 5727 C CA . ILE B 1 621 ? 70.630 114.163 96.366 1.00 97.26 621 ILE B CA 1
ATOM 5728 C C . ILE B 1 621 ? 70.843 113.541 97.739 1.00 97.26 621 ILE B C 1
ATOM 5729 O O . ILE B 1 621 ? 71.293 114.209 98.678 1.00 97.26 621 ILE B O 1
ATOM 5734 N N . CYS B 1 622 ? 70.555 112.245 97.868 1.00 96.71 622 CYS B N 1
ATOM 5735 C CA . CYS B 1 622 ? 70.632 111.595 99.170 1.00 96.71 622 CYS B CA 1
ATOM 5736 C C . CYS B 1 622 ? 72.070 111.350 99.602 1.00 96.71 622 CYS B C 1
ATOM 5737 O O . CYS B 1 622 ? 72.355 111.324 100.804 1.00 96.71 622 CYS B O 1
ATOM 5740 N N . ASN B 1 623 ? 72.983 111.158 98.646 1.00 83.93 623 ASN B N 1
ATOM 5741 C CA . ASN B 1 623 ? 74.391 111.010 98.995 1.00 83.93 623 ASN B CA 1
ATOM 5742 C C . ASN B 1 623 ? 74.967 112.302 99.551 1.00 83.93 623 ASN B C 1
ATOM 5743 O O . ASN B 1 623 ? 75.724 112.269 100.527 1.00 83.93 623 ASN B O 1
ATOM 5748 N N . ILE B 1 624 ? 74.618 113.439 98.945 1.00 84.79 624 ILE B N 1
ATOM 5749 C CA . ILE B 1 624 ? 75.001 114.738 99.487 1.00 84.79 624 ILE B CA 1
ATOM 5750 C C . ILE B 1 624 ? 74.348 114.961 100.846 1.00 84.79 624 ILE B C 1
ATOM 5751 O O . ILE B 1 624 ? 74.981 115.474 101.778 1.00 84.79 624 ILE B O 1
ATOM 5756 N N . MET B 1 625 ? 73.089 114.536 100.993 1.00 89.08 625 MET B N 1
ATOM 5757 C CA . MET B 1 625 ? 72.424 114.593 102.291 1.00 89.08 625 MET B CA 1
ATOM 5758 C C . MET B 1 625 ? 73.100 113.669 103.295 1.00 89.08 625 MET B C 1
ATOM 5759 O O . MET B 1 625 ? 73.139 113.964 104.494 1.00 89.08 625 MET B O 1
ATOM 5764 N N . CYS B 1 626 ? 73.654 112.553 102.818 1.00 86.84 626 CYS B N 1
ATOM 5765 C CA . CYS B 1 626 ? 74.422 111.682 103.696 1.00 86.84 626 CYS B CA 1
ATOM 5766 C C . CYS B 1 626 ? 75.787 112.276 104.011 1.00 86.84 626 CYS B C 1
ATOM 5767 O O . CYS B 1 626 ? 76.292 112.112 105.127 1.00 86.84 626 CYS B O 1
ATOM 5770 N N . TRP B 1 627 ? 76.376 112.997 103.057 1.00 81.13 627 TRP B N 1
ATOM 5771 C CA . TRP B 1 627 ? 77.749 113.461 103.212 1.00 81.13 627 TRP B CA 1
ATOM 5772 C C . TRP B 1 627 ? 77.854 114.591 104.223 1.00 81.13 627 TRP B C 1
ATOM 5773 O O . TRP B 1 627 ? 78.775 114.605 105.047 1.00 81.13 627 TRP B O 1
ATOM 5784 N N . ILE B 1 628 ? 76.928 115.551 104.167 1.00 87.70 628 ILE B N 1
ATOM 5785 C CA . ILE B 1 628 ? 76.963 116.683 105.088 1.00 87.70 628 ILE B CA 1
ATOM 5786 C C . ILE B 1 628 ? 76.629 116.229 106.500 1.00 87.70 628 ILE B C 1
ATOM 5787 O O . ILE B 1 628 ? 77.224 116.698 107.478 1.00 87.70 628 ILE B O 1
ATOM 5792 N N . LEU B 1 629 ? 75.695 115.287 106.629 1.00 86.88 629 LEU B N 1
ATOM 5793 C CA . LEU B 1 629 ? 75.454 114.678 107.928 1.00 86.88 629 LEU B CA 1
ATOM 5794 C C . LEU B 1 629 ? 76.601 113.769 108.331 1.00 86.88 629 LEU B C 1
ATOM 5795 O O . LEU B 1 629 ? 76.825 113.549 109.526 1.00 86.88 629 LEU B O 1
ATOM 5800 N N . GLY B 1 630 ? 77.334 113.240 107.359 1.00 81.98 630 GLY B N 1
ATOM 5801 C CA . GLY B 1 630 ? 78.486 112.422 107.658 1.00 81.98 630 GLY B CA 1
ATOM 5802 C C . GLY B 1 630 ? 79.640 113.236 108.194 1.00 81.98 630 GLY B C 1
ATOM 5803 O O . GLY B 1 630 ? 80.131 112.980 109.295 1.00 81.98 630 GLY B O 1
ATOM 5804 N N . ALA B 1 631 ? 80.078 114.233 107.427 1.00 83.93 631 ALA B N 1
ATOM 5805 C CA . ALA B 1 631 ? 81.249 115.005 107.822 1.00 83.93 631 ALA B CA 1
ATOM 5806 C C . ALA B 1 631 ? 80.891 116.077 108.842 1.00 83.93 631 ALA B C 1
ATOM 5807 O O . ALA B 1 631 ? 81.349 116.041 109.988 1.00 83.93 631 ALA B O 1
ATOM 5809 N N . PHE B 1 632 ? 80.058 117.031 108.447 1.00 91.13 632 PHE B N 1
ATOM 5810 C CA . PHE B 1 632 ? 79.702 118.149 109.316 1.00 91.13 632 PHE B CA 1
ATOM 5811 C C . PHE B 1 632 ? 78.481 117.829 110.168 1.00 91.13 632 PHE B C 1
ATOM 5812 O O . PHE B 1 632 ? 77.511 118.582 110.212 1.00 91.13 632 PHE B O 1
ATOM 5820 N N . GLY B 1 633 ? 78.525 116.696 110.855 1.00 93.06 633 GLY B N 1
ATOM 5821 C CA . GLY B 1 633 ? 77.445 116.308 111.734 1.00 93.06 633 GLY B CA 1
ATOM 5822 C C . GLY B 1 633 ? 77.991 115.881 113.076 1.00 93.06 633 GLY B C 1
ATOM 5823 O O . GLY B 1 633 ? 79.164 116.123 113.373 1.00 93.06 633 GLY B O 1
ATOM 5824 N N . ALA B 1 634 ? 77.156 115.255 113.896 1.00 101.49 634 ALA B N 1
ATOM 5825 C CA . ALA B 1 634 ? 77.634 114.730 115.160 1.00 101.49 634 ALA B CA 1
ATOM 5826 C C . ALA B 1 634 ? 78.518 113.512 114.922 1.00 101.49 634 ALA B C 1
ATOM 5827 O O . ALA B 1 634 ? 78.372 112.789 113.935 1.00 101.49 634 ALA B O 1
ATOM 5829 N N . HIS B 1 635 ? 79.466 113.310 115.827 1.00 101.50 635 HIS B N 1
ATOM 5830 C CA . HIS B 1 635 ? 80.249 112.084 115.852 1.00 101.50 635 HIS B CA 1
ATOM 5831 C C . HIS B 1 635 ? 79.427 111.060 116.622 1.00 101.50 635 HIS B C 1
ATOM 5832 O O . HIS B 1 635 ? 79.423 111.076 117.858 1.00 101.50 635 HIS B O 1
ATOM 5839 N N . PRO B 1 636 ? 78.725 110.151 115.941 1.00 99.68 636 PRO B N 1
ATOM 5840 C CA . PRO B 1 636 ? 77.659 109.396 116.603 1.00 99.68 636 PRO B CA 1
ATOM 5841 C C . PRO B 1 636 ? 78.135 108.203 117.409 1.00 99.68 636 PRO B C 1
ATOM 5842 O O . PRO B 1 636 ? 77.307 107.546 118.047 1.00 99.68 636 PRO B O 1
ATOM 5846 N N . LEU B 1 637 ? 79.430 107.901 117.413 1.00 95.83 637 LEU B N 1
ATOM 5847 C CA . LEU B 1 637 ? 79.906 106.704 118.087 1.00 95.83 637 LEU B CA 1
ATOM 5848 C C . LEU B 1 637 ? 80.470 106.973 119.470 1.00 95.83 637 LEU B C 1
ATOM 5849 O O . LEU B 1 637 ? 80.451 106.073 120.314 1.00 95.83 637 LEU B O 1
ATOM 5854 N N . TYR B 1 638 ? 80.979 108.177 119.731 1.00 103.91 638 TYR B N 1
ATOM 5855 C CA . TYR B 1 638 ? 81.246 108.553 121.113 1.00 103.91 638 TYR B CA 1
ATOM 5856 C C . TYR B 1 638 ? 79.944 108.716 121.887 1.00 103.91 638 TYR B C 1
ATOM 5857 O O . TYR B 1 638 ? 79.890 108.432 123.088 1.00 103.91 638 TYR B O 1
ATOM 5866 N N . MET B 1 639 ? 78.875 109.131 121.204 1.00 107.33 639 MET B N 1
ATOM 5867 C CA . MET B 1 639 ? 77.557 109.177 121.827 1.00 107.33 639 MET B CA 1
ATOM 5868 C C . MET B 1 639 ? 76.960 107.788 122.010 1.00 107.33 639 MET B C 1
ATOM 5869 O O . MET B 1 639 ? 75.976 107.635 122.742 1.00 107.33 639 MET B O 1
ATOM 5874 N N . ASN B 1 640 ? 77.515 106.775 121.339 1.00 103.21 640 ASN B N 1
ATOM 5875 C CA . ASN B 1 640 ? 76.893 105.454 121.329 1.00 103.21 640 ASN B CA 1
ATOM 5876 C C . ASN B 1 640 ? 77.081 104.764 122.676 1.00 103.21 640 ASN B C 1
ATOM 5877 O O . ASN B 1 640 ? 76.109 104.492 123.390 1.00 103.21 640 ASN B O 1
ATOM 5882 N N . GLY B 1 641 ? 78.327 104.475 123.044 1.00 92.23 641 GLY B N 1
ATOM 5883 C CA . GLY B 1 641 ? 78.636 103.953 124.360 1.00 92.23 641 GLY B CA 1
ATOM 5884 C C . GLY B 1 641 ? 78.306 102.498 124.603 1.00 92.23 641 GLY B C 1
ATOM 5885 O O . GLY B 1 641 ? 78.667 101.974 125.663 1.00 92.23 641 GLY B O 1
ATOM 5886 N N . LEU B 1 642 ? 77.636 101.821 123.673 1.00 87.20 642 LEU B N 1
ATOM 5887 C CA . LEU B 1 642 ? 77.323 100.413 123.875 1.00 87.20 642 LEU B CA 1
ATOM 5888 C C . LEU B 1 642 ? 78.549 99.551 123.622 1.00 87.20 642 LEU B C 1
ATOM 5889 O O . LEU B 1 642 ? 79.011 98.825 124.510 1.00 87.20 642 LEU B O 1
ATOM 5894 N N . GLU B 1 643 ? 79.101 99.631 122.411 1.00 82.77 643 GLU B N 1
ATOM 5895 C CA . GLU B 1 643 ? 80.314 98.891 122.095 1.00 82.77 643 GLU B CA 1
ATOM 5896 C C . GLU B 1 643 ? 81.537 99.486 122.772 1.00 82.77 643 GLU B C 1
ATOM 5897 O O . GLU B 1 643 ? 82.550 98.795 122.916 1.00 82.77 643 GLU B O 1
ATOM 5903 N N . ARG B 1 644 ? 81.457 100.748 123.200 1.00 86.25 644 ARG B N 1
ATOM 5904 C CA . ARG B 1 644 ? 82.497 101.341 124.023 1.00 86.25 644 ARG B CA 1
ATOM 5905 C C . ARG B 1 644 ? 82.581 100.667 125.383 1.00 86.25 644 ARG B C 1
ATOM 5906 O O . ARG B 1 644 ? 83.639 100.697 126.016 1.00 86.25 644 ARG B O 1
ATOM 5914 N N . GLN B 1 645 ? 81.486 100.061 125.840 1.00 90.43 645 GLN B N 1
ATOM 5915 C CA . GLN B 1 645 ? 81.531 99.196 127.008 1.00 90.43 645 GLN B CA 1
ATOM 5916 C C . GLN B 1 645 ? 82.004 97.795 126.650 1.00 90.43 645 GLN B C 1
ATOM 5917 O O . GLN B 1 645 ? 82.639 97.131 127.476 1.00 90.43 645 GLN B O 1
ATOM 5923 N N . LEU B 1 646 ? 81.717 97.330 125.433 1.00 80.64 646 LEU B N 1
ATOM 5924 C CA . LEU B 1 646 ? 82.129 95.986 125.044 1.00 80.64 646 LEU B CA 1
ATOM 5925 C C . LEU B 1 646 ? 83.586 95.961 124.602 1.00 80.64 646 LEU B C 1
ATOM 5926 O O . LEU B 1 646 ? 84.426 95.316 125.237 1.00 80.64 646 LEU B O 1
ATOM 5931 N N . TYR B 1 647 ? 83.906 96.649 123.511 1.00 73.09 647 TYR B N 1
ATOM 5932 C CA . TYR B 1 647 ? 85.303 96.790 123.148 1.00 73.09 647 TYR B CA 1
ATOM 5933 C C . TYR B 1 647 ? 85.951 97.863 124.008 1.00 73.09 647 TYR B C 1
ATOM 5934 O O . TYR B 1 647 ? 85.281 98.730 124.573 1.00 73.09 647 TYR B O 1
ATOM 5943 N N . GLY B 1 648 ? 87.273 97.787 124.111 1.00 72.33 648 GLY B N 1
ATOM 5944 C CA . GLY B 1 648 ? 88.012 98.808 124.832 1.00 72.33 648 GLY B CA 1
ATOM 5945 C C . GLY B 1 648 ? 87.979 100.115 124.069 1.00 72.33 648 GLY B C 1
ATOM 5946 O O . GLY B 1 648 ? 88.158 100.141 122.846 1.00 72.33 648 GLY B O 1
ATOM 5947 N N . SER B 1 649 ? 87.736 101.212 124.789 1.00 70.52 649 SER B N 1
ATOM 5948 C CA . SER B 1 649 ? 87.633 102.519 124.156 1.00 70.52 649 SER B CA 1
ATOM 5949 C C . SER B 1 649 ? 88.960 102.997 123.585 1.00 70.52 649 SER B C 1
ATOM 5950 O O . SER B 1 649 ? 88.962 103.821 122.666 1.00 70.52 649 SER B O 1
ATOM 5953 N N . GLY B 1 650 ? 90.082 102.495 124.100 1.00 72.45 650 GLY B N 1
ATOM 5954 C CA . GLY B 1 650 ? 91.374 102.845 123.544 1.00 72.45 650 GLY B CA 1
ATOM 5955 C C . GLY B 1 650 ? 91.650 102.225 122.193 1.00 72.45 650 GLY B C 1
ATOM 5956 O O . GLY B 1 650 ? 92.468 102.756 121.435 1.00 72.45 650 GLY B O 1
ATOM 5957 N N . ILE B 1 651 ? 90.992 101.115 121.870 1.00 66.27 651 ILE B N 1
ATOM 5958 C CA . ILE B 1 651 ? 91.207 100.459 120.589 1.00 66.27 651 ILE B CA 1
ATOM 5959 C C . ILE B 1 651 ? 89.966 100.480 119.707 1.00 66.27 651 ILE B C 1
ATOM 5960 O O . ILE B 1 651 ? 90.084 100.291 118.486 1.00 66.27 651 ILE B O 1
ATOM 5965 N N . TRP B 1 652 ? 88.779 100.754 120.249 1.00 68.65 652 TRP B N 1
ATOM 5966 C CA . TRP B 1 652 ? 87.627 100.954 119.382 1.00 68.65 652 TRP B CA 1
ATOM 5967 C C . TRP B 1 652 ? 87.695 102.301 118.688 1.00 68.65 652 TRP B C 1
ATOM 5968 O O . TRP B 1 652 ? 87.241 102.436 117.547 1.00 68.65 652 TRP B O 1
ATOM 5979 N N . LEU B 1 653 ? 88.288 103.296 119.345 1.00 67.80 653 LEU B N 1
ATOM 5980 C CA . LEU B 1 653 ? 88.439 104.613 118.744 1.00 67.80 653 LEU B CA 1
ATOM 5981 C C . LEU B 1 653 ? 89.390 104.595 117.557 1.00 67.80 653 LEU B C 1
ATOM 5982 O O . LEU B 1 653 ? 89.286 105.460 116.684 1.00 67.80 653 LEU B O 1
ATOM 5987 N N . ALA B 1 654 ? 90.297 103.619 117.495 1.00 64.09 654 ALA B N 1
ATOM 5988 C CA . ALA B 1 654 ? 91.143 103.471 116.319 1.00 64.09 654 ALA B CA 1
ATOM 5989 C C . ALA B 1 654 ? 90.344 102.975 115.123 1.00 64.09 654 ALA B C 1
ATOM 5990 O O . ALA B 1 654 ? 90.629 103.352 113.981 1.00 64.09 654 ALA B O 1
ATOM 5992 N N . ILE B 1 655 ? 89.337 102.135 115.362 1.00 60.33 655 ILE B N 1
ATOM 5993 C CA . ILE B 1 655 ? 88.558 101.587 114.259 1.00 60.33 655 ILE B CA 1
ATOM 5994 C C . ILE B 1 655 ? 87.651 102.652 113.666 1.00 60.33 655 ILE B C 1
ATOM 5995 O O . ILE B 1 655 ? 87.325 102.608 112.475 1.00 60.33 655 ILE B O 1
ATOM 6000 N N . LEU B 1 656 ? 87.238 103.629 114.472 1.00 61.87 656 LEU B N 1
ATOM 6001 C CA . LEU B 1 656 ? 86.477 104.753 113.939 1.00 61.87 656 LEU B CA 1
ATOM 6002 C C . LEU B 1 656 ? 87.333 105.604 113.018 1.00 61.87 656 LEU B C 1
ATOM 6003 O O . LEU B 1 656 ? 86.863 106.068 111.975 1.00 61.87 656 LEU B O 1
ATOM 6008 N N . ASN B 1 657 ? 88.595 105.796 113.369 1.00 59.75 657 ASN B N 1
ATOM 6009 C CA . ASN B 1 657 ? 89.480 106.651 112.603 1.00 59.75 657 ASN B CA 1
ATOM 6010 C C . ASN B 1 657 ? 90.101 105.944 111.410 1.00 59.75 657 ASN B C 1
ATOM 6011 O O . ASN B 1 657 ? 90.992 106.505 110.771 1.00 59.75 657 ASN B O 1
ATOM 6016 N N . ILE B 1 658 ? 89.659 104.732 111.096 1.00 52.07 658 ILE B N 1
ATOM 6017 C CA . ILE B 1 658 ? 89.981 104.096 109.831 1.00 52.07 658 ILE B CA 1
ATOM 6018 C C . ILE B 1 658 ? 88.787 104.108 108.887 1.00 52.07 658 ILE B C 1
ATOM 6019 O O . ILE B 1 658 ? 88.923 104.454 107.715 1.00 52.07 658 ILE B O 1
ATOM 6024 N N . GLY B 1 659 ? 87.606 103.776 109.397 1.00 61.24 659 GLY B N 1
ATOM 6025 C CA . GLY B 1 659 ? 86.436 103.603 108.561 1.00 61.24 659 GLY B CA 1
ATOM 6026 C C . GLY B 1 659 ? 85.647 104.860 108.264 1.00 61.24 659 GLY B C 1
ATOM 6027 O O . GLY B 1 659 ? 85.210 105.061 107.126 1.00 61.24 659 GLY B O 1
ATOM 6028 N N . LEU B 1 660 ? 85.437 105.697 109.278 1.00 59.06 660 LEU B N 1
ATOM 6029 C CA . LEU B 1 660 ? 84.670 106.923 109.077 1.00 59.06 660 LEU B CA 1
ATOM 6030 C C . LEU B 1 660 ? 85.284 107.902 108.077 1.00 59.06 660 LEU B C 1
ATOM 6031 O O . LEU B 1 660 ? 84.511 108.480 107.296 1.00 59.06 660 LEU B O 1
ATOM 6036 N N . PRO B 1 661 ? 86.603 108.139 108.016 1.00 52.89 661 PRO B N 1
ATOM 6037 C CA . PRO B 1 661 ? 87.103 108.918 106.878 1.00 52.89 661 PRO B CA 1
ATOM 6038 C C . PRO B 1 661 ? 87.049 108.159 105.572 1.00 52.89 661 PRO B C 1
ATOM 6039 O O . PRO B 1 661 ? 86.961 108.781 104.509 1.00 52.89 661 PRO B O 1
ATOM 6043 N N . LEU B 1 662 ? 87.091 106.830 105.611 1.00 53.35 662 LEU B N 1
ATOM 6044 C CA . LEU B 1 662 ? 86.941 106.080 104.374 1.00 53.35 662 LEU B CA 1
ATOM 6045 C C . LEU B 1 662 ? 85.504 106.106 103.889 1.00 53.35 662 LEU B C 1
ATOM 6046 O O . LEU B 1 662 ? 85.264 106.102 102.679 1.00 53.35 662 LEU B O 1
ATOM 6051 N N . SER B 1 663 ? 84.540 106.147 104.808 1.00 55.69 663 SER B N 1
ATOM 6052 C CA . SER B 1 663 ? 83.143 106.135 104.395 1.00 55.69 663 SER B CA 1
ATOM 6053 C C . SER B 1 663 ? 82.729 107.472 103.803 1.00 55.69 663 SER B C 1
ATOM 6054 O O . SER B 1 663 ? 81.907 107.522 102.883 1.00 55.69 663 SER B O 1
ATOM 6057 N N . VAL B 1 664 ? 83.285 108.565 104.320 1.00 55.06 664 VAL B N 1
ATOM 6058 C CA . VAL B 1 664 ? 82.978 109.881 103.778 1.00 55.06 664 VAL B CA 1
ATOM 6059 C C . VAL B 1 664 ? 83.621 110.051 102.409 1.00 55.06 664 VAL B C 1
ATOM 6060 O O . VAL B 1 664 ? 83.016 110.610 101.486 1.00 55.06 664 VAL B O 1
ATOM 6064 N N . PHE B 1 665 ? 84.835 109.525 102.239 1.00 55.48 665 PHE B N 1
ATOM 6065 C CA . PHE B 1 665 ? 85.479 109.530 100.933 1.00 55.48 665 PHE B CA 1
ATOM 6066 C C . PHE B 1 665 ? 84.758 108.637 99.934 1.00 55.48 665 PHE B C 1
ATOM 6067 O O . PHE B 1 665 ? 84.815 108.901 98.729 1.00 55.48 665 PHE B O 1
ATOM 6075 N N . TYR B 1 666 ? 84.068 107.603 100.413 1.00 59.26 666 TYR B N 1
ATOM 6076 C CA . TYR B 1 666 ? 83.274 106.758 99.532 1.00 59.26 666 TYR B CA 1
ATOM 6077 C C . TYR B 1 666 ? 82.130 107.532 98.897 1.00 59.26 666 TYR B C 1
ATOM 6078 O O . TYR B 1 666 ? 81.804 107.303 97.729 1.00 59.26 666 TYR B O 1
ATOM 6087 N N . ARG B 1 667 ? 81.537 108.469 99.629 1.00 65.14 667 ARG B N 1
ATOM 6088 C CA . ARG B 1 667 ? 80.423 109.232 99.091 1.00 65.14 667 ARG B CA 1
ATOM 6089 C C . ARG B 1 667 ? 80.863 110.223 98.026 1.00 65.14 667 ARG B C 1
ATOM 6090 O O . ARG B 1 667 ? 80.282 110.246 96.937 1.00 65.14 667 ARG B O 1
ATOM 6098 N N . MET B 1 668 ? 81.902 111.013 98.307 1.00 72.10 668 MET B N 1
ATOM 6099 C CA . MET B 1 668 ? 82.340 112.038 97.366 1.00 72.10 668 MET B CA 1
ATOM 6100 C C . MET B 1 668 ? 82.934 111.437 96.104 1.00 72.10 668 MET B C 1
ATOM 6101 O O . MET B 1 668 ? 82.934 112.079 95.051 1.00 72.10 668 MET B O 1
ATOM 6106 N N . HIS B 1 669 ? 83.440 110.213 96.186 1.00 66.34 669 HIS B N 1
ATOM 6107 C CA . HIS B 1 669 ? 83.909 109.549 94.984 1.00 66.34 669 HIS B CA 1
ATOM 6108 C C . HIS B 1 669 ? 82.750 108.968 94.192 1.00 66.34 669 HIS B C 1
ATOM 6109 O O . HIS B 1 669 ? 82.802 108.925 92.959 1.00 66.34 669 HIS B O 1
ATOM 6116 N N . SER B 1 670 ? 81.689 108.544 94.873 1.00 68.84 670 SER B N 1
ATOM 6117 C CA . SER B 1 670 ? 80.576 107.916 94.177 1.00 68.84 670 SER B CA 1
ATOM 6118 C C . SER B 1 670 ? 79.690 108.927 93.470 1.00 68.84 670 SER B C 1
ATOM 6119 O O . SER B 1 670 ? 79.095 108.594 92.441 1.00 68.84 670 SER B O 1
ATOM 6122 N N . VAL B 1 671 ? 79.577 110.141 94.015 1.00 74.50 671 VAL B N 1
ATOM 6123 C CA . VAL B 1 671 ? 78.724 111.173 93.428 1.00 74.50 671 VAL B CA 1
ATOM 6124 C C . VAL B 1 671 ? 79.225 111.565 92.047 1.00 74.50 671 VAL B C 1
ATOM 6125 O O . VAL B 1 671 ? 78.436 111.715 91.105 1.00 74.50 671 VAL B O 1
ATOM 6129 N N . GLY B 1 672 ? 80.542 111.676 91.889 1.00 75.42 672 GLY B N 1
ATOM 6130 C CA . GLY B 1 672 ? 81.108 112.041 90.608 1.00 75.42 672 GLY B CA 1
ATOM 6131 C C . GLY B 1 672 ? 80.920 111.006 89.521 1.00 75.42 672 GLY B C 1
ATOM 6132 O O . GLY B 1 672 ? 80.859 111.367 88.343 1.00 75.42 672 GLY B O 1
ATOM 6133 N N . ILE B 1 673 ? 80.810 109.733 89.884 1.00 70.91 673 ILE B N 1
ATOM 6134 C CA . ILE B 1 673 ? 80.480 108.737 88.876 1.00 70.91 673 ILE B CA 1
ATOM 6135 C C . ILE B 1 673 ? 79.006 108.814 88.524 1.00 70.91 673 ILE B C 1
ATOM 6136 O O . ILE B 1 673 ? 78.618 108.584 87.374 1.00 70.91 673 ILE B O 1
ATOM 6141 N N . LEU B 1 674 ? 78.165 109.143 89.505 1.00 80.48 674 LEU B N 1
ATOM 6142 C CA . LEU B 1 674 ? 76.741 109.306 89.245 1.00 80.48 674 LEU B CA 1
ATOM 6143 C C . LEU B 1 674 ? 76.461 110.527 88.383 1.00 80.48 674 LEU B C 1
ATOM 6144 O O . LEU B 1 674 ? 75.503 110.529 87.604 1.00 80.48 674 LEU B O 1
ATOM 6149 N N . LEU B 1 675 ? 77.271 111.575 88.516 1.00 86.36 675 LEU B N 1
ATOM 6150 C CA . LEU B 1 675 ? 77.119 112.723 87.636 1.00 86.36 675 LEU B CA 1
ATOM 6151 C C . LEU B 1 675 ? 77.527 112.379 86.214 1.00 86.36 675 LEU B C 1
ATOM 6152 O O . LEU B 1 675 ? 76.968 112.927 85.259 1.00 86.36 675 LEU B O 1
ATOM 6157 N N . GLU B 1 676 ? 78.477 111.459 86.056 1.00 93.43 676 GLU B N 1
ATOM 6158 C CA . GLU B 1 676 ? 78.902 111.057 84.725 1.00 93.43 676 GLU B CA 1
ATOM 6159 C C . GLU B 1 676 ? 77.845 110.237 84.006 1.00 93.43 676 GLU B C 1
ATOM 6160 O O . GLU B 1 676 ? 77.651 110.423 82.803 1.00 93.43 676 GLU B O 1
ATOM 6166 N N . VAL B 1 677 ? 77.148 109.349 84.708 1.00 91.62 677 VAL B N 1
ATOM 6167 C CA . VAL B 1 677 ? 76.134 108.546 84.039 1.00 91.62 677 VAL B CA 1
ATOM 6168 C C . VAL B 1 677 ? 74.870 109.371 83.809 1.00 91.62 677 VAL B C 1
ATOM 6169 O O . VAL B 1 677 ? 74.111 109.120 82.867 1.00 91.62 677 VAL B O 1
ATOM 6173 N N . TYR B 1 678 ? 74.655 110.405 84.624 1.00 95.73 678 TYR B N 1
ATOM 6174 C CA . TYR B 1 678 ? 73.510 111.281 84.415 1.00 95.73 678 TYR B CA 1
ATOM 6175 C C . TYR B 1 678 ? 73.702 112.140 83.176 1.00 95.73 678 TYR B C 1
ATOM 6176 O O . TYR B 1 678 ? 72.776 112.305 82.376 1.00 95.73 678 TYR B O 1
ATOM 6185 N N . LEU B 1 679 ? 74.897 112.705 83.011 1.00 99.25 679 LEU B N 1
ATOM 6186 C CA . LEU B 1 679 ? 75.193 113.503 81.828 1.00 99.25 679 LEU B CA 1
ATOM 6187 C C . LEU B 1 679 ? 75.239 112.646 80.574 1.00 99.25 679 LEU B C 1
ATOM 6188 O O . LEU B 1 679 ? 74.842 113.103 79.498 1.00 99.25 679 LEU B O 1
ATOM 6193 N N . HIS B 1 680 ? 75.712 111.406 80.692 1.00 101.74 680 HIS B N 1
ATOM 6194 C CA . HIS B 1 680 ? 75.751 110.523 79.535 1.00 101.74 680 HIS B CA 1
ATOM 6195 C C . HIS B 1 680 ? 74.356 110.069 79.133 1.00 101.74 680 HIS B C 1
ATOM 6196 O O . HIS B 1 680 ? 74.107 109.810 77.951 1.00 101.74 680 HIS B O 1
ATOM 6203 N N . ALA B 1 681 ? 73.438 109.971 80.093 1.00 109.83 681 ALA B N 1
ATOM 6204 C CA . ALA B 1 681 ? 72.073 109.582 79.760 1.00 109.83 681 ALA B CA 1
ATOM 6205 C C . ALA B 1 681 ? 71.333 110.714 79.062 1.00 109.83 681 ALA B C 1
ATOM 6206 O O . ALA B 1 681 ? 70.601 110.481 78.093 1.00 109.83 681 ALA B O 1
ATOM 6208 N N . LEU B 1 682 ? 71.524 111.948 79.530 1.00 111.64 682 LEU B N 1
ATOM 6209 C CA . LEU B 1 682 ? 70.782 113.071 78.974 1.00 111.64 682 LEU B CA 1
ATOM 6210 C C . LEU B 1 682 ? 71.338 113.501 77.625 1.00 111.64 682 LEU B C 1
ATOM 6211 O O . LEU B 1 682 ? 70.685 114.262 76.903 1.00 111.64 682 LEU B O 1
ATOM 6216 N N . GLU B 1 683 ? 72.531 113.039 77.272 1.00 113.61 683 GLU B N 1
ATOM 6217 C CA . GLU B 1 683 ? 73.074 113.270 75.943 1.00 113.61 683 GLU B CA 1
ATOM 6218 C C . GLU B 1 683 ? 73.416 111.940 75.284 1.00 113.61 683 GLU B C 1
ATOM 6219 O O . GLU B 1 683 ? 72.773 110.926 75.553 1.00 113.61 683 GLU B O 1
#

Solvent-accessible surface area: 42207 Å² total; per-residue (Å²): 178,65,32,75,32,101,0,20,10,84,5,46,35,24,50,43,64,1,13,8,29,11,14,3,19,37,53,16,85,180,50,16,52,128,140,56,9,29,46,63,2,27,94,15,1,79,97,1,11,89,24,4,82,100,6,32,99,133,12,74,116,98,137,15,34,51,121,41,115,164,114,14,13,26,136,72,18,24,25,4,0,19,30,0,2,44,3,11,37,48,45,13,84,84,42,36,25,34,18,120,137,75,148,144,76,113,121,119,45,59,32,78,9,43,47,26,29,52,79,4,10,48,33,4,29,80,2,0,94,56,0,16,55,10,7,9,72,92,82,69,83,60,3,20,100,5,4,23,28,3,22,3,1,2,48,1,33,74,46,29,18,10,70,76,114,74,171,103,222,115,106,150,42,145,67,54,45,111,27,28,91,29,20,10,27,4,61,2,2,6,5,29,2,0,28,17,8,1,68,51,12,31,62,22,4,35,127,228,187,133,99,90,48,72,71,38,46,71,66,6,46,70,31,17,64,57,6,34,65,56,34,85,87,128,100,89,79,57,45,36,61,59,26,49,47,51,33,81,33,23,54,50,2,25,73,6,1,64,61,4,33,60,14,34,72,89,72,120,189,158,39,40,61,56,36,0,71,88,1,1,47,0,2,2,8,24,3,20,25,8,28,33,2,4,79,51,40,132,103,144,51,190,86,6,40,60,23,64,56,43,11,75,62,53,10,87,4,1,41,19,0,0,31,6,1,32,34,10,47,104,43,32,98,98,97,134,221,85,138,45,159,167,51,38,62,96,36,0,76,79,2,29,89,16,1,59,116,44,22,81,102,33,1,26,14,58,25,69,28,94,89,41,24,63,1,72,165,37,2,39,45,74,93,4,58,24,41,6,18,60,0,31,1,27,18,10,14,0,15,25,13,0,19,3,21,2,74,90,10,36,86,66,30,110,172,179,64,32,74,30,102,0,21,10,84,5,47,35,25,52,42,64,0,13,8,29,11,14,4,21,34,53,15,84,179,49,15,51,128,140,56,9,28,46,64,2,27,93,15,1,80,98,1,10,91,24,5,81,101,7,33,100,134,12,76,118,101,138,14,34,51,119,42,117,165,116,14,13,26,136,73,18,24,26,3,0,18,31,1,2,44,3,10,36,49,46,14,84,87,42,36,25,33,18,120,138,75,147,144,74,113,120,118,45,57,32,77,10,43,48,25,30,52,77,4,9,46,32,4,29,80,2,0,93,58,0,15,54,10,6,8,73,92,80,70,84,60,4,19,100,5,5,24,27,2,22,2,0,1,49,1,34,73,46,31,19,10,70,76,115,74,170,100,219,116,106,148,40,144,67,56,45,109,26,26,90,29,21,10,25,4,61,3,2,6,4,30,3,0,27,18,8,1,66,51,12,32,61,18,3,34,130,229,188,132,100,92,50,72,70,38,46,72,66,6,46,72,30,17,64,56,6,34,62,55,34,87,86,126,102,91,79,58,46,34,60,59,25,48,48,53,31,80,33,22,54,51,2,26,76,6,1,62,62,3,34,61,16,32,74,89,74,120,189,154,39,40,61,57,37,0,70,88,1,1,48,0,2,2,9,24,3,20,25,8,28,33,2,6,77,51,39,132,103,143,51,189,86,6,41,60,25,62,56,44,11,76,64,52,10,85,4,1,41,18,0,0,33,7,2,32,33,10,46,105,45,31,98,100,97,135,221,85,141,45,158,167,51,38,61,94,37,0,77,77,1,27,88,17,1,58,117,46,22,80,101,33,1,27,15,58,25,72,27,93,86,43,23,63,1,71,165,38,2,39,45,75,93,4,58,24,41,7,18,59,0,29,2,27,17,9,16,0,16,25,14,0,18,2,21,1,73,85,10,35,87,68,31,110,171

InterPro domains:
  IPR004878 Otopetrin [PF03189] (286-343)
  IPR004878 Otopetrin [PF03189] (505-579)
  IPR004878 Otopetrin [PF03189] (612-667)
  IPR004878 Otopetrin [PTHR21522] (62-680)

Nearest PDB structures (foldseek):
  6o84-assembly1_B  TM=1.002E+00  e=6.228E-50  Xenopus tropicalis
  6nf6-assembly1_B  TM=8.726E-01  e=2.147E-20  Gallus gallus
  8ug7-assembly1_B  TM=8.271E-01  e=2.274E-18  Mus musculus
  8uga-assembly1_B  TM=8.324E-01  e=7.218E-18  Mus musculus
  8ug6-assembly1_B  TM=8.057E-01  e=2.718E-17  Mus musculus

Sequence (830 aa):
KTGRLFSGLFGLNLMFLGGTVVSSVALSNKAVPERDSQSFLCILMLLSSVWALYHLLFIRNQNGAVHHDHHAGAMWLKASLAIFGVCSIILSIFEIGHALLLQNCEILMDIVFFSIEIVFVSVQTVLLWVSCKDCVQMHHSVTRYGIMLTLATDILLWLTAVIDDSLEQDSMCWGLKQGYVTMFPFNIEYSLICATLLFIMWKNVGRRERKLDVTLLFVSAVGQLGISYFSIIATVVTTPWTMLSALNFSNSLLLILQYLSQTMFIIESMRSIHEEEKGLSRRVVKEMAMFLMICNIMCWILGAFGAHPLYMNGLERQLYGSGIWLAILNIGLPLSVFYRMHSVGILLEVYLHALEKTGRLFSGLFGLNLMFLGGTVVSSVALSNKAVPERDSQSFLCILMLLSSVWALYHLLFIRNQNGAVHHDHHAGAMWLKASLAIFGVCSIILSIFEIGHALLLQNCEILMDIVFFSIEIVFVSVQTVLLWVSCKDCVQMHHSVTRYGIMLTLATDILLWLTAVIDDSLEQDSMCWGLKQGYVTMFPFNIEYSLICATLLFIMWKNVGRRERKLDVTLLFVSAVGQLGISYFSIIATVVTTPWTMLSALNFSNSLLLILQYLSQTMFIIESMRSIHEEEKGLSRRVVKEMAMFLMICNIMCWILGAFGAHPLYMNGLERQLYGSGIWLAILNIGLPLSVFYRMHSVGILLEVYLHALE

Radius of gyration: 28.37 Å; Cα contacts (8 Å, |Δi|>4): 816; chains: 2; bounding box: 68×75×64 Å

GO terms:
  GO:0005886 plasma membrane (C, IDA)
  GO:0042802 identical protein binding (F, IDA)
  GO:0015252 proton channel activity (F, IDA)
  GO:1902600 proton transmembrane transport (P, IDA)